Protein AF-0000000071565605 (afdb_homodimer)

Foldseek 3Di:
DPPPPALLNVVLLLLVVCLVPQAQKKKKKFQLLVQLVDLCSLVLVLVLLVLCCVQFVQALSWAWHQHLSRIIMIMHGNDDPVSVVVSQVVSCCSRPNPDWADQDPVRDRGRMDMDRCVVCVVVVSVVSCVRSVPPPLPQQAADDPQLLVQLLCCLPPHDQVSQKDWFFKWQADDDDTDGPAIEIDGHPCSSCSNRPSRHDHPNDVVSVVVSQQSNLLSVLVVCLVCVVVDDDQAYEYEDALVSLLDVSVVVSLVSHDPSHQLRYEYEYEQVRCVVCVVPVVVSLVSCVVSNYAYEYEDAELQVLVPGQDDQSHQ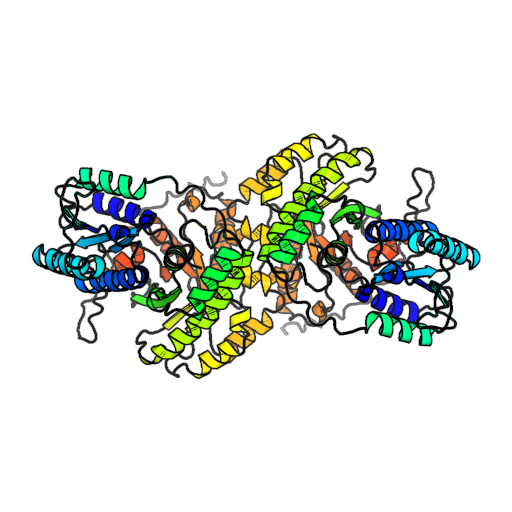AYEYEDDPCLVVDPPVSNVSSLVRCVVNDLCRYEYEQPSDPVSVVVNVVSVRRIYTHSSSSNVHSNPDPVVPVPDDRDDPDDPDDPPPDPDPPDPPDDDD/DPPPPALLVLVLLLLVVCLVPQAQKKKKKFQLLVQLVDLCSLLLVLVLLVLCCVQFVQFLSWAWGQHLSRIIMIMHGNDDPVSVVVSQVVSCCSRPNPDWADQDPVRDRGRMDMDRCVVCVVVVSVVSCVVSVPPPLPQQAADDPQLLVQLLCCLPPHDQVSQKDWFFKWQADDDDTAGPAIEIDGHVSSSCSNRPSRHDHPNDVVSVVVSQQSNLLSVLVVCLVCVVVDDDQAYEYEDALVSLLDVSVVVSLVSHDPSHQLRYEYEYEQVRCVVCVVPVVVSLVSCVVSNYAYEYEDAELQCLVPGQDDQSHQAYEYEDDPCLVVDPPVSNVSSLVSCVVNDLCRYEYEQPSDPVSVVVNVVSVRRIYTHSSSCRVHVNQDPVVPVDDDRDDDDDDPDDDPDPDDPDPPDDDD

Sequence (828 aa):
MGCDMSDDQDLLKAIAQIRRSPYGKRVIHVFTSWAKGDPKHGEKLAKGRDLVSRNLFNSVDSGCFLLSSGDMVFICSQVSAAVIQTVCSRLEALFFGDKPPRANSYGENKYFKVFDAGRDLAKLITSVKALVAVAPTAARPAIGMKEFDSIVRIIRDSDIRAMVFNQPVYRWAGKKPGIEYLEFFASLDQMRKAACPEHDIAGNPALFHMIKAELDLRLMRIIGREIGEYRHKAFSINLLGTSLLSKEFETFMDGVPARLSGKILAEIDRGDFLQHSGDLDALTRRASDLNVPLCVDGLSLSDLQVFRLPAVAEFAKIKWSEQITTMPRRDLEVAIRAIKEFGPDKVVLTRCDSERSLDFAHAMGIPFVQGYLADKMFRAGVNFTEGRNEAPAVSPPRRSAPAIPAQTASLCPAMGCDMSDDQDLLKAIAQIRRSPYGKRVIHVFTSWAKGDPKHGEKLAKGRDLVSRNLFNSVDSGCFLLSSGDMVFICSQVSAAVIQTVCSRLEALFFGDKPPRANSYGENKYFKVFDAGRDLAKLITSVKALVAVAPTAARPAIGMKEFDSIVRIIRDSDIRAMVFNQPVYRWAGKKPGIEYLEFFASLDQMRKAACPEHDIAGNPALFHMIKAELDLRLMRIIGREIGEYRHKAFSINLLGTSLLSKEFETFMDGVPARLSGKILAEIDRGDFLQHSGDLDALTRRASDLNVPLCVDGLSLSDLQVFRLPAVAEFAKIKWSEQITTMPRRDLEVAIRAIKEFGPDKVVLTRCDSERSLDFAHAMGIPFVQGYLADKMFRAGVNFTEGRNEAPAVSPPRRSAPAIPAQTASLCPA

Secondary structure (DSSP, 8-state):
------HHHHHHHHHHHHHHS-TTEEEEEE-GGGGTT-TTHHHHHHHHHHHHHHHH--STT-EEEE-TTS-EEEEEES--HHHHHHHHHHHHHHHTTTPPPPP-TTS-SSSEEEEETTTSHHHHHHHHHHHH-S-----PPBP-HHHHHHHHHHHHHS-GGGGEEEEEEEE-SSSS-EEEEEEEEE-HHHHHHHH-TTSBGGGSHHHHHHHHHHHHHHHHHHHHHHGGG--SS-EEEE--HHHHTSHHHHHHHHTS-GGGTT-EEEEEEHHHHHHTGGGHHHHHHHHHHTT--EEEEEEETGGGGTBPPPTT-SEEEEE--GGGGGS-HHHHHHHHHHHHHH-GGGEEEE---SHHHHHHHHHHT--EE-SHHHHHHHHHH--TTTTSS-------------------------/------HHHHHHHHHHHHHHS-TTEEEEEE-GGGGTT-TTHHHHHHHHHHHHHHHH--STT-EEEE-TTS-EEEEEES--HHHHHHHHHHHHHHHTTTPPPPP-TTS-SSSEEEEETTTSHHHHHHHHHHHH-S------PBP-HHHHHHHHHHHHHS-GGGGEEEEEEEE-SSSS-EEEEEEEEE-HHHHHHHH-TTSBGGGSHHHHHHHHHHHHHHHHHHHHHHGGG--SS-EEEE--HHHHTSHHHHHHHHTS-GGGTT-EEEEEEHHHHHHTGGGHHHHHHHHHHTT--EEEEEEETGGGGTBPPPTT-SEEEEE--GGGGGS-HHHHHHHHHHHHHH-GGGEEEE---SHHHHHHHHHHT--EE-SHHHHHHHHTT--TTTTSS-----PPP-----------------

Organism: Paramagnetospirillum magneticum (strain ATCC 700264 / AMB-1) (NCBI:txid342108)

Solvent-accessible surface area (backbone atoms only — not comparable to full-atom values): 45183 Å² total; per-residue (Å²): 126,77,80,66,69,47,31,41,57,51,46,53,51,51,49,58,52,34,70,77,57,21,69,62,29,34,39,34,42,34,56,50,38,78,33,61,85,41,92,57,35,64,53,48,50,34,52,45,51,49,54,44,51,74,72,39,52,75,33,37,75,23,47,78,27,63,31,89,77,46,27,37,35,36,29,29,40,78,65,53,67,64,58,52,49,50,52,50,49,49,46,40,49,70,63,55,54,89,62,80,52,56,71,36,98,84,72,39,67,40,62,54,46,80,37,44,33,59,80,34,40,70,59,46,53,55,48,49,44,53,64,54,55,43,68,72,70,61,80,48,49,47,46,53,63,67,46,47,51,42,42,51,47,44,62,72,73,41,85,54,67,61,36,51,45,68,45,63,32,28,26,75,52,77,93,71,58,40,76,55,29,36,34,43,46,71,42,62,66,59,48,27,60,73,48,36,68,73,36,25,65,74,59,26,64,19,61,33,53,55,49,49,54,54,47,40,57,46,48,46,52,53,45,54,72,47,48,85,74,58,82,69,76,26,36,33,35,66,39,54,64,67,50,67,72,31,69,66,38,51,55,41,57,70,65,52,58,75,89,44,61,61,28,41,33,39,30,27,39,51,70,50,50,54,74,36,28,85,43,42,65,58,53,46,50,51,26,56,74,67,37,31,48,35,25,38,24,85,34,39,56,50,31,42,55,36,37,34,84,44,84,79,40,60,30,36,35,33,40,55,56,82,57,61,79,72,45,54,67,67,56,49,50,47,26,52,49,52,41,60,72,72,35,27,79,32,30,32,41,25,59,21,65,46,70,65,45,54,50,49,29,56,76,61,50,31,33,28,37,21,30,62,47,47,48,23,62,43,50,53,69,50,63,83,69,59,87,62,90,83,80,84,82,80,76,78,80,84,77,80,75,81,79,76,82,77,80,80,80,85,71,82,76,134,126,77,81,65,69,48,32,41,58,51,45,53,52,51,49,57,52,35,71,78,57,24,70,60,29,35,39,36,43,32,56,51,40,82,33,61,86,41,91,56,33,62,48,48,49,40,52,45,50,51,55,44,52,74,73,40,51,73,32,43,76,23,47,78,27,62,30,90,76,45,28,37,36,36,30,30,40,77,65,56,68,65,60,51,50,51,52,51,52,50,48,40,48,70,65,55,54,88,62,80,52,56,71,37,100,84,73,40,68,41,63,54,46,80,38,44,32,59,81,34,40,68,60,46,53,53,48,49,44,53,65,53,55,43,69,74,67,60,83,48,49,47,47,51,61,68,46,48,52,42,42,51,46,43,62,73,73,42,85,54,67,56,36,50,46,70,46,62,32,27,26,73,52,77,92,71,58,42,76,56,29,35,36,42,44,70,43,60,65,58,48,28,59,72,48,34,66,72,35,26,65,73,60,26,63,21,60,31,51,54,48,48,53,55,46,39,58,47,49,44,52,54,46,54,72,48,50,83,73,60,80,71,76,26,35,33,35,67,39,54,61,67,51,67,72,31,68,67,40,52,55,41,56,69,66,50,57,74,87,45,61,61,28,41,34,39,29,26,40,50,70,51,50,54,74,36,28,86,42,42,65,59,54,47,49,52,26,57,77,66,36,30,48,35,24,38,24,84,32,39,57,48,32,42,54,37,38,34,83,44,85,78,39,62,30,37,35,35,40,54,59,81,58,61,79,71,44,53,66,70,56,49,50,47,26,51,48,52,40,58,72,72,35,27,78,33,31,31,41,26,60,22,66,46,69,65,45,54,50,50,30,56,76,59,51,30,36,28,38,23,32,62,47,48,48,19,63,43,55,52,72,51,63,81,73,58,86,63,86,83,79,84,82,81,74,77,80,84,76,82,76,80,79,76,83,76,78,80,79,85,70,80,77,134

Structure (mmCIF, N/CA/C/O backbone):
data_AF-0000000071565605-model_v1
#
loop_
_entity.id
_entity.type
_entity.pdbx_description
1 polymer 'EAL domain-containing protein'
#
loop_
_atom_site.group_PDB
_atom_site.id
_atom_site.type_symbol
_atom_site.label_atom_id
_atom_site.label_alt_id
_atom_site.label_comp_id
_atom_site.label_asym_id
_atom_site.label_entity_id
_atom_site.label_seq_id
_atom_site.pdbx_PDB_ins_code
_atom_site.Cartn_x
_atom_site.Cartn_y
_atom_site.Cartn_z
_atom_site.occupancy
_atom_site.B_iso_or_equiv
_atom_site.auth_seq_id
_atom_site.auth_comp_id
_atom_site.auth_asym_id
_atom_site.auth_atom_id
_atom_site.pdbx_PDB_model_num
ATOM 1 N N . MET A 1 1 ? -2.207 11.641 3.846 1 23.09 1 MET A N 1
ATOM 2 C CA . MET A 1 1 ? -3.223 12 4.832 1 23.09 1 MET A CA 1
ATOM 3 C C . MET A 1 1 ? -2.6 12.188 6.211 1 23.09 1 MET A C 1
ATOM 5 O O . MET A 1 1 ? -1.737 11.406 6.617 1 23.09 1 MET A O 1
ATOM 9 N N . GLY A 1 2 ? -2.305 13.336 6.582 1 29.08 2 GLY A N 1
ATOM 10 C CA . GLY A 1 2 ? -1.748 13.711 7.871 1 29.08 2 GLY A CA 1
ATOM 11 C C . GLY A 1 2 ? -2.312 12.906 9.023 1 29.08 2 GLY A C 1
ATOM 12 O O . GLY A 1 2 ? -3.525 12.711 9.117 1 29.08 2 GLY A O 1
ATOM 13 N N . CYS A 1 3 ? -1.749 11.883 9.297 1 30.64 3 CYS A N 1
ATOM 14 C CA . CYS A 1 3 ? -2.055 11.273 10.586 1 30.64 3 CYS A CA 1
ATOM 15 C C . CYS A 1 3 ? -2.385 12.328 11.633 1 30.64 3 CYS A C 1
ATOM 17 O O . CYS A 1 3 ? -1.495 13.031 12.109 1 30.64 3 CYS A O 1
ATOM 19 N N . ASP A 1 4 ? -3.424 12.953 11.539 1 37.34 4 ASP A N 1
ATOM 20 C CA . ASP A 1 4 ? -4.039 13.961 12.398 1 37.34 4 ASP A CA 1
ATOM 21 C C . ASP A 1 4 ? -3.979 13.539 13.867 1 37.34 4 ASP A C 1
ATOM 23 O O . ASP A 1 4 ? -4.504 12.492 14.234 1 37.34 4 ASP A O 1
ATOM 27 N N . MET A 1 5 ? -2.889 13.555 14.484 1 40.84 5 MET A N 1
ATOM 28 C CA . MET A 1 5 ? -3.025 13.625 15.938 1 40.84 5 MET A CA 1
ATOM 29 C C . MET A 1 5 ? -4.359 14.25 16.328 1 40.84 5 MET A C 1
ATOM 31 O O . MET A 1 5 ? -4.742 15.297 15.789 1 40.84 5 MET A O 1
ATOM 35 N N . SER A 1 6 ? -5.145 13.359 16.891 1 59.97 6 SER A N 1
ATOM 36 C CA . SER A 1 6 ? -6.457 13.828 17.328 1 59.97 6 SER A CA 1
ATOM 37 C C . SER A 1 6 ? -6.34 15.062 18.203 1 59.97 6 SER A C 1
ATOM 39 O O . SER A 1 6 ? -5.316 15.273 18.859 1 59.97 6 SER A O 1
ATOM 41 N N . ASP A 1 7 ? -6.879 15.992 17.859 1 70.12 7 ASP A N 1
ATOM 42 C CA . ASP A 1 7 ? -6.996 17.172 18.719 1 70.12 7 ASP A CA 1
ATOM 43 C C . ASP A 1 7 ? -7.031 16.781 20.188 1 70.12 7 ASP A C 1
ATOM 45 O O . ASP A 1 7 ? -6.559 17.531 21.047 1 70.12 7 ASP A O 1
ATOM 49 N N . ASP A 1 8 ? -7.32 15.516 20.453 1 75.56 8 ASP A N 1
ATOM 50 C CA . ASP A 1 8 ? -7.355 15.047 21.828 1 75.56 8 ASP A CA 1
ATOM 51 C C . ASP A 1 8 ? -5.945 14.898 22.391 1 75.56 8 ASP A C 1
ATOM 53 O O . ASP A 1 8 ? -5.641 15.414 23.469 1 75.56 8 ASP A O 1
ATOM 57 N N . GLN A 1 9 ? -5.195 14.297 21.516 1 71.25 9 GLN A N 1
ATOM 58 C CA . GLN A 1 9 ? -3.826 14.078 21.969 1 71.25 9 GLN A CA 1
ATOM 59 C C . GLN A 1 9 ? -3.039 15.383 22 1 71.25 9 GLN A C 1
ATOM 61 O O . GLN A 1 9 ? -2.234 15.617 22.906 1 71.25 9 GLN A O 1
ATOM 66 N N . ASP A 1 10 ? -3.273 16.141 21.078 1 74.06 10 ASP A N 1
ATOM 67 C CA . ASP A 1 10 ? -2.594 17.422 21.016 1 74.06 10 ASP A CA 1
ATOM 68 C C . ASP A 1 10 ? -2.959 18.297 22.219 1 74.06 10 ASP A C 1
ATOM 70 O O . ASP A 1 10 ? -2.113 19.016 22.75 1 74.06 10 ASP A O 1
ATOM 74 N N . LEU A 1 11 ? -4.215 18.203 22.641 1 84.62 11 LEU A N 1
ATOM 75 C CA . LEU A 1 11 ? -4.645 18.953 23.812 1 84.62 11 LEU A CA 1
ATOM 76 C C . LEU A 1 11 ? -3.916 18.469 25.062 1 84.62 11 LEU A C 1
ATOM 78 O O . LEU A 1 11 ? -3.453 19.281 25.859 1 84.62 11 LEU A O 1
ATOM 82 N N . LEU A 1 12 ? -3.775 17.188 25.109 1 81.62 12 LEU A N 1
ATOM 83 C CA . LEU A 1 12 ? -3.08 16.641 26.281 1 81.62 12 LEU A CA 1
ATOM 84 C C . LEU A 1 12 ? -1.631 17.109 26.312 1 81.62 12 LEU A C 1
ATOM 86 O O . LEU A 1 12 ? -1.116 17.469 27.375 1 81.62 12 LEU A O 1
ATOM 90 N N . LYS A 1 13 ? -1.096 17.172 25.203 1 76.25 13 LYS A N 1
ATOM 91 C CA . LYS A 1 13 ? 0.279 17.656 25.125 1 76.25 13 LYS A CA 1
ATOM 92 C C . LYS A 1 13 ? 0.362 19.141 25.484 1 76.25 13 LYS A C 1
ATOM 94 O O . LYS A 1 13 ? 1.277 19.547 26.203 1 76.25 13 LYS A O 1
ATOM 99 N N . ALA A 1 14 ? -0.553 19.891 24.984 1 81.38 14 ALA A N 1
ATOM 100 C CA . ALA A 1 14 ? -0.587 21.312 25.281 1 81.38 14 ALA A CA 1
ATOM 101 C C . ALA A 1 14 ? -0.752 21.562 26.781 1 81.38 14 ALA A C 1
ATOM 103 O O . ALA A 1 14 ? -0.104 22.438 27.344 1 81.38 14 ALA A O 1
ATOM 104 N N . ILE A 1 15 ? -1.532 20.734 27.391 1 86.75 15 ILE A N 1
ATOM 105 C CA . ILE A 1 15 ? -1.792 20.891 28.812 1 86.75 15 ILE A CA 1
ATOM 106 C C . ILE A 1 15 ? -0.543 20.516 29.609 1 86.75 15 ILE A C 1
ATOM 108 O O . ILE A 1 15 ? -0.234 21.141 30.625 1 86.75 15 ILE A O 1
ATOM 112 N N . ALA A 1 16 ? 0.11 19.531 29.109 1 82 16 ALA A N 1
ATOM 113 C CA . ALA A 1 16 ? 1.368 19.172 29.75 1 82 16 ALA A CA 1
ATOM 114 C C . ALA A 1 16 ? 2.365 20.328 29.719 1 82 16 ALA A C 1
ATOM 116 O O . ALA A 1 16 ? 3.109 20.531 30.672 1 82 16 ALA A O 1
ATOM 117 N N . GLN A 1 17 ? 2.328 21.016 28.734 1 79.25 17 GLN A N 1
ATOM 118 C CA . GLN A 1 17 ? 3.203 22.172 28.609 1 79.25 17 GLN A CA 1
ATOM 119 C C . GLN A 1 17 ? 2.752 23.312 29.516 1 79.25 17 GLN A C 1
ATOM 121 O O . GLN A 1 17 ? 3.58 24.016 30.094 1 79.25 17 GLN A O 1
ATOM 126 N N . ILE A 1 18 ? 1.487 23.484 29.578 1 84.81 18 ILE A N 1
ATOM 127 C CA . ILE A 1 18 ? 0.915 24.531 30.438 1 84.81 18 ILE A CA 1
ATOM 128 C C . ILE A 1 18 ? 1.293 24.266 31.891 1 84.81 18 ILE A C 1
ATOM 130 O O . ILE A 1 18 ? 1.506 25.219 32.656 1 84.81 18 ILE A O 1
ATOM 134 N N . ARG A 1 19 ? 1.409 22.984 32.188 1 83.19 19 ARG A N 1
ATOM 135 C CA . ARG A 1 19 ? 1.771 22.594 33.531 1 83.19 19 ARG A CA 1
ATOM 136 C C . ARG A 1 19 ? 3.121 23.188 33.938 1 83.19 19 ARG A C 1
ATOM 138 O O . ARG A 1 19 ? 3.338 23.531 35.094 1 83.19 19 ARG A O 1
ATOM 145 N N . ARG A 1 20 ? 3.947 23.375 33 1 79.25 20 ARG A N 1
ATOM 146 C CA . ARG A 1 20 ? 5.289 23.891 33.25 1 79.25 20 ARG A CA 1
ATOM 147 C C . ARG A 1 20 ? 5.277 25.406 33.406 1 79.25 20 ARG A C 1
ATOM 149 O O . ARG A 1 20 ? 6.086 25.969 34.156 1 79.25 20 ARG A O 1
ATOM 156 N N . SER A 1 21 ? 4.379 26.094 32.719 1 82.81 21 SER A N 1
ATOM 157 C CA . SER A 1 21 ? 4.242 27.547 32.781 1 82.81 21 SER A CA 1
ATOM 158 C C . SER A 1 21 ? 2.775 27.969 32.75 1 82.81 21 SER A C 1
ATOM 160 O O . SER A 1 21 ? 2.312 28.5 31.734 1 82.81 21 SER A O 1
ATOM 162 N N . PRO A 1 22 ? 2.154 27.859 33.906 1 87.75 22 PRO A N 1
ATOM 163 C CA . PRO A 1 22 ? 0.699 28.031 33.906 1 87.75 22 PRO A CA 1
ATOM 164 C C . PRO A 1 22 ? 0.271 29.484 33.969 1 87.75 22 PRO A C 1
ATOM 166 O O . PRO A 1 22 ? -0.836 29.828 33.531 1 87.75 22 PRO A O 1
ATOM 169 N N . TYR A 1 23 ? 1.145 30.344 34.438 1 86.38 23 TYR A N 1
ATOM 170 C CA . TYR A 1 23 ? 0.729 31.719 34.719 1 86.38 23 TYR A CA 1
ATOM 171 C C . TYR A 1 23 ? 0.368 32.469 33.438 1 86.38 23 TYR A C 1
ATOM 173 O O . TYR A 1 23 ? 1.092 32.375 32.438 1 86.38 23 TYR A O 1
ATOM 181 N N . GLY A 1 24 ? -0.781 33.125 33.406 1 86.31 24 GLY A N 1
ATOM 182 C CA . GLY A 1 24 ? -1.243 33.938 32.281 1 86.31 24 GLY A CA 1
ATOM 183 C C . GLY A 1 24 ? -1.97 33.125 31.234 1 86.31 24 GLY A C 1
ATOM 184 O O . GLY A 1 24 ? -2.473 33.688 30.25 1 86.31 24 GLY A O 1
ATOM 185 N N . LYS A 1 25 ? -2.033 31.844 31.453 1 89.94 25 LYS A N 1
ATOM 186 C CA . LYS A 1 25 ? -2.686 30.984 30.469 1 89.94 25 LYS A CA 1
ATOM 187 C C . LYS A 1 25 ? -4.117 30.656 30.875 1 89.94 25 LYS A C 1
ATOM 189 O O . LYS A 1 25 ? -4.395 30.453 32.062 1 89.94 25 LYS A O 1
ATOM 194 N N . ARG A 1 26 ? -4.992 30.781 29.953 1 92.38 26 ARG A N 1
ATOM 195 C CA . ARG A 1 26 ? -6.391 30.406 30.156 1 92.38 26 ARG A CA 1
ATOM 196 C C . ARG A 1 26 ? -6.816 29.312 29.172 1 92.38 26 ARG A C 1
ATOM 198 O O . ARG A 1 26 ? -6.379 29.297 28.016 1 92.38 26 ARG A O 1
ATOM 205 N N . VAL A 1 27 ? -7.492 28.375 29.672 1 93.5 27 VAL A N 1
ATOM 206 C CA . VAL A 1 27 ? -8.039 27.281 28.875 1 93.5 27 VAL A CA 1
ATOM 207 C C . VAL A 1 27 ? -9.57 27.344 28.906 1 93.5 27 VAL A C 1
ATOM 209 O O . VAL A 1 27 ? -10.18 27.406 29.969 1 93.5 27 VAL A O 1
ATOM 212 N N . ILE A 1 28 ? -10.156 27.391 27.75 1 94.5 28 ILE A N 1
ATOM 213 C CA . ILE A 1 28 ? -11.609 27.516 27.672 1 94.5 28 ILE A CA 1
ATOM 214 C C . ILE A 1 28 ? -12.195 26.266 27.016 1 94.5 28 ILE A C 1
ATOM 216 O O . ILE A 1 28 ? -11.766 25.859 25.938 1 94.5 28 ILE A O 1
ATOM 220 N N . HIS A 1 29 ? -13.008 25.641 27.688 1 94.19 29 HIS A N 1
ATOM 221 C CA . HIS A 1 29 ? -13.797 24.531 27.188 1 94.19 29 HIS A CA 1
ATOM 222 C C . HIS A 1 29 ? -15.18 24.984 26.734 1 94.19 29 HIS A C 1
ATOM 224 O O . HIS A 1 29 ? -15.984 25.469 27.531 1 94.19 29 HIS A O 1
ATOM 230 N N . VAL A 1 30 ? -15.391 24.891 25.422 1 93.56 30 VAL A N 1
ATOM 231 C CA . VAL A 1 30 ? -16.703 25.25 24.891 1 93.56 30 VAL A CA 1
ATOM 232 C C . VAL A 1 30 ? -17.469 23.984 24.531 1 93.56 30 VAL A C 1
ATOM 234 O O . VAL A 1 30 ? -16.969 23.125 23.812 1 93.56 30 VAL A O 1
ATOM 237 N N . PHE A 1 31 ? -18.703 23.844 24.953 1 91.75 31 PHE A N 1
ATOM 238 C CA . PHE A 1 31 ? -19.531 22.656 24.781 1 91.75 31 PHE A CA 1
ATOM 239 C C . PHE A 1 31 ? -20.219 22.672 23.438 1 91.75 31 PHE A C 1
ATOM 241 O O . PHE A 1 31 ? -21.453 22.531 23.359 1 91.75 31 PHE A O 1
ATOM 248 N N . THR A 1 32 ? -19.406 22.688 22.453 1 89.75 32 THR A N 1
ATOM 249 C CA . THR A 1 32 ? -19.938 22.75 21.094 1 89.75 32 THR A CA 1
ATOM 250 C C . THR A 1 32 ? -20.672 21.453 20.734 1 89.75 32 THR A C 1
ATOM 252 O O . THR A 1 32 ? -21.5 21.422 19.828 1 89.75 32 THR A O 1
ATOM 255 N N . SER A 1 33 ? -20.422 20.359 21.438 1 85.88 33 SER A N 1
ATOM 256 C CA . SER A 1 33 ? -21.078 19.078 21.203 1 85.88 33 SER A CA 1
ATOM 257 C C . SER A 1 33 ? -22.578 19.156 21.469 1 85.88 33 SER A C 1
ATOM 259 O O . SER A 1 33 ? -23.344 18.344 20.969 1 85.88 33 SER A O 1
ATOM 261 N N . TRP A 1 34 ? -22.953 20.141 22.188 1 87.94 34 TRP A N 1
ATOM 262 C CA . TRP A 1 34 ? -24.359 20.312 22.531 1 87.94 34 TRP A CA 1
ATOM 263 C C . TRP A 1 34 ? -25.172 20.75 21.312 1 87.94 34 TRP A C 1
ATOM 265 O O . TRP A 1 34 ? -26.391 20.656 21.312 1 87.94 34 TRP A O 1
ATOM 275 N N . ALA A 1 35 ? -24.453 21.156 20.25 1 85.06 35 ALA A N 1
ATOM 276 C CA . ALA A 1 35 ? -25.109 21.609 19.031 1 85.06 35 ALA A CA 1
ATOM 277 C C . ALA A 1 35 ? -24.969 20.578 17.922 1 85.06 35 ALA A C 1
ATOM 279 O O . ALA A 1 35 ? -25.156 20.891 16.75 1 85.06 35 ALA A O 1
ATOM 280 N N . LYS A 1 36 ? -24.547 19.344 18.172 1 78.88 36 LYS A N 1
ATOM 281 C CA . LYS A 1 36 ? -24.266 18.312 17.172 1 78.88 36 LYS A CA 1
ATOM 282 C C . LYS A 1 36 ? -25.5 17.984 16.359 1 78.88 36 LYS A C 1
ATOM 284 O O . LYS A 1 36 ? -25.391 17.547 15.211 1 78.88 36 LYS A O 1
ATOM 289 N N . GLY A 1 37 ? -26.672 18.25 16.828 1 72.38 37 GLY A N 1
ATOM 290 C CA . GLY A 1 37 ? -27.906 18.031 16.109 1 72.38 37 GLY A CA 1
ATOM 291 C C . GLY A 1 37 ? -28.125 19.016 14.977 1 72.38 37 GLY A C 1
ATOM 292 O O . GLY A 1 37 ? -28.969 18.781 14.094 1 72.38 37 GLY A O 1
ATOM 293 N N . ASP A 1 38 ? -27.344 20.062 14.891 1 76.75 38 ASP A N 1
ATOM 294 C CA . ASP A 1 38 ? -27.422 21.078 13.844 1 76.75 38 ASP A CA 1
ATOM 295 C C . ASP A 1 38 ? -26.75 20.594 12.562 1 76.75 38 ASP A C 1
ATOM 297 O O . ASP A 1 38 ? -25.578 20.172 12.586 1 76.75 38 ASP A O 1
ATOM 301 N N . PRO A 1 39 ? -27.531 20.578 11.461 1 70.19 39 PRO A N 1
ATOM 302 C CA . PRO A 1 39 ? -26.969 20.125 10.188 1 70.19 39 PRO A CA 1
ATOM 303 C C . PRO A 1 39 ? -25.75 20.938 9.766 1 70.19 39 PRO A C 1
ATOM 305 O O . PRO A 1 39 ? -24.906 20.438 9 1 70.19 39 PRO A O 1
ATOM 308 N N . LYS A 1 40 ? -25.703 22.172 10.266 1 75.56 40 LYS A N 1
ATOM 309 C CA . LYS A 1 40 ? -24.594 23.047 9.898 1 75.56 40 LYS A CA 1
ATOM 310 C C . LYS A 1 40 ? -23.484 22.984 10.945 1 75.56 40 LYS A C 1
ATOM 312 O O . LYS A 1 40 ? -22.656 23.891 11.031 1 75.56 40 LYS A O 1
ATOM 317 N N . HIS A 1 41 ? -23.547 22.016 11.766 1 78.94 41 HIS A N 1
ATOM 318 C CA . HIS A 1 41 ? -22.625 21.922 12.883 1 78.94 41 HIS A CA 1
ATOM 319 C C . HIS A 1 41 ? -21.172 21.969 12.398 1 78.94 41 HIS A C 1
ATOM 321 O O . HIS A 1 41 ? -20.344 22.672 12.984 1 78.94 41 HIS A O 1
ATOM 327 N N . GLY A 1 42 ? -20.906 21.281 11.398 1 71.69 42 GLY A N 1
ATOM 328 C CA . GLY A 1 42 ? -19.547 21.266 10.859 1 71.69 42 GLY A CA 1
ATOM 329 C C . GLY A 1 42 ? -19.078 22.641 10.398 1 71.69 42 GLY A C 1
ATOM 330 O O . GLY A 1 42 ? -17.953 23.047 10.711 1 71.69 42 GLY A O 1
ATOM 331 N N . GLU A 1 43 ? -19.875 23.266 9.695 1 72.88 43 GLU A N 1
ATOM 332 C CA . GLU A 1 43 ? -19.562 24.609 9.242 1 72.88 43 GLU A CA 1
ATOM 333 C C . GLU A 1 43 ? -19.344 25.562 10.43 1 72.88 43 GLU A C 1
ATOM 335 O O . GLU A 1 43 ? -18.453 26.391 10.406 1 72.88 43 GLU A O 1
ATOM 340 N N . LYS A 1 44 ? -20.156 25.453 11.391 1 81.88 44 LYS A N 1
ATOM 341 C CA . LYS A 1 44 ? -20.062 26.297 12.586 1 81.88 44 LYS A CA 1
ATOM 342 C C . LYS A 1 44 ? -18.766 26.016 13.336 1 81.88 44 LYS A C 1
ATOM 344 O O . LYS A 1 44 ? -18.156 26.938 13.875 1 81.88 44 LYS A O 1
ATOM 349 N N . LEU A 1 45 ? -18.391 24.766 13.281 1 81.38 45 LEU A N 1
ATOM 350 C CA . LEU A 1 45 ? -17.125 24.438 13.914 1 81.38 45 LEU A CA 1
ATOM 351 C C . LEU A 1 45 ? -15.961 25.125 13.203 1 81.38 45 LEU A C 1
ATOM 353 O O . LEU A 1 45 ? -15.07 25.672 13.852 1 81.38 45 LEU A O 1
ATOM 357 N N . ALA A 1 46 ? -16.047 25.172 11.922 1 73.75 46 ALA A N 1
ATOM 358 C CA . ALA A 1 46 ? -15.008 25.844 11.141 1 73.75 46 ALA A CA 1
ATOM 359 C C . ALA A 1 46 ? -14.977 27.344 11.422 1 73.75 46 ALA A C 1
ATOM 361 O O . ALA A 1 46 ? -13.914 27.922 11.648 1 73.75 46 ALA A O 1
ATOM 362 N N . LYS A 1 47 ? -16.109 27.891 11.445 1 79.5 47 LYS A N 1
ATOM 363 C CA . LYS A 1 47 ? -16.219 29.328 11.727 1 79.5 47 LYS A CA 1
ATOM 364 C C . LYS A 1 47 ? -15.75 29.641 13.141 1 79.5 47 LYS A C 1
ATOM 366 O O . LYS A 1 47 ? -15.094 30.672 13.367 1 79.5 47 LYS A O 1
ATOM 371 N N . GLY A 1 48 ? -16.125 28.812 14.023 1 85.56 48 GLY A N 1
ATOM 372 C CA . GLY A 1 48 ? -15.68 28.984 15.398 1 85.56 48 GLY A CA 1
ATOM 373 C C . GLY A 1 48 ? -14.172 28.922 15.555 1 85.56 48 GLY A C 1
ATOM 374 O O . GLY A 1 48 ? -13.586 29.75 16.25 1 85.56 48 GLY A O 1
ATOM 375 N N . ARG A 1 49 ? -13.648 27.969 14.906 1 80.31 49 ARG A N 1
ATOM 376 C CA . ARG A 1 49 ? -12.195 27.859 14.953 1 80.31 49 ARG A CA 1
ATOM 377 C C . ARG A 1 49 ? -11.523 29.109 14.398 1 80.31 49 ARG A C 1
ATOM 379 O O . ARG A 1 49 ? -10.547 29.594 14.969 1 80.31 49 ARG A O 1
ATOM 386 N N . ASP A 1 50 ? -12.07 29.578 13.328 1 77.75 50 ASP A N 1
ATOM 387 C CA . ASP A 1 50 ? -11.555 30.812 12.727 1 77.75 50 ASP A CA 1
ATOM 388 C C . ASP A 1 50 ? -11.68 31.984 13.695 1 77.75 50 ASP A C 1
ATOM 390 O O . ASP A 1 50 ? -10.75 32.781 13.836 1 77.75 50 ASP A O 1
ATOM 394 N N . LEU A 1 51 ? -12.797 32.062 14.281 1 82.31 51 LEU A N 1
ATOM 395 C CA . LEU A 1 51 ? -13.07 33.125 15.242 1 82.31 51 LEU A CA 1
ATOM 396 C C . LEU A 1 51 ? -12.055 33.125 16.375 1 82.31 51 LEU A C 1
ATOM 398 O O . LEU A 1 51 ? -11.523 34.156 16.75 1 82.31 51 LEU A O 1
ATOM 402 N N . VAL A 1 52 ? -11.734 31.922 16.812 1 84 52 VAL A N 1
ATOM 403 C CA . VAL A 1 52 ? -10.82 31.766 17.938 1 84 52 VAL A CA 1
ATOM 404 C C . VAL A 1 52 ? -9.391 32.062 17.484 1 84 52 VAL A C 1
ATOM 406 O O . VAL A 1 52 ? -8.672 32.812 18.156 1 84 52 VAL A O 1
ATOM 409 N N . SER A 1 53 ? -9.039 31.531 16.391 1 75.06 53 SER A N 1
ATOM 410 C CA . SER A 1 53 ? -7.672 31.703 15.898 1 75.06 53 SER A CA 1
ATOM 411 C C . SER A 1 53 ? -7.363 33.156 15.609 1 75.06 53 SER A C 1
ATOM 413 O O . SER A 1 53 ? -6.266 33.656 15.906 1 75.06 53 SER A O 1
ATOM 415 N N . ARG A 1 54 ? -8.281 33.938 15.227 1 73.19 54 ARG A N 1
ATOM 416 C CA . ARG A 1 54 ? -8.094 35.344 14.844 1 73.19 54 ARG A CA 1
ATOM 417 C C . ARG A 1 54 ? -8.008 36.219 16.078 1 73.19 54 ARG A C 1
ATOM 419 O O . ARG A 1 54 ? -7.328 37.25 16.047 1 73.19 54 ARG A O 1
ATOM 426 N N . ASN A 1 55 ? -8.672 35.781 17.125 1 72.31 55 ASN A N 1
ATOM 427 C CA . ASN A 1 55 ? -8.828 36.688 18.25 1 72.31 55 ASN A CA 1
ATOM 428 C C . ASN A 1 55 ? -7.984 36.281 19.453 1 72.31 55 ASN A C 1
ATOM 430 O O . ASN A 1 55 ? -7.617 37.125 20.281 1 72.31 55 ASN A O 1
ATOM 434 N N . LEU A 1 56 ? -7.727 34.969 19.469 1 71.38 56 LEU A N 1
ATOM 435 C CA . LEU A 1 56 ? -7.168 34.5 20.734 1 71.38 56 LEU A CA 1
ATOM 436 C C . LEU A 1 56 ? -5.754 33.969 20.531 1 71.38 56 LEU A C 1
ATOM 438 O O . LEU A 1 56 ? -5.02 33.781 21.516 1 71.38 56 LEU A O 1
ATOM 442 N N . PHE A 1 57 ? -5.426 33.781 19.359 1 63.19 57 PHE A N 1
ATOM 443 C CA . PHE A 1 57 ? -4.109 33.188 19.141 1 63.19 57 PHE A CA 1
ATOM 444 C C . PHE A 1 57 ? -3.045 34.281 19.016 1 63.19 57 PHE A C 1
ATOM 446 O O . PHE A 1 57 ? -2.906 34.906 17.953 1 63.19 57 PHE A O 1
ATOM 453 N N . ASN A 1 58 ? -2.566 34.719 20.25 1 54.62 58 ASN A N 1
ATOM 454 C CA . ASN A 1 58 ? -1.583 35.781 20.281 1 54.62 58 ASN A CA 1
ATOM 455 C C . ASN A 1 58 ? -0.2 35.281 20.672 1 54.62 58 ASN A C 1
ATOM 457 O O . ASN A 1 58 ? 0.771 36.031 20.688 1 54.62 58 ASN A O 1
ATOM 461 N N . SER A 1 59 ? -0.227 34.031 21.172 1 57.22 59 SER A N 1
ATOM 462 C CA . SER A 1 59 ? 1.041 33.469 21.625 1 57.22 59 SER A CA 1
ATOM 463 C C . SER A 1 59 ? 1.224 32.031 21.109 1 57.22 59 SER A C 1
ATOM 465 O O . SER A 1 59 ? 0.26 31.391 20.703 1 57.22 59 SER A O 1
ATOM 467 N N . VAL A 1 60 ? 2.416 31.594 21.266 1 57.72 60 VAL A N 1
ATOM 468 C CA . VAL A 1 60 ? 2.807 30.25 20.844 1 57.72 60 VAL A CA 1
ATOM 469 C C . VAL A 1 60 ? 2.068 29.203 21.672 1 57.72 60 VAL A C 1
ATOM 471 O O . VAL A 1 60 ? 1.857 28.078 21.234 1 57.72 60 VAL A O 1
ATOM 474 N N . ASP A 1 61 ? 1.6 29.672 22.766 1 63.34 61 ASP A N 1
ATOM 475 C CA . ASP A 1 61 ? 0.968 28.75 23.688 1 63.34 61 ASP A CA 1
ATOM 476 C C . ASP A 1 61 ? -0.533 28.641 23.438 1 63.34 61 ASP A C 1
ATOM 478 O O . ASP A 1 61 ? -1.229 27.859 24.078 1 63.34 61 ASP A O 1
ATOM 482 N N . SER A 1 62 ? -0.852 29.406 22.438 1 76.5 62 SER A N 1
ATOM 483 C CA . SER A 1 62 ? -2.287 29.391 22.172 1 76.5 62 SER A CA 1
ATOM 484 C C . SER A 1 62 ? -2.666 28.297 21.188 1 76.5 62 SER A C 1
ATOM 486 O O . SER A 1 62 ? -1.828 27.844 20.406 1 76.5 62 SER A O 1
ATOM 488 N N . GLY A 1 63 ? -3.779 27.703 21.266 1 80.38 63 GLY A N 1
ATOM 489 C CA . GLY A 1 63 ? -4.246 26.672 20.359 1 80.38 63 GLY A CA 1
ATOM 490 C C . GLY A 1 63 ? -5.738 26.406 20.469 1 80.38 63 GLY A C 1
ATOM 491 O O . GLY A 1 63 ? -6.375 26.797 21.453 1 80.38 63 GLY A O 1
ATOM 492 N N . CYS A 1 64 ? -6.227 25.922 19.359 1 84.62 64 CYS A N 1
ATOM 493 C CA . CYS A 1 64 ? -7.621 25.5 19.312 1 84.62 64 CYS A CA 1
ATOM 494 C C . CYS A 1 64 ? -7.727 24.016 18.984 1 84.62 64 CYS A C 1
ATOM 496 O O . CYS A 1 64 ? -7.133 23.547 18 1 84.62 64 CYS A O 1
ATOM 498 N N . PHE A 1 65 ? -8.391 23.281 19.797 1 83.56 65 PHE A N 1
ATOM 499 C CA . PHE A 1 65 ? -8.508 21.844 19.703 1 83.56 65 PHE A CA 1
ATOM 500 C C . PHE A 1 65 ? -9.969 21.422 19.578 1 83.56 65 PHE A C 1
ATOM 502 O O . PHE A 1 65 ? -10.789 21.781 20.422 1 83.56 65 PHE A O 1
ATOM 509 N N . LEU A 1 66 ? -10.18 20.734 18.5 1 80.69 66 LEU A N 1
ATOM 510 C CA . LEU A 1 66 ? -11.492 20.125 18.375 1 80.69 66 LEU A CA 1
ATOM 511 C C . LEU A 1 66 ? -11.453 18.656 18.812 1 80.69 66 LEU A C 1
ATOM 513 O O . LEU A 1 66 ? -10.93 17.797 18.094 1 80.69 66 LEU A O 1
ATOM 517 N N . LEU A 1 67 ? -12.109 18.453 19.953 1 79.44 67 LEU A N 1
ATOM 518 C CA . LEU A 1 67 ? -12 17.156 20.609 1 79.44 67 LEU A CA 1
ATOM 519 C C . LEU A 1 67 ? -12.898 16.125 19.922 1 79.44 67 LEU A C 1
ATOM 521 O O . LEU A 1 67 ? -13.836 16.484 19.219 1 79.44 67 LEU A O 1
ATOM 525 N N . SER A 1 68 ? -12.617 14.867 20.188 1 71.5 68 SER A N 1
ATOM 526 C CA . SER A 1 68 ? -13.414 13.766 19.656 1 71.5 68 SER A CA 1
ATOM 527 C C . SER A 1 68 ? -14.836 13.805 20.188 1 71.5 68 SER A C 1
ATOM 529 O O . SER A 1 68 ? -15.766 13.328 19.531 1 71.5 68 SER A O 1
ATOM 531 N N . SER A 1 69 ? -15.055 14.43 21.312 1 72.31 69 SER A N 1
ATOM 532 C CA . SER A 1 69 ? -16.375 14.594 21.922 1 72.31 69 SER A CA 1
ATOM 533 C C . SER A 1 69 ? -17.219 15.594 21.156 1 72.31 69 SER A C 1
ATOM 535 O O . SER A 1 69 ? -18.438 15.648 21.328 1 72.31 69 SER A O 1
ATOM 537 N N . GLY A 1 70 ? -16.562 16.328 20.344 1 75.75 70 GLY A N 1
ATOM 538 C CA . GLY A 1 70 ? -17.25 17.391 19.625 1 75.75 70 GLY A CA 1
ATOM 539 C C . GLY A 1 70 ? -17.094 18.75 20.281 1 75.75 70 GLY A C 1
ATOM 540 O O . GLY A 1 70 ? -17.547 19.766 19.734 1 75.75 70 GLY A O 1
ATOM 541 N N . ASP A 1 71 ? -16.484 18.75 21.406 1 87.62 71 ASP A N 1
ATOM 542 C CA . ASP A 1 71 ? -16.281 20.016 22.109 1 87.62 71 ASP A CA 1
ATOM 543 C C . ASP A 1 71 ? -15.016 20.719 21.625 1 87.62 71 ASP A C 1
ATOM 545 O O . ASP A 1 71 ? -14.094 20.062 21.125 1 87.62 71 ASP A O 1
ATOM 549 N N . MET A 1 72 ? -15.062 21.969 21.75 1 89.62 72 MET A N 1
ATOM 550 C CA . MET A 1 72 ? -13.914 22.812 21.406 1 89.62 72 MET A CA 1
ATOM 551 C C . MET A 1 72 ? -13.188 23.297 22.656 1 89.62 72 MET A C 1
ATOM 553 O O . MET A 1 72 ? -13.82 23.703 23.625 1 89.62 72 MET A O 1
ATOM 557 N N . VAL A 1 73 ? -11.891 23.062 22.625 1 91 73 VAL A N 1
ATOM 558 C CA . VAL A 1 73 ? -11.055 23.625 23.672 1 91 73 VAL A CA 1
ATOM 559 C C . VAL A 1 73 ? -10 24.547 23.078 1 91 73 VAL A C 1
ATOM 561 O O . VAL A 1 73 ? -9.383 24.219 22.062 1 91 73 VAL A O 1
ATOM 564 N N . PHE A 1 74 ? -9.969 25.688 23.562 1 91.19 74 PHE A N 1
ATOM 565 C CA . PHE A 1 74 ? -8.883 26.516 23.062 1 91.19 74 PHE A CA 1
ATOM 566 C C . PHE A 1 74 ? -8.07 27.094 24.219 1 91.19 74 PHE A C 1
ATOM 568 O O . PHE A 1 74 ? -8.57 27.203 25.344 1 91.19 74 PHE A O 1
ATOM 575 N N . ILE A 1 75 ? -6.812 27.391 23.984 1 88.69 75 ILE A N 1
ATOM 576 C CA . ILE A 1 75 ? -5.832 27.906 24.938 1 88.69 75 ILE A CA 1
ATOM 577 C C . ILE A 1 75 ? -5.359 29.281 24.484 1 88.69 75 ILE A C 1
ATOM 579 O O . ILE A 1 75 ? -5.055 29.5 23.312 1 88.69 75 ILE A O 1
ATOM 583 N N . CYS A 1 76 ? -5.441 30.266 25.391 1 87.25 76 CYS A N 1
ATOM 584 C CA . CYS A 1 76 ? -4.906 31.578 25.078 1 87.25 76 CYS A CA 1
ATOM 585 C C . CYS A 1 76 ? -3.969 32.062 26.188 1 87.25 76 CYS A C 1
ATOM 587 O O . CYS A 1 76 ? -4.035 31.562 27.312 1 87.25 76 CYS A O 1
ATOM 589 N N . SER A 1 77 ? -3.023 32.844 25.828 1 84.38 77 SER A N 1
ATOM 590 C CA . SER A 1 77 ? -2.02 33.375 26.75 1 84.38 77 SER A CA 1
ATOM 591 C C . SER A 1 77 ? -2.057 34.906 26.766 1 84.38 77 SER A C 1
ATOM 593 O O . SER A 1 77 ? -2.01 35.562 25.719 1 84.38 77 SER A O 1
ATOM 595 N N . GLN A 1 78 ? -2.16 35.469 27.922 1 83.25 78 GLN A N 1
ATOM 596 C CA . GLN A 1 78 ? -2.074 36.906 28.156 1 83.25 78 GLN A CA 1
ATOM 597 C C . GLN A 1 78 ? -3.188 37.656 27.422 1 83.25 78 GLN A C 1
ATOM 599 O O . GLN A 1 78 ? -2.938 38.656 26.766 1 83.25 78 GLN A O 1
ATOM 604 N N . VAL A 1 79 ? -4.367 37.031 27.406 1 86.81 79 VAL A N 1
ATOM 605 C CA . VAL A 1 79 ? -5.555 37.656 26.828 1 86.81 79 VAL A CA 1
ATOM 606 C C . VAL A 1 79 ? -6.488 38.125 27.953 1 86.81 79 VAL A C 1
ATOM 608 O O . VAL A 1 79 ? -6.656 37.406 28.953 1 86.81 79 VAL A O 1
ATOM 611 N N . SER A 1 80 ? -6.949 39.312 27.781 1 87.88 80 SER A N 1
ATOM 612 C CA . SER A 1 80 ? -7.816 39.875 28.812 1 87.88 80 SER A CA 1
ATOM 613 C C . SER A 1 80 ? -9.125 39.094 28.906 1 87.88 80 SER A C 1
ATOM 615 O O . SER A 1 80 ? -9.57 38.5 27.922 1 87.88 80 SER A O 1
ATOM 617 N N . ALA A 1 81 ? -9.672 39.125 30.062 1 88.06 81 ALA A N 1
ATOM 618 C CA . ALA A 1 81 ? -10.938 38.438 30.312 1 88.06 81 ALA A CA 1
ATOM 619 C C . ALA A 1 81 ? -12.047 39 29.422 1 88.06 81 ALA A C 1
ATOM 621 O O . ALA A 1 81 ? -12.93 38.25 28.984 1 88.06 81 ALA A O 1
ATOM 622 N N . ALA A 1 82 ? -11.898 40.219 29.156 1 89.62 82 ALA A N 1
ATOM 623 C CA . ALA A 1 82 ? -12.93 40.875 28.328 1 89.62 82 ALA A CA 1
ATOM 624 C C . ALA A 1 82 ? -12.922 40.312 26.906 1 89.62 82 ALA A C 1
ATOM 626 O O . ALA A 1 82 ? -13.984 40.031 26.344 1 89.62 82 ALA A O 1
ATOM 627 N N . VAL A 1 83 ? -11.742 40.188 26.406 1 89.44 83 VAL A N 1
ATOM 628 C CA . VAL A 1 83 ? -11.617 39.656 25.047 1 89.44 83 VAL A CA 1
ATOM 629 C C . VAL A 1 83 ? -12.102 38.219 25 1 89.44 83 VAL A C 1
ATOM 631 O O . VAL A 1 83 ? -12.82 37.812 24.078 1 89.44 83 VAL A O 1
ATOM 634 N N . ILE A 1 84 ? -11.75 37.469 25.984 1 91.75 84 ILE A N 1
ATOM 635 C CA . ILE A 1 84 ? -12.172 36.062 26.078 1 91.75 84 ILE A CA 1
ATOM 636 C C . ILE A 1 84 ? -13.695 36 26.141 1 91.75 84 ILE A C 1
ATOM 638 O O . ILE A 1 84 ? -14.312 35.188 25.422 1 91.75 84 ILE A O 1
ATOM 642 N N . GLN A 1 85 ? -14.273 36.875 26.938 1 91 85 GLN A N 1
ATOM 643 C CA . GLN A 1 85 ? -15.727 36.906 27.078 1 91 85 GLN A CA 1
ATOM 644 C C . GLN A 1 85 ? -16.406 37.25 25.766 1 91 85 GLN A C 1
ATOM 646 O O . GLN A 1 85 ? -17.453 36.688 25.422 1 91 85 GLN A O 1
ATOM 651 N N . THR A 1 86 ? -15.812 38.125 25.094 1 92.31 86 THR A N 1
ATOM 652 C CA . THR A 1 86 ? -16.375 38.531 23.797 1 92.31 86 THR A CA 1
ATOM 653 C C . THR A 1 86 ? -16.359 37.375 22.828 1 92.31 86 THR A C 1
ATOM 655 O O . THR A 1 86 ? -17.375 37.094 22.156 1 92.31 86 THR A O 1
ATOM 658 N N . VAL A 1 87 ? -15.242 36.688 22.781 1 92.75 87 VAL A N 1
ATOM 659 C CA . VAL A 1 87 ? -15.109 35.562 21.859 1 92.75 87 VAL A CA 1
ATOM 660 C C . VAL A 1 87 ? -16.078 34.469 22.25 1 92.75 87 VAL A C 1
ATOM 662 O O . VAL A 1 87 ? -16.766 33.906 21.406 1 92.75 87 VAL A O 1
ATOM 665 N N . CYS A 1 88 ? -16.203 34.188 23.516 1 93 88 CYS A N 1
ATOM 666 C CA . CYS A 1 88 ? -17.094 33.156 24 1 93 88 CYS A CA 1
ATOM 667 C C . CYS A 1 88 ? -18.547 33.5 23.688 1 93 88 CYS A C 1
ATOM 669 O O . CYS A 1 88 ? -19.328 32.625 23.297 1 93 88 CYS A O 1
ATOM 671 N N . SER A 1 89 ? -18.875 34.781 23.812 1 92 89 SER A N 1
ATOM 672 C CA . SER A 1 89 ? -20.219 35.219 23.5 1 92 89 SER A CA 1
ATOM 673 C C . SER A 1 89 ? -20.531 35.031 22.016 1 92 89 SER A C 1
ATOM 675 O O . SER A 1 89 ? -21.641 34.625 21.656 1 92 89 SER A O 1
ATOM 677 N N . ARG A 1 90 ? -19.578 35.281 21.266 1 93.44 90 ARG A N 1
ATOM 678 C CA . ARG A 1 90 ? -19.766 35.125 19.828 1 93.44 90 ARG A CA 1
ATOM 679 C C . ARG A 1 90 ? -19.922 33.625 19.484 1 93.44 90 ARG A C 1
ATOM 681 O O . ARG A 1 90 ? -20.719 33.281 18.609 1 93.44 90 ARG A O 1
ATOM 688 N N . LEU A 1 91 ? -19.141 32.844 20.141 1 93.94 91 LEU A N 1
ATOM 689 C CA . LEU A 1 91 ? -19.281 31.391 19.938 1 93.94 91 LEU A CA 1
ATOM 690 C C . LEU A 1 91 ? -20.656 30.906 20.375 1 93.94 91 LEU A C 1
ATOM 692 O O . LEU A 1 91 ? -21.266 30.062 19.703 1 93.94 91 LEU A O 1
ATOM 696 N N . GLU A 1 92 ? -21.125 31.469 21.484 1 93.25 92 GLU A N 1
ATOM 697 C CA . GLU A 1 92 ? -22.453 31.125 21.969 1 93.25 92 GLU A CA 1
ATOM 698 C C . GLU A 1 92 ? -23.531 31.469 20.938 1 93.25 92 GLU A C 1
ATOM 700 O O . GLU A 1 92 ? -24.422 30.656 20.672 1 93.25 92 GLU A O 1
ATOM 705 N N . ALA A 1 93 ? -23.344 32.562 20.422 1 93.31 93 ALA A N 1
ATOM 706 C CA . ALA A 1 93 ? -24.297 33 19.406 1 93.31 93 ALA A CA 1
ATOM 707 C C . ALA A 1 93 ? -24.219 32.094 18.172 1 93.31 93 ALA A C 1
ATOM 709 O O . ALA A 1 93 ? -25.25 31.781 17.562 1 93.31 93 ALA A O 1
ATOM 710 N N . LEU A 1 94 ? -23.047 31.766 17.859 1 92.94 94 LEU A N 1
ATOM 711 C CA . LEU A 1 94 ? -22.812 30.969 16.656 1 92.94 94 LEU A CA 1
ATOM 712 C C . LEU A 1 94 ? -23.406 29.578 16.797 1 92.94 94 LEU A C 1
ATOM 714 O O . LEU A 1 94 ? -24.047 29.062 15.867 1 92.94 94 LEU A O 1
ATOM 718 N N . PHE A 1 95 ? -23.281 28.969 17.984 1 92.44 95 PHE A N 1
ATOM 719 C CA . PHE A 1 95 ? -23.609 27.547 18.125 1 92.44 95 PHE A CA 1
ATOM 720 C C . PHE A 1 95 ? -25 27.375 18.75 1 92.44 95 PHE A C 1
ATOM 722 O O . PHE A 1 95 ? -25.719 26.438 18.406 1 92.44 95 PHE A O 1
ATOM 729 N N . PHE A 1 96 ? -25.422 28.234 19.609 1 90.69 96 PHE A N 1
ATOM 730 C CA . PHE A 1 96 ? -26.547 27.906 20.469 1 90.69 96 PHE A CA 1
ATOM 731 C C . PHE A 1 96 ? -27.641 28.953 20.344 1 90.69 96 PHE A C 1
ATOM 733 O O . PHE A 1 96 ? -28.781 28.703 20.734 1 90.69 96 PHE A O 1
ATOM 740 N N . GLY A 1 97 ? -27.359 30.016 19.828 1 86.75 97 GLY A N 1
ATOM 741 C CA . GLY A 1 97 ? -28.375 31.047 19.688 1 86.75 97 GLY A CA 1
ATOM 742 C C . GLY A 1 97 ? -28.844 31.594 21.016 1 86.75 97 GLY A C 1
ATOM 743 O O . GLY A 1 97 ? -28.047 31.984 21.859 1 86.75 97 GLY A O 1
ATOM 744 N N . ASP A 1 98 ? -30.25 31.656 21.219 1 83.94 98 ASP A N 1
ATOM 745 C CA . ASP A 1 98 ? -30.812 32.281 22.391 1 83.94 98 ASP A CA 1
ATOM 746 C C . ASP A 1 98 ? -31.266 31.25 23.422 1 83.94 98 ASP A C 1
ATOM 748 O O . ASP A 1 98 ? -31.906 31.594 24.422 1 83.94 98 ASP A O 1
ATOM 752 N N . LYS A 1 99 ? -30.906 30.062 23.328 1 86.69 99 LYS A N 1
ATOM 753 C CA . LYS A 1 99 ? -31.281 29.016 24.281 1 86.69 99 LYS A CA 1
ATOM 754 C C . LYS A 1 99 ? -30.438 29.094 25.547 1 86.69 99 LYS A C 1
ATOM 756 O O . LYS A 1 99 ? -29.219 29.25 25.484 1 86.69 99 LYS A O 1
ATOM 761 N N . PRO A 1 100 ? -31.062 29.016 26.641 1 86.81 100 PRO A N 1
ATOM 762 C CA . PRO A 1 100 ? -30.281 29.047 27.875 1 86.81 100 PRO A CA 1
ATOM 763 C C . PRO A 1 100 ? -29.469 27.766 28.094 1 86.81 100 PRO A C 1
ATOM 765 O O . PRO A 1 100 ? -29.938 26.672 27.75 1 86.81 100 PRO A O 1
ATOM 768 N N . PRO A 1 101 ? -28.281 27.906 28.562 1 88.5 101 PRO A N 1
ATOM 769 C CA . PRO A 1 101 ? -27.422 26.719 28.75 1 88.5 101 PRO A CA 1
ATOM 770 C C . PRO A 1 101 ? -27.891 25.844 29.906 1 88.5 101 PRO A C 1
ATOM 772 O O . PRO A 1 101 ? -28.422 26.344 30.891 1 88.5 101 PRO A O 1
ATOM 775 N N . ARG A 1 102 ? -27.812 24.625 29.797 1 88.62 102 ARG A N 1
ATOM 776 C CA . ARG A 1 102 ? -27.969 23.672 30.891 1 88.62 102 ARG A CA 1
ATOM 777 C C . ARG A 1 102 ? -26.703 23.578 31.734 1 88.62 102 ARG A C 1
ATOM 779 O O . ARG A 1 102 ? -25.688 24.188 31.391 1 88.62 102 ARG A O 1
ATOM 786 N N . ALA A 1 103 ? -26.859 22.891 32.875 1 88.88 103 ALA A N 1
ATOM 787 C CA . ALA A 1 103 ? -25.688 22.688 33.719 1 88.88 103 ALA A CA 1
ATOM 788 C C . ALA A 1 103 ? -24.625 21.859 32.969 1 88.88 103 ALA A C 1
ATOM 790 O O . ALA A 1 103 ? -24.922 20.812 32.406 1 88.88 103 ALA A O 1
ATOM 791 N N . ASN A 1 104 ? -23.484 22.422 32.969 1 88.69 104 ASN A N 1
ATOM 792 C CA . ASN A 1 104 ? -22.406 21.688 32.312 1 88.69 104 ASN A CA 1
ATOM 793 C C . ASN A 1 104 ? -21.672 20.781 33.312 1 88.69 104 ASN A C 1
ATOM 795 O O . ASN A 1 104 ? -22.094 20.641 34.469 1 88.69 104 ASN A O 1
ATOM 799 N N . SER A 1 105 ? -20.719 20.031 32.875 1 84.75 105 SER A N 1
ATOM 800 C CA . SER A 1 105 ? -20.031 19.016 33.656 1 84.75 105 SER A CA 1
ATOM 801 C C . SER A 1 105 ? -19.266 19.625 34.812 1 84.75 105 SER A C 1
ATOM 803 O O . SER A 1 105 ? -18.781 18.906 35.688 1 84.75 105 SER A O 1
ATOM 805 N N . TYR A 1 106 ? -19.188 20.969 34.875 1 88.44 106 TYR A N 1
ATOM 806 C CA . TYR A 1 106 ? -18.484 21.656 35.969 1 88.44 106 TYR A CA 1
ATOM 807 C C . TYR A 1 106 ? -19.484 22.266 36.938 1 88.44 106 TYR A C 1
ATOM 809 O O . TYR A 1 106 ? -19.094 23.016 37.844 1 88.44 106 TYR A O 1
ATOM 817 N N . GLY A 1 107 ? -20.766 21.969 36.656 1 86.94 107 GLY A N 1
ATOM 818 C CA . GLY A 1 107 ? -21.812 22.453 37.531 1 86.94 107 GLY A CA 1
ATOM 819 C C . GLY A 1 107 ? -22.219 23.891 37.25 1 86.94 107 GLY A C 1
ATOM 820 O O . GLY A 1 107 ? -22.797 24.547 38.125 1 86.94 107 GLY A O 1
ATOM 821 N N . GLU A 1 108 ? -21.844 24.422 36.094 1 90.62 108 GLU A N 1
ATOM 822 C CA . GLU A 1 108 ? -22.172 25.797 35.719 1 90.62 108 GLU A CA 1
ATOM 823 C C . GLU A 1 108 ? -23.219 25.828 34.625 1 90.62 108 GLU A C 1
ATOM 825 O O . GLU A 1 108 ? -23.219 24.969 33.75 1 90.62 108 GLU A O 1
ATOM 830 N N . ASN A 1 109 ? -24.109 26.781 34.688 1 90.62 109 ASN A N 1
ATOM 831 C CA . ASN A 1 109 ? -25.062 26.969 33.594 1 90.62 109 ASN A CA 1
ATOM 832 C C . ASN A 1 109 ? -24.516 27.891 32.5 1 90.62 109 ASN A C 1
ATOM 834 O O . ASN A 1 109 ? -25.047 28.969 32.25 1 90.62 109 ASN A O 1
ATOM 838 N N . LYS A 1 110 ? -23.453 27.484 31.906 1 92.56 110 LYS A N 1
ATOM 839 C CA . LYS A 1 110 ? -22.75 28.203 30.844 1 92.56 110 LYS A CA 1
ATOM 840 C C . LYS A 1 110 ? -22.406 27.281 29.688 1 92.56 110 LYS A C 1
ATOM 842 O O . LYS A 1 110 ? -22.25 26.062 29.875 1 92.56 110 LYS A O 1
ATOM 847 N N . TYR A 1 111 ? -22.266 27.828 28.531 1 94.25 111 TYR A N 1
ATOM 848 C CA . TYR A 1 111 ? -21.891 27.062 27.344 1 94.25 111 TYR A CA 1
ATOM 849 C C . TYR A 1 111 ? -20.375 26.859 27.281 1 94.25 111 TYR A C 1
ATOM 851 O O . TYR A 1 111 ? -19.875 26.203 26.375 1 94.25 111 TYR A O 1
ATOM 859 N N . PHE A 1 112 ? -19.719 27.5 28.266 1 94.75 112 PHE A N 1
ATOM 860 C CA . PHE A 1 112 ? -18.266 27.359 28.266 1 94.75 112 PHE A CA 1
ATOM 861 C C . PHE A 1 112 ? -17.719 27.422 29.703 1 94.75 112 PHE A C 1
ATOM 863 O O . PHE A 1 112 ? -18.406 27.859 30.609 1 94.75 112 PHE A O 1
ATOM 870 N N . LYS A 1 113 ? -16.594 26.859 29.891 1 94.12 113 LYS A N 1
ATOM 871 C CA . LYS A 1 113 ? -15.836 26.938 31.141 1 94.12 113 LYS A CA 1
ATOM 872 C C . LYS A 1 113 ? -14.453 27.531 30.906 1 94.12 113 LYS A C 1
ATOM 874 O O . LYS A 1 113 ? -13.734 27.094 30 1 94.12 113 LYS A O 1
ATOM 879 N N . VAL A 1 114 ? -14.172 28.562 31.672 1 93.88 114 VAL A N 1
ATOM 880 C CA . VAL A 1 114 ? -12.852 29.188 31.578 1 93.88 114 VAL A CA 1
ATOM 881 C C . VAL A 1 114 ? -11.992 28.734 32.75 1 93.88 114 VAL A C 1
ATOM 883 O O . VAL A 1 114 ? -12.391 28.891 33.906 1 93.88 114 VAL A O 1
ATOM 886 N N . PHE A 1 115 ? -10.875 28.109 32.438 1 93.62 115 PHE A N 1
ATOM 887 C CA . PHE A 1 115 ? -9.883 27.766 33.438 1 93.62 115 PHE A CA 1
ATOM 888 C C . PHE A 1 115 ? -8.727 28.75 33.438 1 93.62 115 PHE A C 1
ATOM 890 O O . PHE A 1 115 ? -8.227 29.125 32.375 1 93.62 115 PHE A O 1
ATOM 897 N N . ASP A 1 116 ? -8.453 29.281 34.562 1 91.88 116 ASP A N 1
ATOM 898 C CA . ASP A 1 116 ? -7.172 29.953 34.75 1 91.88 116 ASP A CA 1
ATOM 899 C C . ASP A 1 116 ? -6.078 28.969 35.125 1 91.88 116 ASP A C 1
ATOM 901 O O . ASP A 1 116 ? -6.082 28.422 36.25 1 91.88 116 ASP A O 1
ATOM 905 N N . ALA A 1 117 ? -5.211 28.734 34.219 1 90.69 117 ALA A N 1
ATOM 906 C CA . ALA A 1 117 ? -4.219 27.672 34.406 1 90.69 117 ALA A CA 1
ATOM 907 C C . ALA A 1 117 ? -3.373 27.922 35.656 1 90.69 117 ALA A C 1
ATOM 909 O O . ALA A 1 117 ? -2.943 26.969 36.312 1 90.69 117 ALA A O 1
ATOM 910 N N . GLY A 1 118 ? -3.057 29.141 36 1 88.62 118 GLY A N 1
ATOM 911 C CA . GLY A 1 118 ? -2.312 29.469 37.188 1 88.62 118 GLY A CA 1
ATOM 912 C C . GLY A 1 118 ? -3.055 29.109 38.469 1 88.62 118 GLY A C 1
ATOM 913 O O . GLY A 1 118 ? -2.465 28.562 39.406 1 88.62 118 GLY A O 1
ATOM 914 N N . ARG A 1 119 ? -4.336 29.297 38.469 1 89.69 119 ARG A N 1
ATOM 915 C CA . ARG A 1 119 ? -5.148 29.125 39.656 1 89.69 119 ARG A CA 1
ATOM 916 C C . ARG A 1 119 ? -5.758 27.734 39.719 1 89.69 119 ARG A C 1
ATOM 918 O O . ARG A 1 119 ? -5.898 27.156 40.812 1 89.69 119 ARG A O 1
ATOM 925 N N . ASP A 1 120 ? -6.082 27.219 38.562 1 89.5 120 ASP A N 1
ATOM 926 C CA . ASP A 1 120 ? -6.906 26.016 38.531 1 89.5 120 ASP A CA 1
ATOM 927 C C . ASP A 1 120 ? -6.152 24.859 37.875 1 89.5 120 ASP A C 1
ATOM 929 O O . ASP A 1 120 ? -6.758 24 37.25 1 89.5 120 ASP A O 1
ATOM 933 N N . LEU A 1 121 ? -4.863 24.844 38 1 89.69 121 LEU A N 1
ATOM 934 C CA . LEU A 1 121 ? -4.043 23.922 37.219 1 89.69 121 LEU A CA 1
ATOM 935 C C . LEU A 1 121 ? -4.465 22.469 37.469 1 89.69 121 LEU A C 1
ATOM 937 O O . LEU A 1 121 ? -4.66 21.703 36.531 1 89.69 121 LEU A O 1
ATOM 941 N N . ALA A 1 122 ? -4.59 22.078 38.75 1 87.94 122 ALA A N 1
ATOM 942 C CA . ALA A 1 122 ? -4.953 20.703 39.062 1 87.94 122 ALA A CA 1
ATOM 943 C C . ALA A 1 122 ? -6.32 20.344 38.5 1 87.94 122 ALA A C 1
ATOM 945 O O . ALA A 1 122 ? -6.484 19.281 37.906 1 87.94 122 ALA A O 1
ATOM 946 N N . LYS A 1 123 ? -7.242 21.188 38.688 1 88.94 123 LYS A N 1
ATOM 947 C CA . LYS A 1 123 ? -8.594 20.969 38.188 1 88.94 123 LYS A CA 1
ATOM 948 C C . LYS A 1 123 ? -8.602 20.938 36.656 1 88.94 123 LYS A C 1
ATOM 950 O O . LYS A 1 123 ? -9.312 20.125 36.062 1 88.94 123 LYS A O 1
ATOM 955 N N . LEU A 1 124 ? -7.848 21.844 36.094 1 91.81 124 LEU A N 1
ATOM 956 C CA . LEU A 1 124 ? -7.723 21.891 34.656 1 91.81 124 LEU A CA 1
ATOM 957 C C . LEU A 1 124 ? -7.203 20.562 34.094 1 91.81 124 LEU A C 1
ATOM 959 O O . LEU A 1 124 ? -7.797 19.984 33.188 1 91.81 124 LEU A O 1
ATOM 963 N N . ILE A 1 125 ? -6.152 20.078 34.656 1 88.44 125 ILE A N 1
ATOM 964 C CA . ILE A 1 125 ? -5.523 18.844 34.188 1 88.44 125 ILE A CA 1
ATOM 965 C C . ILE A 1 125 ? -6.508 17.688 34.344 1 88.44 125 ILE A C 1
ATOM 967 O O . ILE A 1 125 ? -6.695 16.906 33.406 1 88.44 125 ILE A O 1
ATOM 971 N N . THR A 1 126 ? -7.184 17.609 35.469 1 86.38 126 THR A N 1
ATOM 972 C CA . THR A 1 126 ? -8.156 16.547 35.75 1 86.38 126 THR A CA 1
ATOM 973 C C . THR A 1 126 ? -9.32 16.641 34.75 1 86.38 126 THR A C 1
ATOM 975 O O . THR A 1 126 ? -9.766 15.625 34.219 1 86.38 126 THR A O 1
ATOM 978 N N . SER A 1 127 ? -9.727 17.797 34.531 1 87.62 127 SER A N 1
ATOM 979 C CA . SER A 1 127 ? -10.852 18.016 33.625 1 87.62 127 SER A CA 1
ATOM 980 C C . SER A 1 127 ? -10.5 17.656 32.188 1 87.62 127 SER A C 1
ATOM 982 O O . SER A 1 127 ? -11.289 17 31.484 1 87.62 127 SER A O 1
ATOM 984 N N . VAL A 1 128 ? -9.352 18.078 31.766 1 86.69 128 VAL A N 1
ATOM 985 C CA . VAL A 1 128 ? -8.938 17.797 30.406 1 86.69 128 VAL A CA 1
ATOM 986 C C . VAL A 1 128 ? -8.75 16.297 30.219 1 86.69 128 VAL A C 1
ATOM 988 O O . VAL A 1 128 ? -9.141 15.734 29.203 1 86.69 128 VAL A O 1
ATOM 991 N N . LYS A 1 129 ? -8.18 15.695 31.188 1 81.44 129 LYS A N 1
ATOM 992 C CA . LYS A 1 129 ? -8.031 14.242 31.141 1 81.44 129 LYS A CA 1
ATOM 993 C C . LYS A 1 129 ? -9.398 13.562 31.031 1 81.44 129 LYS A C 1
ATOM 995 O O . LYS A 1 129 ? -9.555 12.594 30.281 1 81.44 129 LYS A O 1
ATOM 1000 N N . ALA A 1 130 ? -10.281 14.078 31.812 1 79.25 130 ALA A N 1
ATOM 1001 C CA . ALA A 1 130 ? -11.633 13.539 31.781 1 79.25 130 ALA A CA 1
ATOM 1002 C C . ALA A 1 130 ? -12.281 13.766 30.422 1 79.25 130 ALA A C 1
ATOM 1004 O O . ALA A 1 130 ? -13.031 12.914 29.938 1 79.25 130 ALA A O 1
ATOM 1005 N N . LEU A 1 131 ? -11.945 14.906 29.891 1 78.69 131 LEU A N 1
ATOM 1006 C CA . LEU A 1 131 ? -12.5 15.258 28.578 1 78.69 131 LEU A CA 1
ATOM 1007 C C . LEU A 1 131 ? -11.961 14.328 27.5 1 78.69 131 LEU A C 1
ATOM 1009 O O . LEU A 1 131 ? -12.695 13.953 26.578 1 78.69 131 LEU A O 1
ATOM 1013 N N . VAL A 1 132 ? -10.672 14.156 27.734 1 71.88 132 VAL A N 1
ATOM 1014 C CA . VAL A 1 132 ? -9.992 13.352 26.719 1 71.88 132 VAL A CA 1
ATOM 1015 C C . VAL A 1 132 ? -10.164 11.867 27.031 1 71.88 132 VAL A C 1
ATOM 1017 O O . VAL A 1 132 ? -10.18 11.031 26.125 1 71.88 132 VAL A O 1
ATOM 1020 N N . ALA A 1 133 ? -10.023 11.594 28.453 1 56.78 133 ALA A N 1
ATOM 1021 C CA . ALA A 1 133 ? -10.18 10.211 28.875 1 56.78 133 ALA A CA 1
ATOM 1022 C C . ALA A 1 133 ? -11.492 9.617 28.359 1 56.78 133 ALA A C 1
ATOM 1024 O O . ALA A 1 133 ? -11.781 8.445 28.609 1 56.78 133 ALA A O 1
ATOM 1025 N N . VAL A 1 134 ? -12.328 10.477 28.141 1 46.31 134 VAL A N 1
ATOM 1026 C CA . VAL A 1 134 ? -13.453 9.68 27.672 1 46.31 134 VAL A CA 1
ATOM 1027 C C . VAL A 1 134 ? -12.945 8.438 26.938 1 46.31 134 VAL A C 1
ATOM 1029 O O . VAL A 1 134 ? -11.805 8.422 26.453 1 46.31 134 VAL A O 1
ATOM 1032 N N . ALA A 1 135 ? -13.891 7.375 26.75 1 39.25 135 ALA A N 1
ATOM 1033 C CA . ALA A 1 135 ? -13.734 5.949 26.484 1 39.25 135 ALA A CA 1
ATOM 1034 C C . ALA A 1 135 ? -12.711 5.695 25.391 1 39.25 135 ALA A C 1
ATOM 1036 O O . ALA A 1 135 ? -12.602 6.48 24.438 1 39.25 135 ALA A O 1
ATOM 1037 N N . PRO A 1 136 ? -11.625 5.109 25.828 1 38.72 136 PRO A N 1
ATOM 1038 C CA . PRO A 1 136 ? -10.859 4.438 24.781 1 38.72 136 PRO A CA 1
ATOM 1039 C C . PRO A 1 136 ? -11.648 4.273 23.484 1 38.72 136 PRO A C 1
ATOM 1041 O O . PRO A 1 136 ? -12.766 3.748 23.5 1 38.72 136 PRO A O 1
ATOM 1044 N N . THR A 1 137 ? -11.852 5.398 22.828 1 40.06 137 THR A N 1
ATOM 1045 C CA . THR A 1 137 ? -12.602 5.164 21.609 1 40.06 137 THR A CA 1
ATOM 1046 C C . THR A 1 137 ? -12.492 3.705 21.172 1 40.06 137 THR A C 1
ATOM 1048 O O . THR A 1 137 ? -11.383 3.199 20.953 1 40.06 137 THR A O 1
ATOM 1051 N N . ALA A 1 138 ? -13.258 2.91 21.703 1 46.47 138 ALA A N 1
ATOM 1052 C CA . ALA A 1 138 ? -13.398 1.604 21.078 1 46.47 138 ALA A CA 1
ATOM 1053 C C . 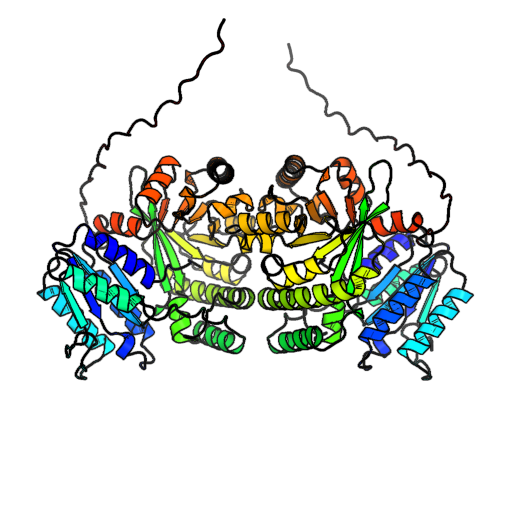ALA A 1 138 ? -13 1.662 19.594 1 46.47 138 ALA A C 1
ATOM 1055 O O . ALA A 1 138 ? -13.211 2.678 18.938 1 46.47 138 ALA A O 1
ATOM 1056 N N . ALA A 1 139 ? -12 1.073 19.375 1 61.75 139 ALA A N 1
ATOM 1057 C CA . ALA A 1 139 ? -11.617 0.92 17.969 1 61.75 139 ALA A CA 1
ATOM 1058 C C . ALA A 1 139 ? -12.828 1.01 17.047 1 61.75 139 ALA A C 1
ATOM 1060 O O . ALA A 1 139 ? -13.773 0.229 17.188 1 61.75 139 ALA A O 1
ATOM 1061 N N . ARG A 1 140 ? -13.156 2.318 16.578 1 75.5 140 ARG A N 1
ATOM 1062 C CA . ARG A 1 140 ? -14.242 2.475 15.617 1 75.5 140 ARG A CA 1
ATOM 1063 C C . ARG A 1 140 ? -14.109 1.463 14.484 1 75.5 140 ARG A C 1
ATOM 1065 O O . ARG A 1 140 ? -13 1.185 14.016 1 75.5 140 ARG A O 1
ATOM 1072 N N . PRO A 1 141 ? -15.211 0.885 14.242 1 80.31 141 PRO A N 1
ATOM 1073 C CA . PRO A 1 141 ? -15.125 -0.027 13.102 1 80.31 141 PRO A CA 1
ATOM 1074 C C . PRO A 1 141 ? -14.773 0.689 11.797 1 80.31 141 PRO A C 1
ATOM 1076 O O . PRO A 1 141 ? -15.055 1.88 11.648 1 80.31 141 PRO A O 1
ATOM 1079 N N . ALA A 1 142 ? -14.117 0.019 10.992 1 82.88 142 ALA A N 1
ATOM 1080 C CA . ALA A 1 142 ? -13.773 0.539 9.672 1 82.88 142 ALA A CA 1
ATOM 1081 C C . ALA A 1 142 ? -15.023 0.889 8.875 1 82.88 142 ALA A C 1
ATOM 1083 O O . ALA A 1 142 ? -16.078 0.271 9.055 1 82.88 142 ALA A O 1
ATOM 1084 N N . ILE A 1 143 ? -14.984 1.757 7.992 1 86.44 143 ILE A N 1
ATOM 1085 C CA . ILE A 1 143 ? -16.109 2.162 7.168 1 86.44 143 ILE A CA 1
ATOM 1086 C C . ILE A 1 143 ? -16.469 1.042 6.191 1 86.44 143 ILE A C 1
ATOM 1088 O O . ILE A 1 143 ? -15.586 0.309 5.734 1 86.44 143 ILE A O 1
ATOM 1092 N N . GLY A 1 144 ? -17.766 0.906 5.914 1 77.69 144 GLY A N 1
ATOM 1093 C CA . GLY A 1 144 ? -18.266 0.083 4.828 1 77.69 144 GLY A CA 1
ATOM 1094 C C . GLY A 1 144 ? -18.766 0.895 3.648 1 77.69 144 GLY A C 1
ATOM 1095 O O . GLY A 1 144 ? -18.469 2.086 3.537 1 77.69 144 GLY A O 1
ATOM 1096 N N . MET A 1 145 ? -19.453 0.254 2.711 1 76.38 145 MET A N 1
ATOM 1097 C CA . MET A 1 145 ? -19.906 0.885 1.478 1 76.38 145 MET A CA 1
ATOM 1098 C C . MET A 1 145 ? -20.922 1.989 1.775 1 76.38 145 MET A C 1
ATOM 1100 O O . MET A 1 145 ? -20.938 3.023 1.106 1 76.38 145 MET A O 1
ATOM 1104 N N . LYS A 1 146 ? -21.672 1.733 2.711 1 83.88 146 LYS A N 1
ATOM 1105 C CA . LYS A 1 146 ? -22.672 2.736 3.07 1 83.88 146 LYS A CA 1
ATOM 1106 C C . LYS A 1 146 ? -22 4.035 3.523 1 83.88 146 LYS A C 1
ATOM 1108 O O . LYS A 1 146 ? -22.375 5.117 3.066 1 83.88 146 LYS A O 1
ATOM 1113 N N . GLU A 1 147 ? -21.109 3.857 4.504 1 88.38 147 GLU A N 1
ATOM 1114 C CA . GLU A 1 147 ? -20.391 5.027 4.992 1 88.38 147 GLU A CA 1
ATOM 1115 C C . GLU A 1 147 ? -19.578 5.684 3.879 1 88.38 147 GLU A C 1
ATOM 1117 O O . GLU A 1 147 ? -19.5 6.91 3.805 1 88.38 147 GLU A O 1
ATOM 1122 N N . PHE A 1 148 ? -19.016 4.836 3.021 1 89.25 148 PHE A N 1
ATOM 1123 C CA . PHE A 1 148 ? -18.266 5.332 1.87 1 89.25 148 PHE A CA 1
ATOM 1124 C C . PHE A 1 148 ? -19.141 6.238 1.013 1 89.25 148 PHE A C 1
ATOM 1126 O O . PHE A 1 148 ? -18.734 7.348 0.659 1 89.25 148 PHE A O 1
ATOM 1133 N N . ASP A 1 149 ? -20.25 5.828 0.715 1 86 149 ASP A N 1
ATOM 1134 C CA . ASP A 1 149 ? -21.172 6.602 -0.118 1 86 149 ASP A CA 1
ATOM 1135 C C . ASP A 1 149 ? -21.531 7.93 0.548 1 86 149 ASP A C 1
ATOM 1137 O O . ASP A 1 149 ? -21.641 8.953 -0.123 1 86 149 ASP A O 1
ATOM 1141 N N . SER A 1 150 ? -21.734 7.828 1.769 1 91.44 150 SER A N 1
ATOM 1142 C CA . SER A 1 150 ? -22.062 9.039 2.518 1 91.44 150 SER A CA 1
ATOM 1143 C C . SER A 1 150 ? -20.938 10.055 2.451 1 91.44 150 SER A C 1
ATOM 1145 O O . SER A 1 150 ? -21.172 11.25 2.277 1 91.44 150 SER A O 1
ATOM 1147 N N . ILE A 1 151 ? -19.734 9.602 2.562 1 94.06 151 ILE A N 1
ATOM 1148 C CA . ILE A 1 151 ? -18.562 10.469 2.545 1 94.06 151 ILE A CA 1
ATOM 1149 C C . ILE A 1 151 ? -18.406 11.086 1.158 1 94.06 151 ILE A C 1
ATOM 1151 O O . ILE A 1 151 ? -18.188 12.297 1.031 1 94.06 151 ILE A O 1
ATOM 1155 N N . VAL A 1 152 ? -18.578 10.312 0.163 1 91.25 152 VAL A N 1
ATOM 1156 C CA . VAL A 1 152 ? -18.406 10.773 -1.211 1 91.25 152 VAL A CA 1
ATOM 1157 C C . VAL A 1 152 ? -19.484 11.812 -1.542 1 91.25 152 VAL A C 1
ATOM 1159 O O . VAL A 1 152 ? -19.203 12.805 -2.223 1 91.25 152 VAL A O 1
ATOM 1162 N N . ARG A 1 153 ? -20.609 11.578 -1.024 1 91.44 153 ARG A N 1
ATOM 1163 C CA . ARG A 1 153 ? -21.672 12.539 -1.228 1 91.44 153 ARG A CA 1
ATOM 1164 C C . ARG A 1 153 ? -21.328 13.891 -0.61 1 91.44 153 ARG A C 1
ATOM 1166 O O . ARG A 1 153 ? -21.562 14.938 -1.212 1 91.44 153 ARG A O 1
ATOM 1173 N N . ILE A 1 154 ? -20.766 13.844 0.508 1 90.12 154 ILE A N 1
ATOM 1174 C CA . ILE A 1 154 ? -20.375 15.078 1.173 1 90.12 154 ILE A CA 1
ATOM 1175 C C . ILE A 1 154 ? -19.281 15.773 0.36 1 90.12 154 ILE A C 1
ATOM 1177 O O . ILE A 1 154 ? -19.344 16.984 0.143 1 90.12 154 ILE A O 1
ATOM 1181 N N . ILE A 1 155 ? -18.359 15.031 -0.112 1 92.19 155 ILE A N 1
ATOM 1182 C CA . ILE A 1 155 ? -17.234 15.594 -0.853 1 92.19 155 ILE A CA 1
ATOM 1183 C C . ILE A 1 155 ? -17.734 16.234 -2.143 1 92.19 155 ILE A C 1
ATOM 1185 O O . ILE A 1 155 ? -17.312 17.344 -2.494 1 92.19 155 ILE A O 1
ATOM 1189 N N . ARG A 1 156 ? -18.703 15.625 -2.764 1 89.94 156 ARG A N 1
ATOM 1190 C CA . ARG A 1 156 ? -19.125 16.047 -4.094 1 89.94 156 ARG A CA 1
ATOM 1191 C C . ARG A 1 156 ? -20.203 17.125 -4.008 1 89.94 156 ARG A C 1
ATOM 1193 O O . ARG A 1 156 ? -20.219 18.062 -4.812 1 89.94 156 ARG A O 1
ATOM 1200 N N . ASP A 1 157 ? -21.016 16.984 -3 1 88.38 157 ASP A N 1
ATOM 1201 C CA . ASP A 1 157 ? -22.234 17.781 -3.059 1 88.38 157 ASP A CA 1
ATOM 1202 C C . ASP A 1 157 ? -22.219 18.891 -2.016 1 88.38 157 ASP A C 1
ATOM 1204 O O . ASP A 1 157 ? -23.047 19.812 -2.066 1 88.38 157 ASP A O 1
ATOM 1208 N N . SER A 1 158 ? -21.375 18.812 -1.114 1 84.12 158 SER A N 1
ATOM 1209 C CA . SER A 1 158 ? -21.344 19.828 -0.057 1 84.12 158 SER A CA 1
ATOM 1210 C C . SER A 1 158 ? -20.172 20.781 -0.23 1 84.12 158 SER A C 1
ATOM 1212 O O . SER A 1 158 ? -19.281 20.531 -1.037 1 84.12 158 SER A O 1
ATOM 1214 N N . ASP A 1 159 ? -20.328 21.906 0.439 1 82.44 159 ASP A N 1
ATOM 1215 C CA . ASP A 1 159 ? -19.203 22.844 0.516 1 82.44 159 ASP A CA 1
ATOM 1216 C C . ASP A 1 159 ? -18.219 22.406 1.595 1 82.44 159 ASP A C 1
ATOM 1218 O O . ASP A 1 159 ? -18.391 22.734 2.77 1 82.44 159 ASP A O 1
ATOM 1222 N N . ILE A 1 160 ? -17.141 21.781 1.148 1 84.44 160 ILE A N 1
ATOM 1223 C CA . ILE A 1 160 ? -16.219 21.234 2.133 1 84.44 160 ILE A CA 1
ATOM 1224 C C . ILE A 1 160 ? -15.07 22.203 2.367 1 84.44 160 ILE A C 1
ATOM 1226 O O . ILE A 1 160 ? -14.062 21.844 2.979 1 84.44 160 ILE A O 1
ATOM 1230 N N . ARG A 1 161 ? -15.219 23.469 1.926 1 80.75 161 ARG A N 1
ATOM 1231 C CA . ARG A 1 161 ? -14.188 24.469 2.152 1 80.75 161 ARG A CA 1
ATOM 1232 C C . ARG A 1 161 ? -13.883 24.625 3.639 1 80.75 161 ARG A C 1
ATOM 1234 O O . ARG A 1 161 ? -12.734 24.844 4.023 1 80.75 161 ARG A O 1
ATOM 1241 N N . ALA A 1 162 ? -14.898 24.391 4.363 1 76.31 162 ALA A N 1
ATOM 1242 C CA . ALA A 1 162 ? -14.75 24.547 5.809 1 76.31 162 ALA A CA 1
ATOM 1243 C C . ALA A 1 162 ? -13.93 23.391 6.395 1 76.31 162 ALA A C 1
ATOM 1245 O O . ALA A 1 162 ? -13.453 23.484 7.531 1 76.31 162 ALA A O 1
ATOM 1246 N N . MET A 1 163 ? -13.703 22.406 5.602 1 79.81 163 MET A N 1
ATOM 1247 C CA . MET A 1 163 ? -12.953 21.234 6.078 1 79.81 163 MET A CA 1
ATOM 1248 C C . MET A 1 163 ? -11.531 21.25 5.535 1 79.81 163 MET A C 1
ATOM 1250 O O . MET A 1 163 ? -10.758 20.312 5.785 1 79.81 163 MET A O 1
ATOM 1254 N N . VAL A 1 164 ? -11.234 22.266 4.766 1 82.88 164 VAL A N 1
ATOM 1255 C CA . VAL A 1 164 ? -9.891 22.391 4.207 1 82.88 164 VAL A CA 1
ATOM 1256 C C . VAL A 1 164 ? -9.039 23.281 5.109 1 82.88 164 VAL A C 1
ATOM 1258 O O . VAL A 1 164 ? -9.414 24.406 5.414 1 82.88 164 VAL A O 1
ATOM 1261 N N . PHE A 1 165 ? -7.961 22.734 5.555 1 76.38 165 PHE A N 1
ATOM 1262 C CA . PHE A 1 165 ? -7.055 23.422 6.457 1 76.38 165 PHE A CA 1
ATOM 1263 C C . PHE A 1 165 ? -5.648 23.484 5.871 1 76.38 165 PHE A C 1
ATOM 1265 O O . PHE A 1 165 ? -5.395 22.953 4.789 1 76.38 165 PHE A O 1
ATOM 1272 N N . ASN A 1 166 ? -4.887 24.266 6.43 1 81.75 166 ASN A N 1
ATOM 1273 C CA . ASN A 1 166 ? -3.471 24.297 6.074 1 81.75 166 ASN A CA 1
ATOM 1274 C C . ASN A 1 166 ? -2.582 24.172 7.309 1 81.75 166 ASN A C 1
ATOM 1276 O O . ASN A 1 166 ? -3.016 24.484 8.422 1 81.75 166 ASN A O 1
ATOM 1280 N N . GLN A 1 167 ? -1.479 23.672 7.164 1 83.25 167 GLN A N 1
ATOM 1281 C CA . GLN A 1 167 ? -0.456 23.562 8.195 1 83.25 167 GLN A CA 1
ATOM 1282 C C . GLN A 1 167 ? 0.902 24.016 7.68 1 83.25 167 GLN A C 1
ATOM 1284 O O . GLN A 1 167 ? 1.363 23.562 6.629 1 83.25 167 GLN A O 1
ATOM 1289 N N . PRO A 1 168 ? 1.473 24.922 8.406 1 88.94 168 PRO A N 1
ATOM 1290 C CA . PRO A 1 168 ? 2.752 25.453 7.93 1 88.94 168 PRO A CA 1
ATOM 1291 C C . PRO A 1 168 ? 3.902 24.469 8.109 1 88.94 168 PRO A C 1
ATOM 1293 O O . PRO A 1 168 ? 3.947 23.734 9.109 1 88.94 168 PRO A O 1
ATOM 1296 N N . VAL A 1 169 ? 4.754 24.406 7.184 1 93.38 169 VAL A N 1
ATOM 1297 C CA . VAL A 1 169 ? 6.098 23.844 7.301 1 93.38 169 VAL A CA 1
ATOM 1298 C C . VAL A 1 169 ? 7.113 24.969 7.492 1 93.38 169 VAL A C 1
ATOM 1300 O O . VAL A 1 169 ? 7.113 25.938 6.738 1 93.38 169 VAL A O 1
ATOM 1303 N N . TYR A 1 170 ? 8 24.828 8.469 1 92.31 170 TYR A N 1
ATOM 1304 C CA . TYR A 1 170 ? 8.898 25.906 8.828 1 92.31 170 TYR A CA 1
ATOM 1305 C C . TYR A 1 170 ? 10.336 25.578 8.445 1 92.31 170 TYR A C 1
ATOM 1307 O O . TYR A 1 170 ? 10.781 24.438 8.594 1 92.31 170 TYR A O 1
ATOM 1315 N N . ARG A 1 171 ? 10.969 26.531 7.93 1 92.25 171 ARG A N 1
ATOM 1316 C CA . ARG A 1 171 ? 12.43 26.5 7.895 1 92.25 171 ARG A CA 1
ATOM 1317 C C . ARG A 1 171 ? 13.016 27.062 9.188 1 92.25 171 ARG A C 1
ATOM 1319 O O . ARG A 1 171 ? 12.789 28.219 9.531 1 92.25 171 ARG A O 1
ATOM 1326 N N . TRP A 1 172 ? 13.688 26.281 9.93 1 85.25 172 TRP A N 1
ATOM 1327 C CA . TRP A 1 172 ? 14.117 26.734 11.25 1 85.25 172 TRP A CA 1
ATOM 1328 C C . TRP A 1 172 ? 15.617 27.016 11.273 1 85.25 172 TRP A C 1
ATOM 1330 O O . TRP A 1 172 ? 16.141 27.547 12.258 1 85.25 172 TRP A O 1
ATOM 1340 N N . ALA A 1 173 ? 16.234 26.516 10.156 1 75.44 173 ALA A N 1
ATOM 1341 C CA . ALA A 1 173 ? 17.672 26.734 10.078 1 75.44 173 ALA A CA 1
ATOM 1342 C C . ALA A 1 173 ? 18.016 27.734 8.977 1 75.44 173 ALA A C 1
ATOM 1344 O O . ALA A 1 173 ? 17.281 27.859 8 1 75.44 173 ALA A O 1
ATOM 1345 N N . GLY A 1 174 ? 19.031 28.438 9.211 1 70.06 174 GLY A N 1
ATOM 1346 C CA . GLY A 1 174 ? 19.516 29.359 8.195 1 70.06 174 GLY A CA 1
ATOM 1347 C C . GLY A 1 174 ? 19.234 30.812 8.523 1 70.06 174 GLY A C 1
ATOM 1348 O O . GLY A 1 174 ? 18.969 31.156 9.688 1 70.06 174 GLY A O 1
ATOM 1349 N N . LYS A 1 175 ? 19.281 31.688 7.582 1 64.88 175 LYS A N 1
ATOM 1350 C CA . LYS A 1 175 ? 19.297 33.156 7.766 1 64.88 175 LYS A CA 1
ATOM 1351 C C . LYS A 1 175 ? 17.906 33.688 7.996 1 64.88 175 LYS A C 1
ATOM 1353 O O . LYS A 1 175 ? 17.719 34.688 8.719 1 64.88 175 LYS A O 1
ATOM 1358 N N . LYS A 1 176 ? 16.844 33 7.434 1 76.75 176 LYS A N 1
ATOM 1359 C CA . LYS A 1 176 ? 15.492 33.531 7.551 1 76.75 176 LYS A CA 1
ATOM 1360 C C . LYS A 1 176 ? 14.5 32.469 7.969 1 76.75 176 LYS A C 1
ATOM 1362 O O . LYS A 1 176 ? 13.781 31.922 7.133 1 76.75 176 LYS A O 1
ATOM 1367 N N . PRO A 1 177 ? 14.508 32.188 9.25 1 80.12 177 PRO A N 1
ATOM 1368 C CA . PRO A 1 177 ? 13.523 31.219 9.734 1 80.12 177 PRO A CA 1
ATOM 1369 C C . PRO A 1 177 ? 12.086 31.688 9.547 1 80.12 177 PRO A C 1
ATOM 1371 O O . PRO A 1 177 ? 11.812 32.875 9.633 1 80.12 177 PRO A O 1
ATOM 1374 N N . GLY A 1 178 ? 11.211 30.906 9.125 1 86.12 178 GLY A N 1
ATOM 1375 C CA . GLY A 1 178 ? 9.812 31.219 8.906 1 86.12 178 GLY A CA 1
ATOM 1376 C C . GLY A 1 178 ? 9.062 30.141 8.148 1 86.12 178 GLY A C 1
ATOM 1377 O O . GLY A 1 178 ? 9.531 29.016 8.039 1 86.12 178 GLY A O 1
ATOM 1378 N N . ILE A 1 179 ? 7.957 30.531 7.719 1 88.75 179 ILE A N 1
ATOM 1379 C CA . ILE A 1 179 ? 7.109 29.594 6.977 1 88.75 179 ILE A CA 1
ATOM 1380 C C . ILE A 1 179 ? 7.711 29.344 5.598 1 88.75 179 ILE A C 1
ATOM 1382 O O . ILE A 1 179 ? 7.934 30.281 4.824 1 88.75 179 ILE A O 1
ATOM 1386 N N . GLU A 1 180 ? 8.078 28.141 5.402 1 91.56 180 GLU A N 1
ATOM 1387 C CA . GLU A 1 180 ? 8.578 27.75 4.09 1 91.56 180 GLU A CA 1
ATOM 1388 C C . GLU A 1 180 ? 7.438 27.547 3.1 1 91.56 180 GLU A C 1
ATOM 1390 O O . GLU A 1 180 ? 7.488 28.031 1.972 1 91.56 180 GLU A O 1
ATOM 1395 N N . TYR A 1 181 ? 6.43 26.859 3.506 1 92.31 181 TYR A N 1
ATOM 1396 C CA . TYR A 1 181 ? 5.223 26.703 2.705 1 92.31 181 TYR A CA 1
ATOM 1397 C C . TYR A 1 181 ? 4.059 26.219 3.566 1 92.31 181 TYR A C 1
ATOM 1399 O O . TYR A 1 181 ? 4.25 25.828 4.723 1 92.31 181 TYR A O 1
ATOM 1407 N N . LEU A 1 182 ? 2.885 26.328 3.018 1 90.12 182 LEU A N 1
ATOM 1408 C CA . LEU A 1 182 ? 1.679 25.844 3.682 1 90.12 182 LEU A CA 1
ATOM 1409 C C . LEU A 1 182 ? 1.185 24.547 3.039 1 90.12 182 LEU A C 1
ATOM 1411 O O . LEU A 1 182 ? 1.109 24.453 1.812 1 90.12 182 LEU A O 1
ATOM 1415 N N . GLU A 1 183 ? 0.924 23.547 3.895 1 92.19 183 GLU A N 1
ATOM 1416 C CA . GLU A 1 183 ? 0.311 22.312 3.418 1 92.19 183 GLU A CA 1
ATOM 1417 C C . GLU A 1 183 ? -1.21 22.375 3.518 1 92.19 183 GLU A C 1
ATOM 1419 O O . GLU A 1 183 ? -1.761 22.5 4.613 1 92.19 183 GLU A O 1
ATOM 1424 N N . PHE A 1 184 ? -1.834 22.266 2.387 1 88.06 184 PHE A N 1
ATOM 1425 C CA . PHE A 1 184 ? -3.293 22.234 2.381 1 88.06 184 PHE A CA 1
ATOM 1426 C C . PHE A 1 184 ? -3.803 20.797 2.461 1 88.06 184 PHE A C 1
ATOM 1428 O O . PHE A 1 184 ? -3.273 19.906 1.793 1 88.06 184 PHE A O 1
ATOM 1435 N N . PHE A 1 185 ? -4.742 20.562 3.361 1 85.19 185 PHE A N 1
ATOM 1436 C CA . PHE A 1 185 ? -5.316 19.234 3.49 1 85.19 185 PHE A CA 1
ATOM 1437 C C . PHE A 1 185 ? -6.781 19.312 3.906 1 85.19 185 PHE A C 1
ATOM 1439 O O . PHE A 1 185 ? -7.219 20.312 4.465 1 85.19 185 PHE A O 1
ATOM 1446 N N . ALA A 1 186 ? -7.496 18.266 3.51 1 86.12 186 ALA A N 1
ATOM 1447 C CA . ALA A 1 186 ? -8.859 18.109 4.012 1 86.12 186 ALA A CA 1
ATOM 1448 C C . ALA A 1 186 ? -8.875 17.344 5.332 1 86.12 186 ALA A C 1
ATOM 1450 O O . ALA A 1 186 ? -8.234 16.297 5.457 1 86.12 186 ALA A O 1
ATOM 1451 N N . SER A 1 187 ? -9.562 17.844 6.246 1 82 187 SER A N 1
ATOM 1452 C CA . SER A 1 187 ? -9.633 17.203 7.555 1 82 187 SER A CA 1
ATOM 1453 C C . SER A 1 187 ? -10.508 15.953 7.508 1 82 187 SER A C 1
ATOM 1455 O O . SER A 1 187 ? -11.727 16.047 7.375 1 82 187 SER A O 1
ATOM 1457 N N . LEU A 1 188 ? -9.898 14.844 7.789 1 85 188 LEU A N 1
ATOM 1458 C CA . LEU A 1 188 ? -10.633 13.586 7.82 1 85 188 LEU A CA 1
ATOM 1459 C C . LEU A 1 188 ? -11.516 13.508 9.062 1 85 188 LEU A C 1
ATOM 1461 O O . LEU A 1 188 ? -12.586 12.898 9.031 1 85 188 LEU A O 1
ATOM 1465 N N . ASP A 1 189 ? -11.023 14.125 10.07 1 78.75 189 ASP A N 1
ATOM 1466 C CA . ASP A 1 189 ? -11.797 14.117 11.312 1 78.75 189 ASP A CA 1
ATOM 1467 C C . ASP A 1 189 ? -13.125 14.852 11.133 1 78.75 189 ASP A C 1
ATOM 1469 O O . ASP A 1 189 ? -14.172 14.375 11.578 1 78.75 189 ASP A O 1
ATOM 1473 N N . GLN A 1 190 ? -13.016 16.016 10.516 1 76.25 190 GLN A N 1
ATOM 1474 C CA . GLN A 1 190 ? -14.242 16.781 10.273 1 76.25 190 GLN A CA 1
ATOM 1475 C C . GLN A 1 190 ? -15.172 16.031 9.32 1 76.25 190 GLN A C 1
ATOM 1477 O O . GLN A 1 190 ? -16.391 16.047 9.5 1 76.25 190 GLN A O 1
ATOM 1482 N N . MET A 1 191 ? -14.578 15.406 8.383 1 85 191 MET A N 1
ATOM 1483 C CA . MET A 1 191 ? -15.367 14.625 7.434 1 85 191 MET A CA 1
ATOM 1484 C C . MET A 1 191 ? -16.062 13.461 8.141 1 85 191 MET A C 1
ATOM 1486 O O . MET A 1 191 ? -17.219 13.172 7.863 1 85 191 MET A O 1
ATOM 1490 N N . ARG A 1 192 ? -15.312 12.789 8.992 1 86.75 192 ARG A N 1
ATOM 1491 C CA . ARG A 1 192 ? -15.859 11.68 9.766 1 86.75 192 ARG A CA 1
ATOM 1492 C C . ARG A 1 192 ? -17.031 12.141 10.625 1 86.75 192 ARG A C 1
ATOM 1494 O O . ARG A 1 192 ? -18.094 11.5 10.625 1 86.75 192 ARG A O 1
ATOM 1501 N N . LYS A 1 193 ? -16.844 13.18 11.289 1 78 193 LYS A N 1
ATOM 1502 C CA . LYS A 1 193 ? -17.891 13.711 12.164 1 78 193 LYS A CA 1
ATOM 1503 C C . LYS A 1 193 ? -19.141 14.055 11.375 1 78 193 LYS A C 1
ATOM 1505 O O . LYS A 1 193 ? -20.266 13.867 11.867 1 78 193 LYS A O 1
ATOM 1510 N N . ALA A 1 194 ? -18.938 14.523 10.211 1 80.25 194 ALA A N 1
ATOM 1511 C CA . ALA A 1 194 ? -20.062 14.961 9.375 1 80.25 194 ALA A CA 1
ATOM 1512 C C . ALA A 1 194 ? -20.75 13.766 8.719 1 80.25 194 ALA A C 1
ATOM 1514 O O . ALA A 1 194 ? -21.984 13.75 8.586 1 80.25 194 ALA A O 1
ATOM 1515 N N . ALA A 1 195 ? -20.031 12.758 8.359 1 88.12 195 ALA A N 1
ATOM 1516 C CA . ALA A 1 195 ? -20.578 11.742 7.473 1 88.12 195 ALA A CA 1
ATOM 1517 C C . ALA A 1 195 ? -20.766 10.414 8.211 1 88.12 195 ALA A C 1
ATOM 1519 O O . ALA A 1 195 ? -21.703 9.664 7.914 1 88.12 195 ALA A O 1
ATOM 1520 N N . CYS A 1 196 ? -19.844 10.07 9.086 1 89.88 196 CYS A N 1
ATOM 1521 C CA . CYS A 1 196 ? -19.859 8.758 9.727 1 89.88 196 CYS A CA 1
ATOM 1522 C C . CYS A 1 196 ? -19.141 8.797 11.062 1 89.88 196 CYS A C 1
ATOM 1524 O O . CYS A 1 196 ? -18.141 8.102 11.258 1 89.88 196 CYS A O 1
ATOM 1526 N N . PRO A 1 197 ? -19.672 9.414 12.062 1 83.69 197 PRO A N 1
ATOM 1527 C CA . PRO A 1 197 ? -19 9.672 13.336 1 83.69 197 PRO A CA 1
ATOM 1528 C C . PRO A 1 197 ? -18.609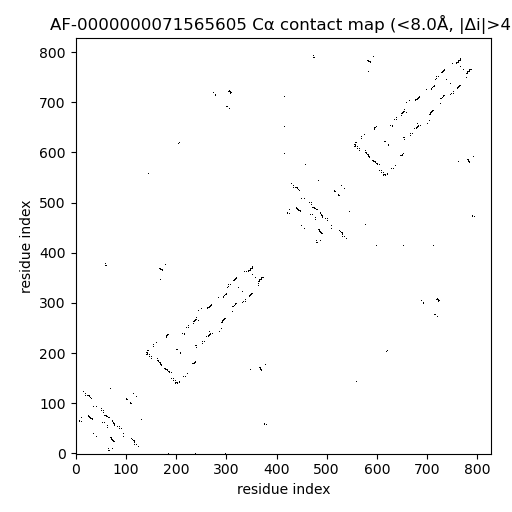 8.391 14.07 1 83.69 197 PRO A C 1
ATOM 1530 O O . PRO A 1 197 ? -17.656 8.391 14.859 1 83.69 197 PRO A O 1
ATOM 1533 N N . GLU A 1 198 ? -19.219 7.324 13.742 1 86.19 198 GLU A N 1
ATOM 1534 C CA . GLU A 1 198 ? -19 6.102 14.508 1 86.19 198 GLU A CA 1
ATOM 1535 C C . GLU A 1 198 ? -18 5.18 13.812 1 86.19 198 GLU A C 1
ATOM 1537 O O . GLU A 1 198 ? -17.734 4.07 14.281 1 86.19 198 GLU A O 1
ATOM 1542 N N . HIS A 1 199 ? -17.453 5.695 12.734 1 89.38 199 HIS A N 1
ATOM 1543 C CA . HIS A 1 199 ? -16.594 4.824 11.945 1 89.38 199 HIS A CA 1
ATOM 1544 C C . HIS A 1 199 ? -15.219 5.449 11.742 1 89.38 199 HIS A C 1
ATOM 1546 O O . HIS A 1 199 ? -15.055 6.664 11.875 1 89.38 199 HIS A O 1
ATOM 1552 N N . ASP A 1 200 ? -14.336 4.574 11.516 1 88.31 200 ASP A N 1
ATOM 1553 C CA . ASP A 1 200 ? -12.984 4.996 11.141 1 88.31 200 ASP A CA 1
ATOM 1554 C C . ASP A 1 200 ? -12.836 5.059 9.625 1 88.31 200 ASP A C 1
ATOM 1556 O O . ASP A 1 200 ? -12.797 4.023 8.953 1 88.31 200 ASP A O 1
ATOM 1560 N N . ILE A 1 201 ? -12.633 6.223 9.125 1 87.94 201 ILE A N 1
ATOM 1561 C CA . ILE A 1 201 ? -12.562 6.438 7.684 1 87.94 201 ILE A CA 1
ATOM 1562 C C . ILE A 1 201 ? -11.336 5.73 7.117 1 87.94 201 ILE A C 1
ATOM 1564 O O . ILE A 1 201 ? -11.383 5.18 6.012 1 87.94 201 ILE A O 1
ATOM 1568 N N . ALA A 1 202 ? -10.242 5.703 7.883 1 81.94 202 ALA A N 1
ATOM 1569 C CA . ALA A 1 202 ? -8.977 5.152 7.395 1 81.94 202 ALA A CA 1
ATOM 1570 C C . ALA A 1 202 ? -8.875 3.664 7.707 1 81.94 202 ALA A C 1
ATOM 1572 O O . ALA A 1 202 ? -7.883 3.018 7.359 1 81.94 202 ALA A O 1
ATOM 1573 N N . GLY A 1 203 ? -9.961 3.188 8.328 1 77.25 203 GLY A N 1
ATOM 1574 C CA . GLY A 1 203 ? -9.906 1.802 8.773 1 77.25 203 GLY A CA 1
ATOM 1575 C C . GLY A 1 203 ? -9.961 0.808 7.625 1 77.25 203 GLY A C 1
ATOM 1576 O O . GLY A 1 203 ? -9.539 -0.342 7.777 1 77.25 203 GLY A O 1
ATOM 1577 N N . ASN A 1 204 ? -10.547 1.243 6.527 1 72.06 204 ASN A N 1
ATOM 1578 C CA . ASN A 1 204 ? -10.578 0.475 5.289 1 72.06 204 ASN A CA 1
ATOM 1579 C C . ASN A 1 204 ? -9.672 1.098 4.227 1 72.06 204 ASN A C 1
ATOM 1581 O O . ASN A 1 204 ? -10.078 2.039 3.539 1 72.06 204 ASN A O 1
ATOM 1585 N N . PRO A 1 205 ? -8.477 0.507 4.082 1 72.5 205 PRO A N 1
ATOM 1586 C CA . PRO A 1 205 ? -7.496 1.147 3.203 1 72.5 205 PRO A CA 1
ATOM 1587 C C . PRO A 1 205 ? -8.008 1.318 1.775 1 72.5 205 PRO A C 1
ATOM 1589 O O . PRO A 1 205 ? -7.703 2.32 1.123 1 72.5 205 PRO A O 1
ATOM 1592 N N . ALA A 1 206 ? -8.781 0.39 1.328 1 69.94 206 ALA A N 1
ATOM 1593 C CA . ALA A 1 206 ? -9.289 0.448 -0.042 1 69.94 206 ALA A CA 1
ATOM 1594 C C . ALA A 1 206 ? -10.273 1.597 -0.213 1 69.94 206 ALA A C 1
ATOM 1596 O O . ALA A 1 206 ? -10.141 2.408 -1.132 1 69.94 206 ALA A O 1
ATOM 1597 N N . LEU A 1 207 ? -11.25 1.558 0.599 1 78.69 207 LEU A N 1
ATOM 1598 C CA . LEU A 1 207 ? -12.242 2.619 0.512 1 78.69 207 LEU A CA 1
ATOM 1599 C C . LEU A 1 207 ? -11.609 3.982 0.776 1 78.69 207 LEU A C 1
ATOM 1601 O O . LEU A 1 207 ? -11.984 4.977 0.149 1 78.69 207 LEU A O 1
ATOM 1605 N N . PHE A 1 208 ? -10.688 3.961 1.643 1 87.56 208 PHE A N 1
ATOM 1606 C CA . PHE A 1 208 ? -10 5.211 1.956 1 87.56 208 PHE A CA 1
ATOM 1607 C C . PHE A 1 208 ? -9.258 5.742 0.736 1 87.56 208 PHE A C 1
ATOM 1609 O O . PHE A 1 208 ? -9.234 6.949 0.493 1 87.56 208 PHE A O 1
ATOM 1616 N N . HIS A 1 209 ? -8.641 4.863 0.018 1 82.5 209 HIS A N 1
ATOM 1617 C CA . HIS A 1 209 ? -7.953 5.258 -1.207 1 82.5 209 HIS A CA 1
ATOM 1618 C C . HIS A 1 209 ? -8.914 5.93 -2.184 1 82.5 209 HIS A C 1
ATOM 1620 O O . HIS A 1 209 ? -8.562 6.926 -2.818 1 82.5 209 HIS A O 1
ATOM 1626 N N . MET A 1 210 ? -10.086 5.398 -2.352 1 82.81 210 MET A N 1
ATOM 1627 C CA . MET A 1 210 ? -11.094 5.984 -3.236 1 82.81 210 MET A CA 1
ATOM 1628 C C . MET A 1 210 ? -11.555 7.34 -2.717 1 82.81 210 MET A C 1
ATOM 1630 O O . MET A 1 210 ? -11.812 8.25 -3.502 1 82.81 210 MET A O 1
ATOM 1634 N N . ILE A 1 211 ? -11.688 7.43 -1.491 1 89.81 211 ILE A N 1
ATOM 1635 C CA . ILE A 1 211 ? -12.062 8.695 -0.876 1 89.81 211 ILE A CA 1
ATOM 1636 C C . ILE A 1 211 ? -10.992 9.75 -1.163 1 89.81 211 ILE A C 1
ATOM 1638 O O . ILE A 1 211 ? -11.305 10.891 -1.505 1 89.81 211 ILE A O 1
ATOM 1642 N N . LYS A 1 212 ? -9.75 9.328 -1.021 1 90.88 212 LYS A N 1
ATOM 1643 C CA . LYS A 1 212 ? -8.656 10.25 -1.303 1 90.88 212 LYS A CA 1
ATOM 1644 C C . LYS A 1 212 ? -8.727 10.766 -2.736 1 90.88 212 LYS A C 1
ATOM 1646 O O . LYS A 1 212 ? -8.453 11.938 -2.992 1 90.88 212 LYS A O 1
ATOM 1651 N N . ALA A 1 213 ? -9.055 9.914 -3.646 1 88.75 213 ALA A N 1
ATOM 1652 C CA . ALA A 1 213 ? -9.172 10.32 -5.043 1 88.75 213 ALA A CA 1
ATOM 1653 C C . ALA A 1 213 ? -10.242 11.398 -5.215 1 88.75 213 ALA A C 1
ATOM 1655 O O . ALA A 1 213 ? -10.047 12.367 -5.945 1 88.75 213 ALA A O 1
ATOM 1656 N N . GLU A 1 214 ? -11.359 11.172 -4.586 1 89.94 214 GLU A N 1
ATOM 1657 C CA . GLU A 1 214 ? -12.445 12.156 -4.629 1 89.94 214 GLU A CA 1
ATOM 1658 C C . GLU A 1 214 ? -12.008 13.477 -3.998 1 89.94 214 GLU A C 1
ATOM 1660 O O . GLU A 1 214 ? -12.352 14.547 -4.5 1 89.94 214 GLU A O 1
ATOM 1665 N N . LEU A 1 215 ? -11.344 13.367 -2.941 1 92.94 215 LEU A N 1
ATOM 1666 C CA . LEU A 1 215 ? -10.875 14.547 -2.23 1 92.94 215 LEU A CA 1
ATOM 1667 C C . LEU A 1 215 ? -9.867 15.328 -3.07 1 92.94 215 LEU A C 1
ATOM 1669 O O . LEU A 1 215 ? -9.883 16.562 -3.076 1 92.94 215 LEU A O 1
ATOM 1673 N N . ASP A 1 216 ? -8.961 14.609 -3.76 1 93.69 216 ASP A N 1
ATOM 1674 C CA . ASP A 1 216 ? -7.988 15.258 -4.629 1 93.69 216 ASP A CA 1
ATOM 1675 C C . ASP A 1 216 ? -8.68 16.172 -5.641 1 93.69 216 ASP A C 1
ATOM 1677 O O . ASP A 1 216 ? -8.312 17.344 -5.777 1 93.69 216 ASP A O 1
ATOM 1681 N N . LEU A 1 217 ? -9.664 15.633 -6.289 1 90.69 217 LEU A N 1
ATOM 1682 C CA . LEU A 1 217 ? -10.383 16.375 -7.316 1 90.69 217 LEU A CA 1
ATOM 1683 C C . LEU A 1 217 ? -11.055 17.609 -6.719 1 90.69 217 LEU A C 1
ATOM 1685 O O . LEU A 1 217 ? -10.969 18.703 -7.277 1 90.69 217 LEU A O 1
ATOM 1689 N N . ARG A 1 218 ? -11.664 17.359 -5.625 1 92 218 ARG A N 1
ATOM 1690 C CA . ARG A 1 218 ? -12.398 18.453 -4.992 1 92 218 ARG A CA 1
ATOM 1691 C C . ARG A 1 218 ? -11.445 19.531 -4.48 1 92 218 ARG A C 1
ATOM 1693 O O . ARG A 1 218 ? -11.727 20.719 -4.609 1 92 218 ARG A O 1
ATOM 1700 N N . LEU A 1 219 ? -10.375 19.156 -3.867 1 92 219 LEU A N 1
ATOM 1701 C CA . LEU A 1 219 ? -9.398 20.094 -3.334 1 92 219 LEU A CA 1
ATOM 1702 C C . LEU A 1 219 ? -8.773 20.922 -4.453 1 92 219 LEU A C 1
ATOM 1704 O O . LEU A 1 219 ? -8.594 22.141 -4.305 1 92 219 LEU A O 1
ATOM 1708 N N . MET A 1 220 ? -8.406 20.312 -5.574 1 91.81 220 MET A N 1
ATOM 1709 C CA . MET A 1 220 ? -7.855 21.031 -6.715 1 91.81 220 MET A CA 1
ATOM 1710 C C . MET A 1 220 ? -8.828 22.109 -7.195 1 91.81 220 MET A C 1
ATOM 1712 O O . MET A 1 220 ? -8.414 23.219 -7.512 1 91.81 220 MET A O 1
ATOM 1716 N N . ARG A 1 221 ? -10.094 21.797 -7.188 1 89.88 221 ARG A N 1
ATOM 1717 C CA . ARG A 1 221 ? -11.102 22.75 -7.617 1 89.88 221 ARG A CA 1
ATOM 1718 C C . ARG A 1 221 ? -11.203 23.922 -6.633 1 89.88 221 ARG A C 1
ATOM 1720 O O . ARG A 1 221 ? -11.266 25.078 -7.043 1 89.88 221 ARG A O 1
ATOM 1727 N N . ILE A 1 222 ? -11.242 23.562 -5.391 1 87.25 222 ILE A N 1
ATOM 1728 C CA . ILE A 1 222 ? -11.359 24.578 -4.352 1 87.25 222 ILE A CA 1
ATOM 1729 C C . ILE A 1 222 ? -10.141 25.5 -4.391 1 87.25 222 ILE A C 1
ATOM 1731 O O . ILE A 1 222 ? -10.281 26.719 -4.418 1 87.25 222 ILE A O 1
ATOM 1735 N N . ILE A 1 223 ? -8.984 24.938 -4.406 1 89.5 223 ILE A N 1
ATOM 1736 C CA . ILE A 1 223 ? -7.746 25.703 -4.41 1 89.5 223 ILE A CA 1
ATOM 1737 C C . ILE A 1 223 ? -7.656 26.531 -5.695 1 89.5 223 ILE A C 1
ATOM 1739 O O . ILE A 1 223 ? -7.273 27.703 -5.668 1 89.5 223 ILE A O 1
ATOM 1743 N N . GLY A 1 224 ? -8.016 25.891 -6.797 1 87.06 224 GLY A N 1
ATOM 1744 C CA . GLY A 1 224 ? -7.988 26.594 -8.07 1 87.06 224 GLY A CA 1
ATOM 1745 C C . GLY A 1 224 ? -8.82 27.859 -8.07 1 87.06 224 GLY A C 1
ATOM 1746 O O . GLY A 1 224 ? -8.414 28.875 -8.664 1 87.06 224 GLY A O 1
ATOM 1747 N N . ARG A 1 225 ? -9.891 27.859 -7.379 1 85.19 225 ARG A N 1
ATOM 1748 C CA . ARG A 1 225 ? -10.789 29.016 -7.332 1 85.19 225 ARG A CA 1
ATOM 1749 C C . ARG A 1 225 ? -10.242 30.094 -6.406 1 85.19 225 ARG A C 1
ATOM 1751 O O . ARG A 1 225 ? -10.484 31.281 -6.629 1 85.19 225 ARG A O 1
ATOM 1758 N N . GLU A 1 226 ? -9.5 29.672 -5.445 1 83.12 226 GLU A N 1
ATOM 1759 C CA . GLU A 1 226 ? -9.094 30.609 -4.398 1 83.12 226 GLU A CA 1
ATOM 1760 C C . GLU A 1 226 ? -7.621 30.984 -4.539 1 83.12 226 GLU A C 1
ATOM 1762 O O . GLU A 1 226 ? -7.121 31.844 -3.807 1 83.12 226 GLU A O 1
ATOM 1767 N N . ILE A 1 227 ? -6.949 30.406 -5.457 1 84.44 227 ILE A N 1
ATOM 1768 C CA . ILE A 1 227 ? -5.496 30.5 -5.559 1 84.44 227 ILE A CA 1
ATOM 1769 C C . ILE A 1 227 ? -5.086 31.938 -5.863 1 84.44 227 ILE A C 1
ATOM 1771 O O . ILE A 1 227 ? -3.977 32.344 -5.531 1 84.44 227 ILE A O 1
ATOM 1775 N N . GLY A 1 228 ? -5.98 32.656 -6.508 1 80.56 228 GLY A N 1
ATOM 1776 C CA . GLY A 1 228 ? -5.707 34.062 -6.781 1 80.56 228 GLY A CA 1
ATOM 1777 C C . GLY A 1 228 ? -5.488 34.875 -5.527 1 80.56 228 GLY A C 1
ATOM 1778 O O . GLY A 1 228 ? -4.754 35.875 -5.547 1 80.56 228 GLY A O 1
ATOM 1779 N N . GLU A 1 229 ? -6.02 34.438 -4.426 1 78.19 229 GLU A N 1
ATOM 1780 C CA . GLU A 1 229 ? -5.941 35.188 -3.164 1 78.19 229 GLU A CA 1
ATOM 1781 C C . GLU A 1 229 ? -4.785 34.688 -2.305 1 78.19 229 GLU A C 1
ATOM 1783 O O . GLU A 1 229 ? -4.457 35.281 -1.281 1 78.19 229 GLU A O 1
ATOM 1788 N N . TYR A 1 230 ? -4.168 33.656 -2.775 1 81.06 230 TYR A N 1
ATOM 1789 C CA . TYR A 1 230 ? -3.074 33.062 -2.012 1 81.06 230 TYR A CA 1
ATOM 1790 C C . TYR A 1 230 ? -1.846 33.969 -2.035 1 81.06 230 TYR A C 1
ATOM 1792 O O . TYR A 1 230 ? -1.409 34.406 -3.102 1 81.06 230 TYR A O 1
ATOM 1800 N N . ARG A 1 231 ? -1.223 34.281 -0.844 1 77.88 231 ARG A N 1
ATOM 1801 C CA . ARG A 1 231 ? -0.174 35.312 -0.759 1 77.88 231 ARG A CA 1
ATOM 1802 C C . ARG A 1 231 ? 1.138 34.688 -0.278 1 77.88 231 ARG A C 1
ATOM 1804 O O . ARG A 1 231 ? 2.176 35.344 -0.282 1 77.88 231 ARG A O 1
ATOM 1811 N N . HIS A 1 232 ? 1.182 33.438 0.116 1 77.69 232 HIS A N 1
ATOM 1812 C CA . HIS A 1 232 ? 2.41 32.812 0.616 1 77.69 232 HIS A CA 1
ATOM 1813 C C . HIS A 1 232 ? 3.289 32.344 -0.529 1 77.69 232 HIS A C 1
ATOM 1815 O O . HIS A 1 232 ? 2.883 32.375 -1.692 1 77.69 232 HIS A O 1
ATOM 1821 N N . LYS A 1 233 ? 4.52 32.031 -0.128 1 81.62 233 LYS A N 1
ATOM 1822 C CA . LYS A 1 233 ? 5.582 31.703 -1.071 1 81.62 233 LYS A CA 1
ATOM 1823 C C . LYS A 1 233 ? 5.25 30.406 -1.827 1 81.62 233 LYS A C 1
ATOM 1825 O O . LYS A 1 233 ? 5.418 30.344 -3.047 1 81.62 233 LYS A O 1
ATOM 1830 N N . ALA A 1 234 ? 4.844 29.469 -1.116 1 92.75 234 ALA A N 1
ATOM 1831 C CA . ALA A 1 234 ? 4.621 28.141 -1.698 1 92.75 234 ALA A CA 1
ATOM 1832 C C . ALA A 1 234 ? 3.582 27.359 -0.901 1 92.75 234 ALA A C 1
ATOM 1834 O O . ALA A 1 234 ? 3.223 27.75 0.212 1 92.75 234 ALA A O 1
ATOM 1835 N N . PHE A 1 235 ? 3.043 26.391 -1.498 1 93.38 235 PHE A N 1
ATOM 1836 C CA . PHE A 1 235 ? 2.162 25.5 -0.758 1 93.38 235 PHE A CA 1
ATOM 1837 C C . PHE A 1 235 ? 2.268 24.078 -1.29 1 93.38 235 PHE A C 1
ATOM 1839 O O . PHE A 1 235 ? 2.826 23.844 -2.363 1 93.38 235 PHE A O 1
ATOM 1846 N N . SER A 1 236 ? 1.91 23.141 -0.483 1 95.75 236 SER A N 1
ATOM 1847 C CA . SER A 1 236 ? 1.876 21.734 -0.88 1 95.75 236 SER A CA 1
ATOM 1848 C C . SER A 1 236 ? 0.464 21.156 -0.781 1 95.75 236 SER A C 1
ATOM 1850 O O . SER A 1 236 ? -0.373 21.688 -0.045 1 95.75 236 SER A O 1
ATOM 1852 N N . ILE A 1 237 ? 0.235 20.172 -1.584 1 94 237 ILE A N 1
ATOM 1853 C CA . ILE A 1 237 ? -1.036 19.469 -1.559 1 94 237 ILE A CA 1
ATOM 1854 C C . ILE A 1 237 ? -0.782 17.953 -1.556 1 94 237 ILE A C 1
ATOM 1856 O O . ILE A 1 237 ? 0.138 17.469 -2.221 1 94 237 ILE A O 1
ATOM 1860 N N . ASN A 1 238 ? -1.533 17.234 -0.726 1 92.69 238 ASN A N 1
ATOM 1861 C CA . ASN A 1 238 ? -1.539 15.781 -0.803 1 92.69 238 ASN A CA 1
ATOM 1862 C C . ASN A 1 238 ? -2.205 15.289 -2.086 1 92.69 238 ASN A C 1
ATOM 1864 O O . ASN A 1 238 ? -3.303 15.734 -2.43 1 92.69 238 ASN A O 1
ATOM 1868 N N . LEU A 1 239 ? -1.522 14.422 -2.801 1 94.5 239 LEU A N 1
ATOM 1869 C CA . LEU A 1 239 ? -2.076 13.93 -4.059 1 94.5 239 LEU A CA 1
ATOM 1870 C C . LEU A 1 239 ? -1.749 12.453 -4.258 1 94.5 239 LEU A C 1
ATOM 1872 O O . LEU A 1 239 ? -0.654 12.008 -3.914 1 94.5 239 LEU A O 1
ATOM 1876 N N . LEU A 1 240 ? -2.709 11.766 -4.832 1 92.38 240 LEU A N 1
ATOM 1877 C CA . LEU A 1 240 ? -2.404 10.445 -5.387 1 92.38 240 LEU A CA 1
ATOM 1878 C C . LEU A 1 240 ? -1.601 10.57 -6.676 1 92.38 240 LEU A C 1
ATOM 1880 O O . LEU A 1 240 ? -1.765 11.539 -7.422 1 92.38 240 LEU A O 1
ATOM 1884 N N . GLY A 1 241 ? -0.717 9.625 -6.902 1 91.81 241 GLY A N 1
ATOM 1885 C CA . GLY A 1 241 ? 0.008 9.594 -8.164 1 91.81 241 GLY A CA 1
ATOM 1886 C C . GLY A 1 241 ? -0.902 9.617 -9.375 1 91.81 241 GLY A C 1
ATOM 1887 O O . GLY A 1 241 ? -0.617 10.297 -10.359 1 91.81 241 GLY A O 1
ATOM 1888 N N . THR A 1 242 ? -1.998 8.914 -9.281 1 88.62 242 THR A N 1
ATOM 1889 C CA . THR A 1 242 ? -2.955 8.867 -10.383 1 88.62 242 THR A CA 1
ATOM 1890 C C . THR A 1 242 ? -3.545 10.258 -10.641 1 88.62 242 THR A C 1
ATOM 1892 O O . THR A 1 242 ? -3.814 10.617 -11.789 1 88.62 242 THR A O 1
ATOM 1895 N N . SER A 1 243 ? -3.797 11.023 -9.57 1 92.38 243 SER A N 1
ATOM 1896 C CA . SER A 1 243 ? -4.309 12.383 -9.719 1 92.38 243 SER A CA 1
ATOM 1897 C C . SER A 1 243 ? -3.287 13.281 -10.406 1 92.38 243 SER A C 1
ATOM 1899 O O . SER A 1 243 ? -3.646 14.102 -11.25 1 92.38 243 SER A O 1
ATOM 1901 N N . LEU A 1 244 ? -2.031 13.125 -10.031 1 93.56 244 LEU A N 1
ATOM 1902 C CA . LEU A 1 244 ? -0.961 13.906 -10.641 1 93.56 244 LEU A CA 1
ATOM 1903 C C . LEU A 1 244 ? -0.877 13.625 -12.141 1 93.56 244 LEU A C 1
ATOM 1905 O O . LEU A 1 244 ? -0.588 14.531 -12.93 1 93.56 244 LEU A O 1
ATOM 1909 N N . LEU A 1 245 ? -1.153 12.422 -12.562 1 90.94 245 LEU A N 1
ATOM 1910 C CA . LEU A 1 245 ? -1.055 12.008 -13.953 1 90.94 245 LEU A CA 1
ATOM 1911 C C . LEU A 1 245 ? -2.34 12.328 -14.711 1 90.94 245 LEU A C 1
ATOM 1913 O O . LEU A 1 245 ? -2.41 12.148 -15.93 1 90.94 245 LEU A O 1
ATOM 1917 N N . SER A 1 246 ? -3.312 12.844 -14.07 1 89.62 246 SER A N 1
ATOM 1918 C CA . SER A 1 246 ? -4.637 13.023 -14.656 1 89.62 246 SER A CA 1
ATOM 1919 C C . SER A 1 246 ? -4.711 14.312 -15.461 1 89.62 246 SER A C 1
ATOM 1921 O O . SER A 1 246 ? -3.881 15.203 -15.297 1 89.62 246 SER A O 1
ATOM 1923 N N . LYS A 1 247 ? -5.75 14.367 -16.328 1 90.31 247 LYS A N 1
ATOM 1924 C CA . LYS A 1 247 ? -6.047 15.594 -17.062 1 90.31 247 LYS A CA 1
ATOM 1925 C C . LYS A 1 247 ? -6.543 16.688 -16.125 1 90.31 247 LYS A C 1
ATOM 1927 O O . LYS A 1 247 ? -6.262 17.875 -16.344 1 90.31 247 LYS A O 1
ATOM 1932 N N . GLU A 1 248 ? -7.199 16.328 -15.078 1 90.12 248 GLU A N 1
ATOM 1933 C CA . GLU A 1 248 ? -7.711 17.281 -14.109 1 90.12 248 GLU A CA 1
ATOM 1934 C C . GLU A 1 248 ? -6.574 18.078 -13.453 1 90.12 248 GLU A C 1
ATOM 1936 O O . GLU A 1 248 ? -6.703 19.266 -13.211 1 90.12 248 GLU A O 1
ATOM 1941 N N . PHE A 1 249 ? -5.523 17.406 -13.258 1 95 249 PHE A N 1
ATOM 1942 C CA . PHE A 1 249 ? -4.391 18.094 -12.656 1 95 249 PHE A CA 1
ATOM 1943 C C . PHE A 1 249 ? -3.783 19.094 -13.641 1 95 249 PHE A C 1
ATOM 1945 O O . PHE A 1 249 ? -3.389 20.188 -13.242 1 95 249 PHE A O 1
ATOM 1952 N N . GLU A 1 250 ? -3.707 18.688 -14.805 1 92.62 250 GLU A N 1
ATOM 1953 C CA . GLU A 1 250 ? -3.225 19.594 -15.836 1 92.62 250 GLU A CA 1
ATOM 1954 C C . GLU A 1 250 ? -4.09 20.844 -15.914 1 92.62 250 GLU A C 1
ATOM 1956 O O . GLU A 1 250 ? -3.57 21.969 -16 1 92.62 250 GLU A O 1
ATOM 1961 N N . THR A 1 251 ? -5.332 20.656 -15.906 1 92.12 251 THR A N 1
ATOM 1962 C CA . THR A 1 251 ? -6.27 21.766 -15.922 1 92.12 251 THR A CA 1
ATOM 1963 C C . THR A 1 251 ? -6.078 22.656 -14.703 1 92.12 251 THR A C 1
ATOM 1965 O O . THR A 1 251 ? -6.102 23.891 -14.812 1 92.12 251 THR A O 1
ATOM 1968 N N . PHE A 1 252 ? -5.926 22.062 -13.578 1 94.31 252 PHE A N 1
ATOM 1969 C CA . PHE A 1 252 ? -5.652 22.797 -12.344 1 94.31 252 PHE A CA 1
ATOM 1970 C C . PHE A 1 252 ? -4.395 23.641 -12.484 1 94.31 252 PHE A C 1
ATOM 1972 O O . PHE A 1 252 ? -4.41 24.828 -12.172 1 94.31 252 PHE A O 1
ATOM 1979 N N . MET A 1 253 ? -3.35 23.094 -13.047 1 94.25 253 MET A N 1
ATOM 1980 C CA . MET A 1 253 ? -2.064 23.781 -13.18 1 94.25 253 MET A CA 1
ATOM 1981 C C . MET A 1 253 ? -2.15 24.906 -14.195 1 94.25 253 MET A C 1
ATOM 1983 O O . MET A 1 253 ? -1.456 25.922 -14.07 1 94.25 253 MET A O 1
ATOM 1987 N N . ASP A 1 254 ? -3.039 24.734 -15.141 1 91.44 254 ASP A N 1
ATOM 1988 C CA . ASP A 1 254 ? -3.25 25.781 -16.141 1 91.44 254 ASP A CA 1
ATOM 1989 C C . ASP A 1 254 ? -3.803 27.047 -15.484 1 91.44 254 ASP A C 1
ATOM 1991 O O . ASP A 1 254 ? -3.574 28.156 -15.977 1 91.44 254 ASP A O 1
ATOM 1995 N N . GLY A 1 255 ? -4.496 26.859 -14.43 1 89.5 255 GLY A N 1
ATOM 1996 C CA . GLY A 1 255 ? -5.102 28 -13.742 1 89.5 255 GLY A CA 1
ATOM 1997 C C . GLY A 1 255 ? -4.195 28.609 -12.695 1 89.5 255 GLY A C 1
ATOM 1998 O O . GLY A 1 255 ? -4.523 29.641 -12.109 1 89.5 255 GLY A O 1
ATOM 1999 N N . VAL A 1 256 ? -3.07 28.062 -12.477 1 89.69 256 VAL A N 1
ATOM 2000 C CA . VAL A 1 256 ? -2.141 28.547 -11.461 1 89.69 256 VAL A CA 1
ATOM 2001 C C . VAL A 1 256 ? -1.372 29.75 -11.992 1 89.69 256 VAL A C 1
ATOM 2003 O O . VAL A 1 256 ? -0.813 29.719 -13.086 1 89.69 256 VAL A O 1
ATOM 2006 N N . PRO A 1 257 ? -1.416 30.828 -11.219 1 89.06 257 PRO A N 1
ATOM 2007 C CA . PRO A 1 257 ? -0.659 32 -11.641 1 89.06 257 PRO A CA 1
ATOM 2008 C C . PRO A 1 257 ? 0.831 31.719 -11.82 1 89.06 257 PRO A C 1
ATOM 2010 O O . PRO A 1 257 ? 1.396 30.906 -11.086 1 89.06 257 PRO A O 1
ATOM 2013 N N . ALA A 1 258 ? 1.522 32.438 -12.641 1 87.75 258 ALA A N 1
ATOM 2014 C CA . ALA A 1 258 ? 2.93 32.25 -12.977 1 87.75 258 ALA A CA 1
ATOM 2015 C C . ALA A 1 258 ? 3.82 32.406 -11.75 1 87.75 258 ALA A C 1
ATOM 2017 O O . ALA A 1 258 ? 4.852 31.75 -11.625 1 87.75 258 ALA A O 1
ATOM 2018 N N . ARG A 1 259 ? 3.387 33.281 -10.852 1 89.81 259 ARG A N 1
ATOM 2019 C CA . ARG A 1 259 ? 4.188 33.562 -9.664 1 89.81 259 ARG A CA 1
ATOM 2020 C C . ARG A 1 259 ? 4.328 32.344 -8.789 1 89.81 259 ARG A C 1
ATOM 2022 O O . ARG A 1 259 ? 5.23 32.25 -7.953 1 89.81 259 ARG A O 1
ATOM 2029 N N . LEU A 1 260 ? 3.439 31.391 -9 1 90.69 260 LEU A N 1
ATOM 2030 C CA . LEU A 1 260 ? 3.447 30.188 -8.18 1 90.69 260 LEU A CA 1
ATOM 2031 C C . LEU A 1 260 ? 4.027 29 -8.945 1 90.69 260 LEU A C 1
ATOM 2033 O O . LEU A 1 260 ? 4.012 27.875 -8.453 1 90.69 260 LEU A O 1
ATOM 2037 N N . SER A 1 261 ? 4.574 29.328 -10.086 1 88.25 261 SER A N 1
ATOM 2038 C CA . SER A 1 261 ? 5.23 28.266 -10.844 1 88.25 261 SER A CA 1
ATOM 2039 C C . SER A 1 261 ? 6.418 27.688 -10.078 1 88.25 261 SER A C 1
ATOM 2041 O O . SER A 1 261 ? 7.262 28.438 -9.578 1 88.25 261 SER A O 1
ATOM 2043 N N . GLY A 1 262 ? 6.414 26.422 -9.906 1 91.44 262 GLY A N 1
ATOM 2044 C CA . GLY A 1 262 ? 7.5 25.75 -9.195 1 91.44 262 GLY A CA 1
ATOM 2045 C C . GLY A 1 262 ? 7.359 25.844 -7.684 1 91.44 262 GLY A C 1
ATOM 2046 O O . GLY A 1 262 ? 8.227 25.375 -6.945 1 91.44 262 GLY A O 1
ATOM 2047 N N . LYS A 1 263 ? 6.266 26.469 -7.27 1 94.06 263 LYS A N 1
ATOM 2048 C CA . LYS A 1 263 ? 6.078 26.703 -5.84 1 94.06 263 LYS A CA 1
ATOM 2049 C C . LYS A 1 263 ? 4.934 25.859 -5.289 1 94.06 263 LYS A C 1
ATOM 2051 O O . LYS A 1 263 ? 4.48 26.062 -4.164 1 94.06 263 LYS A O 1
ATOM 2056 N N . ILE A 1 264 ? 4.453 24.984 -6.094 1 95 264 ILE A N 1
ATOM 2057 C CA . ILE A 1 264 ? 3.438 24.031 -5.672 1 95 264 ILE A CA 1
ATOM 2058 C C . ILE A 1 264 ? 4.055 22.641 -5.578 1 95 264 ILE A C 1
ATOM 2060 O 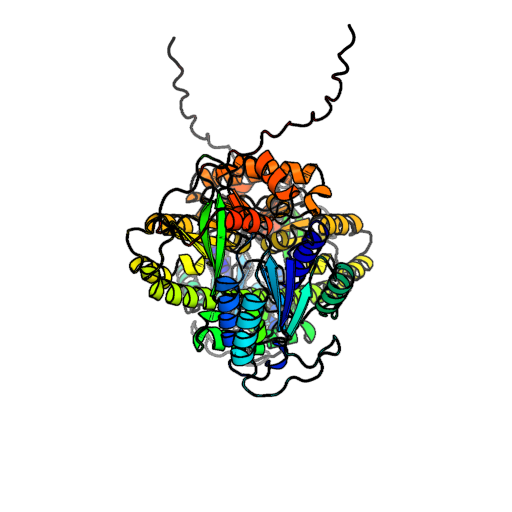O . ILE A 1 264 ? 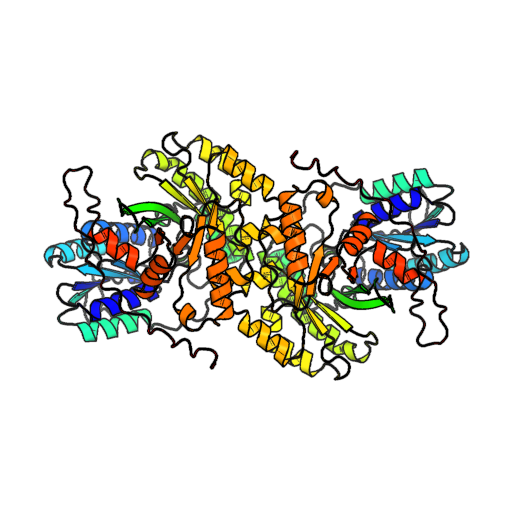4.551 22.094 -6.57 1 95 264 ILE A O 1
ATOM 2064 N N . LEU A 1 265 ? 4.012 22.078 -4.41 1 96.88 265 LEU A N 1
ATOM 2065 C CA . LEU A 1 265 ? 4.59 20.766 -4.164 1 96.88 265 LEU A CA 1
ATOM 2066 C C . LEU A 1 265 ? 3.504 19.688 -4.125 1 96.88 265 LEU A C 1
ATOM 2068 O O . LEU A 1 265 ? 2.443 19.891 -3.529 1 96.88 265 LEU A O 1
ATOM 2072 N N . ALA A 1 266 ? 3.779 18.578 -4.746 1 96.94 266 ALA A N 1
ATOM 2073 C CA . ALA A 1 266 ? 2.893 17.422 -4.652 1 96.94 266 ALA A CA 1
ATOM 2074 C C . ALA A 1 266 ? 3.416 16.406 -3.641 1 96.94 266 ALA A C 1
ATOM 2076 O O . ALA A 1 266 ? 4.504 15.852 -3.811 1 96.94 266 ALA A O 1
ATOM 2077 N N . GLU A 1 267 ? 2.652 16.203 -2.604 1 96.5 267 GLU A N 1
ATOM 2078 C CA . GLU A 1 267 ? 2.994 15.195 -1.6 1 96.5 267 GLU A CA 1
ATOM 2079 C C . GLU A 1 267 ? 2.32 13.859 -1.901 1 96.5 267 GLU A C 1
ATOM 2081 O O . GLU A 1 267 ? 1.092 13.766 -1.892 1 96.5 267 GLU A O 1
ATOM 2086 N N . ILE A 1 268 ? 3.162 12.93 -2.127 1 95 268 ILE A N 1
ATOM 2087 C CA . ILE A 1 268 ? 2.664 11.594 -2.445 1 95 268 ILE A CA 1
ATOM 2088 C C . ILE A 1 268 ? 3.064 10.617 -1.344 1 95 268 ILE A C 1
ATOM 2090 O O . ILE A 1 268 ? 4.227 10.57 -0.933 1 95 268 ILE A O 1
ATOM 2094 N N . ASP A 1 269 ? 2.078 9.906 -0.906 1 93.81 269 ASP A N 1
ATOM 2095 C CA . ASP A 1 269 ? 2.307 8.945 0.17 1 93.81 269 ASP A CA 1
ATOM 2096 C C . ASP A 1 269 ? 3.254 7.836 -0.278 1 93.81 269 ASP A C 1
ATOM 2098 O O . ASP A 1 269 ? 3.221 7.41 -1.435 1 93.81 269 ASP A O 1
ATOM 2102 N N . ARG A 1 270 ? 4.008 7.328 0.626 1 93.5 270 ARG A N 1
ATOM 2103 C CA . ARG A 1 270 ? 5.016 6.312 0.346 1 93.5 270 ARG A CA 1
ATOM 2104 C C . ARG A 1 270 ? 4.391 5.09 -0.317 1 93.5 270 ARG A C 1
ATOM 2106 O O . ARG A 1 270 ? 4.988 4.484 -1.21 1 93.5 270 ARG A O 1
ATOM 2113 N N . GLY A 1 271 ? 3.24 4.676 0.205 1 89.25 271 GLY A N 1
ATOM 2114 C CA . GLY A 1 271 ? 2.57 3.541 -0.409 1 89.25 271 GLY A CA 1
ATOM 2115 C C . GLY A 1 271 ? 2.166 3.793 -1.85 1 89.25 271 GLY A C 1
ATOM 2116 O O . GLY A 1 271 ? 2.277 2.902 -2.695 1 89.25 271 GLY A O 1
ATOM 2117 N N . ASP A 1 272 ? 1.706 4.922 -2.098 1 88.94 272 ASP A N 1
ATOM 2118 C CA . ASP A 1 272 ? 1.315 5.293 -3.455 1 88.94 272 ASP A CA 1
ATOM 2119 C C . ASP A 1 272 ? 2.533 5.379 -4.371 1 88.94 272 ASP A C 1
ATOM 2121 O O . ASP A 1 272 ? 2.457 5.023 -5.551 1 88.94 272 ASP A O 1
ATOM 2125 N N . PHE A 1 273 ? 3.643 5.914 -3.885 1 89.69 273 PHE A N 1
ATOM 2126 C CA . PHE A 1 273 ? 4.883 5.93 -4.648 1 89.69 273 PHE A CA 1
ATOM 2127 C C . PHE A 1 273 ? 5.277 4.523 -5.074 1 89.69 273 PHE A C 1
ATOM 2129 O O . PHE A 1 273 ? 5.688 4.305 -6.219 1 89.69 273 PHE A O 1
ATOM 2136 N N . LEU A 1 274 ? 5.172 3.672 -4.109 1 89.69 274 LEU A N 1
ATOM 2137 C CA . LEU A 1 274 ? 5.516 2.279 -4.379 1 89.69 274 LEU A CA 1
ATOM 2138 C C . LEU A 1 274 ? 4.602 1.691 -5.449 1 89.69 274 LEU A C 1
ATOM 2140 O O . LEU A 1 274 ? 5.055 0.937 -6.312 1 89.69 274 LEU A O 1
ATOM 2144 N N . GLN A 1 275 ? 3.348 2.051 -5.398 1 84.81 275 GLN A N 1
ATOM 2145 C CA . GLN A 1 275 ? 2.389 1.565 -6.387 1 84.81 275 GLN A CA 1
ATOM 2146 C C . GLN A 1 275 ? 2.738 2.07 -7.785 1 84.81 275 GLN A C 1
ATOM 2148 O O . GLN A 1 275 ? 2.443 1.406 -8.781 1 84.81 275 GLN A O 1
ATOM 2153 N N . HIS A 1 276 ? 3.445 3.211 -7.879 1 85.5 276 HIS A N 1
ATOM 2154 C CA . HIS A 1 276 ? 3.773 3.824 -9.164 1 85.5 276 HIS A CA 1
ATOM 2155 C C . HIS A 1 276 ? 5.227 3.564 -9.539 1 85.5 276 HIS A C 1
ATOM 2157 O O . HIS A 1 276 ? 5.785 4.258 -10.391 1 85.5 276 HIS A O 1
ATOM 2163 N N . SER A 1 277 ? 5.812 2.598 -8.883 1 85.25 277 SER A N 1
ATOM 2164 C CA . SER A 1 277 ? 7.227 2.346 -9.141 1 85.25 277 SER A CA 1
ATOM 2165 C C . SER A 1 277 ? 7.469 1.987 -10.602 1 85.25 277 SER A C 1
ATOM 2167 O O . SER A 1 277 ? 8.5 2.357 -11.172 1 85.25 277 SER A O 1
ATOM 2169 N N . GLY A 1 278 ? 6.57 1.325 -11.273 1 79.94 278 GLY A N 1
ATOM 2170 C CA . GLY A 1 278 ? 6.699 0.959 -12.68 1 79.94 278 GLY A CA 1
ATOM 2171 C C . GLY A 1 278 ? 6.531 2.137 -13.617 1 79.94 278 GLY A C 1
ATOM 2172 O O . GLY A 1 278 ? 6.926 2.066 -14.789 1 79.94 278 GLY A O 1
ATOM 2173 N N . ASP A 1 279 ? 5.926 3.172 -13.086 1 81.5 279 ASP A N 1
ATOM 2174 C CA . ASP A 1 279 ? 5.66 4.359 -13.898 1 81.5 279 ASP A CA 1
ATOM 2175 C C . ASP A 1 279 ? 6.359 5.586 -13.32 1 81.5 279 ASP A C 1
ATOM 2177 O O . ASP A 1 279 ? 5.883 6.711 -13.477 1 81.5 279 ASP A O 1
ATOM 2181 N N . LEU A 1 280 ? 7.379 5.367 -12.641 1 83.19 280 LEU A N 1
ATOM 2182 C CA . LEU A 1 280 ? 8.062 6.48 -11.984 1 83.19 280 LEU A CA 1
ATOM 2183 C C . LEU A 1 280 ? 8.531 7.508 -13.008 1 83.19 280 LEU A C 1
ATOM 2185 O O . LEU A 1 280 ? 8.523 8.711 -12.734 1 83.19 280 LEU A O 1
ATOM 2189 N N . ASP A 1 281 ? 8.945 7.02 -14.125 1 81.94 281 ASP A N 1
ATOM 2190 C CA . ASP A 1 281 ? 9.398 7.922 -15.18 1 81.94 281 ASP A CA 1
ATOM 2191 C C . ASP A 1 281 ? 8.266 8.852 -15.625 1 81.94 281 ASP A C 1
ATOM 2193 O O . ASP A 1 281 ? 8.492 10.039 -15.875 1 81.94 281 ASP A O 1
ATOM 2197 N N . ALA A 1 282 ? 7.148 8.234 -15.805 1 84.75 282 ALA A N 1
ATOM 2198 C CA . ALA A 1 282 ? 5.992 9.039 -16.203 1 84.75 282 ALA A CA 1
ATOM 2199 C C . ALA A 1 282 ? 5.668 10.086 -15.141 1 84.75 282 ALA A C 1
ATOM 2201 O O . ALA A 1 282 ? 5.383 11.242 -15.461 1 84.75 282 ALA A O 1
ATOM 2202 N N . LEU A 1 283 ? 5.68 9.672 -13.883 1 88.56 283 LEU A N 1
ATOM 2203 C CA . LEU A 1 283 ? 5.422 10.594 -12.781 1 88.56 283 LEU A CA 1
ATOM 2204 C C . LEU A 1 283 ? 6.445 11.719 -12.758 1 88.56 283 LEU A C 1
ATOM 2206 O O . LEU A 1 283 ? 6.086 12.891 -12.594 1 88.56 283 LEU A O 1
ATOM 2210 N N . THR A 1 284 ? 7.66 11.375 -12.938 1 88.5 284 THR A N 1
ATOM 2211 C CA . THR A 1 284 ? 8.758 12.336 -12.922 1 88.5 284 THR A CA 1
ATOM 2212 C C . THR A 1 284 ? 8.633 13.32 -14.086 1 88.5 284 THR A C 1
ATOM 2214 O O . THR A 1 284 ? 8.805 14.531 -13.906 1 88.5 284 THR A O 1
ATOM 2217 N N . ARG A 1 285 ? 8.414 12.812 -15.219 1 89.25 285 ARG A N 1
ATOM 2218 C CA . ARG A 1 285 ? 8.266 13.664 -16.391 1 89.25 285 ARG A CA 1
ATOM 2219 C C . ARG A 1 285 ? 7.098 14.633 -16.219 1 89.25 285 ARG A C 1
ATOM 2221 O O . ARG A 1 285 ? 7.223 15.82 -16.516 1 89.25 285 ARG A O 1
ATOM 2228 N N . ARG A 1 286 ? 6.008 14.086 -15.766 1 92.56 286 ARG A N 1
ATOM 2229 C CA . ARG A 1 286 ? 4.828 14.914 -15.531 1 92.56 286 ARG A CA 1
ATOM 2230 C C . ARG A 1 286 ? 5.133 16.031 -14.547 1 92.56 286 ARG A C 1
ATOM 2232 O O . ARG A 1 286 ? 4.789 17.188 -14.789 1 92.56 286 ARG A O 1
ATOM 2239 N N . ALA A 1 287 ? 5.715 15.672 -13.43 1 93.88 287 ALA A N 1
ATOM 2240 C CA . ALA A 1 287 ? 6.094 16.641 -12.406 1 93.88 287 ALA A CA 1
ATOM 2241 C C . ALA A 1 287 ? 7.035 17.703 -12.984 1 93.88 287 ALA A C 1
ATOM 2243 O O . ALA A 1 287 ? 6.867 18.891 -12.727 1 93.88 287 ALA A O 1
ATOM 2244 N N . SER A 1 288 ? 7.984 17.266 -13.781 1 92.25 288 SER A N 1
ATOM 2245 C CA . SER A 1 288 ? 8.953 18.172 -14.391 1 92.25 288 SER A CA 1
ATOM 2246 C C . SER A 1 288 ? 8.289 19.078 -15.414 1 92.25 288 SER A C 1
ATOM 2248 O O . SER A 1 288 ? 8.523 20.297 -15.422 1 92.25 288 SER A O 1
ATOM 2250 N N . ASP A 1 289 ? 7.484 18.5 -16.25 1 93.06 289 ASP A N 1
ATOM 2251 C CA . ASP A 1 289 ? 6.801 19.25 -17.297 1 93.06 289 ASP A CA 1
ATOM 2252 C C . ASP A 1 289 ? 5.953 20.375 -16.688 1 93.06 289 ASP A C 1
ATOM 2254 O O . ASP A 1 289 ? 5.844 21.453 -17.266 1 93.06 289 ASP A O 1
ATOM 2258 N N . LEU A 1 290 ? 5.395 20.125 -15.555 1 93.5 290 LEU A N 1
ATOM 2259 C CA . LEU A 1 290 ? 4.488 21.078 -14.945 1 93.5 290 LEU A CA 1
ATOM 2260 C C . LEU A 1 290 ? 5.195 21.875 -13.844 1 93.5 290 LEU A C 1
ATOM 2262 O O . LEU A 1 290 ? 4.578 22.719 -13.188 1 93.5 290 LEU A O 1
ATOM 2266 N N . ASN A 1 291 ? 6.465 21.578 -13.656 1 94 291 ASN A N 1
ATOM 2267 C CA . ASN A 1 291 ? 7.285 22.234 -12.648 1 94 291 ASN A CA 1
ATOM 2268 C C . ASN A 1 291 ? 6.688 22.094 -11.25 1 94 291 ASN A C 1
ATOM 2270 O O . ASN A 1 291 ? 6.484 23.094 -10.555 1 94 291 ASN A O 1
ATOM 2274 N N . VAL A 1 292 ? 6.332 20.875 -10.906 1 96.38 292 VAL A N 1
ATOM 2275 C CA . VAL A 1 292 ? 5.781 20.547 -9.594 1 96.38 292 VAL A CA 1
ATOM 2276 C C . VAL A 1 292 ? 6.711 19.562 -8.883 1 96.38 292 VAL A C 1
ATOM 2278 O O . VAL A 1 292 ? 6.68 18.359 -9.148 1 96.38 292 VAL A O 1
ATOM 2281 N N . PRO A 1 293 ? 7.512 20.031 -7.945 1 96.25 293 PRO A N 1
ATOM 2282 C CA . PRO A 1 293 ? 8.375 19.109 -7.199 1 96.25 293 PRO A CA 1
ATOM 2283 C C . PRO A 1 293 ? 7.594 18.031 -6.449 1 96.25 293 PRO A C 1
ATOM 2285 O O . PRO A 1 293 ? 6.516 18.312 -5.918 1 96.25 293 PRO A O 1
ATOM 2288 N N . LEU A 1 294 ? 8.188 16.859 -6.367 1 96.75 294 LEU A N 1
ATOM 2289 C CA . LEU A 1 294 ? 7.57 15.727 -5.676 1 96.75 294 LEU A CA 1
ATOM 2290 C C . LEU A 1 294 ? 8.117 15.594 -4.262 1 96.75 294 LEU A C 1
ATOM 2292 O O . LEU A 1 294 ? 9.312 15.781 -4.035 1 96.75 294 LEU A O 1
ATOM 2296 N N . CYS A 1 295 ? 7.215 15.336 -3.355 1 97.31 295 CYS A N 1
ATOM 2297 C CA . CYS A 1 295 ? 7.562 15.078 -1.963 1 97.31 295 CYS A CA 1
ATOM 2298 C C . CYS A 1 295 ? 7.004 13.734 -1.505 1 97.31 295 CYS A C 1
ATOM 2300 O O . CYS A 1 295 ? 5.809 13.469 -1.666 1 97.31 295 CYS A O 1
ATOM 2302 N N . VAL A 1 296 ? 7.895 12.836 -1.009 1 97.19 296 VAL A N 1
ATOM 2303 C CA . VAL A 1 296 ? 7.402 11.602 -0.406 1 97.19 296 VAL A CA 1
ATOM 2304 C C . VAL A 1 296 ? 6.852 11.891 0.989 1 97.19 296 VAL A C 1
ATOM 2306 O O . VAL A 1 296 ? 7.527 12.516 1.811 1 97.19 296 VAL A O 1
ATOM 2309 N N . ASP A 1 297 ? 5.641 11.461 1.189 1 95.69 297 ASP A N 1
ATOM 2310 C CA . ASP A 1 297 ? 4.984 11.711 2.469 1 95.69 297 ASP A CA 1
ATOM 2311 C C . ASP A 1 297 ? 4.621 10.398 3.168 1 95.69 297 ASP A C 1
ATOM 2313 O O . ASP A 1 297 ? 4.684 9.328 2.561 1 95.69 297 ASP A O 1
ATOM 2317 N N . GLY A 1 298 ? 4.418 10.516 4.484 1 92.44 298 GLY A N 1
ATOM 2318 C CA . GLY A 1 298 ? 3.904 9.391 5.246 1 92.44 298 GLY A CA 1
ATOM 2319 C C . GLY A 1 298 ? 4.992 8.445 5.723 1 92.44 298 GLY A C 1
ATOM 2320 O O . GLY A 1 298 ? 4.727 7.27 5.992 1 92.44 298 GLY A O 1
ATOM 2321 N N . LEU A 1 299 ? 6.199 8.914 5.801 1 94.88 299 LEU A N 1
ATOM 2322 C CA . LEU A 1 299 ? 7.32 8.07 6.215 1 94.88 299 LEU A CA 1
ATOM 2323 C C . LEU A 1 299 ? 7.562 8.188 7.715 1 94.88 299 LEU A C 1
ATOM 2325 O O . LEU A 1 299 ? 7.406 9.266 8.289 1 94.88 299 LEU A O 1
ATOM 2329 N N . SER A 1 300 ? 7.82 7.129 8.305 1 92.31 300 SER A N 1
ATOM 2330 C CA . SER A 1 300 ? 8.469 7.078 9.609 1 92.31 300 SER A CA 1
ATOM 2331 C C . SER A 1 300 ? 9.938 6.668 9.484 1 92.31 300 SER A C 1
ATOM 2333 O O . SER A 1 300 ? 10.383 6.254 8.414 1 92.31 300 SER A O 1
ATOM 2335 N N . LEU A 1 301 ? 10.672 6.844 10.531 1 90 301 LEU A N 1
ATOM 2336 C CA . LEU A 1 301 ? 12.07 6.41 10.516 1 90 301 LEU A CA 1
ATOM 2337 C C . LEU A 1 301 ? 12.164 4.914 10.242 1 90 301 LEU A C 1
ATOM 2339 O O . LEU A 1 301 ? 13.078 4.461 9.547 1 90 301 LEU A O 1
ATOM 2343 N N . SER A 1 302 ? 11.188 4.172 10.75 1 88.56 302 SER A N 1
ATOM 2344 C CA . SER A 1 302 ? 11.188 2.729 10.547 1 88.56 302 SER A CA 1
ATOM 2345 C C . SER A 1 302 ? 10.922 2.375 9.086 1 88.56 302 SER A C 1
ATOM 2347 O O . SER A 1 302 ? 11.422 1.363 8.586 1 88.56 302 SER A O 1
ATOM 2349 N N . ASP A 1 303 ? 10.125 3.211 8.422 1 92.88 303 ASP A N 1
ATOM 2350 C CA . ASP A 1 303 ? 9.82 2.969 7.012 1 92.88 303 ASP A CA 1
ATOM 2351 C C . ASP A 1 303 ? 11.102 2.916 6.176 1 92.88 303 ASP A C 1
ATOM 2353 O O . ASP A 1 303 ? 11.156 2.229 5.156 1 92.88 303 ASP A O 1
ATOM 2357 N N . LEU A 1 304 ? 12.125 3.604 6.594 1 92.56 304 LEU A N 1
ATOM 2358 C CA . LEU A 1 304 ? 13.352 3.73 5.816 1 92.56 304 LEU A CA 1
ATOM 2359 C C . LEU A 1 304 ? 14.125 2.416 5.801 1 92.56 304 LEU A C 1
ATOM 2361 O O . LEU A 1 304 ? 15.055 2.246 5.004 1 92.56 304 LEU A O 1
ATOM 2365 N N . GLN A 1 305 ? 13.672 1.467 6.605 1 87.31 305 GLN A N 1
ATOM 2366 C CA . GLN A 1 305 ? 14.234 0.121 6.559 1 87.31 305 GLN A CA 1
ATOM 2367 C C . GLN A 1 305 ? 13.766 -0.63 5.316 1 87.31 305 GLN A C 1
ATOM 2369 O O . GLN A 1 305 ? 14.438 -1.55 4.848 1 87.31 305 GLN A O 1
ATOM 2374 N N . VAL A 1 306 ? 12.594 -0.183 4.809 1 91.94 306 VAL A N 1
ATOM 2375 C CA . VAL A 1 306 ? 11.984 -0.952 3.73 1 91.94 306 VAL A CA 1
ATOM 2376 C C . VAL A 1 306 ? 11.711 -0.04 2.537 1 91.94 306 VAL A C 1
ATOM 2378 O O . VAL A 1 306 ? 11.5 -0.516 1.419 1 91.94 306 VAL A O 1
ATOM 2381 N N . PHE A 1 307 ? 11.75 1.217 2.801 1 94 307 PHE A N 1
ATOM 2382 C CA . PHE A 1 307 ? 11.469 2.186 1.747 1 94 307 PHE A CA 1
ATOM 2383 C C . PHE A 1 307 ? 12.734 2.936 1.35 1 94 307 PHE A C 1
ATOM 2385 O O . PHE A 1 307 ? 13.438 3.471 2.207 1 94 307 PHE A O 1
ATOM 2392 N N . ARG A 1 308 ? 12.992 2.98 0.124 1 91.88 308 ARG A N 1
ATOM 2393 C CA . ARG A 1 308 ? 14.109 3.736 -0.431 1 91.88 308 ARG A CA 1
ATOM 2394 C C . ARG A 1 308 ? 13.648 5.086 -0.967 1 91.88 308 ARG A C 1
ATOM 2396 O O . ARG A 1 308 ? 12.742 5.152 -1.805 1 91.88 308 ARG A O 1
ATOM 2403 N N . LEU A 1 309 ? 14.266 6.098 -0.438 1 91.69 309 LEU A N 1
ATOM 2404 C CA . LEU A 1 309 ? 13.898 7.426 -0.921 1 91.69 309 LEU A CA 1
ATOM 2405 C C . LEU A 1 309 ? 14.297 7.602 -2.385 1 91.69 309 LEU A C 1
ATOM 2407 O O . LEU A 1 309 ? 15.477 7.523 -2.725 1 91.69 309 LEU A O 1
ATOM 2411 N N . PRO A 1 310 ? 13.305 7.816 -3.219 1 88.62 310 PRO A N 1
ATOM 2412 C CA . PRO A 1 310 ? 13.633 7.891 -4.645 1 88.62 310 PRO A CA 1
ATOM 2413 C C . PRO A 1 310 ? 14.336 9.188 -5.02 1 88.62 310 PRO A C 1
ATOM 2415 O O . PRO A 1 310 ? 14 10.258 -4.496 1 88.62 310 PRO A O 1
ATOM 2418 N N . ALA A 1 311 ? 15.242 9.102 -6 1 83.81 311 ALA A N 1
ATOM 2419 C CA . ALA A 1 311 ? 16.016 10.258 -6.438 1 83.81 311 ALA A CA 1
ATOM 2420 C C . ALA A 1 311 ? 15.125 11.297 -7.109 1 83.81 311 ALA A C 1
ATOM 2422 O O . ALA A 1 311 ? 15.438 12.484 -7.113 1 83.81 311 ALA A O 1
ATOM 2423 N N . VAL A 1 312 ? 14.023 10.859 -7.574 1 86.88 312 VAL A N 1
ATOM 2424 C CA . VAL A 1 312 ? 13.141 11.75 -8.328 1 86.88 312 VAL A CA 1
ATOM 2425 C C . VAL A 1 312 ? 12.391 12.672 -7.363 1 86.88 312 VAL A C 1
ATOM 2427 O O . VAL A 1 312 ? 11.906 13.727 -7.766 1 86.88 312 VAL A O 1
ATOM 2430 N N . ALA A 1 313 ? 12.273 12.289 -6.094 1 93.62 313 ALA A N 1
ATOM 2431 C CA . ALA A 1 313 ? 11.617 13.133 -5.098 1 93.62 313 ALA A CA 1
ATOM 2432 C C . ALA A 1 313 ? 12.523 14.281 -4.676 1 93.62 313 ALA A C 1
ATOM 2434 O O . ALA A 1 313 ? 13.719 14.086 -4.438 1 93.62 313 ALA A O 1
ATOM 2435 N N . GLU A 1 314 ? 11.953 15.469 -4.633 1 94.5 314 GLU A N 1
ATOM 2436 C CA . GLU A 1 314 ? 12.703 16.641 -4.203 1 94.5 314 GLU A CA 1
ATOM 2437 C C . GLU A 1 314 ? 12.758 16.75 -2.682 1 94.5 314 GLU A C 1
ATOM 2439 O O . GLU A 1 314 ? 13.727 17.25 -2.119 1 94.5 314 GLU A O 1
ATOM 2444 N N . PHE A 1 315 ? 11.719 16.25 -2.062 1 96.94 315 PHE A N 1
ATOM 2445 C CA . PHE A 1 315 ? 11.633 16.312 -0.609 1 96.94 315 PHE A CA 1
ATOM 2446 C C . PHE A 1 315 ? 11.094 15 -0.047 1 96.94 315 PHE A C 1
ATOM 2448 O O . PHE A 1 315 ? 10.5 14.195 -0.776 1 96.94 315 PHE A O 1
ATOM 2455 N N . ALA A 1 316 ? 11.352 14.758 1.21 1 98.19 316 ALA A N 1
ATOM 2456 C CA . ALA A 1 316 ? 10.773 13.641 1.957 1 98.19 316 ALA A CA 1
ATOM 2457 C C . ALA A 1 316 ? 10.32 14.094 3.346 1 98.19 316 ALA A C 1
ATOM 2459 O O . ALA A 1 316 ? 11.07 14.75 4.066 1 98.19 316 ALA A O 1
ATOM 2460 N N . LYS A 1 317 ? 9.094 13.758 3.67 1 97.75 317 LYS A N 1
ATOM 2461 C CA . LYS A 1 317 ? 8.562 14.047 5 1 97.75 317 LYS A CA 1
ATOM 2462 C C . LYS A 1 317 ? 8.664 12.82 5.906 1 97.75 317 LYS A C 1
ATOM 2464 O O . LYS A 1 317 ? 8.078 11.773 5.609 1 97.75 317 LYS A O 1
ATOM 2469 N N . ILE A 1 318 ? 9.359 13 6.969 1 97 318 ILE A N 1
ATOM 2470 C CA . ILE A 1 318 ? 9.555 11.891 7.898 1 97 318 ILE A CA 1
ATOM 2471 C C . ILE A 1 318 ? 8.953 12.242 9.258 1 97 318 ILE A C 1
ATOM 2473 O O . ILE A 1 318 ? 9.266 13.281 9.836 1 97 318 ILE A O 1
ATOM 2477 N N . LYS A 1 319 ? 8.117 11.367 9.742 1 94.56 319 LYS A N 1
ATOM 2478 C CA . LYS A 1 319 ? 7.438 11.594 11.008 1 94.56 319 LYS A CA 1
ATOM 2479 C C . LYS A 1 319 ? 8.352 11.273 12.188 1 94.56 319 LYS A C 1
ATOM 2481 O O . LYS A 1 319 ? 8.93 10.18 12.258 1 94.56 319 LYS A O 1
ATOM 2486 N N . TRP A 1 320 ? 8.391 12.18 13.055 1 90.62 320 TRP A N 1
ATOM 2487 C CA . TRP A 1 320 ? 9.078 11.961 14.32 1 90.62 320 TRP A CA 1
ATOM 2488 C C . TRP A 1 320 ? 8.242 11.094 15.258 1 90.62 320 TRP A C 1
ATOM 2490 O O . TRP A 1 320 ? 7.012 11.18 15.25 1 90.62 320 TRP A O 1
ATOM 2500 N N . SER A 1 321 ? 8.93 10.219 15.891 1 84.19 321 SER A N 1
ATOM 2501 C CA . SER A 1 321 ? 8.344 9.461 17 1 84.19 321 SER A CA 1
ATOM 2502 C C . SER A 1 321 ? 9.328 9.297 18.141 1 84.19 321 SER A C 1
ATOM 2504 O O . SER A 1 321 ? 10.516 9.07 17.922 1 84.19 321 SER A O 1
ATOM 2506 N N . GLU A 1 322 ? 8.805 9.398 19.297 1 78 322 GLU A N 1
ATOM 2507 C CA . GLU A 1 322 ? 9.656 9.227 20.469 1 78 322 GLU A CA 1
ATOM 2508 C C . GLU A 1 322 ? 10.211 7.809 20.547 1 78 322 GLU A C 1
ATOM 2510 O O . GLU A 1 322 ? 11.172 7.555 21.281 1 78 322 GLU A O 1
ATOM 2515 N N . GLN A 1 323 ? 9.656 6.988 19.734 1 72.5 323 GLN A N 1
ATOM 2516 C CA . GLN A 1 323 ? 10.086 5.594 19.734 1 72.5 323 GLN A CA 1
ATOM 2517 C C . GLN A 1 323 ? 11.492 5.449 19.141 1 72.5 323 GLN A C 1
ATOM 2519 O O . GLN A 1 323 ? 12.07 4.363 19.188 1 72.5 323 GLN A O 1
ATOM 2524 N N . ILE A 1 324 ? 12.016 6.484 18.688 1 76 324 ILE A N 1
ATOM 2525 C CA . ILE A 1 324 ? 13.375 6.457 18.156 1 76 324 ILE A CA 1
ATOM 2526 C C . ILE A 1 324 ? 14.344 6.02 19.266 1 76 324 ILE A C 1
ATOM 2528 O O . ILE A 1 324 ? 15.375 5.398 18.984 1 76 324 ILE A O 1
ATOM 2532 N N . THR A 1 325 ? 13.945 6.371 20.469 1 68.88 325 THR A N 1
ATOM 2533 C CA . THR A 1 325 ? 14.812 6.059 21.609 1 68.88 325 THR A CA 1
ATOM 2534 C C . THR A 1 325 ? 14.844 4.555 21.875 1 68.88 325 THR A C 1
ATOM 2536 O O . THR A 1 325 ? 15.789 4.043 22.469 1 68.88 325 THR A O 1
ATOM 2539 N N . THR A 1 326 ? 13.859 3.863 21.375 1 72.25 326 THR A N 1
ATOM 2540 C CA . THR A 1 326 ? 13.781 2.424 21.594 1 72.25 326 THR A CA 1
ATOM 2541 C C . THR A 1 326 ? 14.078 1.66 20.312 1 72.25 326 THR A C 1
ATOM 2543 O O . THR A 1 326 ? 14.07 0.428 20.297 1 72.25 326 THR A O 1
ATOM 2546 N N . MET A 1 327 ? 14.305 2.41 19.297 1 77.75 327 MET A N 1
ATOM 2547 C CA . MET A 1 327 ? 14.633 1.769 18.031 1 77.75 327 MET A CA 1
ATOM 2548 C C . MET A 1 327 ? 15.992 1.083 18.109 1 77.75 327 MET A C 1
ATOM 2550 O O . MET A 1 327 ? 16.953 1.653 18.625 1 77.75 327 MET A O 1
ATOM 2554 N N . PRO A 1 328 ? 16.016 -0.188 17.656 1 75.12 328 PRO A N 1
ATOM 2555 C CA . PRO A 1 328 ? 17.344 -0.828 17.609 1 75.12 328 PRO A CA 1
ATOM 2556 C C . PRO A 1 328 ? 18.375 0.024 16.891 1 75.12 328 PRO A C 1
ATOM 2558 O O . PRO A 1 328 ? 18.062 0.681 15.891 1 75.12 328 PRO A O 1
ATOM 2561 N N . ARG A 1 329 ? 19.578 -0.05 17.438 1 79.88 329 ARG A N 1
ATOM 2562 C CA . ARG A 1 329 ? 20.672 0.773 16.922 1 79.88 329 ARG A CA 1
ATOM 2563 C C . ARG A 1 329 ? 20.859 0.549 15.43 1 79.88 329 ARG A C 1
ATOM 2565 O O . ARG A 1 329 ? 21.062 1.503 14.672 1 79.88 329 ARG A O 1
ATOM 2572 N N . ARG A 1 330 ? 20.812 -0.637 15.031 1 80.69 330 ARG A N 1
ATOM 2573 C CA . ARG A 1 330 ? 21.016 -0.976 13.625 1 80.69 330 ARG A CA 1
ATOM 2574 C C . ARG A 1 330 ? 19.984 -0.301 12.742 1 80.69 330 ARG A C 1
ATOM 2576 O O . ARG A 1 330 ? 20.312 0.225 11.68 1 80.69 330 ARG A O 1
ATOM 2583 N N . ASP A 1 331 ? 18.781 -0.306 13.211 1 82.44 331 ASP A N 1
ATOM 2584 C CA . ASP A 1 331 ? 17.688 0.294 12.453 1 82.44 331 ASP A CA 1
ATOM 2585 C C . ASP A 1 331 ? 17.844 1.811 12.367 1 82.44 331 ASP A C 1
ATOM 2587 O O . ASP A 1 331 ? 17.562 2.416 11.336 1 82.44 331 ASP A O 1
ATOM 2591 N N . LEU A 1 332 ? 18.219 2.311 13.484 1 85.31 332 LEU A N 1
ATOM 2592 C CA . LEU A 1 332 ? 18.438 3.752 13.508 1 85.31 332 LEU A CA 1
ATOM 2593 C C . LEU A 1 332 ? 19.562 4.145 12.555 1 85.31 332 LEU A C 1
ATOM 2595 O O . LEU A 1 332 ? 19.469 5.156 11.859 1 85.31 332 LEU A O 1
ATOM 2599 N N . GLU A 1 333 ? 20.578 3.35 12.508 1 88.44 333 GLU A N 1
ATOM 2600 C CA . GLU A 1 333 ? 21.703 3.609 11.609 1 88.44 333 GLU A CA 1
ATOM 2601 C C . GLU A 1 333 ? 21.266 3.553 10.148 1 88.44 333 GLU A C 1
ATOM 2603 O O . GLU A 1 333 ? 21.719 4.355 9.328 1 88.44 333 GLU A O 1
ATOM 2608 N N . VAL A 1 334 ? 20.438 2.625 9.867 1 87.12 334 VAL A N 1
ATOM 2609 C CA . VAL A 1 334 ? 19.922 2.51 8.508 1 87.12 334 VAL A CA 1
ATOM 2610 C C . VAL A 1 334 ? 19.125 3.766 8.148 1 87.12 334 VAL A C 1
ATOM 2612 O O . VAL A 1 334 ? 19.266 4.301 7.051 1 87.12 334 VAL A O 1
ATOM 2615 N N . ALA A 1 335 ? 18.344 4.207 9.07 1 91.19 335 ALA A N 1
ATOM 2616 C CA . ALA A 1 335 ? 17.531 5.398 8.844 1 91.19 335 ALA A CA 1
ATOM 2617 C C . ALA A 1 335 ? 18.406 6.633 8.641 1 91.19 335 ALA A C 1
ATOM 2619 O O . ALA A 1 335 ? 18.188 7.418 7.719 1 91.19 335 ALA A O 1
ATOM 2620 N N . ILE A 1 336 ? 19.375 6.762 9.492 1 92.56 336 ILE A N 1
ATOM 2621 C CA . ILE A 1 336 ? 20.281 7.906 9.422 1 92.56 336 ILE A CA 1
ATOM 2622 C C . ILE A 1 336 ? 21.031 7.887 8.094 1 92.56 336 ILE A C 1
ATOM 2624 O O . ILE A 1 336 ? 21.156 8.922 7.43 1 92.56 336 ILE A O 1
ATOM 2628 N N . ARG A 1 337 ? 21.469 6.773 7.711 1 93.12 337 ARG A N 1
ATOM 2629 C CA . ARG A 1 337 ? 22.172 6.633 6.441 1 93.12 337 ARG A CA 1
ATOM 2630 C C . ARG A 1 337 ? 21.266 6.996 5.27 1 93.12 337 ARG A C 1
ATOM 2632 O O . ARG A 1 337 ? 21.703 7.652 4.32 1 93.12 337 ARG A O 1
ATOM 2639 N N . ALA A 1 338 ? 20.062 6.543 5.336 1 93.19 338 ALA A N 1
ATOM 2640 C CA . ALA A 1 338 ? 19.109 6.84 4.273 1 93.19 338 ALA A CA 1
ATOM 2641 C C . ALA A 1 338 ? 18.891 8.344 4.145 1 93.19 338 ALA A C 1
ATOM 2643 O O . ALA A 1 338 ? 18.812 8.875 3.031 1 93.19 338 ALA A O 1
ATOM 2644 N N . ILE A 1 339 ? 18.797 9.031 5.277 1 96.06 339 ILE A N 1
ATOM 2645 C CA . ILE A 1 339 ? 18.594 10.477 5.293 1 96.06 339 ILE A CA 1
ATOM 2646 C C . ILE A 1 339 ? 19.828 11.18 4.727 1 96.06 339 ILE A C 1
ATOM 2648 O O . ILE A 1 339 ? 19.703 12.086 3.898 1 96.06 339 ILE A O 1
ATOM 2652 N N . LYS A 1 340 ? 20.969 10.75 5.094 1 95.94 340 LYS A N 1
ATOM 2653 C CA . LYS A 1 340 ? 22.219 11.359 4.629 1 95.94 340 LYS A CA 1
ATOM 2654 C C . LYS A 1 340 ? 22.406 11.148 3.129 1 95.94 340 LYS A C 1
ATOM 2656 O O . LYS A 1 340 ? 22.844 12.055 2.422 1 95.94 340 LYS A O 1
ATOM 2661 N N . GLU A 1 341 ? 22.062 9.969 2.691 1 92.56 341 GLU A N 1
ATOM 2662 C CA . GLU A 1 341 ? 22.172 9.664 1.27 1 92.56 341 GLU A CA 1
ATOM 2663 C C . GLU A 1 341 ? 21.188 10.492 0.445 1 92.56 341 GLU A C 1
ATOM 2665 O O . GLU A 1 341 ? 21.516 10.914 -0.666 1 92.56 341 GLU A O 1
ATOM 2670 N N . PHE A 1 342 ? 20.078 10.703 0.928 1 94.44 342 PHE A N 1
ATOM 2671 C CA . PHE A 1 342 ? 19.047 11.469 0.244 1 94.44 342 PHE A CA 1
ATOM 2672 C C . PHE A 1 342 ? 19.375 12.961 0.26 1 94.44 342 PHE A C 1
ATOM 2674 O O . PHE A 1 342 ? 19.125 13.672 -0.717 1 94.44 342 PHE A O 1
ATOM 2681 N N . GLY A 1 343 ? 19.969 13.461 1.291 1 96.81 343 GLY A N 1
ATOM 2682 C CA . GLY A 1 343 ? 20.234 14.859 1.553 1 96.81 343 GLY A CA 1
ATOM 2683 C C . GLY A 1 343 ? 19.359 15.445 2.648 1 96.81 343 GLY A C 1
ATOM 2684 O O . GLY A 1 343 ? 18.188 15.734 2.422 1 96.81 343 GLY A O 1
ATOM 2685 N N . PRO A 1 344 ? 19.953 15.625 3.824 1 96.44 344 PRO A N 1
ATOM 2686 C CA . PRO A 1 344 ? 19.172 16.141 4.945 1 96.44 344 PRO A CA 1
ATOM 2687 C C . PRO A 1 344 ? 18.469 17.453 4.621 1 96.44 344 PRO A C 1
ATOM 2689 O O . PRO A 1 344 ? 17.406 17.75 5.195 1 96.44 344 PRO A O 1
ATOM 2692 N N . ASP A 1 345 ? 19.047 18.234 3.693 1 95.75 345 ASP A N 1
ATOM 2693 C CA . ASP A 1 345 ? 18.5 19.531 3.332 1 95.75 345 ASP A CA 1
ATOM 2694 C C . ASP A 1 345 ? 17.188 19.375 2.561 1 95.75 345 ASP A C 1
ATOM 2696 O O . ASP A 1 345 ? 16.453 20.344 2.373 1 95.75 345 ASP A O 1
ATOM 2700 N N . LYS A 1 346 ? 16.828 18.094 2.258 1 97.19 346 LYS A N 1
ATOM 2701 C CA . LYS A 1 346 ? 15.609 17.812 1.503 1 97.19 346 LYS A CA 1
ATOM 2702 C C . LYS A 1 346 ? 14.562 17.141 2.387 1 97.19 346 LYS A C 1
ATOM 2704 O O . LYS A 1 346 ? 13.477 16.781 1.914 1 97.19 346 LYS A O 1
ATOM 2709 N N . VAL A 1 347 ? 14.875 17.062 3.637 1 98 347 VAL A N 1
ATOM 2710 C CA . VAL A 1 347 ? 14 16.312 4.539 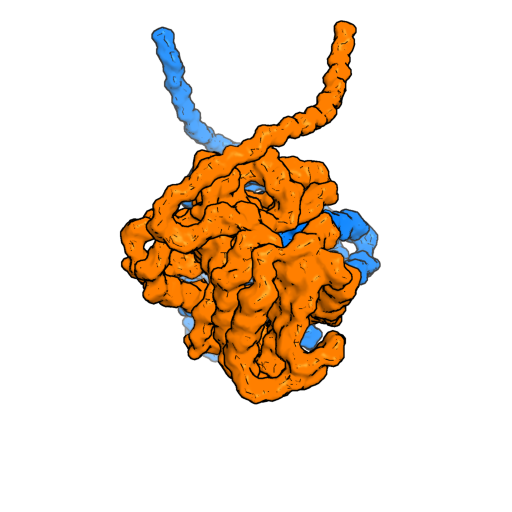1 98 347 VAL A CA 1
ATOM 2711 C C . VAL A 1 347 ? 13.195 17.297 5.387 1 98 347 VAL A C 1
ATOM 2713 O O . VAL A 1 347 ? 13.711 18.328 5.832 1 98 347 VAL A O 1
ATOM 2716 N N . VAL A 1 348 ? 11.891 17.062 5.543 1 97.81 348 VAL A N 1
ATOM 2717 C CA . VAL A 1 348 ? 11.008 17.75 6.488 1 97.81 348 VAL A CA 1
ATOM 2718 C C . VAL A 1 348 ? 10.68 16.812 7.648 1 97.81 348 VAL A C 1
ATOM 2720 O O . VAL A 1 348 ? 10.109 15.734 7.445 1 97.81 348 VAL A O 1
ATOM 2723 N N . LEU A 1 349 ? 11.117 17.172 8.82 1 96.88 349 LEU A N 1
ATOM 2724 C CA . LEU A 1 349 ? 10.734 16.391 9.992 1 96.88 349 LEU A CA 1
ATOM 2725 C C . LEU A 1 349 ? 9.367 16.812 10.508 1 96.88 349 LEU A C 1
ATOM 2727 O O . LEU A 1 349 ? 9.156 17.984 10.836 1 96.88 349 LEU A O 1
ATOM 2731 N N . THR A 1 350 ? 8.445 15.883 10.523 1 95.94 350 THR A N 1
ATOM 2732 C CA . THR A 1 350 ? 7.082 16.203 10.922 1 95.94 350 THR A CA 1
ATOM 2733 C C . THR A 1 350 ? 6.773 15.641 12.297 1 95.94 350 THR A C 1
ATOM 2735 O O . THR A 1 350 ? 7.551 14.852 12.844 1 95.94 350 THR A O 1
ATOM 2738 N N . ARG A 1 351 ? 5.664 16.078 12.883 1 89.25 351 ARG A N 1
ATOM 2739 C CA . ARG A 1 351 ? 5.234 15.703 14.227 1 89.25 351 ARG A CA 1
ATOM 2740 C C . ARG A 1 351 ? 6.27 16.125 15.266 1 89.25 351 ARG A C 1
ATOM 2742 O O . ARG A 1 351 ? 6.57 15.359 16.188 1 89.25 351 ARG A O 1
ATOM 2749 N N . CYS A 1 352 ? 6.836 17.219 14.984 1 88.81 352 CYS A N 1
ATOM 2750 C CA . CYS A 1 352 ? 7.762 17.781 15.953 1 88.81 352 CYS A CA 1
ATOM 2751 C C . CYS A 1 352 ? 7.008 18.391 17.125 1 88.81 352 CYS A C 1
ATOM 2753 O O . CYS A 1 352 ? 6.664 19.562 17.109 1 88.81 352 CYS A O 1
ATOM 2755 N N . ASP A 1 353 ? 6.859 17.547 18.172 1 76.94 353 ASP A N 1
ATOM 2756 C CA . ASP A 1 353 ? 6.043 17.969 19.312 1 76.94 353 ASP A CA 1
ATOM 2757 C C . ASP A 1 353 ? 6.871 18.016 20.594 1 76.94 353 ASP A C 1
ATOM 2759 O O . ASP A 1 353 ? 6.34 18.266 21.672 1 76.94 353 ASP A O 1
ATOM 2763 N N . SER A 1 354 ? 8.156 17.75 20.453 1 74.25 354 SER A N 1
ATOM 2764 C CA . SER A 1 354 ? 9.039 17.734 21.609 1 74.25 354 SER A CA 1
ATOM 2765 C C . SER A 1 354 ? 10.383 18.391 21.281 1 74.25 354 SER A C 1
ATOM 2767 O O . SER A 1 354 ? 10.734 18.547 20.109 1 74.25 354 SER A O 1
ATOM 2769 N N . GLU A 1 355 ? 11.047 18.703 22.312 1 78.44 355 GLU A N 1
ATOM 2770 C CA . GLU A 1 355 ? 12.391 19.25 22.141 1 78.44 355 GLU A CA 1
ATOM 2771 C C . GLU A 1 355 ? 13.328 18.234 21.516 1 78.44 355 GLU A C 1
ATOM 2773 O O . GLU A 1 355 ? 14.211 18.594 20.734 1 78.44 355 GLU A O 1
ATOM 2778 N N . ARG A 1 356 ? 13.07 17.031 21.812 1 83.06 356 ARG A N 1
ATOM 2779 C CA . ARG A 1 356 ? 13.906 15.969 21.266 1 83.06 356 ARG A CA 1
ATOM 2780 C C . ARG A 1 356 ? 13.781 15.898 19.734 1 83.06 356 ARG A C 1
ATOM 2782 O O . ARG A 1 356 ? 14.75 15.586 19.047 1 83.06 356 ARG A O 1
ATOM 2789 N N . SER A 1 357 ? 12.602 16.156 19.266 1 89.25 357 SER A N 1
ATOM 2790 C CA . SER A 1 357 ? 12.414 16.141 17.812 1 89.25 357 SER A CA 1
ATOM 2791 C C . SER A 1 357 ? 13.234 17.234 17.141 1 89.25 357 SER A C 1
ATOM 2793 O O . SER A 1 357 ? 13.836 17 16.078 1 89.25 357 SER A O 1
ATOM 2795 N N . LEU A 1 358 ? 13.258 18.438 17.75 1 87.75 358 LEU A N 1
ATOM 2796 C CA . LEU A 1 358 ? 14.023 19.547 17.172 1 87.75 358 LEU A CA 1
ATOM 2797 C C . LEU A 1 358 ? 15.523 19.281 17.297 1 87.75 358 LEU A C 1
ATOM 2799 O O . LEU A 1 358 ? 16.297 19.625 16.406 1 87.75 358 LEU A O 1
ATOM 2803 N N . ASP A 1 359 ? 15.914 18.625 18.422 1 87.94 359 ASP A N 1
ATOM 2804 C CA . ASP A 1 359 ? 17.312 18.234 18.578 1 87.94 359 ASP A CA 1
ATOM 2805 C C . ASP A 1 359 ? 17.734 17.25 17.5 1 87.94 359 ASP A C 1
ATOM 2807 O O . ASP A 1 359 ? 18.844 17.359 16.969 1 87.94 359 ASP A O 1
ATOM 2811 N N . PHE A 1 360 ? 16.922 16.328 17.266 1 91.06 360 PHE A N 1
ATOM 2812 C CA . PHE A 1 360 ? 17.188 15.352 16.203 1 91.06 360 PHE A CA 1
ATOM 2813 C C . PHE A 1 360 ? 17.328 16.031 14.852 1 91.06 360 PHE A C 1
ATOM 2815 O O . PHE A 1 360 ? 18.25 15.75 14.102 1 91.06 360 PHE A O 1
ATOM 2822 N N . ALA A 1 361 ? 16.391 16.938 14.547 1 94.56 361 ALA A N 1
ATOM 2823 C CA . ALA A 1 361 ? 16.453 17.672 13.289 1 94.56 361 ALA A CA 1
ATOM 2824 C C . ALA A 1 361 ? 17.766 18.438 13.156 1 94.56 361 ALA A C 1
ATOM 2826 O O . ALA A 1 361 ? 18.406 18.406 12.109 1 94.56 361 ALA A O 1
ATOM 2827 N N . HIS A 1 362 ? 18.109 19.047 14.18 1 92.06 362 HIS A N 1
ATOM 2828 C CA . HIS A 1 362 ? 19.359 19.797 14.195 1 92.06 362 HIS A CA 1
ATOM 2829 C C . HIS A 1 362 ? 20.547 18.875 14 1 92.06 362 HIS A C 1
ATOM 2831 O O . HIS A 1 362 ? 21.422 19.156 13.164 1 92.06 362 HIS A O 1
ATOM 2837 N N . ALA A 1 363 ? 20.594 17.828 14.766 1 91 363 ALA A N 1
ATOM 2838 C CA . ALA A 1 363 ? 21.703 16.875 14.695 1 91 363 ALA A CA 1
ATOM 2839 C C . ALA A 1 363 ? 21.844 16.281 13.297 1 91 363 ALA A C 1
ATOM 2841 O O . ALA A 1 363 ? 22.953 16 12.828 1 91 363 ALA A O 1
ATOM 2842 N N . MET A 1 364 ? 20.734 16.125 12.625 1 93.75 364 MET A N 1
ATOM 2843 C CA . MET A 1 364 ? 20.703 15.492 11.305 1 93.75 364 MET A CA 1
ATOM 2844 C C . MET A 1 364 ? 20.922 16.516 10.203 1 93.75 364 MET A C 1
ATOM 2846 O O . MET A 1 364 ? 21.125 16.156 9.039 1 93.75 364 MET A O 1
ATOM 2850 N N . GLY A 1 365 ? 20.891 17.781 10.609 1 94.69 365 GLY A N 1
ATOM 2851 C CA . GLY A 1 365 ? 21.016 18.828 9.609 1 94.69 365 GLY A CA 1
ATOM 2852 C C . GLY A 1 365 ? 19.75 19.031 8.797 1 94.69 365 GLY A C 1
ATOM 2853 O O . GLY A 1 365 ? 19.812 19.438 7.637 1 94.69 365 GLY A O 1
ATOM 2854 N N . ILE A 1 366 ? 18.578 18.75 9.352 1 96.62 366 ILE A N 1
ATOM 2855 C CA . ILE A 1 366 ? 17.281 18.922 8.688 1 96.62 366 ILE A CA 1
ATOM 2856 C C . ILE A 1 366 ? 16.781 20.344 8.906 1 96.62 366 ILE A C 1
ATOM 2858 O O . ILE A 1 366 ? 16.484 20.734 10.039 1 96.62 366 ILE A O 1
ATOM 2862 N N . PRO A 1 367 ? 16.609 21.125 7.887 1 95.75 367 PRO A N 1
ATOM 2863 C CA . PRO A 1 367 ? 16.25 22.531 8.07 1 95.75 367 PRO A CA 1
ATOM 2864 C C . PRO A 1 367 ? 14.742 22.766 8.133 1 95.75 367 PRO A C 1
ATOM 2866 O O . PRO A 1 367 ? 14.297 23.859 8.477 1 95.75 367 PRO A O 1
ATOM 2869 N N . PHE A 1 368 ? 13.938 21.797 7.828 1 96.12 368 PHE A N 1
ATOM 2870 C CA . PHE A 1 368 ? 12.492 21.984 7.75 1 96.12 368 PHE A CA 1
ATOM 2871 C C . PHE A 1 368 ? 11.789 21.156 8.82 1 96.12 368 PHE A C 1
ATOM 2873 O O . PHE A 1 368 ? 12.062 19.969 8.977 1 96.12 368 PHE A O 1
ATOM 2880 N N . VAL A 1 369 ? 10.875 21.812 9.531 1 95.12 369 VAL A N 1
ATOM 2881 C CA . VAL A 1 369 ? 10.156 21.125 10.594 1 95.12 369 VAL A CA 1
ATOM 2882 C C . VAL A 1 369 ? 8.672 21.484 10.539 1 95.12 369 VAL A C 1
ATOM 2884 O O . VAL A 1 369 ? 8.305 22.547 10.039 1 95.12 369 VAL A O 1
ATOM 2887 N N . GLN A 1 370 ? 7.875 20.578 10.977 1 93.5 370 GLN A N 1
ATOM 2888 C CA . GLN A 1 370 ? 6.426 20.734 11.055 1 93.5 370 GLN A CA 1
ATOM 2889 C C . GLN A 1 370 ? 5.871 20.047 12.305 1 93.5 370 GLN A C 1
ATOM 2891 O O . GLN A 1 370 ? 6.32 18.969 12.68 1 93.5 370 GLN A O 1
ATOM 2896 N N . GLY A 1 371 ? 4.973 20.672 12.961 1 86.44 371 GLY A N 1
ATOM 2897 C CA . GLY A 1 371 ? 4.379 20.109 14.156 1 86.44 371 GLY A CA 1
ATOM 2898 C C . GLY A 1 371 ? 4.078 21.156 15.219 1 86.44 371 GLY A C 1
ATOM 2899 O O . GLY A 1 371 ? 4.352 22.344 15.031 1 86.44 371 GLY A O 1
ATOM 2900 N N . TYR A 1 372 ? 3.568 20.703 16.281 1 73.69 372 TYR A N 1
ATOM 2901 C CA . TYR A 1 372 ? 3.025 21.562 17.344 1 73.69 372 TYR A CA 1
ATOM 2902 C C . TYR A 1 372 ? 4.098 22.5 17.891 1 73.69 372 TYR A C 1
ATOM 2904 O O . TYR A 1 372 ? 3.861 23.703 18.047 1 73.69 372 TYR A O 1
ATOM 2912 N N . LEU A 1 373 ? 5.227 21.938 18.219 1 72.44 373 LEU A N 1
ATOM 2913 C CA . LEU A 1 373 ? 6.289 22.75 18.812 1 72.44 373 LEU A CA 1
ATOM 2914 C C . LEU A 1 373 ? 6.828 23.75 17.797 1 72.44 373 LEU A C 1
ATOM 2916 O O . LEU A 1 373 ? 7.16 24.891 18.141 1 72.44 373 LEU A O 1
ATOM 2920 N N . ALA A 1 374 ? 6.902 23.312 16.578 1 78.75 374 ALA A N 1
ATOM 2921 C CA . ALA A 1 374 ? 7.312 24.234 15.516 1 78.75 374 ALA A CA 1
ATOM 2922 C C . ALA A 1 374 ? 6.32 25.375 15.367 1 78.75 374 ALA A C 1
ATOM 2924 O O . ALA A 1 374 ? 6.715 26.547 15.227 1 78.75 374 ALA A O 1
ATOM 2925 N N . ASP A 1 375 ? 5.105 25.078 15.383 1 74.94 375 ASP A N 1
ATOM 2926 C CA . ASP A 1 375 ? 4.062 26.094 15.312 1 74.94 375 ASP A CA 1
ATOM 2927 C C . ASP A 1 375 ? 4.195 27.109 16.453 1 74.94 375 ASP A C 1
ATOM 2929 O O . ASP A 1 375 ? 4.062 28.312 16.234 1 74.94 375 ASP A O 1
ATOM 2933 N N . LYS A 1 376 ? 4.441 26.594 17.578 1 66 376 LYS A N 1
ATOM 2934 C CA . LYS A 1 376 ? 4.57 27.438 18.766 1 66 376 LYS A CA 1
ATOM 2935 C C . LYS A 1 376 ? 5.77 28.375 18.656 1 66 376 LYS A C 1
ATOM 2937 O O . LYS A 1 376 ? 5.68 29.547 18.984 1 66 376 LYS A O 1
ATOM 2942 N N . MET A 1 377 ? 6.832 27.859 18.172 1 65.38 377 MET A N 1
ATOM 2943 C CA . MET A 1 377 ? 8.07 28.609 18.062 1 65.38 377 MET A CA 1
ATOM 2944 C C . MET A 1 377 ? 7.934 29.734 17.047 1 65.38 377 MET A C 1
ATOM 2946 O O . MET A 1 377 ? 8.43 30.844 17.25 1 65.38 377 MET A O 1
ATOM 2950 N N . PHE A 1 378 ? 7.25 29.516 15.977 1 63.84 378 PHE A N 1
ATOM 2951 C CA . PHE A 1 378 ? 7.223 30.484 14.883 1 63.84 378 PHE A CA 1
ATOM 2952 C C . PHE A 1 378 ? 5.973 31.359 14.961 1 63.84 378 PHE A C 1
ATOM 2954 O O . PHE A 1 378 ? 5.941 32.469 14.414 1 63.84 378 PHE A O 1
ATOM 2961 N N . ARG A 1 379 ? 4.934 30.859 15.289 1 53.12 379 ARG A N 1
ATOM 2962 C CA . ARG A 1 379 ? 3.805 31.75 15.547 1 53.12 379 ARG A CA 1
ATOM 2963 C C . ARG A 1 379 ? 4.172 32.812 16.562 1 53.12 379 ARG A C 1
ATOM 2965 O O . ARG A 1 379 ? 3.713 33.969 16.469 1 53.12 379 ARG A O 1
ATOM 2972 N N . ALA A 1 380 ? 4.988 32.531 17.547 1 41.88 380 ALA A N 1
ATOM 2973 C CA . ALA A 1 380 ? 5.438 33.562 18.469 1 41.88 380 ALA A CA 1
ATOM 2974 C C . ALA A 1 380 ? 6.195 34.656 17.75 1 41.88 380 ALA A C 1
ATOM 2976 O O . ALA A 1 380 ? 6.113 35.812 18.125 1 41.88 380 ALA A O 1
ATOM 2977 N N . GLY A 1 381 ? 7.027 34.438 16.703 1 36.06 381 GLY A N 1
ATOM 2978 C CA . GLY A 1 381 ? 7.723 35.469 15.977 1 36.06 381 GLY A CA 1
ATOM 2979 C C . GLY A 1 381 ? 6.902 36.062 14.844 1 36.06 381 GLY A C 1
ATOM 2980 O O . GLY A 1 381 ? 7.277 37.094 14.266 1 36.06 381 GLY A O 1
ATOM 2981 N N . VAL A 1 382 ? 6.102 35.312 14.148 1 33.41 382 VAL A N 1
ATOM 2982 C CA . VAL A 1 382 ? 5.461 35.812 12.938 1 33.41 382 VAL A CA 1
ATOM 2983 C C . VAL A 1 382 ? 4.168 36.562 13.305 1 33.41 382 VAL A C 1
ATOM 2985 O O . VAL A 1 382 ? 3.219 35.938 13.797 1 33.41 382 VAL A O 1
ATOM 2988 N N . ASN A 1 383 ? 4.25 37.781 13.68 1 29.56 383 ASN A N 1
ATOM 2989 C CA . ASN A 1 383 ? 3.08 38.656 13.594 1 29.56 383 ASN A CA 1
ATOM 2990 C C . ASN A 1 383 ? 2.43 38.594 12.219 1 29.56 383 ASN A C 1
ATOM 2992 O O . ASN A 1 383 ? 3.045 38.969 11.219 1 29.56 383 ASN A O 1
ATOM 2996 N N . PHE A 1 384 ? 1.662 37.688 11.859 1 28.58 384 PHE A N 1
ATOM 2997 C CA . PHE A 1 384 ? 0.984 37.656 10.562 1 28.58 384 PHE A CA 1
ATOM 2998 C C . PHE A 1 384 ? 0.436 39.031 10.219 1 28.58 384 PHE A C 1
ATOM 3000 O O . PHE A 1 384 ? -0.259 39.188 9.211 1 28.58 384 PHE A O 1
ATOM 3007 N N . THR A 1 385 ? 0.441 40.031 11.094 1 27.58 385 THR A N 1
ATOM 3008 C CA . THR A 1 385 ? -0.049 41.312 10.578 1 27.58 385 THR A CA 1
ATOM 3009 C C . THR A 1 385 ? 0.89 41.844 9.5 1 27.58 385 THR A C 1
ATOM 3011 O O . THR A 1 385 ? 0.646 42.938 8.938 1 27.58 385 THR A O 1
ATOM 3014 N N . GLU A 1 386 ? 2.279 41.531 9.508 1 28.84 386 GLU A N 1
ATOM 3015 C CA . GLU A 1 386 ? 3.164 42.406 8.742 1 28.84 386 GLU A CA 1
ATOM 3016 C C . GLU A 1 386 ? 2.904 42.281 7.246 1 28.84 386 GLU A C 1
ATOM 3018 O O . GLU A 1 386 ? 3.199 41.25 6.641 1 28.84 386 GLU A O 1
ATOM 3023 N N . GLY A 1 387 ? 1.889 42.531 6.531 1 28.67 387 GLY A N 1
ATOM 3024 C CA . GLY A 1 387 ? 2.152 43.625 5.582 1 28.67 387 GLY A CA 1
ATOM 3025 C C . GLY A 1 387 ? 2.965 44.75 6.176 1 28.67 387 GLY A C 1
ATOM 3026 O O . GLY A 1 387 ? 3.299 45.719 5.48 1 28.67 387 GLY A O 1
ATOM 3027 N N . ARG A 1 388 ? 2.861 45.25 7.539 1 27.16 388 ARG A N 1
ATOM 3028 C CA . ARG A 1 388 ? 3.625 46.438 7.891 1 27.16 388 ARG A CA 1
ATOM 3029 C C . ARG A 1 388 ? 5.082 46.094 8.172 1 27.16 388 ARG A C 1
ATOM 3031 O O . ARG A 1 388 ? 5.414 44.938 8.43 1 27.16 388 ARG A O 1
ATOM 3038 N N . ASN A 1 389 ? 6.168 47.031 8.734 1 25.44 389 ASN A N 1
ATOM 3039 C CA . ASN A 1 389 ? 7.605 47.281 8.703 1 25.44 389 ASN A CA 1
ATOM 3040 C C . ASN A 1 389 ? 8.383 46.219 9.5 1 25.44 389 ASN A C 1
ATOM 3042 O O . ASN A 1 389 ? 9.031 45.375 8.922 1 25.44 389 ASN A O 1
ATOM 3046 N N . GLU A 1 390 ? 9.266 46.625 10.727 1 25.81 390 GLU A N 1
ATOM 3047 C CA . GLU A 1 390 ? 10.664 46.531 11.125 1 25.81 390 GLU A CA 1
ATOM 3048 C C . GLU A 1 390 ? 10.875 45.312 12.047 1 25.81 390 GLU A C 1
ATOM 3050 O O . GLU A 1 390 ? 10.516 45.375 13.219 1 25.81 390 GLU A O 1
ATOM 3055 N N . ALA A 1 391 ? 10.539 44.188 11.922 1 30.23 391 ALA A N 1
ATOM 3056 C CA . ALA A 1 391 ? 10.664 43.406 13.148 1 30.23 391 ALA A CA 1
ATOM 3057 C C . ALA A 1 391 ? 12.125 43.156 13.5 1 30.23 391 ALA A C 1
ATOM 3059 O O . ALA A 1 391 ? 12.93 42.844 12.633 1 30.23 391 ALA A O 1
ATOM 3060 N N . PRO A 1 392 ? 12.711 43.406 14.789 1 26.53 392 PRO A N 1
ATOM 3061 C CA . PRO A 1 392 ? 14.102 43.219 15.211 1 26.53 392 PRO A CA 1
ATOM 3062 C C . PRO A 1 392 ? 14.531 41.75 15.25 1 26.53 392 PRO A C 1
ATOM 3064 O O . PRO A 1 392 ? 13.695 40.875 15.414 1 26.53 392 PRO A O 1
ATOM 3067 N N . ALA A 1 393 ? 15.742 41.375 14.914 1 29.94 393 ALA A N 1
ATOM 3068 C CA . ALA A 1 393 ? 16.641 40.25 14.766 1 29.94 393 ALA A CA 1
ATOM 3069 C C . ALA A 1 393 ? 16.766 39.469 16.078 1 29.94 393 ALA A C 1
ATOM 3071 O O . ALA A 1 393 ? 17.406 39.938 17.016 1 29.94 393 ALA A O 1
ATOM 3072 N N . VAL A 1 394 ? 15.828 38.906 16.672 1 28.66 394 VAL A N 1
ATOM 3073 C CA . VAL A 1 394 ? 16.172 38.281 17.938 1 28.66 394 VAL A CA 1
ATOM 3074 C C . VAL A 1 394 ? 17.203 37.156 17.719 1 28.66 394 VAL A C 1
ATOM 3076 O O . VAL A 1 394 ? 17.062 36.375 16.797 1 28.66 394 VAL A O 1
ATOM 3079 N N . SER A 1 395 ? 18.516 37.188 18.172 1 26.05 395 SER A N 1
ATOM 3080 C CA . SER A 1 395 ? 19.719 36.375 18.109 1 26.05 395 SER A CA 1
ATOM 3081 C C . SER A 1 395 ? 19.516 35 18.766 1 26.05 395 SER A C 1
ATOM 3083 O O . SER A 1 395 ? 18.969 34.938 19.859 1 26.05 395 SER A O 1
ATOM 3085 N N . PRO A 1 396 ? 19.594 34 18.109 1 29.98 396 PRO A N 1
ATOM 3086 C CA . PRO A 1 396 ? 19.438 32.625 18.641 1 29.98 396 PRO A CA 1
ATOM 3087 C C . PRO A 1 396 ? 20.312 32.375 19.875 1 29.98 396 PRO A C 1
ATOM 3089 O O . PRO A 1 396 ? 21.422 32.938 19.969 1 29.98 396 PRO A O 1
ATOM 3092 N N . PRO A 1 397 ? 19.875 32.125 21.062 1 28.44 397 PRO A N 1
ATOM 3093 C CA . PRO A 1 397 ? 20.766 32 22.219 1 28.44 397 PRO A CA 1
ATOM 3094 C C . PRO A 1 397 ? 21.922 31.031 21.969 1 28.44 397 PRO A C 1
ATOM 3096 O O . PRO A 1 397 ? 21.828 30.156 21.109 1 28.44 397 PRO A O 1
ATOM 3099 N N . ARG A 1 398 ? 23.188 31.328 22.328 1 27.64 398 ARG A N 1
ATOM 3100 C CA . ARG A 1 398 ? 24.484 30.641 22.266 1 27.64 398 ARG A CA 1
ATOM 3101 C C . ARG A 1 398 ? 24.422 29.281 22.953 1 27.64 398 ARG A C 1
ATOM 3103 O O . ARG A 1 398 ? 24.188 29.203 24.156 1 27.64 398 ARG A O 1
ATOM 3110 N N . ARG A 1 399 ? 24.094 28.203 22.297 1 29.17 399 ARG A N 1
ATOM 3111 C CA . ARG A 1 399 ? 23.969 26.844 22.812 1 29.17 399 ARG A CA 1
ATOM 3112 C C . ARG A 1 399 ? 25.312 26.312 23.297 1 29.17 399 ARG A C 1
ATOM 3114 O O . ARG A 1 399 ? 26.281 26.297 22.547 1 29.17 399 ARG A O 1
ATOM 3121 N N . SER A 1 400 ? 25.656 26.266 24.562 1 24.69 400 SER A N 1
ATOM 3122 C CA . SER A 1 400 ? 26.781 25.516 25.109 1 24.69 400 SER A CA 1
ATOM 3123 C C . SER A 1 400 ? 26.594 24.016 24.859 1 24.69 400 SER A C 1
ATOM 3125 O O . SER A 1 400 ? 25.547 23.453 25.203 1 24.69 400 SER A O 1
ATOM 3127 N N . ALA A 1 401 ? 27.234 23.406 23.938 1 28.03 401 ALA A N 1
ATOM 3128 C CA . ALA A 1 401 ? 27.312 22.016 23.469 1 28.03 401 ALA A CA 1
ATOM 3129 C C . ALA A 1 401 ? 27.672 21.062 24.609 1 28.03 401 ALA A C 1
ATOM 3131 O O . ALA A 1 401 ? 28.734 21.188 25.219 1 28.03 401 ALA A O 1
ATOM 3132 N N . PRO A 1 402 ? 26.812 20.531 25.375 1 25.05 402 PRO A N 1
ATOM 3133 C CA . PRO A 1 402 ? 27.406 19.641 26.391 1 25.05 402 PRO A CA 1
ATOM 3134 C C . PRO A 1 402 ? 28.156 18.469 25.766 1 25.05 402 PRO A C 1
ATOM 3136 O O . PRO A 1 402 ? 27.812 18.031 24.656 1 25.05 402 PRO A O 1
ATOM 3139 N N . ALA A 1 403 ? 29.406 18.078 26.125 1 24.56 403 ALA A N 1
ATOM 3140 C CA . ALA A 1 403 ? 30.484 17.141 25.781 1 24.56 403 ALA A CA 1
ATOM 3141 C C . ALA A 1 403 ? 29.984 15.703 25.781 1 24.56 403 ALA A C 1
ATOM 3143 O O . ALA A 1 403 ? 29.375 15.25 26.75 1 24.56 403 ALA A O 1
ATOM 3144 N N . ILE A 1 404 ? 29.625 15.195 24.656 1 26.22 404 ILE A N 1
ATOM 3145 C CA . ILE A 1 404 ? 29.391 13.758 24.531 1 26.22 404 ILE A CA 1
ATOM 3146 C C . ILE A 1 404 ? 30.594 12.992 25.094 1 26.22 404 ILE A C 1
ATOM 3148 O O . ILE A 1 404 ? 31.734 13.312 24.766 1 26.22 404 ILE A O 1
ATOM 3152 N N . PRO A 1 405 ? 30.594 12.305 26.219 1 23.47 405 PRO A N 1
ATOM 3153 C CA . PRO A 1 405 ? 31.75 11.664 26.859 1 23.47 405 PRO A CA 1
ATOM 3154 C C . PRO A 1 405 ? 32.562 10.82 25.875 1 23.47 405 PRO A C 1
ATOM 3156 O O . PRO A 1 405 ? 32 10.156 25.016 1 23.47 405 PRO A O 1
ATOM 3159 N N . ALA A 1 406 ? 33.875 11.164 25.578 1 24.08 406 ALA A N 1
ATOM 3160 C CA . ALA A 1 406 ? 34.969 10.547 24.828 1 24.08 406 ALA A CA 1
ATOM 3161 C C . ALA A 1 406 ? 35.188 9.109 25.266 1 24.08 406 ALA A C 1
ATOM 3163 O O . ALA A 1 406 ? 35.438 8.844 26.453 1 24.08 406 ALA A O 1
ATOM 3164 N N . GLN A 1 407 ? 34.625 8.094 24.703 1 22.62 407 GLN A N 1
ATOM 3165 C CA . GLN A 1 407 ? 35.094 6.746 25 1 22.62 407 GLN A CA 1
ATOM 3166 C C . GLN A 1 407 ? 36.594 6.629 24.797 1 22.62 407 GLN A C 1
ATOM 3168 O O . GLN A 1 407 ? 37.125 7.172 23.828 1 22.62 407 GLN A O 1
ATOM 3173 N N . THR A 1 408 ? 37.438 6.508 25.797 1 21.77 408 THR A N 1
ATOM 3174 C CA . THR A 1 408 ? 38.875 6.227 25.906 1 21.77 408 THR A CA 1
ATOM 3175 C C . THR A 1 408 ? 39.281 5.152 24.906 1 21.77 408 THR A C 1
ATOM 3177 O O . THR A 1 408 ? 38.656 4.105 24.812 1 21.77 408 THR A O 1
ATOM 3180 N N . ALA A 1 409 ? 40.188 5.477 23.859 1 22.41 409 ALA A N 1
ATOM 3181 C CA . ALA A 1 409 ? 41 4.766 22.906 1 22.41 409 ALA A CA 1
ATOM 3182 C C . ALA A 1 409 ? 41.938 3.768 23.609 1 22.41 409 ALA A C 1
ATOM 3184 O O . ALA A 1 409 ? 42.906 4.16 24.266 1 22.41 409 ALA A O 1
ATOM 3185 N N . SER A 1 410 ? 41.594 2.793 24.438 1 21.52 410 SER A N 1
ATOM 3186 C CA . SER A 1 410 ? 42.656 1.901 24.906 1 21.52 410 SER A CA 1
ATOM 3187 C C . SER A 1 410 ? 43.469 1.357 23.75 1 21.52 410 SER A C 1
ATOM 3189 O O . SER A 1 410 ? 42.906 0.746 22.828 1 21.52 410 SER A O 1
ATOM 3191 N N . LEU A 1 411 ? 44.719 2.025 23.406 1 19.47 411 LEU A N 1
ATOM 3192 C CA . LEU A 1 411 ? 45.969 1.877 22.641 1 19.47 411 LEU A CA 1
ATOM 3193 C C . LEU A 1 411 ? 46.469 0.446 22.719 1 19.47 411 LEU A C 1
ATOM 3195 O O . LEU A 1 411 ? 46.25 -0.249 23.703 1 19.47 411 LEU A O 1
ATOM 3199 N N . CYS A 1 412 ? 46.938 -0.136 21.531 1 23.81 412 CYS A N 1
ATOM 3200 C CA . CYS A 1 412 ? 47.844 -1.263 21.391 1 23.81 412 CYS A CA 1
ATOM 3201 C C . CYS A 1 412 ? 49.062 -1.091 22.297 1 23.81 412 CYS A C 1
ATOM 3203 O O . CYS A 1 412 ? 49.562 0.025 22.484 1 23.81 412 CYS A O 1
ATOM 3205 N N . PRO A 1 413 ? 49.156 -1.87 23.375 1 22.45 413 PRO A N 1
ATOM 3206 C CA . PRO A 1 413 ? 50.469 -1.903 23.984 1 22.45 413 PRO A CA 1
ATOM 3207 C C . PRO A 1 413 ? 51.594 -1.961 22.953 1 22.45 413 PRO A C 1
ATOM 3209 O O . PRO A 1 413 ? 51.375 -2.398 21.812 1 22.45 413 PRO A O 1
ATOM 3212 N N . ALA A 1 414 ? 52.781 -1.371 23.266 1 19.66 414 ALA A N 1
ATOM 3213 C CA . ALA A 1 414 ? 54.094 -1.732 22.703 1 19.66 414 ALA A CA 1
ATOM 3214 C C . ALA A 1 414 ? 54.406 -3.213 22.938 1 19.66 414 ALA A C 1
ATOM 3216 O O . ALA A 1 414 ? 54.031 -3.777 23.969 1 19.66 414 ALA A O 1
ATOM 3217 N N . MET B 1 1 ? -0.5 -11.82 -4.316 1 22.83 1 MET B N 1
ATOM 3218 C CA . MET B 1 1 ? -1.414 -12.32 -5.34 1 22.83 1 MET B CA 1
ATOM 3219 C C . MET B 1 1 ? -0.729 -12.383 -6.699 1 22.83 1 MET B C 1
ATOM 3221 O O . MET B 1 1 ? -0.018 -11.453 -7.086 1 22.83 1 MET B O 1
ATOM 3225 N N . GLY B 1 2 ? -0.218 -13.453 -7.051 1 29.06 2 GLY B N 1
ATOM 3226 C CA . GLY B 1 2 ? 0.43 -13.734 -8.328 1 29.06 2 GLY B CA 1
ATOM 3227 C C . GLY B 1 2 ? -0.247 -13.055 -9.5 1 29.06 2 GLY B C 1
ATOM 3228 O O . GLY B 1 2 ? -1.469 -13.133 -9.648 1 29.06 2 GLY B O 1
ATOM 3229 N N . CYS B 1 3 ? 0.134 -11.953 -9.758 1 30.42 3 CYS B N 1
ATOM 3230 C CA . CYS B 1 3 ? -0.254 -11.43 -11.062 1 30.42 3 CYS B CA 1
ATOM 3231 C C . CYS B 1 3 ? -0.302 -12.539 -12.109 1 30.42 3 CYS B C 1
ATOM 3233 O O . CYS B 1 3 ? 0.74 -13.031 -12.547 1 30.42 3 CYS B O 1
ATOM 3235 N N . ASP B 1 4 ? -1.133 -13.414 -12 1 36.84 4 ASP B N 1
ATOM 3236 C CA . ASP B 1 4 ? -1.465 -14.539 -12.867 1 36.84 4 ASP B CA 1
ATOM 3237 C C . ASP B 1 4 ? -1.547 -14.094 -14.328 1 36.84 4 ASP B C 1
ATOM 3239 O O . ASP B 1 4 ? -2.316 -13.195 -14.664 1 36.84 4 ASP B O 1
ATOM 3243 N N . MET B 1 5 ? -0.496 -13.883 -14.984 1 40.75 5 MET B N 1
ATOM 3244 C CA . MET B 1 5 ? -0.638 -13.945 -16.438 1 40.75 5 MET B CA 1
ATOM 3245 C C . MET B 1 5 ? -1.84 -14.797 -16.828 1 40.75 5 MET B C 1
ATOM 3247 O O . MET B 1 5 ? -2.025 -15.898 -16.312 1 40.75 5 MET B O 1
ATOM 3251 N N . SER B 1 6 ? -2.775 -14.047 -17.375 1 60.28 6 SER B N 1
ATOM 3252 C CA . SER B 1 6 ? -3.992 -14.734 -17.797 1 60.28 6 SER B CA 1
ATOM 3253 C C . SER B 1 6 ? -3.672 -15.906 -18.719 1 60.28 6 SER B C 1
ATOM 3255 O O . SER B 1 6 ? -2.641 -15.914 -19.391 1 60.28 6 SER B O 1
ATOM 3257 N N . ASP B 1 7 ? -4.012 -16.922 -18.391 1 70 7 ASP B N 1
ATOM 3258 C CA . ASP B 1 7 ? -3.934 -18.078 -19.266 1 70 7 ASP B CA 1
ATOM 3259 C C . ASP B 1 7 ? -4.066 -17.672 -20.734 1 70 7 ASP B C 1
ATOM 3261 O O . ASP B 1 7 ? -3.482 -18.297 -21.625 1 70 7 ASP B O 1
ATOM 3265 N N . ASP B 1 8 ? -4.574 -16.469 -20.953 1 75.5 8 ASP B N 1
ATOM 3266 C CA . ASP B 1 8 ? -4.719 -15.992 -22.328 1 75.5 8 ASP B CA 1
ATOM 3267 C C . ASP B 1 8 ? -3.371 -15.57 -22.906 1 75.5 8 ASP B C 1
ATOM 3269 O O . ASP B 1 8 ? -3 -16 -24 1 75.5 8 ASP B O 1
ATOM 3273 N N . GLN B 1 9 ? -2.711 -14.867 -22.016 1 71.38 9 GLN B N 1
ATOM 3274 C CA . GLN B 1 9 ? -1.413 -14.391 -22.484 1 71.38 9 GLN B CA 1
ATOM 3275 C C . GLN B 1 9 ? -0.403 -15.531 -22.562 1 71.38 9 GLN B C 1
ATOM 3277 O O . GLN B 1 9 ? 0.408 -15.594 -23.484 1 71.38 9 GLN B O 1
ATOM 3282 N N . ASP B 1 10 ? -0.494 -16.328 -21.656 1 74.19 10 ASP B N 1
ATOM 3283 C CA . ASP B 1 10 ? 0.408 -17.484 -21.641 1 74.19 10 ASP B CA 1
ATOM 3284 C C . ASP B 1 10 ? 0.186 -18.375 -22.859 1 74.19 10 ASP B C 1
ATOM 3286 O O . ASP B 1 10 ? 1.14 -18.922 -23.422 1 74.19 10 ASP B O 1
ATOM 3290 N N . LEU B 1 11 ? -1.061 -18.5 -23.266 1 84.75 11 LEU B N 1
ATOM 3291 C CA . LEU B 1 11 ? -1.371 -19.281 -24.453 1 84.75 11 LEU B CA 1
ATOM 3292 C C . LEU B 1 11 ? -0.763 -18.656 -25.688 1 84.75 11 LEU B C 1
ATOM 3294 O O . LEU B 1 11 ? -0.176 -19.344 -26.531 1 84.75 11 LEU B O 1
ATOM 3298 N N . LEU B 1 12 ? -0.847 -17.375 -25.719 1 81.56 12 LEU B N 1
ATOM 3299 C CA . LEU B 1 12 ? -0.283 -16.688 -26.875 1 81.56 12 LEU B CA 1
ATOM 3300 C C . LEU B 1 12 ? 1.228 -16.875 -26.953 1 81.56 12 LEU B C 1
ATOM 3302 O O . LEU B 1 12 ? 1.779 -17.109 -28.031 1 81.56 12 LEU B O 1
ATOM 3306 N N . LYS B 1 13 ? 1.795 -16.875 -25.844 1 76.19 13 LYS B N 1
ATOM 3307 C CA . LYS B 1 13 ? 3.236 -17.094 -25.797 1 76.19 13 LYS B CA 1
ATOM 3308 C C . LYS B 1 13 ? 3.578 -18.531 -26.203 1 76.19 13 LYS B C 1
ATOM 3310 O O . LYS B 1 13 ? 4.543 -18.766 -26.938 1 76.19 13 LYS B O 1
ATOM 3315 N N . ALA B 1 14 ? 2.82 -19.438 -25.734 1 81.5 14 ALA B N 1
ATOM 3316 C CA . ALA B 1 14 ? 3.039 -20.844 -26.062 1 81.5 14 ALA B CA 1
ATOM 3317 C C . ALA B 1 14 ? 2.896 -21.078 -27.562 1 81.5 14 ALA B C 1
ATOM 3319 O O . ALA B 1 14 ? 3.686 -21.812 -28.156 1 81.5 14 ALA B O 1
ATOM 3320 N N . ILE B 1 15 ? 1.971 -20.406 -28.125 1 86.69 15 ILE B N 1
ATOM 3321 C CA . ILE B 1 15 ? 1.719 -20.562 -29.562 1 86.69 15 ILE B CA 1
ATOM 3322 C C . ILE B 1 15 ? 2.863 -19.938 -30.359 1 86.69 15 ILE B C 1
ATOM 3324 O O . ILE B 1 15 ? 3.258 -20.469 -31.406 1 86.69 15 ILE B O 1
ATOM 3328 N N . ALA B 1 16 ? 3.352 -18.875 -29.844 1 81.94 16 ALA B N 1
ATOM 3329 C CA . ALA B 1 16 ? 4.512 -18.266 -30.484 1 81.94 16 ALA B CA 1
ATOM 3330 C C . ALA B 1 16 ? 5.703 -19.219 -30.5 1 81.94 16 ALA B C 1
ATOM 3332 O O . ALA B 1 16 ? 6.457 -19.266 -31.469 1 81.94 16 ALA B O 1
ATOM 3333 N N . GLN B 1 17 ? 5.809 -19.938 -29.531 1 79.62 17 GLN B N 1
ATOM 3334 C CA . GLN B 1 17 ? 6.879 -20.922 -29.453 1 79.62 17 GLN B CA 1
ATOM 3335 C C . GLN B 1 17 ? 6.629 -22.094 -30.391 1 79.62 17 GLN B C 1
ATOM 3337 O O . GLN B 1 17 ? 7.562 -22.625 -31 1 79.62 17 GLN B O 1
ATOM 3342 N N . ILE B 1 18 ? 5.422 -22.484 -30.469 1 84.81 18 ILE B N 1
ATOM 3343 C CA . ILE B 1 18 ? 5.035 -23.594 -31.328 1 84.81 18 ILE B CA 1
ATOM 3344 C C . ILE B 1 18 ? 5.336 -23.234 -32.781 1 84.81 18 ILE B C 1
ATOM 3346 O O . ILE B 1 18 ? 5.707 -24.109 -33.594 1 84.81 18 ILE B O 1
ATOM 3350 N N . ARG B 1 19 ? 5.207 -21.953 -33.062 1 83.06 19 ARG B N 1
ATOM 3351 C CA . ARG B 1 19 ? 5.465 -21.469 -34.406 1 83.06 19 ARG B CA 1
ATOM 3352 C C . ARG B 1 19 ? 6.895 -21.797 -34.844 1 83.06 19 ARG B C 1
ATOM 3354 O O . ARG B 1 19 ? 7.148 -22.062 -36 1 83.06 19 ARG B O 1
ATOM 3361 N N . ARG B 1 20 ? 7.77 -21.875 -33.906 1 79.5 20 ARG B N 1
ATOM 3362 C CA . ARG B 1 20 ? 9.18 -22.125 -34.219 1 79.5 20 ARG B CA 1
ATOM 3363 C C . ARG B 1 20 ? 9.445 -23.609 -34.406 1 79.5 20 ARG B C 1
ATOM 3365 O O . ARG B 1 20 ? 10.336 -24 -35.156 1 79.5 20 ARG B O 1
ATOM 3372 N N . SER B 1 21 ? 8.688 -24.484 -33.75 1 83.12 21 SER B N 1
ATOM 3373 C CA . SER B 1 21 ? 8.82 -25.922 -33.844 1 83.12 21 SER B CA 1
ATOM 3374 C C . SER B 1 21 ? 7.453 -26.609 -33.781 1 83.12 21 SER B C 1
ATOM 3376 O O . SER B 1 21 ? 7.117 -27.234 -32.781 1 83.12 21 SER B O 1
ATOM 3378 N N . PRO B 1 22 ? 6.789 -26.594 -34.938 1 87.81 22 PRO B N 1
ATOM 3379 C CA . PRO B 1 22 ? 5.387 -27.016 -34.906 1 87.81 22 PRO B CA 1
ATOM 3380 C C . PRO B 1 22 ? 5.234 -28.531 -35 1 87.81 22 PRO B C 1
ATOM 3382 O O . PRO B 1 22 ? 4.215 -29.078 -34.562 1 87.81 22 PRO B O 1
ATOM 3385 N N . TYR B 1 23 ? 6.238 -29.203 -35.531 1 86.5 23 TYR B N 1
ATOM 3386 C CA . TYR B 1 23 ? 6.074 -30.625 -35.844 1 86.5 23 TYR B CA 1
ATOM 3387 C C . TYR B 1 23 ? 5.883 -31.453 -34.562 1 86.5 23 TYR B C 1
ATOM 3389 O O . TYR B 1 23 ? 6.605 -31.266 -33.594 1 86.5 23 TYR B O 1
ATOM 3397 N N . GLY B 1 24 ? 4.871 -32.312 -34.531 1 86.5 24 GLY B N 1
ATOM 3398 C CA . GLY B 1 24 ? 4.594 -33.219 -33.438 1 86.5 24 GLY B CA 1
ATOM 3399 C C . GLY B 1 24 ? 3.754 -32.594 -32.344 1 86.5 24 GLY B C 1
ATOM 3400 O O . GLY B 1 24 ? 3.393 -33.25 -31.375 1 86.5 24 GLY B O 1
ATOM 3401 N N . LYS B 1 25 ? 3.424 -31.344 -32.531 1 90.19 25 LYS B N 1
ATOM 3402 C CA . LYS B 1 25 ? 2.648 -30.641 -31.5 1 90.19 25 LYS B CA 1
ATOM 3403 C C . LYS B 1 25 ? 1.173 -30.562 -31.891 1 90.19 25 LYS B C 1
ATOM 3405 O O . LYS B 1 25 ? 0.839 -30.391 -33.062 1 90.19 25 LYS B O 1
ATOM 3410 N N . ARG B 1 26 ? 0.341 -30.859 -30.953 1 92.5 26 ARG B N 1
ATOM 3411 C CA . ARG B 1 26 ? -1.104 -30.734 -31.141 1 92.5 26 ARG B CA 1
ATOM 3412 C C . ARG B 1 26 ? -1.703 -29.766 -30.125 1 92.5 26 ARG B C 1
ATOM 3414 O O . ARG B 1 26 ? -1.253 -29.703 -28.969 1 92.5 26 ARG B O 1
ATOM 3421 N N . VAL B 1 27 ? -2.555 -28.969 -30.578 1 93.62 27 VAL B N 1
ATOM 3422 C CA . VAL B 1 27 ? -3.279 -28.016 -29.734 1 93.62 27 VAL B CA 1
ATOM 3423 C C . VAL B 1 27 ? -4.766 -28.344 -29.734 1 93.62 27 VAL B C 1
ATOM 3425 O O . VAL B 1 27 ? -5.379 -28.484 -30.797 1 93.62 27 VAL B O 1
ATOM 3428 N N . ILE B 1 28 ? -5.324 -28.5 -28.594 1 94.62 28 ILE B N 1
ATOM 3429 C CA . ILE B 1 28 ? -6.727 -28.906 -28.484 1 94.62 28 ILE B CA 1
ATOM 3430 C C . ILE B 1 28 ? -7.523 -27.797 -27.797 1 94.62 28 ILE B C 1
ATOM 3432 O O . ILE B 1 28 ? -7.148 -27.344 -26.719 1 94.62 28 ILE B O 1
ATOM 3436 N N . HIS B 1 29 ? -8.461 -27.328 -28.422 1 94.38 29 HIS B N 1
ATOM 3437 C CA . HIS B 1 29 ? -9.43 -26.391 -27.891 1 94.38 29 HIS B CA 1
ATOM 3438 C C . HIS B 1 29 ? -10.695 -27.109 -27.422 1 94.38 29 HIS B C 1
ATOM 3440 O O . HIS B 1 29 ? -11.414 -27.703 -28.219 1 94.38 29 HIS B O 1
ATOM 3446 N N . VAL B 1 30 ? -10.898 -27.062 -26.109 1 93.81 30 VAL B N 1
ATOM 3447 C CA . VAL B 1 30 ? -12.102 -27.672 -25.562 1 93.81 30 VAL B CA 1
ATOM 3448 C C . VAL B 1 30 ? -13.094 -26.578 -25.156 1 93.81 30 VAL B C 1
ATOM 3450 O O . VAL B 1 30 ? -12.75 -25.656 -24.422 1 93.81 30 VAL B O 1
ATOM 3453 N N . PHE B 1 31 ? -14.344 -26.672 -25.547 1 91.81 31 PHE B N 1
ATOM 3454 C CA . PHE B 1 31 ? -15.359 -25.656 -25.328 1 91.81 31 PHE B CA 1
ATOM 3455 C C . PHE B 1 31 ? -16.016 -25.828 -23.969 1 91.81 31 PHE B C 1
ATOM 3457 O O . PHE B 1 31 ? -17.25 -25.922 -23.875 1 91.81 31 PHE B O 1
ATOM 3464 N N . THR B 1 32 ? -15.211 -25.719 -23 1 89.88 32 THR B N 1
ATOM 3465 C CA . THR B 1 32 ? -15.688 -25.906 -21.641 1 89.88 32 THR B CA 1
ATOM 3466 C C . THR B 1 32 ? -16.641 -24.766 -21.234 1 89.88 32 THR B C 1
ATOM 3468 O O . THR B 1 32 ? -17.438 -24.922 -20.312 1 89.88 32 THR B O 1
ATOM 3471 N N . SER B 1 33 ? -16.609 -23.641 -21.906 1 85.94 33 SER B N 1
ATOM 3472 C CA . SER B 1 33 ? -17.484 -22.516 -21.625 1 85.94 33 SER B CA 1
ATOM 3473 C C . SER B 1 33 ? -18.953 -22.859 -21.859 1 85.94 33 SER B C 1
ATOM 3475 O O . SER B 1 33 ? -19.844 -22.203 -21.328 1 85.94 33 SER B O 1
ATOM 3477 N N . TRP B 1 34 ? -19.156 -23.875 -22.609 1 88.19 34 TRP B N 1
ATOM 3478 C CA . TRP B 1 34 ? -20.516 -24.312 -22.938 1 88.19 34 TRP B CA 1
ATOM 3479 C C . TRP B 1 34 ? -21.203 -24.906 -21.703 1 88.19 34 TRP B C 1
ATOM 3481 O O . TRP B 1 34 ? -22.438 -25.047 -21.688 1 88.19 34 TRP B O 1
ATOM 3491 N N . ALA B 1 35 ? -20.406 -25.203 -20.656 1 85.25 35 ALA B N 1
ATOM 3492 C CA . ALA B 1 35 ? -20.953 -25.781 -19.438 1 85.25 35 ALA B CA 1
ATOM 3493 C C . ALA B 1 35 ? -20.969 -24.766 -18.312 1 85.25 35 ALA B C 1
ATOM 3495 O O . ALA B 1 35 ? -21.078 -25.141 -17.141 1 85.25 35 ALA B O 1
ATOM 3496 N N . LYS B 1 36 ? -20.781 -23.5 -18.531 1 78.94 36 LYS B N 1
ATOM 3497 C CA . LYS B 1 36 ? -20.672 -22.453 -17.531 1 78.94 36 LYS B CA 1
ATOM 3498 C C . LYS B 1 36 ? -21.922 -22.375 -16.672 1 78.94 36 LYS B C 1
ATOM 3500 O O . LYS B 1 36 ? -21.875 -21.953 -15.516 1 78.94 36 LYS B O 1
ATOM 3505 N N . GLY B 1 37 ? -23.031 -22.844 -17.125 1 72.31 37 GLY B N 1
ATOM 3506 C CA . GLY B 1 37 ? -24.281 -22.875 -16.375 1 72.31 37 GLY B CA 1
ATOM 3507 C C . GLY B 1 37 ? -24.281 -23.906 -15.266 1 72.31 37 GLY B C 1
ATOM 3508 O O . GLY B 1 37 ? -25.125 -23.859 -14.367 1 72.31 37 GLY B O 1
ATOM 3509 N N . ASP B 1 38 ? -23.328 -24.797 -15.227 1 77 38 ASP B N 1
ATOM 3510 C CA . ASP B 1 38 ? -23.188 -25.828 -14.211 1 77 38 ASP B CA 1
ATOM 3511 C C . ASP B 1 38 ? -22.594 -25.25 -12.922 1 77 38 ASP B C 1
ATOM 3513 O O . ASP B 1 38 ? -21.531 -24.625 -12.953 1 77 38 ASP B O 1
ATOM 3517 N N . PRO B 1 39 ? -23.359 -25.391 -11.82 1 70.44 39 PRO B N 1
ATOM 3518 C CA . PRO B 1 39 ? -22.859 -24.875 -10.539 1 70.44 39 PRO B CA 1
ATOM 3519 C C . PRO B 1 39 ? -21.5 -25.453 -10.156 1 70.44 39 PRO B C 1
ATOM 3521 O O . PRO B 1 39 ? -20.75 -24.828 -9.391 1 70.44 39 PRO B O 1
ATOM 3524 N N . LYS B 1 40 ? -21.234 -26.641 -10.68 1 75.62 40 LYS B N 1
ATOM 3525 C CA . LYS B 1 40 ? -19.969 -27.281 -10.344 1 75.62 40 LYS B CA 1
ATOM 3526 C C . LYS B 1 40 ? -18.922 -27.016 -11.414 1 75.62 40 LYS B C 1
ATOM 3528 O O . LYS B 1 40 ? -17.938 -27.75 -11.523 1 75.62 40 LYS B O 1
ATOM 3533 N N . HIS B 1 41 ? -19.172 -26.062 -12.203 1 79.19 41 HIS B N 1
ATOM 3534 C CA . HIS B 1 41 ? -18.297 -25.766 -13.336 1 79.19 41 HIS B CA 1
ATOM 3535 C C . HIS B 1 41 ? -16.859 -25.562 -12.875 1 79.19 41 HIS B C 1
ATOM 3537 O O . HIS B 1 41 ? -15.922 -26.078 -13.484 1 79.19 41 HIS B O 1
ATOM 3543 N N . GLY B 1 42 ? -16.688 -24.844 -11.867 1 71.62 42 GLY B N 1
ATOM 3544 C CA . GLY B 1 42 ? -15.352 -24.594 -11.352 1 71.62 42 GLY B CA 1
ATOM 3545 C C . GLY B 1 42 ? -14.617 -25.844 -10.938 1 71.62 42 GLY B C 1
ATOM 3546 O O . GLY B 1 42 ? -13.445 -26.031 -11.281 1 71.62 42 GLY B O 1
ATOM 3547 N N . GLU B 1 43 ? -15.281 -26.625 -10.227 1 72.69 43 GLU B N 1
ATOM 3548 C CA . GLU B 1 43 ? -14.711 -27.906 -9.812 1 72.69 43 GLU B CA 1
ATOM 3549 C C . GLU B 1 43 ? -14.352 -28.766 -11.023 1 72.69 43 GLU B C 1
ATOM 3551 O O . GLU B 1 43 ? -13.312 -29.438 -11.031 1 72.69 43 GLU B O 1
ATOM 3556 N N . LYS B 1 44 ? -15.188 -28.812 -11.961 1 82.12 44 LYS B N 1
ATOM 3557 C CA . LYS B 1 44 ? -14.961 -29.578 -13.18 1 82.12 44 LYS B CA 1
ATOM 3558 C C . LYS B 1 44 ? -13.75 -29.062 -13.945 1 82.12 44 LYS B C 1
ATOM 3560 O O . LYS B 1 44 ? -12.992 -29.844 -14.516 1 82.12 44 LYS B O 1
ATOM 3565 N N . LEU B 1 45 ? -13.609 -27.766 -13.867 1 81.31 45 LEU B N 1
ATOM 3566 C CA . LEU B 1 45 ? -12.438 -27.188 -14.516 1 81.31 45 LEU B CA 1
ATOM 3567 C C . LEU B 1 45 ? -11.148 -27.656 -13.844 1 81.31 45 LEU B C 1
ATOM 3569 O O . LEU B 1 45 ? -10.188 -28.016 -14.523 1 81.31 45 LEU B O 1
ATOM 3573 N N . ALA B 1 46 ? -11.195 -27.75 -12.562 1 73.06 46 ALA B N 1
ATOM 3574 C CA . ALA B 1 46 ? -10.031 -28.219 -11.82 1 73.06 46 ALA B CA 1
ATOM 3575 C C . ALA B 1 46 ? -9.734 -29.688 -12.133 1 73.06 46 ALA B C 1
ATOM 3577 O O . ALA B 1 46 ? -8.586 -30.047 -12.398 1 73.06 46 ALA B O 1
ATOM 3578 N N . LYS B 1 47 ? -10.734 -30.453 -12.148 1 79.31 47 LYS B N 1
ATOM 3579 C CA . LYS B 1 47 ? -10.586 -31.859 -12.461 1 79.31 47 LYS B CA 1
ATOM 3580 C C . LYS B 1 47 ? -10.102 -32.062 -13.898 1 79.31 47 LYS B C 1
ATOM 3582 O O . LYS B 1 47 ? -9.273 -32.938 -14.156 1 79.31 47 LYS B O 1
ATOM 3587 N N . GLY B 1 48 ? -10.641 -31.312 -14.758 1 85.81 48 GLY B N 1
ATOM 3588 C CA . GLY B 1 48 ? -10.211 -31.359 -16.141 1 85.81 48 GLY B CA 1
ATOM 3589 C C . GLY B 1 48 ? -8.75 -31.016 -16.328 1 85.81 48 GLY B C 1
ATOM 3590 O O . GLY B 1 48 ? -8.031 -31.719 -17.062 1 85.81 48 GLY B O 1
ATOM 3591 N N . ARG B 1 49 ? -8.391 -30 -15.664 1 79.94 49 ARG B N 1
ATOM 3592 C CA . ARG B 1 49 ? -6.984 -29.609 -15.734 1 79.94 49 ARG B CA 1
ATOM 3593 C C . ARG B 1 49 ? -6.082 -30.719 -15.219 1 79.94 49 ARG B C 1
ATOM 3595 O O . ARG B 1 49 ? -5.039 -31.016 -15.812 1 79.94 49 ARG B O 1
ATOM 3602 N N . ASP B 1 50 ? -6.504 -31.312 -14.172 1 77.56 50 ASP B N 1
ATOM 3603 C CA . ASP B 1 50 ? -5.758 -32.438 -13.609 1 77.56 50 ASP B CA 1
ATOM 3604 C C . ASP B 1 50 ? -5.684 -33.594 -14.602 1 77.56 50 ASP B C 1
ATOM 3606 O O . ASP B 1 50 ? -4.629 -34.219 -14.773 1 77.56 50 ASP B O 1
ATOM 3610 N N . LEU B 1 51 ? -6.781 -33.875 -15.172 1 82.5 51 LEU B N 1
ATOM 3611 C CA . LEU B 1 51 ? -6.879 -34.969 -16.156 1 82.5 51 LEU B CA 1
ATOM 3612 C C . LEU B 1 51 ? -5.906 -34.75 -17.312 1 82.5 51 LEU B C 1
ATOM 3614 O O . LEU B 1 51 ? -5.211 -35.656 -17.734 1 82.5 51 LEU B O 1
ATOM 3618 N N . VAL B 1 52 ? -5.816 -33.5 -17.734 1 84.12 52 VAL B N 1
ATOM 3619 C CA . VAL B 1 52 ? -4.965 -33.125 -18.859 1 84.12 52 VAL B CA 1
ATOM 3620 C C . VAL B 1 52 ? -3.498 -33.188 -18.453 1 84.12 52 VAL B C 1
ATOM 3622 O O . VAL B 1 52 ? -2.67 -33.781 -19.141 1 84.12 52 VAL B O 1
ATOM 3625 N N . SER B 1 53 ? -3.219 -32.656 -17.344 1 75.19 53 SER B N 1
ATOM 3626 C CA . SER B 1 53 ? -1.836 -32.562 -16.891 1 75.19 53 SER B CA 1
ATOM 3627 C C . SER B 1 53 ? -1.259 -33.969 -16.641 1 75.19 53 SER B C 1
ATOM 3629 O O . SER B 1 53 ? -0.099 -34.219 -16.969 1 75.19 53 SER B O 1
ATOM 3631 N N . ARG B 1 54 ? -2.018 -34.875 -16.281 1 73.06 54 ARG B N 1
ATOM 3632 C CA . ARG B 1 54 ? -1.562 -36.219 -15.93 1 73.06 54 ARG B CA 1
ATOM 3633 C C . ARG B 1 54 ? -1.343 -37.062 -17.188 1 73.06 54 ARG B C 1
ATOM 3635 O O . ARG B 1 54 ? -0.491 -37.969 -17.188 1 73.06 54 ARG B O 1
ATOM 3642 N N . ASN B 1 55 ? -2.1 -36.719 -18.203 1 72.62 55 ASN B N 1
ATOM 3643 C CA . ASN B 1 55 ? -2.109 -37.656 -19.344 1 72.62 55 ASN B CA 1
ATOM 3644 C C . ASN B 1 55 ? -1.382 -37.062 -20.547 1 72.62 55 ASN B C 1
ATOM 3646 O O . ASN B 1 55 ? -0.887 -37.812 -21.406 1 72.62 55 ASN B O 1
ATOM 3650 N N . LEU B 1 56 ? -1.335 -35.75 -20.562 1 72.06 56 LEU B N 1
ATOM 3651 C CA . LEU B 1 56 ? -0.899 -35.188 -21.828 1 72.06 56 LEU B CA 1
ATOM 3652 C C . LEU B 1 56 ? 0.392 -34.375 -21.641 1 72.06 56 LEU B C 1
ATOM 3654 O O . LEU B 1 56 ? 1.051 -34.031 -22.625 1 72.06 56 LEU B O 1
ATOM 3658 N N . PHE B 1 57 ? 0.717 -34.156 -20.453 1 63.44 57 PHE B N 1
ATOM 3659 C CA . PHE B 1 57 ? 1.906 -33.344 -20.25 1 63.44 57 PHE B CA 1
ATOM 3660 C C . PHE B 1 57 ? 3.154 -34.219 -20.172 1 63.44 57 PHE B C 1
ATOM 3662 O O . PHE B 1 57 ? 3.408 -34.844 -19.141 1 63.44 57 PHE B O 1
ATOM 3669 N N . ASN B 1 58 ? 3.721 -34.469 -21.406 1 55.16 58 ASN B N 1
ATOM 3670 C CA . ASN B 1 58 ? 4.887 -35.344 -21.5 1 55.16 58 ASN B CA 1
ATOM 3671 C C . ASN B 1 58 ? 6.141 -34.594 -21.891 1 55.16 58 ASN B C 1
ATOM 3673 O O . ASN B 1 58 ? 7.234 -35.156 -21.938 1 55.16 58 ASN B O 1
ATOM 3677 N N . SER B 1 59 ? 5.875 -33.344 -22.328 1 57.94 59 SER B N 1
ATOM 3678 C CA . SER B 1 59 ? 7.008 -32.531 -22.781 1 57.94 59 SER B CA 1
ATOM 3679 C C . SER B 1 59 ? 6.934 -31.125 -22.234 1 57.94 59 SER B C 1
ATOM 3681 O O . SER B 1 59 ? 5.871 -30.672 -21.797 1 57.94 59 SER B O 1
ATOM 3683 N N . VAL B 1 60 ? 8.039 -30.469 -22.375 1 58.28 60 VAL B N 1
ATOM 3684 C CA . VAL B 1 60 ? 8.18 -29.094 -21.922 1 58.28 60 VAL B CA 1
ATOM 3685 C C . VAL B 1 60 ? 7.262 -28.188 -22.719 1 58.28 60 VAL B C 1
ATOM 3687 O O . VAL B 1 60 ? 6.848 -27.125 -22.25 1 58.28 60 VAL B O 1
ATOM 3690 N N . ASP B 1 61 ? 6.859 -28.703 -23.828 1 64.06 61 ASP B N 1
ATOM 3691 C CA . ASP B 1 61 ? 6.059 -27.875 -24.719 1 64.06 61 ASP B CA 1
ATOM 3692 C C . ASP B 1 61 ? 4.566 -28.062 -24.453 1 64.06 61 ASP B C 1
ATOM 3694 O O . ASP B 1 61 ? 3.734 -27.406 -25.078 1 64.06 61 ASP B O 1
ATOM 3698 N N . SER B 1 62 ? 4.379 -28.859 -23.453 1 76.81 62 SER B N 1
ATOM 3699 C CA . SER B 1 62 ? 2.971 -29.141 -23.172 1 76.81 62 SER B CA 1
ATOM 3700 C C . SER B 1 62 ? 2.408 -28.141 -22.156 1 76.81 62 SER B C 1
ATOM 3702 O O . SER B 1 62 ? 3.16 -27.547 -21.391 1 76.81 62 SER B O 1
ATOM 3704 N N . GLY B 1 63 ? 1.178 -27.781 -22.219 1 80.25 63 GLY B N 1
ATOM 3705 C CA . GLY B 1 63 ? 0.543 -26.875 -21.266 1 80.25 63 GLY B CA 1
ATOM 3706 C C . GLY B 1 63 ? -0.972 -26.906 -21.344 1 80.25 63 GLY B C 1
ATOM 3707 O O . GLY B 1 63 ? -1.541 -27.375 -22.328 1 80.25 63 GLY B O 1
ATOM 3708 N N . CYS B 1 64 ? -1.541 -26.516 -20.219 1 84.56 64 CYS B N 1
ATOM 3709 C CA . CYS B 1 64 ? -2.988 -26.375 -20.141 1 84.56 64 CYS B CA 1
ATOM 3710 C C . CYS B 1 64 ? -3.367 -24.938 -19.75 1 84.56 64 CYS B C 1
ATOM 3712 O O . CYS B 1 64 ? -2.855 -24.406 -18.766 1 84.56 64 CYS B O 1
ATOM 3714 N N . PHE B 1 65 ? -4.184 -24.328 -20.516 1 83.56 65 PHE B N 1
ATOM 3715 C CA . PHE B 1 65 ? -4.562 -22.938 -20.375 1 83.56 65 PHE B CA 1
ATOM 3716 C C . PHE B 1 65 ? -6.074 -22.797 -20.219 1 83.56 65 PHE B C 1
ATOM 3718 O O . PHE B 1 65 ? -6.836 -23.297 -21.062 1 83.56 65 PHE B O 1
ATOM 3725 N N . LEU B 1 66 ? -6.395 -22.188 -19.141 1 80.75 66 LEU B N 1
ATOM 3726 C CA . LEU B 1 66 ? -7.797 -21.812 -18.969 1 80.75 66 LEU B CA 1
ATOM 3727 C C . LEU B 1 66 ? -8.039 -20.375 -19.375 1 80.75 66 LEU B C 1
ATOM 3729 O O . LEU B 1 66 ? -7.68 -19.453 -18.641 1 80.75 66 LEU B O 1
ATOM 3733 N N . LEU B 1 67 ? -8.742 -20.25 -20.469 1 79.44 67 LEU B N 1
ATOM 3734 C CA . LEU B 1 67 ? -8.891 -18.938 -21.094 1 79.44 67 LEU B CA 1
ATOM 3735 C C . LEU B 1 67 ? -9.953 -18.109 -20.375 1 79.44 67 LEU B C 1
ATOM 3737 O O . LEU B 1 67 ? -10.789 -18.656 -19.656 1 79.44 67 LEU B O 1
ATOM 3741 N N . SER B 1 68 ? -9.906 -16.812 -20.609 1 71.44 68 SER B N 1
ATOM 3742 C CA . SER B 1 68 ? -10.883 -15.891 -20.047 1 71.44 68 SER B CA 1
ATOM 3743 C C . SER B 1 68 ? -12.289 -16.172 -20.562 1 71.44 68 SER B C 1
ATOM 3745 O O . SER B 1 68 ? -13.281 -15.898 -19.891 1 71.44 68 SER B O 1
ATOM 3747 N N . SER B 1 69 ? -12.406 -16.797 -21.719 1 72.12 69 SER B N 1
ATOM 3748 C CA . SER B 1 69 ? -13.68 -17.188 -22.312 1 72.12 69 SER B CA 1
ATOM 3749 C C . SER B 1 69 ? -14.32 -18.344 -21.562 1 72.12 69 SER B C 1
ATOM 3751 O O . SER B 1 69 ? -15.508 -18.625 -21.719 1 72.12 69 SER B O 1
ATOM 3753 N N . GLY B 1 70 ? -13.516 -18.969 -20.766 1 75.44 70 GLY B N 1
ATOM 3754 C CA . GLY B 1 70 ? -13.984 -20.156 -20.062 1 75.44 70 GLY B CA 1
ATOM 3755 C C . GLY B 1 70 ? -13.609 -21.453 -20.766 1 75.44 70 GLY B C 1
ATOM 3756 O O . GLY B 1 70 ? -13.852 -22.547 -20.25 1 75.44 70 GLY B O 1
ATOM 3757 N N . ASP B 1 71 ? -13.023 -21.312 -21.891 1 87.62 71 ASP B N 1
ATOM 3758 C CA . ASP B 1 71 ? -12.602 -22.5 -22.641 1 87.62 71 ASP B CA 1
ATOM 3759 C C . ASP B 1 71 ? -11.219 -22.969 -22.188 1 87.62 71 ASP B C 1
ATOM 3761 O O . ASP B 1 71 ? -10.43 -22.172 -21.672 1 87.62 71 ASP B O 1
ATOM 3765 N N . MET B 1 72 ? -11.039 -24.203 -22.359 1 89.69 72 MET B N 1
ATOM 3766 C CA . MET B 1 72 ? -9.758 -24.828 -22.047 1 89.69 72 MET B CA 1
ATOM 3767 C C . MET B 1 72 ? -8.977 -25.141 -23.312 1 89.69 72 MET B C 1
ATOM 3769 O O . MET B 1 72 ? -9.539 -25.656 -24.281 1 89.69 72 MET B O 1
ATOM 3773 N N . VAL B 1 73 ? -7.719 -24.688 -23.297 1 91.06 73 VAL B N 1
ATOM 3774 C CA . VAL B 1 73 ? -6.816 -25.062 -24.391 1 91.06 73 VAL B CA 1
ATOM 3775 C C . VAL B 1 73 ? -5.598 -25.781 -23.812 1 91.06 73 VAL B C 1
ATOM 3777 O O . VAL B 1 73 ? -5.027 -25.359 -22.812 1 91.06 73 VAL B O 1
ATOM 3780 N N . PHE B 1 74 ? -5.371 -26.875 -24.344 1 91.31 74 PHE B N 1
ATOM 3781 C CA . PHE B 1 74 ? -4.145 -27.516 -23.891 1 91.31 74 PHE B CA 1
ATOM 3782 C C . PHE B 1 74 ? -3.268 -27.922 -25.062 1 91.31 74 PHE B C 1
ATOM 3784 O O . PHE B 1 74 ? -3.762 -28.094 -26.188 1 91.31 74 PHE B O 1
ATOM 3791 N N . ILE B 1 75 ? -1.932 -27.984 -24.844 1 88.81 75 ILE B N 1
ATOM 3792 C CA . ILE B 1 75 ? -0.897 -28.297 -25.828 1 88.81 75 ILE B CA 1
ATOM 3793 C C . ILE B 1 75 ? -0.172 -29.578 -25.438 1 88.81 75 ILE B C 1
ATOM 3795 O O . ILE B 1 75 ? 0.187 -29.766 -24.266 1 88.81 75 ILE B O 1
ATOM 3799 N N . CYS B 1 76 ? -0.096 -30.531 -26.359 1 87.44 76 CYS B N 1
ATOM 3800 C CA . CYS B 1 76 ? 0.678 -31.75 -26.094 1 87.44 76 CYS B CA 1
ATOM 3801 C C . CYS B 1 76 ? 1.659 -32.031 -27.234 1 87.44 76 CYS B C 1
ATOM 3803 O O . CYS B 1 76 ? 1.467 -31.547 -28.359 1 87.44 76 CYS B O 1
ATOM 3805 N N . SER B 1 77 ? 2.754 -32.656 -26.906 1 84.31 77 SER B N 1
ATOM 3806 C CA . SER B 1 77 ? 3.818 -32.969 -27.859 1 84.31 77 SER B CA 1
ATOM 3807 C C . SER B 1 77 ? 4.059 -34.469 -27.922 1 84.31 77 SER B C 1
ATOM 3809 O O . SER B 1 77 ? 4.234 -35.125 -26.891 1 84.31 77 SER B O 1
ATOM 3811 N N . GLN B 1 78 ? 4.043 -35.031 -29.094 1 83.56 78 GLN B N 1
ATOM 3812 C CA . GLN B 1 78 ? 4.391 -36.406 -29.359 1 83.56 78 GLN B CA 1
ATOM 3813 C C . GLN B 1 78 ? 3.447 -37.375 -28.625 1 83.56 78 GLN B C 1
ATOM 3815 O O . GLN B 1 78 ? 3.895 -38.312 -27.984 1 83.56 78 GLN B O 1
ATOM 3820 N N . VAL B 1 79 ? 2.174 -36.969 -28.594 1 86.94 79 VAL B N 1
ATOM 3821 C CA . VAL B 1 79 ? 1.137 -37.812 -28.016 1 86.94 79 VAL B CA 1
ATOM 3822 C C . VAL B 1 79 ? 0.275 -38.406 -29.125 1 86.94 79 VAL B C 1
ATOM 3824 O O . VAL B 1 79 ? -0.042 -37.719 -30.094 1 86.94 79 VAL B O 1
ATOM 3827 N N . SER B 1 80 ? 0.034 -39.656 -28.969 1 87.94 80 SER B N 1
ATOM 3828 C CA . SER B 1 80 ? -0.742 -40.344 -30 1 87.94 80 SER B CA 1
ATOM 3829 C C . SER B 1 80 ? -2.174 -39.844 -30.062 1 87.94 80 SER B C 1
ATOM 3831 O O . SER B 1 80 ? -2.699 -39.344 -29.047 1 87.94 80 SER B O 1
ATOM 3833 N N . ALA B 1 81 ? -2.748 -39.938 -31.188 1 87.94 81 ALA B N 1
ATOM 3834 C CA . ALA B 1 81 ? -4.121 -39.5 -31.406 1 87.94 81 ALA B CA 1
ATOM 3835 C C . ALA B 1 81 ? -5.094 -40.25 -30.516 1 87.94 81 ALA B C 1
ATOM 3837 O O . ALA B 1 81 ? -6.094 -39.719 -30.047 1 87.94 81 ALA B O 1
ATOM 3838 N N . ALA B 1 82 ? -4.715 -41.438 -30.297 1 89.62 82 ALA B N 1
ATOM 3839 C CA . ALA B 1 82 ? -5.586 -42.281 -29.484 1 89.62 82 ALA B CA 1
ATOM 3840 C C . ALA B 1 82 ? -5.66 -41.781 -28.047 1 89.62 82 ALA B C 1
ATOM 3842 O O . ALA B 1 82 ? -6.738 -41.719 -27.453 1 89.62 82 ALA B O 1
ATOM 3843 N N . VAL B 1 83 ? -4.516 -41.438 -27.547 1 89.69 83 VAL B N 1
ATOM 3844 C CA . VAL B 1 83 ? -4.461 -40.938 -26.172 1 89.69 83 VAL B CA 1
ATOM 3845 C C . VAL B 1 83 ? -5.207 -39.594 -26.078 1 89.69 83 VAL B C 1
ATOM 3847 O O . VAL B 1 83 ? -5.965 -39.375 -25.141 1 89.69 83 VAL B O 1
ATOM 3850 N N . ILE B 1 84 ? -5.02 -38.781 -27.047 1 91.94 84 ILE B N 1
ATOM 3851 C CA . ILE B 1 84 ? -5.691 -37.5 -27.094 1 91.94 84 ILE B CA 1
ATOM 3852 C C . ILE B 1 84 ? -7.203 -37.688 -27.125 1 91.94 84 ILE B C 1
ATOM 3854 O O . ILE B 1 84 ? -7.941 -37.031 -26.391 1 91.94 84 ILE B O 1
ATOM 3858 N N . GLN B 1 85 ? -7.625 -38.625 -27.922 1 91 85 GLN B N 1
ATOM 3859 C CA . GLN B 1 85 ? -9.055 -38.906 -28.062 1 91 85 GLN B CA 1
ATOM 3860 C C . GLN B 1 85 ? -9.633 -39.406 -26.734 1 91 85 GLN B C 1
ATOM 3862 O O . GLN B 1 85 ? -10.758 -39.062 -26.375 1 91 85 GLN B O 1
ATOM 3867 N N . THR B 1 86 ? -8.867 -40.188 -26.094 1 92.44 86 THR B N 1
ATOM 3868 C CA . THR B 1 86 ? -9.32 -40.719 -24.812 1 92.44 86 THR B CA 1
ATOM 3869 C C . THR B 1 86 ? -9.508 -39.594 -23.797 1 92.44 86 THR B C 1
ATOM 3871 O O . THR B 1 86 ? -10.531 -39.531 -23.109 1 92.44 86 THR B O 1
ATOM 3874 N N . VAL B 1 87 ? -8.531 -38.719 -23.766 1 92.94 87 VAL B N 1
ATOM 3875 C CA . VAL B 1 87 ? -8.594 -37.625 -22.812 1 92.94 87 VAL B CA 1
ATOM 3876 C C . VAL B 1 87 ? -9.758 -36.688 -23.172 1 92.94 87 VAL B C 1
ATOM 3878 O O . VAL B 1 87 ? -10.516 -36.281 -22.297 1 92.94 87 VAL B O 1
ATOM 3881 N N . CYS B 1 88 ? -9.945 -36.406 -24.406 1 93.19 88 CYS B N 1
ATOM 3882 C CA . CYS B 1 88 ? -11.031 -35.562 -24.859 1 93.19 88 CYS B CA 1
ATOM 3883 C C . CYS B 1 88 ? -12.391 -36.188 -24.531 1 93.19 88 CYS B C 1
ATOM 3885 O O . CYS B 1 88 ? -13.312 -35.469 -24.109 1 93.19 88 CYS B O 1
ATOM 3887 N N . SER B 1 89 ? -12.484 -37.469 -24.672 1 92.06 89 SER B N 1
ATOM 3888 C CA . SER B 1 89 ? -13.727 -38.188 -24.359 1 92.06 89 SER B CA 1
ATOM 3889 C C . SER B 1 89 ? -14.039 -38.094 -22.859 1 92.06 89 SER B C 1
ATOM 3891 O O . SER B 1 89 ? -15.203 -37.906 -22.484 1 92.06 89 SER B O 1
ATOM 3893 N N . ARG B 1 90 ? -13.039 -38.188 -22.141 1 93.5 90 ARG B N 1
ATOM 3894 C CA . ARG B 1 90 ? -13.227 -38.062 -20.688 1 93.5 90 ARG B CA 1
ATOM 3895 C C . ARG B 1 90 ? -13.648 -36.656 -20.297 1 93.5 90 ARG B C 1
ATOM 3897 O O . ARG B 1 90 ? -14.484 -36.469 -19.422 1 93.5 90 ARG B O 1
ATOM 3904 N N . LEU B 1 91 ? -13.039 -35.688 -20.938 1 94.06 91 LEU B N 1
ATOM 3905 C CA . LEU B 1 91 ? -13.43 -34.312 -20.703 1 94.06 91 LEU B CA 1
ATOM 3906 C C . LEU B 1 91 ? -14.875 -34.062 -21.109 1 94.06 91 LEU B C 1
ATOM 3908 O O . LEU B 1 91 ? -15.617 -33.375 -20.406 1 94.06 91 LEU B O 1
ATOM 3912 N N . GLU B 1 92 ? -15.281 -34.688 -22.219 1 93.38 92 GLU B N 1
ATOM 3913 C CA . GLU B 1 92 ? -16.672 -34.594 -22.672 1 93.38 92 GLU B CA 1
ATOM 3914 C C . GLU B 1 92 ? -17.641 -35.156 -21.625 1 93.38 92 GLU B C 1
ATOM 3916 O O . GLU B 1 92 ? -18.656 -34.531 -21.344 1 93.38 92 GLU B O 1
ATOM 3921 N N . ALA B 1 93 ? -17.234 -36.188 -21.141 1 93.44 93 ALA B N 1
ATOM 3922 C CA . ALA B 1 93 ? -18.078 -36.812 -20.125 1 93.44 93 ALA B CA 1
ATOM 3923 C C . ALA B 1 93 ? -18.141 -35.969 -18.859 1 93.44 93 ALA B C 1
ATOM 3925 O O . ALA B 1 93 ? -19.188 -35.844 -18.234 1 93.44 93 ALA B O 1
ATOM 3926 N N . LEU B 1 94 ? -17.031 -35.438 -18.547 1 93.12 94 LEU B N 1
ATOM 3927 C CA . LEU B 1 94 ? -16.922 -34.625 -17.328 1 93.12 94 LEU B CA 1
ATOM 3928 C C . LEU B 1 94 ? -17.766 -33.375 -17.422 1 93.12 94 LEU B C 1
ATOM 3930 O O . LEU B 1 94 ? -18.453 -33 -16.469 1 93.12 94 LEU B O 1
ATOM 3934 N N . PHE B 1 95 ? -17.781 -32.719 -18.594 1 92.5 95 PHE B N 1
ATOM 3935 C CA . PHE B 1 95 ? -18.375 -31.391 -18.688 1 92.5 95 PHE B CA 1
ATOM 3936 C C . PHE B 1 95 ? -19.781 -31.453 -19.281 1 92.5 95 PHE B C 1
ATOM 3938 O O . PHE B 1 95 ? -20.656 -30.672 -18.922 1 92.5 95 PHE B O 1
ATOM 3945 N N . PHE B 1 96 ? -20.062 -32.375 -20.172 1 90.81 96 PHE B N 1
ATOM 3946 C CA . PHE B 1 96 ? -21.234 -32.25 -21 1 90.81 96 PHE B CA 1
ATOM 3947 C C . PHE B 1 96 ? -22.125 -33.469 -20.875 1 90.81 96 PHE B C 1
ATOM 3949 O O . PHE B 1 96 ? -23.312 -33.438 -21.234 1 90.81 96 PHE B O 1
ATOM 3956 N N . GLY B 1 97 ? -21.641 -34.469 -20.406 1 86.75 97 GLY B N 1
ATOM 3957 C CA . GLY B 1 97 ? -22.438 -35.688 -20.266 1 86.75 97 GLY B CA 1
ATOM 3958 C C . GLY B 1 97 ? -22.828 -36.281 -21.609 1 86.75 97 GLY B C 1
ATOM 3959 O O . GLY B 1 97 ? -21.984 -36.5 -22.469 1 86.75 97 GLY B O 1
ATOM 3960 N N . ASP B 1 98 ? -24.219 -36.594 -21.797 1 84.06 98 ASP B N 1
ATOM 3961 C CA . ASP B 1 98 ? -24.688 -37.281 -22.984 1 84.06 98 ASP B CA 1
ATOM 3962 C C . ASP B 1 98 ? -25.328 -36.344 -23.984 1 84.06 98 ASP B C 1
ATOM 3964 O O . ASP B 1 98 ? -25.906 -36.75 -24.984 1 84.06 98 ASP B O 1
ATOM 3968 N N . LYS B 1 99 ? -25.188 -35.094 -23.859 1 86.69 99 LYS B N 1
ATOM 3969 C CA . LYS B 1 99 ? -25.766 -34.125 -24.781 1 86.69 99 LYS B CA 1
ATOM 3970 C C . LYS B 1 99 ? -24.953 -34 -26.062 1 86.69 99 LYS B C 1
ATOM 3972 O O . LYS B 1 99 ? -23.719 -33.938 -26.016 1 86.69 99 LYS B O 1
ATOM 3977 N N . PRO B 1 100 ? -25.609 -34.031 -27.156 1 87.44 100 PRO B N 1
ATOM 3978 C CA . PRO B 1 100 ? -24.859 -33.875 -28.406 1 87.44 100 PRO B CA 1
ATOM 3979 C C . PRO B 1 100 ? -24.297 -32.469 -28.594 1 87.44 100 PRO B C 1
ATOM 3981 O O . PRO B 1 100 ? -24.953 -31.484 -28.234 1 87.44 100 PRO B O 1
ATOM 3984 N N . PRO B 1 101 ? -23.125 -32.375 -29.094 1 88.75 101 PRO B N 1
ATOM 3985 C CA . PRO B 1 101 ? -22.516 -31.047 -29.281 1 88.75 101 PRO B CA 1
ATOM 3986 C C . PRO B 1 101 ? -23.156 -30.25 -30.406 1 88.75 101 PRO B C 1
ATOM 3988 O O . PRO B 1 101 ? -23.609 -30.828 -31.391 1 88.75 101 PRO B O 1
ATOM 3991 N N . ARG B 1 102 ? -23.281 -29.047 -30.266 1 88.56 102 ARG B N 1
ATOM 3992 C CA . ARG B 1 102 ? -23.641 -28.125 -31.344 1 88.56 102 ARG B CA 1
ATOM 3993 C C . ARG B 1 102 ? -22.438 -27.781 -32.188 1 88.56 102 ARG B C 1
ATOM 3995 O O . ARG B 1 102 ? -21.312 -28.188 -31.891 1 88.56 102 ARG B O 1
ATOM 4002 N N . ALA B 1 103 ? -22.734 -27.094 -33.312 1 88.94 103 ALA B N 1
ATOM 4003 C CA . ALA B 1 103 ? -21.641 -26.656 -34.188 1 88.94 103 ALA B CA 1
ATOM 4004 C C . ALA B 1 103 ? -20.734 -25.672 -33.438 1 88.94 103 ALA B C 1
ATOM 4006 O O . ALA B 1 103 ? -21.219 -24.703 -32.844 1 88.94 103 ALA B O 1
ATOM 4007 N N . ASN B 1 104 ? -19.5 -26 -33.438 1 89 104 ASN B N 1
ATOM 4008 C CA . ASN B 1 104 ? -18.562 -25.094 -32.812 1 89 104 ASN B CA 1
ATOM 4009 C C . ASN B 1 104 ? -18.031 -24.031 -33.781 1 89 104 ASN B C 1
ATOM 4011 O O . ASN B 1 104 ? -18.484 -23.969 -34.938 1 89 104 ASN B O 1
ATOM 4015 N N . SER B 1 105 ? -17.203 -23.141 -33.344 1 84.94 105 SER B N 1
ATOM 4016 C CA . SER B 1 105 ? -16.734 -21.984 -34.094 1 84.94 105 SER B CA 1
ATOM 4017 C C . SER B 1 105 ? -15.891 -22.422 -35.312 1 84.94 105 SER B C 1
ATOM 4019 O O . SER B 1 105 ? -15.594 -21.625 -36.188 1 84.94 105 SER B O 1
ATOM 4021 N N . TYR B 1 106 ? -15.57 -23.734 -35.406 1 88.5 106 TYR B N 1
ATOM 4022 C CA . TYR B 1 106 ? -14.781 -24.266 -36.5 1 88.5 106 TYR B CA 1
ATOM 4023 C C . TYR B 1 106 ? -15.672 -25.031 -37.5 1 88.5 106 TYR B C 1
ATOM 4025 O O . TYR B 1 106 ? -15.172 -25.656 -38.406 1 88.5 106 TYR B O 1
ATOM 4033 N N . GLY B 1 107 ? -16.969 -24.984 -37.156 1 87.06 107 GLY B N 1
ATOM 4034 C CA . GLY B 1 107 ? -17.938 -25.625 -38.031 1 87.06 107 GLY B CA 1
ATOM 4035 C C . GLY B 1 107 ? -18.062 -27.125 -37.781 1 87.06 107 GLY B C 1
ATOM 4036 O O . GLY B 1 107 ? -18.547 -27.859 -38.656 1 87.06 107 GLY B O 1
ATOM 4037 N N . GLU B 1 108 ? -17.578 -27.609 -36.688 1 90.75 108 GLU B N 1
ATOM 4038 C CA . GLU B 1 108 ? -17.625 -29.016 -36.312 1 90.75 108 GLU B CA 1
ATOM 4039 C C . GLU B 1 108 ? -18.625 -29.281 -35.188 1 90.75 108 GLU B C 1
ATOM 4041 O O . GLU B 1 108 ? -18.766 -28.453 -34.281 1 90.75 108 GLU B O 1
ATOM 4046 N N . ASN B 1 109 ? -19.344 -30.359 -35.281 1 90.56 109 ASN B N 1
ATOM 4047 C CA . ASN B 1 109 ? -20.219 -30.75 -34.188 1 90.56 109 ASN B CA 1
ATOM 4048 C C . ASN B 1 109 ? -19.484 -31.562 -33.125 1 90.56 109 ASN B C 1
ATOM 4050 O O . ASN B 1 109 ? -19.812 -32.719 -32.875 1 90.56 109 ASN B O 1
ATOM 4054 N N . LYS B 1 110 ? -18.516 -31 -32.5 1 92.75 110 LYS B N 1
ATOM 4055 C CA . LYS B 1 110 ? -17.656 -31.594 -31.484 1 92.75 110 LYS B CA 1
ATOM 4056 C C . LYS B 1 110 ? -17.469 -30.641 -30.312 1 92.75 110 LYS B C 1
ATOM 4058 O O . LYS B 1 110 ? -17.562 -29.422 -30.469 1 92.75 110 LYS B O 1
ATOM 4063 N N . TYR B 1 111 ? -17.188 -31.172 -29.172 1 94.38 111 TYR B N 1
ATOM 4064 C CA . TYR B 1 111 ? -16.938 -30.391 -27.969 1 94.38 111 TYR B CA 1
ATOM 4065 C C . TYR B 1 111 ? -15.492 -29.906 -27.938 1 94.38 111 TYR B C 1
ATOM 4067 O O . TYR B 1 111 ? -15.094 -29.188 -27.016 1 94.38 111 TYR B O 1
ATOM 4075 N N . PHE B 1 112 ? -14.734 -30.375 -28.953 1 94.81 112 PHE B N 1
ATOM 4076 C CA . PHE B 1 112 ? -13.328 -29.969 -28.969 1 94.81 112 PHE B CA 1
ATOM 4077 C C . PHE B 1 112 ? -12.812 -29.906 -30.406 1 94.81 112 PHE B C 1
ATOM 4079 O O . PHE B 1 112 ? -13.438 -30.438 -31.328 1 94.81 112 PHE B O 1
ATOM 4086 N N . LYS B 1 113 ? -11.812 -29.141 -30.625 1 94.25 113 LYS B N 1
ATOM 4087 C CA . LYS B 1 113 ? -11.078 -29.047 -31.875 1 94.25 113 LYS B CA 1
ATOM 4088 C C . LYS B 1 113 ? -9.602 -29.375 -31.688 1 94.25 113 LYS B C 1
ATOM 4090 O O . LYS B 1 113 ? -8.953 -28.844 -30.781 1 94.25 113 LYS B O 1
ATOM 4095 N N . VAL B 1 114 ? -9.148 -30.328 -32.469 1 94 114 VAL B N 1
ATOM 4096 C CA . VAL B 1 114 ? -7.734 -30.688 -32.438 1 94 114 VAL B CA 1
ATOM 4097 C C . VAL B 1 114 ? -6.996 -30.062 -33.594 1 94 114 VAL B C 1
ATOM 4099 O O . VAL B 1 114 ? -7.383 -30.266 -34.75 1 94 114 VAL B O 1
ATOM 4102 N N . PHE B 1 115 ? -5.988 -29.281 -33.281 1 93.75 115 PHE B N 1
ATOM 4103 C CA . PHE B 1 115 ? -5.098 -28.734 -34.281 1 93.75 115 PHE B CA 1
ATOM 4104 C C . PHE B 1 115 ? -3.777 -29.484 -34.312 1 93.75 115 PHE B C 1
ATOM 4106 O O . PHE B 1 115 ? -3.201 -29.781 -33.281 1 93.75 115 PHE B O 1
ATOM 4113 N N . ASP B 1 116 ? -3.426 -29.906 -35.469 1 92.06 116 ASP B N 1
ATOM 4114 C CA . ASP B 1 116 ? -2.047 -30.344 -35.688 1 92.06 116 ASP B CA 1
ATOM 4115 C C . ASP B 1 116 ? -1.161 -29.156 -36.062 1 92.06 116 ASP B C 1
ATOM 4117 O O . ASP B 1 116 ? -1.292 -28.594 -37.156 1 92.06 116 ASP B O 1
ATOM 4121 N N . ALA B 1 117 ? -0.327 -28.797 -35.156 1 90.81 117 ALA B N 1
ATOM 4122 C CA . ALA B 1 117 ? 0.45 -27.578 -35.312 1 90.81 117 ALA B CA 1
ATOM 4123 C C . ALA B 1 117 ? 1.298 -27.641 -36.594 1 90.81 117 ALA B C 1
ATOM 4125 O O . ALA B 1 117 ? 1.538 -26.609 -37.219 1 90.81 117 ALA B O 1
ATOM 4126 N N . GLY B 1 118 ? 1.818 -28.75 -37 1 88.81 118 GLY B N 1
ATOM 4127 C CA . GLY B 1 118 ? 2.58 -28.906 -38.219 1 88.81 118 GLY B CA 1
ATOM 4128 C C . GLY B 1 118 ? 1.752 -28.656 -39.469 1 88.81 118 GLY B C 1
ATOM 4129 O O . GLY B 1 118 ? 2.205 -28 -40.406 1 88.81 118 GLY B O 1
ATOM 4130 N N . ARG B 1 119 ? 0.542 -29.094 -39.438 1 89.88 119 ARG B N 1
ATOM 4131 C CA . ARG B 1 119 ? -0.315 -29.047 -40.625 1 89.88 119 ARG B CA 1
ATOM 4132 C C . ARG B 1 119 ? -1.167 -27.781 -40.625 1 89.88 119 ARG B C 1
ATOM 4134 O O . ARG B 1 119 ? -1.442 -27.234 -41.688 1 89.88 119 ARG B O 1
ATOM 4141 N N . ASP B 1 120 ? -1.553 -27.375 -39.469 1 89.75 120 ASP B N 1
ATOM 4142 C CA . ASP B 1 120 ? -2.582 -26.344 -39.375 1 89.75 120 ASP B CA 1
ATOM 4143 C C . ASP B 1 120 ? -2.035 -25.078 -38.719 1 89.75 120 ASP B C 1
ATOM 4145 O O . ASP B 1 120 ? -2.77 -24.359 -38.031 1 89.75 120 ASP B O 1
ATOM 4149 N N . LEU B 1 121 ? -0.766 -24.828 -38.844 1 89.88 121 LEU B N 1
ATOM 4150 C CA . LEU B 1 121 ? -0.115 -23.781 -38.062 1 89.88 121 LEU B CA 1
ATOM 4151 C C . LEU B 1 121 ? -0.803 -22.438 -38.281 1 89.88 121 LEU B C 1
ATOM 4153 O O . LEU B 1 121 ? -1.119 -21.734 -37.312 1 89.88 121 LEU B O 1
ATOM 4157 N N . ALA B 1 122 ? -1.03 -22.047 -39.5 1 88.06 122 ALA B N 1
ATOM 4158 C CA . ALA B 1 122 ? -1.645 -20.75 -39.812 1 88.06 122 ALA B CA 1
ATOM 4159 C C . ALA B 1 122 ? -3.045 -20.656 -39.219 1 88.06 122 ALA B C 1
ATOM 4161 O O . ALA B 1 122 ? -3.393 -19.656 -38.594 1 88.06 122 ALA B O 1
ATOM 4162 N N . LYS B 1 123 ? -3.795 -21.641 -39.406 1 89.25 123 LYS B N 1
ATOM 4163 C CA . LYS B 1 123 ? -5.152 -21.688 -38.875 1 89.25 123 LYS B CA 1
ATOM 4164 C C . LYS B 1 123 ? -5.141 -21.688 -37.344 1 89.25 123 LYS B C 1
ATOM 4166 O O . LYS B 1 123 ? -5.977 -21.047 -36.719 1 89.25 123 LYS B O 1
ATOM 4171 N N . LEU B 1 124 ? -4.227 -22.453 -36.812 1 92 124 LEU B N 1
ATOM 4172 C CA . LEU B 1 124 ? -4.066 -22.5 -35.375 1 92 124 LEU B CA 1
ATOM 4173 C C . LEU B 1 124 ? -3.785 -21.109 -34.812 1 92 124 LEU B C 1
ATOM 4175 O O . LEU B 1 124 ? -4.453 -20.672 -33.875 1 92 124 LEU B O 1
ATOM 4179 N N . ILE B 1 125 ? -2.855 -20.438 -35.344 1 88.31 125 ILE B N 1
ATOM 4180 C CA . ILE B 1 125 ? -2.457 -19.125 -34.875 1 88.31 125 ILE B CA 1
ATOM 4181 C C . ILE B 1 125 ? -3.639 -18.156 -34.969 1 88.31 125 ILE B C 1
ATOM 4183 O O . ILE B 1 125 ? -3.947 -17.438 -34.031 1 88.31 125 ILE B O 1
ATOM 4187 N N . THR B 1 126 ? -4.344 -18.188 -36.094 1 86.38 126 THR B N 1
ATOM 4188 C CA . THR B 1 126 ? -5.5 -17.328 -36.312 1 86.38 126 THR B CA 1
ATOM 4189 C C . THR B 1 126 ? -6.605 -17.641 -35.312 1 86.38 126 THR B C 1
ATOM 4191 O O . THR B 1 126 ? -7.219 -16.734 -34.75 1 86.38 126 THR B O 1
ATOM 4194 N N . SER B 1 127 ? -6.785 -18.859 -35.094 1 87.69 127 SER B N 1
ATOM 4195 C CA . SER B 1 127 ? -7.84 -19.297 -34.188 1 87.69 127 SER B CA 1
ATOM 4196 C C . SER B 1 127 ? -7.527 -18.906 -32.75 1 87.69 127 SER B C 1
ATOM 4198 O O . SER B 1 127 ? -8.406 -18.422 -32.031 1 87.69 127 SER B O 1
ATOM 4200 N N . VAL B 1 128 ? -6.309 -19.125 -32.375 1 86.62 128 VAL B N 1
ATOM 4201 C CA . VAL B 1 128 ? -5.922 -18.797 -30.984 1 86.62 128 VAL B CA 1
ATOM 4202 C C . VAL B 1 128 ? -6.004 -17.281 -30.781 1 86.62 128 VAL B C 1
ATOM 4204 O O . VAL B 1 128 ? -6.465 -16.828 -29.734 1 86.62 128 VAL B O 1
ATOM 4207 N N . LYS B 1 129 ? -5.574 -16.562 -31.719 1 81.25 129 LYS B N 1
ATOM 4208 C CA . LYS B 1 129 ? -5.695 -15.109 -31.641 1 81.25 129 LYS B CA 1
ATOM 4209 C C . LYS B 1 129 ? -7.152 -14.688 -31.5 1 81.25 129 LYS B C 1
ATOM 4211 O O . LYS B 1 129 ? -7.469 -13.781 -30.719 1 81.25 129 LYS B O 1
ATOM 4216 N N . ALA B 1 130 ? -7.945 -15.328 -32.281 1 79 130 ALA B N 1
ATOM 4217 C CA . ALA B 1 130 ? -9.375 -15.047 -32.219 1 79 130 ALA B CA 1
ATOM 4218 C C . ALA B 1 130 ? -9.945 -15.414 -30.844 1 79 130 ALA B C 1
ATOM 4220 O O . ALA B 1 130 ? -10.82 -14.727 -30.328 1 79 130 ALA B O 1
ATOM 4221 N N . LEU B 1 131 ? -9.398 -16.5 -30.328 1 78.69 131 LEU B N 1
ATOM 4222 C CA . LEU B 1 131 ? -9.852 -16.969 -29.031 1 78.69 131 LEU B CA 1
ATOM 4223 C C . LEU B 1 131 ? -9.469 -15.984 -27.938 1 78.69 131 LEU B C 1
ATOM 4225 O O . LEU B 1 131 ? -10.227 -15.766 -26.984 1 78.69 131 LEU B O 1
ATOM 4229 N N . VAL B 1 132 ? -8.227 -15.57 -28.203 1 71.5 132 VAL B N 1
ATOM 4230 C CA . VAL B 1 132 ? -7.684 -14.68 -27.188 1 71.5 132 VAL B CA 1
ATOM 4231 C C . VAL B 1 132 ? -8.125 -13.242 -27.453 1 71.5 132 VAL B C 1
ATOM 4233 O O . VAL B 1 132 ? -8.289 -12.445 -26.531 1 71.5 132 VAL B O 1
ATOM 4236 N N . ALA B 1 133 ? -8.047 -12.906 -28.875 1 56.47 133 ALA B N 1
ATOM 4237 C CA . ALA B 1 133 ? -8.453 -11.562 -29.281 1 56.47 133 ALA B CA 1
ATOM 4238 C C . ALA B 1 133 ? -9.852 -11.234 -28.766 1 56.47 133 ALA B C 1
ATOM 4240 O O . ALA B 1 133 ? -10.336 -10.117 -28.953 1 56.47 133 ALA B O 1
ATOM 4241 N N . VAL B 1 134 ? -10.547 -12.234 -28.625 1 46.28 134 VAL B N 1
ATOM 4242 C CA . VAL B 1 134 ? -11.789 -11.648 -28.109 1 46.28 134 VAL B CA 1
ATOM 4243 C C . VAL B 1 134 ? -11.484 -10.375 -27.344 1 46.28 134 VAL B C 1
ATOM 4245 O O . VAL B 1 134 ? -10.352 -10.164 -26.906 1 46.28 134 VAL B O 1
ATOM 4248 N N . ALA B 1 135 ? -12.641 -9.477 -27 1 38.81 135 ALA B N 1
ATOM 4249 C CA . ALA B 1 135 ? -12.727 -8.039 -26.75 1 38.81 135 ALA B CA 1
ATOM 4250 C C . ALA B 1 135 ? -11.672 -7.605 -25.734 1 38.81 135 ALA B C 1
ATOM 4252 O O . ALA B 1 135 ? -11.383 -8.336 -24.781 1 38.81 135 ALA B O 1
ATOM 4253 N N . PRO B 1 136 ? -10.688 -6.887 -26.281 1 39.16 136 PRO B N 1
ATOM 4254 C CA . PRO B 1 136 ? -9.984 -6.074 -25.281 1 39.16 136 PRO B CA 1
ATOM 4255 C C . PRO B 1 136 ? -10.742 -5.98 -23.953 1 39.16 136 PRO B C 1
ATOM 4257 O O . PRO B 1 136 ? -11.922 -5.613 -23.938 1 39.16 136 PRO B O 1
ATOM 4260 N N . THR B 1 137 ? -10.773 -7.062 -23.297 1 40.94 137 THR B N 1
ATOM 4261 C CA . THR B 1 137 ? -11.531 -6.953 -22.047 1 40.94 137 THR B CA 1
ATOM 4262 C C . THR B 1 137 ? -11.656 -5.496 -21.625 1 40.94 137 THR B C 1
ATOM 4264 O O . THR B 1 137 ? -10.656 -4.805 -21.438 1 40.94 137 THR B O 1
ATOM 4267 N N . ALA B 1 138 ? -12.492 -4.832 -22.203 1 45.59 138 ALA B N 1
ATOM 4268 C CA . ALA B 1 138 ? -12.812 -3.559 -21.562 1 45.59 138 ALA B CA 1
ATOM 4269 C C . ALA B 1 138 ? -12.398 -3.561 -20.094 1 45.59 138 ALA B C 1
ATOM 4271 O O . ALA B 1 138 ? -12.484 -4.59 -19.422 1 45.59 138 ALA B O 1
ATOM 4272 N N . ALA B 1 139 ? -11.414 -2.834 -19.859 1 61.84 139 ALA B N 1
ATOM 4273 C CA . ALA B 1 139 ? -11.062 -2.648 -18.453 1 61.84 139 ALA B CA 1
ATOM 4274 C C . ALA B 1 139 ? -12.266 -2.883 -17.547 1 61.84 139 ALA B C 1
ATOM 4276 O O . ALA B 1 139 ? -13.289 -2.211 -17.688 1 61.84 139 ALA B O 1
ATOM 4277 N N . ARG B 1 140 ? -12.438 -4.246 -17.109 1 75.88 140 ARG B N 1
ATOM 4278 C CA . ARG B 1 140 ? -13.5 -4.543 -16.156 1 75.88 140 ARG B CA 1
ATOM 4279 C C . ARG B 1 140 ? -13.508 -3.523 -15.023 1 75.88 140 ARG B C 1
ATOM 4281 O O . ARG B 1 140 ? -12.453 -3.102 -14.547 1 75.88 140 ARG B O 1
ATOM 4288 N N . PRO B 1 141 ? -14.703 -3.1 -14.805 1 80.38 141 PRO B N 1
ATOM 4289 C CA . PRO B 1 141 ? -14.758 -2.186 -13.656 1 80.38 141 PRO B CA 1
ATOM 4290 C C . PRO B 1 141 ? -14.312 -2.844 -12.359 1 80.38 141 PRO B C 1
ATOM 4292 O O . PRO B 1 141 ? -14.422 -4.062 -12.203 1 80.38 141 PRO B O 1
ATOM 4295 N N . ALA B 1 142 ? -13.75 -2.102 -11.547 1 82.31 142 ALA B N 1
ATOM 4296 C CA . ALA B 1 142 ? -13.344 -2.568 -10.227 1 82.31 142 ALA B CA 1
ATOM 4297 C C . ALA B 1 142 ? -14.539 -3.094 -9.438 1 82.31 142 ALA B C 1
ATOM 4299 O O . ALA B 1 142 ? -15.672 -2.633 -9.625 1 82.31 142 ALA B O 1
ATOM 4300 N N . ILE B 1 143 ? -14.398 -3.941 -8.555 1 86.56 143 ILE B N 1
ATOM 4301 C CA . ILE B 1 143 ? -15.461 -4.504 -7.734 1 86.56 143 ILE B CA 1
ATOM 4302 C C . ILE B 1 143 ? -15.977 -3.449 -6.762 1 86.56 143 ILE B C 1
ATOM 4304 O O . ILE B 1 143 ? -15.219 -2.6 -6.297 1 86.56 143 ILE B O 1
ATOM 4308 N N . GLY B 1 144 ? -17.266 -3.496 -6.5 1 77.5 144 GLY B N 1
ATOM 4309 C CA . GLY B 1 144 ? -17.906 -2.758 -5.418 1 77.5 144 GLY B CA 1
ATOM 4310 C C . GLY B 1 144 ? -18.281 -3.635 -4.238 1 77.5 144 GLY B C 1
ATOM 4311 O O . GLY B 1 144 ? -17.812 -4.773 -4.129 1 77.5 144 GLY B O 1
ATOM 4312 N N . MET B 1 145 ? -19.062 -3.107 -3.307 1 76.25 145 MET B N 1
ATOM 4313 C CA . MET B 1 145 ? -19.422 -3.803 -2.076 1 76.25 145 MET B CA 1
ATOM 4314 C C . MET B 1 145 ? -20.266 -5.039 -2.381 1 76.25 145 MET B C 1
ATOM 4316 O O . MET B 1 145 ? -20.141 -6.066 -1.713 1 76.25 145 MET B O 1
ATOM 4320 N N . LYS B 1 146 ? -21.062 -4.891 -3.32 1 83.88 146 LYS B N 1
ATOM 4321 C CA . LYS B 1 146 ? -21.906 -6.027 -3.688 1 83.88 146 LYS B CA 1
ATOM 4322 C C . LYS B 1 146 ? -21.062 -7.215 -4.137 1 83.88 146 LYS B C 1
ATOM 4324 O O . LYS B 1 146 ? -21.266 -8.344 -3.684 1 83.88 146 LYS B O 1
ATOM 4329 N N . GLU B 1 147 ? -20.188 -6.918 -5.113 1 88.19 147 GLU B N 1
ATOM 4330 C CA . GLU B 1 147 ? -19.297 -7.969 -5.598 1 88.19 147 GLU B CA 1
ATOM 4331 C C . GLU B 1 147 ? -18.422 -8.5 -4.477 1 88.19 147 GLU B C 1
ATOM 4333 O O . GLU B 1 147 ? -18.156 -9.703 -4.402 1 88.19 147 GLU B O 1
ATOM 4338 N N . PHE B 1 148 ? -17.969 -7.59 -3.619 1 88.94 148 PHE B N 1
ATOM 4339 C CA . PHE B 1 148 ? -17.172 -7.973 -2.465 1 88.94 148 PHE B CA 1
ATOM 4340 C C . PHE B 1 148 ? -17.906 -9 -1.611 1 88.94 148 PHE B C 1
ATOM 4342 O O . PHE B 1 148 ? -17.344 -10.039 -1.253 1 88.94 148 PHE B O 1
ATOM 4349 N N . ASP B 1 149 ? -19.078 -8.75 -1.314 1 86.06 149 ASP B N 1
ATOM 4350 C CA . ASP B 1 149 ? -19.875 -9.656 -0.489 1 86.06 149 ASP B CA 1
ATOM 4351 C C . ASP B 1 149 ? -20.031 -11.016 -1.158 1 86.06 149 ASP B C 1
ATOM 4353 O O . ASP B 1 149 ? -20 -12.055 -0.489 1 86.06 149 ASP B O 1
ATOM 4357 N N . SER B 1 150 ? -20.25 -10.938 -2.381 1 91.44 150 SER B N 1
ATOM 4358 C CA . SER B 1 150 ? -20.391 -12.188 -3.133 1 91.44 150 SER B CA 1
ATOM 4359 C C . SER B 1 150 ? -19.125 -13.023 -3.059 1 91.44 150 SER B C 1
ATOM 4361 O O . SER B 1 150 ? -19.188 -14.242 -2.889 1 91.44 150 SER B O 1
ATOM 4363 N N . ILE B 1 151 ? -18 -12.406 -3.166 1 94.06 151 ILE B N 1
ATOM 4364 C CA . ILE B 1 151 ? -16.719 -13.094 -3.139 1 94.06 151 ILE B CA 1
ATOM 4365 C C . ILE B 1 151 ? -16.484 -13.68 -1.751 1 94.06 151 ILE B C 1
ATOM 4367 O O . ILE B 1 151 ? -16.094 -14.844 -1.623 1 94.06 151 ILE B O 1
ATOM 4371 N N . VAL B 1 152 ? -16.766 -12.945 -0.757 1 91.19 152 VAL B N 1
ATOM 4372 C CA . VAL B 1 152 ? -16.547 -13.383 0.617 1 91.19 152 VAL B CA 1
ATOM 4373 C C . VAL B 1 152 ? -17.438 -14.57 0.939 1 91.19 152 VAL B C 1
ATOM 4375 O O . VAL B 1 152 ? -17.031 -15.508 1.62 1 91.19 152 VAL B O 1
ATOM 4378 N N . ARG B 1 153 ? -18.594 -14.5 0.406 1 91.5 153 ARG B N 1
ATOM 4379 C CA . ARG B 1 153 ? -19.516 -15.609 0.602 1 91.5 153 ARG B CA 1
ATOM 4380 C C . ARG B 1 153 ? -18.969 -16.891 -0.01 1 91.5 153 ARG B C 1
ATOM 4382 O O . ARG B 1 153 ? -19.047 -17.969 0.593 1 91.5 153 ARG B O 1
ATOM 4389 N N . ILE B 1 154 ? -18.422 -16.766 -1.13 1 90.31 154 ILE B N 1
ATOM 4390 C CA . ILE B 1 154 ? -17.844 -17.938 -1.79 1 90.31 154 ILE B CA 1
ATOM 4391 C C . ILE B 1 154 ? -16.656 -18.453 -0.969 1 90.31 154 ILE B C 1
ATOM 4393 O O . ILE B 1 154 ? -16.531 -19.672 -0.752 1 90.31 154 ILE B O 1
ATOM 4397 N N . ILE B 1 155 ? -15.852 -17.594 -0.487 1 92.25 155 ILE B N 1
ATOM 4398 C CA . ILE B 1 155 ? -14.664 -17.969 0.264 1 92.25 155 ILE B CA 1
ATOM 4399 C C . ILE B 1 155 ? -15.07 -18.688 1.551 1 92.25 155 ILE B C 1
ATOM 4401 O O . ILE B 1 155 ? -14.492 -19.719 1.906 1 92.25 155 ILE B O 1
ATOM 4405 N N . ARG B 1 156 ? -16.125 -18.219 2.164 1 89.94 156 ARG B N 1
ATOM 4406 C CA . ARG B 1 156 ? -16.484 -18.703 3.492 1 89.94 156 ARG B CA 1
ATOM 4407 C C . ARG B 1 156 ? -17.391 -19.938 3.398 1 89.94 156 ARG B C 1
ATOM 4409 O O . ARG B 1 156 ? -17.266 -20.859 4.199 1 89.94 156 ARG B O 1
ATOM 4416 N N . ASP B 1 157 ? -18.219 -19.906 2.395 1 88.31 157 ASP B N 1
ATOM 4417 C CA . ASP B 1 157 ? -19.312 -20.875 2.443 1 88.31 157 ASP B CA 1
ATOM 4418 C C . ASP B 1 157 ? -19.125 -21.969 1.401 1 88.31 157 ASP B C 1
ATOM 4420 O O . ASP B 1 157 ? -19.812 -23 1.446 1 88.31 157 ASP B O 1
ATOM 4424 N N . SER B 1 158 ? -18.281 -21.781 0.5 1 84.19 158 SER B N 1
ATOM 4425 C CA . SER B 1 158 ? -18.094 -22.781 -0.555 1 84.19 158 SER B CA 1
ATOM 4426 C C . SER B 1 158 ? -16.797 -23.547 -0.374 1 84.19 158 SER B C 1
ATOM 4428 O O . SER B 1 158 ? -15.953 -23.172 0.436 1 84.19 158 SER B O 1
ATOM 4430 N N . ASP B 1 159 ? -16.781 -24.688 -1.036 1 82.94 159 ASP B N 1
ATOM 4431 C CA . ASP B 1 159 ? -15.531 -25.422 -1.108 1 82.94 159 ASP B CA 1
ATOM 4432 C C . ASP B 1 159 ? -14.609 -24.859 -2.186 1 82.94 159 ASP B C 1
ATOM 4434 O O . ASP B 1 159 ? -14.742 -25.188 -3.363 1 82.94 159 ASP B O 1
ATOM 4438 N N . ILE B 1 160 ? -13.648 -24.094 -1.738 1 85.06 160 ILE B N 1
ATOM 4439 C CA . ILE B 1 160 ? -12.812 -23.406 -2.721 1 85.06 160 ILE B CA 1
ATOM 4440 C C . ILE B 1 160 ? -11.531 -24.203 -2.951 1 85.06 160 ILE B C 1
ATOM 4442 O O . ILE B 1 160 ? -10.586 -23.688 -3.557 1 85.06 160 ILE B O 1
ATOM 4446 N N . ARG B 1 161 ? -11.469 -25.453 -2.529 1 80.75 161 ARG B N 1
ATOM 4447 C CA . ARG B 1 161 ? -10.297 -26.297 -2.744 1 80.75 161 ARG B CA 1
ATOM 4448 C C . ARG B 1 161 ? -9.961 -26.406 -4.23 1 80.75 161 ARG B C 1
ATOM 4450 O O . ARG B 1 161 ? -8.789 -26.453 -4.602 1 80.75 161 ARG B O 1
ATOM 4457 N N . ALA B 1 162 ? -10.984 -26.344 -4.961 1 76.56 162 ALA B N 1
ATOM 4458 C CA . ALA B 1 162 ? -10.805 -26.453 -6.406 1 76.56 162 ALA B CA 1
ATOM 4459 C C . ALA B 1 162 ? -10.164 -25.188 -6.977 1 76.56 162 ALA B C 1
ATOM 4461 O O . ALA B 1 162 ? -9.672 -25.203 -8.109 1 76.56 162 ALA B O 1
ATOM 4462 N N . MET B 1 163 ? -10.117 -24.172 -6.176 1 79.88 163 MET B N 1
ATOM 4463 C CA . MET B 1 163 ? -9.547 -22.906 -6.637 1 79.88 163 MET B CA 1
ATOM 4464 C C . MET B 1 163 ? -8.141 -22.703 -6.086 1 79.88 163 MET B C 1
ATOM 4466 O O . MET B 1 163 ? -7.516 -21.672 -6.328 1 79.88 163 MET B O 1
ATOM 4470 N N . VAL B 1 164 ? -7.695 -23.672 -5.301 1 83.44 164 VAL B N 1
ATOM 4471 C CA . VAL B 1 164 ? -6.355 -23.594 -4.73 1 83.44 164 VAL B CA 1
ATOM 4472 C C . VAL B 1 164 ? -5.371 -24.344 -5.621 1 83.44 164 VAL B C 1
ATOM 4474 O O . VAL B 1 164 ? -5.578 -25.531 -5.926 1 83.44 164 VAL B O 1
ATOM 4477 N 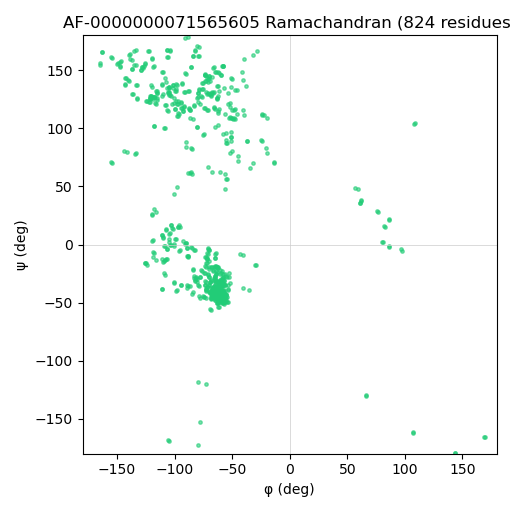N . PHE B 1 165 ? -4.395 -23.641 -6.07 1 76.81 165 PHE B N 1
ATOM 4478 C CA . PHE B 1 165 ? -3.389 -24.203 -6.965 1 76.81 165 PHE B CA 1
ATOM 4479 C C . PHE B 1 165 ? -1.994 -24.062 -6.367 1 76.81 165 PHE B C 1
ATOM 4481 O O . PHE B 1 165 ? -1.833 -23.484 -5.285 1 76.81 165 PHE B O 1
ATOM 4488 N N . ASN B 1 166 ? -1.112 -24.719 -6.906 1 81.88 166 ASN B N 1
ATOM 4489 C CA . ASN B 1 166 ? 0.287 -24.516 -6.539 1 81.88 166 ASN B CA 1
ATOM 4490 C C . ASN B 1 166 ? 1.16 -24.281 -7.77 1 81.88 166 ASN B C 1
ATOM 4492 O O . ASN B 1 166 ? 0.784 -24.641 -8.883 1 81.88 166 ASN B O 1
ATOM 4496 N N . GLN B 1 167 ? 2.164 -23.625 -7.633 1 83.5 167 GLN B N 1
ATOM 4497 C CA . GLN B 1 167 ? 3.166 -23.359 -8.664 1 83.5 167 GLN B CA 1
ATOM 4498 C C . GLN B 1 167 ? 4.574 -23.609 -8.133 1 83.5 167 GLN B C 1
ATOM 4500 O O . GLN B 1 167 ? 4.953 -23.078 -7.086 1 83.5 167 GLN B O 1
ATOM 4505 N N . PRO B 1 168 ? 5.277 -24.422 -8.828 1 89.06 168 PRO B N 1
ATOM 4506 C CA . PRO B 1 168 ? 6.617 -24.75 -8.344 1 89.06 168 PRO B CA 1
ATOM 4507 C C . PRO B 1 168 ? 7.609 -23.609 -8.516 1 89.06 168 PRO B C 1
ATOM 4509 O O . PRO B 1 168 ? 7.551 -22.875 -9.516 1 89.06 168 PRO B O 1
ATOM 4512 N N . VAL B 1 169 ? 8.438 -23.406 -7.602 1 93.44 169 VAL B N 1
ATOM 4513 C CA . VAL B 1 169 ? 9.68 -22.656 -7.707 1 93.44 169 VAL B CA 1
ATOM 4514 C C . VAL B 1 169 ? 10.852 -23.625 -7.891 1 93.44 169 VAL B C 1
ATOM 4516 O O . VAL B 1 169 ? 10.992 -24.594 -7.137 1 93.44 169 VAL B O 1
ATOM 4519 N N . TYR B 1 170 ? 11.719 -23.359 -8.844 1 92.31 170 TYR B N 1
ATOM 4520 C CA . TYR B 1 170 ? 12.773 -24.297 -9.195 1 92.31 170 TYR B CA 1
ATOM 4521 C C . TYR B 1 170 ? 14.141 -23.75 -8.797 1 92.31 170 TYR B C 1
ATOM 4523 O O . TYR B 1 170 ? 14.406 -22.562 -8.953 1 92.31 170 TYR B O 1
ATOM 4531 N N . ARG B 1 171 ? 14.914 -24.609 -8.281 1 92.25 171 ARG B N 1
ATOM 4532 C CA . ARG B 1 171 ? 16.344 -24.359 -8.234 1 92.25 171 ARG B CA 1
ATOM 4533 C C . ARG B 1 171 ? 17.031 -24.828 -9.523 1 92.25 171 ARG B C 1
ATOM 4535 O O . ARG B 1 171 ? 16.969 -26 -9.867 1 92.25 171 ARG B O 1
ATOM 4542 N N . TRP B 1 172 ? 17.578 -23.953 -10.242 1 85.25 172 TRP B N 1
ATOM 4543 C CA . TRP B 1 172 ? 18.078 -24.328 -11.562 1 85.25 172 TRP B CA 1
ATOM 4544 C C . TRP B 1 172 ? 19.609 -24.375 -11.578 1 85.25 172 TRP B C 1
ATOM 4546 O O . TRP B 1 172 ? 20.203 -24.844 -12.547 1 85.25 172 TRP B O 1
ATOM 4556 N N . ALA B 1 173 ? 20.141 -23.797 -10.453 1 75.44 173 ALA B N 1
ATOM 4557 C CA . ALA B 1 173 ? 21.594 -23.797 -10.367 1 75.44 173 ALA B CA 1
ATOM 4558 C C . ALA B 1 173 ? 22.062 -24.734 -9.258 1 75.44 173 ALA B C 1
ATOM 4560 O O . ALA B 1 173 ? 21.344 -24.969 -8.281 1 75.44 173 ALA B O 1
ATOM 4561 N N . GLY B 1 174 ? 23.172 -25.281 -9.469 1 69.88 174 GLY B N 1
ATOM 4562 C CA . GLY B 1 174 ? 23.781 -26.109 -8.445 1 69.88 174 GLY B CA 1
ATOM 4563 C C . GLY B 1 174 ? 23.719 -27.594 -8.766 1 69.88 174 GLY B C 1
ATOM 4564 O O . GLY B 1 174 ? 23.531 -27.984 -9.922 1 69.88 174 GLY B O 1
ATOM 4565 N N . LYS B 1 175 ? 23.875 -28.453 -7.805 1 64.88 175 LYS B N 1
ATOM 4566 C CA . LYS B 1 175 ? 24.125 -29.875 -7.977 1 64.88 175 LYS B CA 1
ATOM 4567 C C . LYS B 1 175 ? 22.812 -30.641 -8.211 1 64.88 175 LYS B C 1
ATOM 4569 O O . LYS B 1 175 ? 22.797 -31.641 -8.922 1 64.88 175 LYS B O 1
ATOM 4574 N N . LYS B 1 176 ? 21.656 -30.094 -7.672 1 76.69 176 LYS B N 1
ATOM 4575 C CA . LYS B 1 176 ? 20.406 -30.844 -7.793 1 76.69 176 LYS B CA 1
ATOM 4576 C C . LYS B 1 176 ? 19.266 -29.938 -8.234 1 76.69 176 LYS B C 1
ATOM 4578 O O . LYS B 1 176 ? 18.453 -29.5 -7.414 1 76.69 176 LYS B O 1
ATOM 4583 N N . PRO B 1 177 ? 19.266 -29.656 -9.516 1 80.12 177 PRO B N 1
ATOM 4584 C CA . PRO B 1 177 ? 18.156 -28.844 -10.031 1 80.12 177 PRO B CA 1
ATOM 4585 C C . PRO B 1 177 ? 16.797 -29.531 -9.859 1 80.12 177 PRO B C 1
ATOM 4587 O O . PRO B 1 177 ? 16.703 -30.766 -9.945 1 80.12 177 PRO B O 1
ATOM 4590 N N . GLY B 1 178 ? 15.812 -28.891 -9.453 1 86.12 178 GLY B N 1
ATOM 4591 C CA . GLY B 1 178 ? 14.469 -29.422 -9.25 1 86.12 178 GLY B CA 1
ATOM 4592 C C . GLY B 1 178 ? 13.562 -28.469 -8.5 1 86.12 178 GLY B C 1
ATOM 4593 O O . GLY B 1 178 ? 13.859 -27.281 -8.391 1 86.12 178 GLY B O 1
ATOM 4594 N N . ILE B 1 179 ? 12.516 -29.016 -8.078 1 88.75 179 ILE B N 1
ATOM 4595 C CA . ILE B 1 179 ? 11.539 -28.219 -7.348 1 88.75 179 ILE B CA 1
ATOM 4596 C C . ILE B 1 179 ? 12.078 -27.859 -5.965 1 88.75 179 ILE B C 1
ATOM 4598 O O . ILE B 1 179 ? 12.43 -28.75 -5.188 1 88.75 179 ILE B O 1
ATOM 4602 N N . GLU B 1 180 ? 12.266 -26.625 -5.766 1 91.56 180 GLU B N 1
ATOM 4603 C CA . GLU B 1 180 ? 12.695 -26.172 -4.449 1 91.56 180 GLU B CA 1
ATOM 4604 C C . GLU B 1 180 ? 11.523 -26.125 -3.469 1 91.56 180 GLU B C 1
ATOM 4606 O O . GLU B 1 180 ? 11.641 -26.609 -2.34 1 91.56 180 GLU B O 1
ATOM 4611 N N . TYR B 1 181 ? 10.43 -25.609 -3.893 1 92.38 181 TYR B N 1
ATOM 4612 C CA . TYR B 1 181 ? 9.203 -25.625 -3.1 1 92.38 181 TYR B CA 1
ATOM 4613 C C . TYR B 1 181 ? 7.988 -25.328 -3.971 1 92.38 181 TYR B C 1
ATOM 4615 O O . TYR B 1 181 ? 8.125 -24.906 -5.125 1 92.38 181 TYR B O 1
ATOM 4623 N N . LEU B 1 182 ? 6.832 -25.594 -3.43 1 90.31 182 LEU B N 1
ATOM 4624 C CA . LEU B 1 182 ? 5.574 -25.297 -4.105 1 90.31 182 LEU B CA 1
ATOM 4625 C C . LEU B 1 182 ? 4.887 -24.078 -3.471 1 90.31 182 LEU B C 1
ATOM 4627 O O . LEU B 1 182 ? 4.793 -24 -2.244 1 90.31 182 LEU B O 1
ATOM 4631 N N . GLU B 1 183 ? 4.496 -23.141 -4.332 1 92.31 183 GLU B N 1
ATOM 4632 C CA . GLU B 1 183 ? 3.703 -22.016 -3.863 1 92.31 183 GLU B CA 1
ATOM 4633 C C . GLU B 1 183 ? 2.209 -22.297 -3.979 1 92.31 183 GLU B C 1
ATOM 4635 O O . GLU B 1 183 ? 1.693 -22.5 -5.078 1 92.31 183 GLU B O 1
ATOM 4640 N N . PHE B 1 184 ? 1.565 -22.281 -2.855 1 88.38 184 PHE B N 1
ATOM 4641 C CA . PHE B 1 184 ? 0.119 -22.453 -2.861 1 88.38 184 PHE B CA 1
ATOM 4642 C C . PHE B 1 184 ? -0.597 -21.125 -2.947 1 88.38 184 PHE B C 1
ATOM 4644 O O . PHE B 1 184 ? -0.208 -20.156 -2.279 1 88.38 184 PHE B O 1
ATOM 4651 N N . PHE B 1 185 ? -1.556 -21.031 -3.854 1 85.5 185 PHE B N 1
ATOM 4652 C CA . PHE B 1 185 ? -2.32 -19.797 -3.988 1 85.5 185 PHE B CA 1
ATOM 4653 C C . PHE B 1 185 ? -3.754 -20.094 -4.414 1 85.5 185 PHE B C 1
ATOM 4655 O O . PHE B 1 185 ? -4.035 -21.172 -4.969 1 85.5 185 PHE B O 1
ATOM 4662 N N . ALA B 1 186 ? -4.621 -19.172 -4.039 1 86.5 186 ALA B N 1
ATOM 4663 C CA . ALA B 1 186 ? -5.988 -19.219 -4.551 1 86.5 186 ALA B CA 1
ATOM 4664 C C . ALA B 1 186 ? -6.105 -18.453 -5.871 1 86.5 186 ALA B C 1
ATOM 4666 O O . ALA B 1 186 ? -5.625 -17.328 -5.992 1 86.5 186 ALA B O 1
ATOM 4667 N N . SER B 1 187 ? -6.699 -19.047 -6.793 1 82.5 187 SER B N 1
ATOM 4668 C CA . SER B 1 187 ? -6.855 -18.422 -8.102 1 82.5 187 SER B CA 1
ATOM 4669 C C . SER B 1 187 ? -7.902 -17.312 -8.062 1 82.5 187 SER B C 1
ATOM 4671 O O . SER B 1 187 ? -9.102 -17.578 -7.945 1 82.5 187 SER B O 1
ATOM 4673 N N . LEU B 1 188 ? -7.465 -16.141 -8.32 1 85.31 188 LEU B N 1
ATOM 4674 C CA . LEU B 1 188 ? -8.383 -15 -8.359 1 85.31 188 LEU B CA 1
ATOM 4675 C C . LEU B 1 188 ? -9.258 -15.055 -9.609 1 85.31 188 LEU B C 1
ATOM 4677 O O . LEU B 1 188 ? -10.406 -14.609 -9.578 1 85.31 188 LEU B O 1
ATOM 4681 N N . ASP B 1 189 ? -8.664 -15.586 -10.625 1 79 189 ASP B N 1
ATOM 4682 C CA . ASP B 1 189 ? -9.422 -15.695 -11.867 1 79 189 ASP B CA 1
ATOM 4683 C C . ASP B 1 189 ? -10.625 -16.625 -11.703 1 79 189 ASP B C 1
ATOM 4685 O O . ASP B 1 189 ? -11.727 -16.297 -12.156 1 79 189 ASP B O 1
ATOM 4689 N N . GLN B 1 190 ? -10.359 -17.766 -11.078 1 76.38 190 GLN B N 1
ATOM 4690 C CA . GLN B 1 190 ? -11.453 -18.688 -10.852 1 76.38 190 GLN B CA 1
ATOM 4691 C C . GLN B 1 190 ? -12.492 -18.094 -9.906 1 76.38 190 GLN B C 1
ATOM 4693 O O . GLN B 1 190 ? -13.695 -18.297 -10.094 1 76.38 190 GLN B O 1
ATOM 4698 N N . MET B 1 191 ? -12 -17.391 -8.953 1 85.44 191 MET B N 1
ATOM 4699 C CA . MET B 1 191 ? -12.898 -16.719 -8.008 1 85.44 191 MET B CA 1
ATOM 4700 C C . MET B 1 191 ? -13.758 -15.68 -8.719 1 85.44 191 MET B C 1
ATOM 4702 O O . MET B 1 191 ? -14.953 -15.562 -8.453 1 85.44 191 MET B O 1
ATOM 4706 N N . ARG B 1 192 ? -13.109 -14.906 -9.562 1 87.06 192 ARG B N 1
ATOM 4707 C CA . ARG B 1 192 ? -13.805 -13.883 -10.344 1 87.06 192 ARG B CA 1
ATOM 4708 C C . ARG B 1 192 ? -14.898 -14.508 -11.203 1 87.06 192 ARG B C 1
ATOM 4710 O O . ARG B 1 192 ? -16.031 -14.039 -11.211 1 87.06 192 ARG B O 1
ATOM 4717 N N . LYS B 1 193 ? -14.547 -15.508 -11.875 1 78.31 193 LYS B N 1
ATOM 4718 C CA . LYS B 1 193 ? -15.5 -16.172 -12.758 1 78.31 193 LYS B CA 1
ATOM 4719 C C . LYS B 1 193 ? -16.703 -16.703 -11.977 1 78.31 193 LYS B C 1
ATOM 4721 O O . LYS B 1 193 ? -17.828 -16.688 -12.469 1 78.31 193 LYS B O 1
ATOM 4726 N N . ALA B 1 194 ? -16.438 -17.141 -10.812 1 80.56 194 ALA B N 1
ATOM 4727 C CA . ALA B 1 194 ? -17.484 -17.734 -9.984 1 80.56 194 ALA B CA 1
ATOM 4728 C C . ALA B 1 194 ? -18.344 -16.672 -9.328 1 80.56 194 ALA B C 1
ATOM 4730 O O . ALA B 1 194 ? -19.562 -16.828 -9.195 1 80.56 194 ALA B O 1
ATOM 4731 N N . ALA B 1 195 ? -17.781 -15.578 -8.953 1 88.31 195 ALA B N 1
ATOM 4732 C CA . ALA B 1 195 ? -18.484 -14.648 -8.062 1 88.31 195 ALA B CA 1
ATOM 4733 C C . ALA B 1 195 ? -18.859 -13.367 -8.797 1 88.31 195 ALA B C 1
ATOM 4735 O O . ALA B 1 195 ? -19.891 -12.758 -8.5 1 88.31 195 ALA B O 1
ATOM 4736 N N . CYS B 1 196 ? -17.984 -12.883 -9.664 1 90.19 196 CYS B N 1
ATOM 4737 C CA . CYS B 1 196 ? -18.188 -11.586 -10.297 1 90.19 196 CYS B CA 1
ATOM 4738 C C . CYS B 1 196 ? -17.469 -11.508 -11.641 1 90.19 196 CYS B C 1
ATOM 4740 O O . CYS B 1 196 ? -16.594 -10.672 -11.828 1 90.19 196 CYS B O 1
ATOM 4742 N N . PRO B 1 197 ? -17.891 -12.195 -12.656 1 83.88 197 PRO B N 1
ATOM 4743 C CA . PRO B 1 197 ? -17.172 -12.352 -13.922 1 83.88 197 PRO B CA 1
ATOM 4744 C C . PRO B 1 197 ? -16.984 -11.023 -14.656 1 83.88 197 PRO B C 1
ATOM 4746 O O . PRO B 1 197 ? -16.047 -10.875 -15.438 1 83.88 197 PRO B O 1
ATOM 4749 N N . GLU B 1 198 ? -17.734 -10.039 -14.344 1 86.44 198 GLU B N 1
ATOM 4750 C CA . GLU B 1 198 ? -17.703 -8.797 -15.102 1 86.44 198 GLU B CA 1
ATOM 4751 C C . GLU B 1 198 ? -16.859 -7.742 -14.398 1 86.44 198 GLU B C 1
ATOM 4753 O O . GLU B 1 198 ? -16.75 -6.609 -14.867 1 86.44 198 GLU B O 1
ATOM 4758 N N . HIS B 1 199 ? -16.25 -8.18 -13.305 1 89.44 199 HIS B N 1
ATOM 4759 C CA . HIS B 1 199 ? -15.523 -7.195 -12.508 1 89.44 199 HIS B CA 1
ATOM 4760 C C . HIS B 1 199 ? -14.078 -7.617 -12.289 1 89.44 199 HIS B C 1
ATOM 4762 O O . HIS B 1 199 ? -13.75 -8.805 -12.406 1 89.44 199 HIS B O 1
ATOM 4768 N N . ASP B 1 200 ? -13.32 -6.625 -12.062 1 88.31 200 ASP B N 1
ATOM 4769 C CA . ASP B 1 200 ? -11.93 -6.852 -11.672 1 88.31 200 ASP B CA 1
ATOM 4770 C C . ASP B 1 200 ? -11.781 -6.895 -10.156 1 88.31 200 ASP B C 1
ATOM 4772 O O . ASP B 1 200 ? -11.891 -5.863 -9.484 1 88.31 200 ASP B O 1
ATOM 4776 N N . ILE B 1 201 ? -11.414 -8.008 -9.656 1 88.19 201 ILE B N 1
ATOM 4777 C CA . ILE B 1 201 ? -11.32 -8.211 -8.211 1 88.19 201 ILE B CA 1
ATOM 4778 C C . ILE B 1 201 ? -10.219 -7.328 -7.637 1 88.19 201 ILE B C 1
ATOM 4780 O O . ILE B 1 201 ? -10.352 -6.789 -6.535 1 88.19 201 ILE B O 1
ATOM 4784 N N . ALA B 1 202 ? -9.117 -7.148 -8.398 1 82.25 202 ALA B N 1
ATOM 4785 C CA . ALA B 1 202 ? -7.949 -6.422 -7.906 1 82.25 202 ALA B CA 1
ATOM 4786 C C . ALA B 1 202 ? -8.055 -4.934 -8.219 1 82.25 202 ALA B C 1
ATOM 4788 O O . ALA B 1 202 ? -7.176 -4.148 -7.859 1 82.25 202 ALA B O 1
ATOM 4789 N N . GLY B 1 203 ? -9.195 -4.613 -8.852 1 77.12 203 GLY B N 1
ATOM 4790 C CA . GLY B 1 203 ? -9.344 -3.234 -9.297 1 77.12 203 GLY B CA 1
ATOM 4791 C C . GLY B 1 203 ? -9.539 -2.258 -8.156 1 77.12 203 GLY B C 1
ATOM 4792 O O . GLY B 1 203 ? -9.289 -1.06 -8.305 1 77.12 203 GLY B O 1
ATOM 4793 N N . ASN B 1 204 ? -10.086 -2.775 -7.059 1 72.25 204 ASN B N 1
ATOM 4794 C CA . ASN B 1 204 ? -10.227 -2.018 -5.82 1 72.25 204 ASN B CA 1
ATOM 4795 C C . ASN B 1 204 ? -9.258 -2.502 -4.75 1 72.25 204 ASN B C 1
ATOM 4797 O O . ASN B 1 204 ? -9.516 -3.496 -4.07 1 72.25 204 ASN B O 1
ATOM 4801 N N . PRO B 1 205 ? -8.148 -1.75 -4.605 1 72.62 205 PRO B N 1
ATOM 4802 C CA . PRO B 1 205 ? -7.094 -2.242 -3.719 1 72.62 205 PRO B CA 1
ATOM 4803 C C . PRO B 1 205 ? -7.582 -2.482 -2.293 1 72.62 205 PRO B C 1
ATOM 4805 O O . PRO B 1 205 ? -7.141 -3.432 -1.637 1 72.62 205 PRO B O 1
ATOM 4808 N N . ALA B 1 206 ? -8.484 -1.676 -1.843 1 70.19 206 ALA B N 1
ATOM 4809 C CA . ALA B 1 206 ? -8.977 -1.806 -0.474 1 70.19 206 ALA B CA 1
ATOM 4810 C C . ALA B 1 206 ? -9.797 -3.078 -0.305 1 70.19 206 ALA B C 1
ATOM 4812 O O . ALA B 1 206 ? -9.562 -3.861 0.617 1 70.19 206 ALA B O 1
ATOM 4813 N N . LEU B 1 207 ? -10.766 -3.193 -1.122 1 78.81 207 LEU B N 1
ATOM 4814 C CA . LEU B 1 207 ? -11.602 -4.387 -1.042 1 78.81 207 LEU B CA 1
ATOM 4815 C C . LEU B 1 207 ? -10.773 -5.645 -1.302 1 78.81 207 LEU B C 1
ATOM 4817 O O . LEU B 1 207 ? -11.008 -6.68 -0.674 1 78.81 207 LEU B O 1
ATOM 4821 N N . PHE B 1 208 ? -9.875 -5.484 -2.172 1 87.75 208 PHE B N 1
ATOM 4822 C CA . PHE B 1 208 ? -9.016 -6.621 -2.48 1 87.75 208 PHE B CA 1
ATOM 4823 C C . PHE B 1 208 ? -8.219 -7.043 -1.255 1 87.75 208 PHE B C 1
ATOM 4825 O O . PHE B 1 208 ? -8.023 -8.234 -1.013 1 87.75 208 PHE B O 1
ATOM 4832 N N . HIS B 1 209 ? -7.738 -6.086 -0.523 1 82.5 209 HIS B N 1
ATOM 4833 C CA . HIS B 1 209 ? -7.012 -6.379 0.707 1 82.5 209 HIS B CA 1
ATOM 4834 C C . HIS B 1 209 ? -7.871 -7.188 1.673 1 82.5 209 HIS B C 1
ATOM 4836 O O . HIS B 1 209 ? -7.383 -8.125 2.307 1 82.5 209 HIS B O 1
ATOM 4842 N N . MET B 1 210 ? -9.109 -6.828 1.828 1 82.75 210 MET B N 1
ATOM 4843 C CA . MET B 1 210 ? -10.016 -7.555 2.707 1 82.75 210 MET B CA 1
ATOM 4844 C C . MET B 1 210 ? -10.273 -8.961 2.182 1 82.75 210 MET B C 1
ATOM 4846 O O . MET B 1 210 ? -10.406 -9.906 2.963 1 82.75 210 MET B O 1
ATOM 4850 N N . ILE B 1 211 ? -10.391 -9.07 0.953 1 89.88 211 ILE B N 1
ATOM 4851 C CA . ILE B 1 211 ? -10.578 -10.375 0.333 1 89.88 211 ILE B CA 1
ATOM 4852 C C . ILE B 1 211 ? -9.367 -11.258 0.625 1 89.88 211 ILE B C 1
ATOM 4854 O O . ILE B 1 211 ? -9.516 -12.438 0.963 1 89.88 211 ILE B O 1
ATOM 4858 N N . LYS B 1 212 ? -8.203 -10.664 0.498 1 90.94 212 LYS B N 1
ATOM 4859 C CA . LYS B 1 212 ? -6.98 -11.414 0.79 1 90.94 212 LYS B CA 1
ATOM 4860 C C . LYS B 1 212 ? -6.988 -11.938 2.223 1 90.94 212 LYS B C 1
ATOM 4862 O O . LYS B 1 212 ? -6.555 -13.062 2.48 1 90.94 212 LYS B O 1
ATOM 4867 N N . ALA B 1 213 ? -7.453 -11.141 3.131 1 88.88 213 ALA B N 1
ATOM 4868 C CA . ALA B 1 213 ? -7.523 -11.562 4.527 1 88.88 213 ALA B CA 1
ATOM 4869 C C . ALA B 1 213 ? -8.422 -12.789 4.688 1 88.88 213 ALA B C 1
ATOM 4871 O O . ALA B 1 213 ? -8.086 -13.719 5.414 1 88.88 213 ALA B O 1
ATOM 4872 N N . GLU B 1 214 ? -9.555 -12.734 4.047 1 89.94 214 GLU B N 1
ATOM 4873 C CA . GLU B 1 214 ? -10.477 -13.867 4.078 1 89.94 214 GLU B CA 1
ATOM 4874 C C . GLU B 1 214 ? -9.844 -15.109 3.453 1 89.94 214 GLU B C 1
ATOM 4876 O O . GLU B 1 214 ? -10.031 -16.219 3.951 1 89.94 214 GLU B O 1
ATOM 4881 N N . LEU B 1 215 ? -9.195 -14.898 2.391 1 93.06 215 LEU B N 1
ATOM 4882 C CA . LEU B 1 215 ? -8.555 -16 1.682 1 93.06 215 LEU B CA 1
ATOM 4883 C C . LEU B 1 215 ? -7.449 -16.625 2.531 1 93.06 215 LEU B C 1
ATOM 4885 O O . LEU B 1 215 ? -7.277 -17.844 2.537 1 93.06 215 LEU B O 1
ATOM 4889 N N . ASP B 1 216 ? -6.66 -15.789 3.23 1 93.81 216 ASP B N 1
ATOM 4890 C CA . ASP B 1 216 ? -5.609 -16.297 4.109 1 93.81 216 ASP B CA 1
ATOM 4891 C C . ASP B 1 216 ? -6.164 -17.297 5.117 1 93.81 216 ASP B C 1
ATOM 4893 O O . ASP B 1 216 ? -5.641 -18.406 5.254 1 93.81 216 ASP B O 1
ATOM 4897 N N . LEU B 1 217 ? -7.227 -16.891 5.754 1 91.06 217 LEU B N 1
ATOM 4898 C CA . LEU B 1 217 ? -7.836 -17.75 6.773 1 91.06 217 LEU B CA 1
ATOM 4899 C C . LEU B 1 217 ? -8.32 -19.062 6.172 1 91.06 217 LEU B C 1
ATOM 4901 O O . LEU B 1 217 ? -8.07 -20.125 6.73 1 91.06 217 LEU B O 1
ATOM 4905 N N . ARG B 1 218 ? -8.945 -18.906 5.07 1 92.44 218 ARG B N 1
ATOM 4906 C CA . ARG B 1 218 ? -9.5 -20.094 4.434 1 92.44 218 ARG B CA 1
ATOM 4907 C C . ARG B 1 218 ? -8.398 -21.016 3.928 1 92.44 218 ARG B C 1
ATOM 4909 O O . ARG B 1 218 ? -8.5 -22.234 4.055 1 92.44 218 ARG B O 1
ATOM 4916 N N . LEU B 1 219 ? -7.391 -20.484 3.322 1 92.38 219 LEU B N 1
ATOM 4917 C CA . LEU B 1 219 ? -6.277 -21.266 2.799 1 92.38 219 LEU B CA 1
ATOM 4918 C C . LEU B 1 219 ? -5.551 -22 3.922 1 92.38 219 LEU B C 1
ATOM 4920 O O . LEU B 1 219 ? -5.199 -23.172 3.777 1 92.38 219 LEU B O 1
ATOM 4924 N N . MET B 1 220 ? -5.297 -21.344 5.051 1 92.19 220 MET B N 1
ATOM 4925 C CA . MET B 1 220 ? -4.656 -21.984 6.195 1 92.19 220 MET B CA 1
ATOM 4926 C C . MET B 1 220 ? -5.461 -23.188 6.664 1 92.19 220 MET B C 1
ATOM 4928 O O . MET B 1 220 ? -4.891 -24.234 6.98 1 92.19 220 MET B O 1
ATOM 4932 N N . ARG B 1 221 ? -6.766 -23.062 6.641 1 90.31 221 ARG B N 1
ATOM 4933 C CA . ARG B 1 221 ? -7.625 -24.156 7.059 1 90.31 221 ARG B CA 1
ATOM 4934 C C . ARG B 1 221 ? -7.539 -25.328 6.078 1 90.31 221 ARG B C 1
ATOM 4936 O O . ARG B 1 221 ? -7.438 -26.484 6.484 1 90.31 221 ARG B O 1
ATOM 4943 N N . ILE B 1 222 ? -7.613 -24.969 4.84 1 87.62 222 ILE B N 1
ATOM 4944 C CA . ILE B 1 222 ? -7.57 -26 3.803 1 87.62 222 ILE B CA 1
ATOM 4945 C C . ILE B 1 222 ? -6.23 -26.734 3.85 1 87.62 222 ILE B C 1
ATOM 4947 O O . ILE B 1 222 ? -6.188 -27.953 3.875 1 87.62 222 ILE B O 1
ATOM 4951 N N . ILE B 1 223 ? -5.164 -26 3.875 1 89.62 223 ILE B N 1
ATOM 4952 C CA . ILE B 1 223 ? -3.826 -26.578 3.891 1 89.62 223 ILE B CA 1
ATOM 4953 C C . ILE B 1 223 ? -3.629 -27.375 5.176 1 89.62 223 ILE B C 1
ATOM 4955 O O . ILE B 1 223 ? -3.074 -28.484 5.152 1 89.62 223 ILE B O 1
ATOM 4959 N N . GLY B 1 224 ? -4.086 -26.812 6.27 1 87.44 224 GLY B N 1
ATOM 4960 C CA . GLY B 1 224 ? -3.965 -27.5 7.547 1 87.44 224 GLY B CA 1
ATOM 4961 C C . GLY B 1 224 ? -4.594 -28.875 7.543 1 87.44 224 GLY B C 1
ATOM 4962 O O . GLY B 1 224 ? -4.055 -29.812 8.133 1 87.44 224 GLY B O 1
ATOM 4963 N N . ARG B 1 225 ? -5.652 -29.031 6.84 1 85.69 225 ARG B N 1
ATOM 4964 C CA . ARG B 1 225 ? -6.371 -30.297 6.785 1 85.69 225 ARG B CA 1
ATOM 4965 C C . ARG B 1 225 ? -5.664 -31.281 5.867 1 85.69 225 ARG B C 1
ATOM 4967 O O . ARG B 1 225 ? -5.727 -32.5 6.082 1 85.69 225 ARG B O 1
ATOM 4974 N N . GLU B 1 226 ? -4.977 -30.75 4.918 1 83.38 226 GLU B N 1
ATOM 4975 C CA . GLU B 1 226 ? -4.426 -31.625 3.877 1 83.38 226 GLU B CA 1
ATOM 4976 C C . GLU B 1 226 ? -2.914 -31.781 4.031 1 83.38 226 GLU B C 1
ATOM 4978 O O . GLU B 1 226 ? -2.287 -32.531 3.303 1 83.38 226 GLU B O 1
ATOM 4983 N N . ILE B 1 227 ? -2.344 -31.109 4.945 1 84.56 227 ILE B N 1
ATOM 4984 C CA . ILE B 1 227 ? -0.895 -30.984 5.062 1 84.56 227 ILE B CA 1
ATOM 4985 C C . ILE B 1 227 ? -0.277 -32.344 5.363 1 84.56 227 ILE B C 1
ATOM 4987 O O . ILE B 1 227 ? 0.889 -32.594 5.043 1 84.56 227 ILE B O 1
ATOM 4991 N N . GLY B 1 228 ? -1.055 -33.219 5.992 1 80.69 228 GLY B N 1
ATOM 4992 C CA . GLY B 1 228 ? -0.574 -34.562 6.266 1 80.69 228 GLY B CA 1
ATOM 4993 C C . GLY B 1 228 ? -0.224 -35.312 5.012 1 80.69 228 GLY B C 1
ATOM 4994 O O . GLY B 1 228 ? 0.648 -36.188 5.035 1 80.69 228 GLY B O 1
ATOM 4995 N N . GLU B 1 229 ? -0.81 -34.969 3.916 1 78.25 229 GLU B N 1
ATOM 4996 C CA . GLU B 1 229 ? -0.613 -35.688 2.652 1 78.25 229 GLU B CA 1
ATOM 4997 C C . GLU B 1 229 ? 0.465 -35 1.808 1 78.25 229 GLU B C 1
ATOM 4999 O O . GLU B 1 229 ? 0.888 -35.531 0.785 1 78.25 229 GLU B O 1
ATOM 5004 N N . TYR B 1 230 ? 0.924 -33.906 2.291 1 81.88 230 TYR B N 1
ATOM 5005 C CA . TYR B 1 230 ? 1.927 -33.156 1.54 1 81.88 230 TYR B CA 1
ATOM 5006 C C . TYR B 1 230 ? 3.273 -33.875 1.568 1 81.88 230 TYR B C 1
ATOM 5008 O O . TYR B 1 230 ? 3.762 -34.25 2.637 1 81.88 230 TYR B O 1
ATOM 5016 N N . ARG B 1 231 ? 3.939 -34.094 0.395 1 78 231 ARG B N 1
ATOM 5017 C CA . ARG B 1 231 ? 5.125 -34.938 0.313 1 78 231 ARG B CA 1
ATOM 5018 C C . ARG B 1 231 ? 6.34 -34.125 -0.15 1 78 231 ARG B C 1
ATOM 5020 O O . ARG B 1 231 ? 7.465 -34.625 -0.13 1 78 231 ARG B O 1
ATOM 5027 N N . HIS B 1 232 ? 6.191 -32.875 -0.557 1 77.75 232 HIS B N 1
ATOM 5028 C CA . HIS B 1 232 ? 7.324 -32.094 -1.043 1 77.75 232 HIS B CA 1
ATOM 5029 C C . HIS B 1 232 ? 8.109 -31.484 0.112 1 77.75 232 HIS B C 1
ATOM 5031 O O . HIS B 1 232 ? 7.699 -31.594 1.271 1 77.75 232 HIS B O 1
ATOM 5037 N N . LYS B 1 233 ? 9.289 -31 -0.277 1 81.88 233 LYS B N 1
ATOM 5038 C CA . LYS B 1 233 ? 10.273 -30.516 0.678 1 81.88 233 LYS B CA 1
ATOM 5039 C C . LYS B 1 233 ? 9.75 -29.281 1.429 1 81.88 233 LYS B C 1
ATOM 5041 O O . LYS B 1 233 ? 9.891 -29.203 2.65 1 81.88 233 LYS B O 1
ATOM 5046 N N . ALA B 1 234 ? 9.203 -28.422 0.713 1 93 234 ALA B N 1
ATOM 5047 C CA . ALA B 1 234 ? 8.781 -27.141 1.291 1 93 234 ALA B CA 1
ATOM 5048 C C . ALA B 1 234 ? 7.648 -26.531 0.482 1 93 234 ALA B C 1
ATOM 5050 O O . ALA B 1 234 ? 7.363 -26.969 -0.635 1 93 234 ALA B O 1
ATOM 5051 N N . PHE B 1 235 ? 6.961 -25.641 1.078 1 93.56 235 PHE B N 1
ATOM 5052 C CA . PHE B 1 235 ? 5.965 -24.891 0.326 1 93.56 235 PHE B CA 1
ATOM 5053 C C . PHE B 1 235 ? 5.848 -23.469 0.86 1 93.56 235 PHE B C 1
ATOM 5055 O O . PHE B 1 235 ? 6.352 -23.156 1.943 1 93.56 235 PHE B O 1
ATOM 5062 N N . SER B 1 236 ? 5.371 -22.594 0.045 1 95.88 236 SER B N 1
ATOM 5063 C CA . SER B 1 236 ? 5.121 -21.203 0.443 1 95.88 236 SER B CA 1
ATOM 5064 C C . SER B 1 236 ? 3.641 -20.859 0.33 1 95.88 236 SER B C 1
ATOM 5066 O O . SER B 1 236 ? 2.9 -21.5 -0.416 1 95.88 236 SER B O 1
ATOM 5068 N N . ILE B 1 237 ? 3.25 -19.906 1.12 1 94.25 237 ILE B N 1
ATOM 5069 C CA . ILE B 1 237 ? 1.888 -19.391 1.079 1 94.25 237 ILE B CA 1
ATOM 5070 C C . ILE B 1 237 ? 1.919 -17.859 1.077 1 94.25 237 ILE B C 1
ATOM 5072 O O . ILE B 1 237 ? 2.752 -17.25 1.751 1 94.25 237 ILE B O 1
ATOM 5076 N N . ASN B 1 238 ? 1.075 -17.266 0.25 1 92.88 238 ASN B N 1
ATOM 5077 C CA . ASN B 1 238 ? 0.85 -15.82 0.33 1 92.88 238 ASN B CA 1
ATOM 5078 C C . ASN B 1 238 ? 0.111 -15.438 1.609 1 92.88 238 ASN B C 1
ATOM 5080 O O . ASN B 1 238 ? -0.907 -16.047 1.947 1 92.88 238 ASN B O 1
ATOM 5084 N N . LEU B 1 239 ? 0.646 -14.477 2.316 1 94.75 239 LEU B N 1
ATOM 5085 C CA . LEU B 1 239 ? 0.019 -14.078 3.572 1 94.75 239 LEU B CA 1
ATOM 5086 C C . LEU B 1 239 ? 0.121 -12.57 3.777 1 94.75 239 LEU B C 1
ATOM 5088 O O . LEU B 1 239 ? 1.14 -11.961 3.441 1 94.75 239 LEU B O 1
ATOM 5092 N N . LEU B 1 240 ? -0.932 -12.031 4.34 1 92.62 240 LEU B N 1
ATOM 5093 C CA . LEU B 1 240 ? -0.829 -10.688 4.898 1 92.62 240 LEU B CA 1
ATOM 5094 C C . LEU B 1 240 ? -0.028 -10.695 6.195 1 92.62 240 LEU B C 1
ATOM 5096 O O . LEU B 1 240 ? -0.058 -11.672 6.941 1 92.62 240 LEU B O 1
ATOM 5100 N N . GLY B 1 241 ? 0.707 -9.625 6.43 1 92 241 GLY B N 1
ATOM 5101 C CA . GLY B 1 241 ? 1.407 -9.492 7.699 1 92 241 GLY B CA 1
ATOM 5102 C C . GLY B 1 241 ? 0.497 -9.641 8.898 1 92 241 GLY B C 1
ATOM 5103 O O . GLY B 1 241 ? 0.868 -10.281 9.891 1 92 241 GLY B O 1
ATOM 5104 N N . THR B 1 242 ? -0.691 -9.109 8.797 1 88.88 242 THR B N 1
ATOM 5105 C CA . THR B 1 242 ? -1.654 -9.211 9.891 1 88.88 242 THR B CA 1
ATOM 5106 C C . THR B 1 242 ? -2.035 -10.664 10.141 1 88.88 242 THR B C 1
ATOM 5108 O O . THR B 1 242 ? -2.26 -11.062 11.289 1 88.88 242 THR B O 1
ATOM 5111 N N . SER B 1 243 ? -2.158 -11.469 9.07 1 92.44 243 SER B N 1
ATOM 5112 C CA . SER B 1 243 ? -2.465 -12.891 9.219 1 92.44 243 SER B CA 1
ATOM 5113 C C . SER B 1 243 ? -1.328 -13.633 9.914 1 92.44 243 SER B C 1
ATOM 5115 O O . SER B 1 243 ? -1.57 -14.492 10.766 1 92.44 243 SER B O 1
ATOM 5117 N N . LEU B 1 244 ? -0.111 -13.281 9.547 1 93.75 244 LEU B N 1
ATOM 5118 C CA . LEU B 1 244 ? 1.057 -13.891 10.172 1 93.75 244 LEU B CA 1
ATOM 5119 C C . LEU B 1 244 ? 1.081 -13.602 11.672 1 93.75 244 LEU B C 1
ATOM 5121 O O . LEU B 1 244 ? 1.491 -14.453 12.461 1 93.75 244 LEU B O 1
ATOM 5125 N N . LEU B 1 245 ? 0.631 -12.445 12.086 1 91.19 245 LEU B N 1
ATOM 5126 C CA . LEU B 1 245 ? 0.653 -12.016 13.484 1 91.19 245 LEU B CA 1
ATOM 5127 C C . LEU B 1 245 ? -0.577 -12.531 14.227 1 91.19 245 LEU B C 1
ATOM 5129 O O . LEU B 1 245 ? -0.686 -12.359 15.445 1 91.19 245 LEU B O 1
ATOM 5133 N N . SER B 1 246 ? -1.453 -13.188 13.57 1 89.81 246 SER B N 1
ATOM 5134 C CA . SER B 1 246 ? -2.742 -13.562 14.141 1 89.81 246 SER B CA 1
ATOM 5135 C C . SER B 1 246 ? -2.635 -14.852 14.953 1 89.81 246 SER B C 1
ATOM 5137 O O . SER B 1 246 ? -1.677 -15.609 14.789 1 89.81 246 SER B O 1
ATOM 5139 N N . LYS B 1 247 ? -3.652 -15.07 15.797 1 90.5 247 LYS B N 1
ATOM 5140 C CA . LYS B 1 247 ? -3.77 -16.328 16.531 1 90.5 247 LYS B CA 1
ATOM 5141 C C . LYS B 1 247 ? -4.09 -17.484 15.594 1 90.5 247 LYS B C 1
ATOM 5143 O O . LYS B 1 247 ? -3.641 -18.609 15.82 1 90.5 247 LYS B O 1
ATOM 5148 N N . GLU B 1 248 ? -4.789 -17.203 14.555 1 90.5 248 GLU B N 1
ATOM 5149 C CA . GLU B 1 248 ? -5.145 -18.234 13.57 1 90.5 248 GLU B CA 1
ATOM 5150 C C . GLU B 1 248 ? -3.902 -18.844 12.93 1 90.5 248 GLU B C 1
ATOM 5152 O O . GLU B 1 248 ? -3.85 -20.047 12.688 1 90.5 248 GLU B O 1
ATOM 5157 N N . PHE B 1 249 ? -2.934 -18.031 12.727 1 95.12 249 PHE B N 1
ATOM 5158 C CA . PHE B 1 249 ? -1.703 -18.547 12.141 1 95.12 249 PHE B CA 1
ATOM 5159 C C . PHE B 1 249 ? -0.964 -19.453 13.125 1 95.12 249 PHE B C 1
ATOM 5161 O O . PHE B 1 249 ? -0.406 -20.484 12.742 1 95.12 249 PHE B O 1
ATOM 5168 N N . GLU B 1 250 ? -0.975 -19.031 14.312 1 92.69 250 GLU B N 1
ATOM 5169 C CA . GLU B 1 250 ? -0.372 -19.859 15.352 1 92.69 250 GLU B CA 1
ATOM 5170 C C . GLU B 1 250 ? -1.038 -21.234 15.414 1 92.69 250 GLU B C 1
ATOM 5172 O O . GLU B 1 250 ? -0.357 -22.25 15.516 1 92.69 250 GLU B O 1
ATOM 5177 N N . THR B 1 251 ? -2.305 -21.219 15.398 1 92.5 251 THR B N 1
ATOM 5178 C CA . THR B 1 251 ? -3.068 -22.453 15.406 1 92.5 251 THR B CA 1
ATOM 5179 C C . THR B 1 251 ? -2.73 -23.312 14.188 1 92.5 251 THR B C 1
ATOM 5181 O O . THR B 1 251 ? -2.57 -24.531 14.297 1 92.5 251 THR B O 1
ATOM 5184 N N . PHE B 1 252 ? -2.66 -22.719 13.07 1 94.56 252 PHE B N 1
ATOM 5185 C CA . PHE B 1 252 ? -2.268 -23.406 11.844 1 94.56 252 PHE B CA 1
ATOM 5186 C C . PHE B 1 252 ? -0.901 -24.062 12 1 94.56 252 PHE B C 1
ATOM 5188 O O . PHE B 1 252 ? -0.735 -25.234 11.695 1 94.56 252 PHE B O 1
ATOM 5195 N N . MET B 1 253 ? 0.06 -23.344 12.562 1 94.38 253 MET B N 1
ATOM 5196 C CA . MET B 1 253 ? 1.431 -23.828 12.703 1 94.38 253 MET B CA 1
ATOM 5197 C C . MET B 1 253 ? 1.509 -24.953 13.727 1 94.38 253 MET B C 1
ATOM 5199 O O . MET B 1 253 ? 2.348 -25.844 13.609 1 94.38 253 MET B O 1
ATOM 5203 N N . ASP B 1 254 ? 0.602 -24.922 14.664 1 91.5 254 ASP B N 1
ATOM 5204 C CA . ASP B 1 254 ? 0.542 -25.984 15.656 1 91.5 254 ASP B CA 1
ATOM 5205 C C . ASP B 1 254 ? 0.192 -27.328 15.008 1 91.5 254 ASP B C 1
ATOM 5207 O O . ASP B 1 254 ? 0.584 -28.375 15.492 1 91.5 254 ASP B O 1
ATOM 5211 N N . GLY B 1 255 ? -0.518 -27.234 13.938 1 89.56 255 GLY B N 1
ATOM 5212 C CA . GLY B 1 255 ? -0.941 -28.438 13.25 1 89.56 255 GLY B CA 1
ATOM 5213 C C . GLY B 1 255 ? 0.057 -28.906 12.211 1 89.56 255 GLY B C 1
ATOM 5214 O O . GLY B 1 255 ? -0.111 -29.984 11.625 1 89.56 255 GLY B O 1
ATOM 5215 N N . VAL B 1 256 ? 1.089 -28.219 12 1 89.94 256 VAL B N 1
ATOM 5216 C CA . VAL B 1 256 ? 2.09 -28.547 10.992 1 89.94 256 VAL B CA 1
ATOM 5217 C C . VAL B 1 256 ? 3.023 -29.625 11.531 1 89.94 256 VAL B C 1
ATOM 5219 O O . VAL B 1 256 ? 3.561 -29.5 12.633 1 89.94 256 VAL B O 1
ATOM 5222 N N . PRO B 1 257 ? 3.143 -30.688 10.773 1 89.25 257 PRO B N 1
ATOM 5223 C CA . PRO B 1 257 ? 4.062 -31.734 11.203 1 89.25 257 PRO B CA 1
ATOM 5224 C C . PRO B 1 257 ? 5.492 -31.234 11.391 1 89.25 257 PRO B C 1
ATOM 5226 O O . PRO B 1 257 ? 5.934 -30.344 10.664 1 89.25 257 PRO B O 1
ATOM 5229 N N . ALA B 1 258 ? 6.273 -31.844 12.211 1 87.69 258 ALA B N 1
ATOM 5230 C CA . ALA B 1 258 ? 7.637 -31.453 12.562 1 87.69 258 ALA B CA 1
ATOM 5231 C C . ALA B 1 258 ? 8.547 -31.484 11.336 1 87.69 258 ALA B C 1
ATOM 5233 O O . ALA B 1 258 ? 9.469 -30.672 11.219 1 87.69 258 ALA B O 1
ATOM 5234 N N . ARG B 1 259 ? 8.258 -32.438 10.438 1 89.88 259 ARG B N 1
ATOM 5235 C CA . ARG B 1 259 ? 9.094 -32.594 9.258 1 89.88 259 ARG B CA 1
ATOM 5236 C C . ARG B 1 259 ? 9.055 -31.328 8.383 1 89.88 259 ARG B C 1
ATOM 5238 O O . ARG B 1 259 ? 9.938 -31.125 7.551 1 89.88 259 ARG B O 1
ATOM 5245 N N . LEU B 1 260 ? 8.031 -30.531 8.586 1 90.81 260 LEU B N 1
ATOM 5246 C CA . LEU B 1 260 ? 7.859 -29.328 7.758 1 90.81 260 LEU B CA 1
ATOM 5247 C C . LEU B 1 260 ? 8.25 -28.078 8.531 1 90.81 260 LEU B C 1
ATOM 5249 O O . LEU B 1 260 ? 8.07 -26.953 8.047 1 90.81 260 LEU B O 1
ATOM 5253 N N . SER B 1 261 ? 8.836 -28.297 9.672 1 88 261 SER B N 1
ATOM 5254 C CA . SER B 1 261 ? 9.328 -27.156 10.438 1 88 261 SER B CA 1
ATOM 5255 C C . SER B 1 261 ? 10.414 -26.406 9.68 1 88 261 SER B C 1
ATOM 5257 O O . SER B 1 261 ? 11.367 -27.031 9.18 1 88 261 SER B O 1
ATOM 5259 N N . GLY B 1 262 ? 10.219 -25.156 9.516 1 91.38 262 GLY B N 1
ATOM 5260 C CA . GLY B 1 262 ? 11.195 -24.344 8.805 1 91.38 262 GLY B CA 1
ATOM 5261 C C . GLY B 1 262 ? 11.086 -24.453 7.301 1 91.38 262 GLY B C 1
ATOM 5262 O O . GLY B 1 262 ? 11.883 -23.859 6.566 1 91.38 262 GLY B O 1
ATOM 5263 N N . LYS B 1 263 ? 10.102 -25.234 6.875 1 94.12 263 LYS B N 1
ATOM 5264 C CA . LYS B 1 263 ? 9.961 -25.484 5.445 1 94.12 263 LYS B CA 1
ATOM 5265 C C . LYS B 1 263 ? 8.711 -24.828 4.883 1 94.12 263 LYS B C 1
ATOM 5267 O O . LYS B 1 263 ? 8.312 -25.094 3.75 1 94.12 263 LYS B O 1
ATOM 5272 N N . ILE B 1 264 ? 8.086 -24.047 5.676 1 95.12 264 ILE B N 1
ATOM 5273 C CA . ILE B 1 264 ? 6.949 -23.25 5.246 1 95.12 264 ILE B CA 1
ATOM 5274 C C . ILE B 1 264 ? 7.352 -21.781 5.152 1 95.12 264 ILE B C 1
ATOM 5276 O O . ILE B 1 264 ? 7.75 -21.172 6.148 1 95.12 264 ILE B O 1
ATOM 5280 N N . LEU B 1 265 ? 7.238 -21.234 3.984 1 96.88 265 LEU B N 1
ATOM 5281 C CA . LEU B 1 265 ? 7.621 -19.844 3.742 1 96.88 265 LEU B CA 1
ATOM 5282 C C . LEU B 1 265 ? 6.391 -18.938 3.691 1 96.88 265 LEU B C 1
ATOM 5284 O O . LEU B 1 265 ? 5.379 -19.297 3.088 1 96.88 265 LEU B O 1
ATOM 5288 N N . ALA B 1 266 ? 6.48 -17.812 4.309 1 97 266 ALA B N 1
ATOM 5289 C CA . ALA B 1 266 ? 5.434 -16.797 4.211 1 97 266 ALA B CA 1
ATOM 5290 C C . ALA B 1 266 ? 5.809 -15.711 3.201 1 97 266 ALA B C 1
ATOM 5292 O O . ALA B 1 266 ? 6.801 -15 3.381 1 97 266 ALA B O 1
ATOM 5293 N N . GLU B 1 267 ? 5.039 -15.609 2.168 1 96.62 267 GLU B N 1
ATOM 5294 C CA . GLU B 1 267 ? 5.238 -14.57 1.165 1 96.62 267 GLU B CA 1
ATOM 5295 C C . GLU B 1 267 ? 4.367 -13.352 1.455 1 96.62 267 GLU B C 1
ATOM 5297 O O . GLU B 1 267 ? 3.137 -13.438 1.428 1 96.62 267 GLU B O 1
ATOM 5302 N N . ILE B 1 268 ? 5.051 -12.297 1.685 1 95.06 268 ILE B N 1
ATOM 5303 C CA . ILE B 1 268 ? 4.355 -11.055 1.996 1 95.06 268 ILE B CA 1
ATOM 5304 C C . ILE B 1 268 ? 4.613 -10.023 0.896 1 95.06 268 ILE B C 1
ATOM 5306 O O . ILE B 1 268 ? 5.762 -9.812 0.498 1 95.06 268 ILE B O 1
ATOM 5310 N N . ASP B 1 269 ? 3.547 -9.469 0.447 1 93.81 269 ASP B N 1
ATOM 5311 C CA . ASP B 1 269 ? 3.645 -8.492 -0.627 1 93.81 269 ASP B CA 1
ATOM 5312 C C . ASP B 1 269 ? 4.41 -7.25 -0.171 1 93.81 269 ASP B C 1
ATOM 5314 O O . ASP B 1 269 ? 4.305 -6.84 0.986 1 93.81 269 ASP B O 1
ATOM 5318 N N . ARG B 1 270 ? 5.09 -6.637 -1.071 1 93.56 270 ARG B N 1
ATOM 5319 C CA . ARG B 1 270 ? 5.93 -5.477 -0.782 1 93.56 270 ARG B CA 1
ATOM 5320 C C . ARG B 1 270 ? 5.121 -4.363 -0.126 1 93.56 270 ARG B C 1
ATOM 5322 O O . ARG B 1 270 ? 5.613 -3.676 0.77 1 93.56 270 ARG B O 1
ATOM 5329 N N . GLY B 1 271 ? 3.922 -4.133 -0.652 1 89.31 271 GLY B N 1
ATOM 5330 C CA . GLY B 1 271 ? 3.082 -3.109 -0.048 1 89.31 271 GLY B CA 1
ATOM 5331 C C . GLY B 1 271 ? 2.705 -3.418 1.388 1 89.31 271 GLY B C 1
ATOM 5332 O O . GLY B 1 271 ? 2.67 -2.521 2.232 1 89.31 271 GLY B O 1
ATOM 5333 N N . ASP B 1 272 ? 2.418 -4.609 1.636 1 89.19 272 ASP B N 1
ATOM 5334 C CA . ASP B 1 272 ? 2.074 -5.031 2.988 1 89.19 272 ASP B CA 1
ATOM 5335 C C . ASP B 1 272 ? 3.281 -4.941 3.918 1 89.19 272 ASP B C 1
ATOM 5337 O O . ASP B 1 272 ? 3.143 -4.598 5.094 1 89.19 272 ASP B O 1
ATOM 5341 N N . PHE B 1 273 ? 4.465 -5.293 3.436 1 89.62 273 PHE B N 1
ATOM 5342 C CA . PHE B 1 273 ? 5.688 -5.129 4.215 1 89.62 273 PHE B CA 1
ATOM 5343 C C . PHE B 1 273 ? 5.863 -3.676 4.645 1 89.62 273 PHE B C 1
ATOM 5345 O O . PHE B 1 273 ? 6.215 -3.4 5.793 1 89.62 273 PHE B O 1
ATOM 5352 N N . LEU B 1 274 ? 5.641 -2.854 3.674 1 89.69 274 LEU B N 1
ATOM 5353 C CA . LEU B 1 274 ? 5.766 -1.426 3.943 1 89.69 274 LEU B CA 1
ATOM 5354 C C . LEU B 1 274 ? 4.766 -0.983 5.004 1 89.69 274 LEU B C 1
ATOM 5356 O O . LEU B 1 274 ? 5.094 -0.169 5.871 1 89.69 274 LEU B O 1
ATOM 5360 N N . GLN B 1 275 ? 3.572 -1.524 4.945 1 85 275 GLN B N 1
ATOM 5361 C CA . GLN B 1 275 ? 2.545 -1.19 5.926 1 85 275 GLN B CA 1
ATOM 5362 C C . GLN B 1 275 ? 2.953 -1.637 7.324 1 85 275 GLN B C 1
ATOM 5364 O O . GLN B 1 275 ? 2.553 -1.027 8.32 1 85 275 GLN B O 1
ATOM 5369 N N . HIS B 1 276 ? 3.822 -2.652 7.43 1 85.69 276 HIS B N 1
ATOM 5370 C CA . HIS B 1 276 ? 4.227 -3.209 8.719 1 85.69 276 HIS B CA 1
ATOM 5371 C C . HIS B 1 276 ? 5.625 -2.734 9.109 1 85.69 276 HIS B C 1
ATOM 5373 O O . HIS B 1 276 ? 6.273 -3.338 9.961 1 85.69 276 HIS B O 1
ATOM 5379 N N . SER B 1 277 ? 6.059 -1.694 8.453 1 85.44 277 SER B N 1
ATOM 5380 C CA . SER B 1 277 ? 7.418 -1.233 8.719 1 85.44 277 SER B CA 1
ATOM 5381 C C . SER B 1 277 ? 7.594 -0.844 10.18 1 85.44 277 SER B C 1
ATOM 5383 O O . SER B 1 277 ? 8.656 -1.056 10.758 1 85.44 277 SER B O 1
ATOM 5385 N N . GLY B 1 278 ? 6.602 -0.322 10.852 1 80.19 278 GLY B N 1
ATOM 5386 C CA . GLY B 1 278 ? 6.664 0.057 12.258 1 80.19 278 GLY B CA 1
ATOM 5387 C C . GLY B 1 278 ? 6.664 -1.134 13.195 1 80.19 278 GLY B C 1
ATOM 5388 O O . GLY B 1 278 ? 7.035 -1.009 14.367 1 80.19 278 GLY B O 1
ATOM 5389 N N . ASP B 1 279 ? 6.23 -2.256 12.656 1 81.69 279 ASP B N 1
ATOM 5390 C CA . ASP B 1 279 ? 6.133 -3.469 13.461 1 81.69 279 ASP B CA 1
ATOM 5391 C C . ASP B 1 279 ? 7.02 -4.574 12.891 1 81.69 279 ASP B C 1
ATOM 5393 O O . ASP B 1 279 ? 6.715 -5.762 13.047 1 81.69 279 ASP B O 1
ATOM 5397 N N . LEU B 1 280 ? 8 -4.207 12.227 1 83.25 280 LEU B N 1
ATOM 5398 C CA . LEU B 1 280 ? 8.852 -5.203 11.578 1 83.25 280 LEU B CA 1
ATOM 5399 C C . LEU B 1 280 ? 9.461 -6.152 12.609 1 83.25 280 LEU B C 1
ATOM 5401 O O . LEU B 1 280 ? 9.633 -7.34 12.336 1 83.25 280 LEU B O 1
ATOM 5405 N N . ASP B 1 281 ? 9.781 -5.602 13.734 1 81.94 281 ASP B N 1
ATOM 5406 C CA . ASP B 1 281 ? 10.352 -6.43 14.797 1 81.94 281 ASP B CA 1
ATOM 5407 C C . ASP B 1 281 ? 9.367 -7.516 15.227 1 81.94 281 ASP B C 1
ATOM 5409 O O . ASP B 1 281 ? 9.758 -8.656 15.484 1 81.94 281 ASP B O 1
ATOM 5413 N N . ALA B 1 282 ? 8.164 -7.078 15.391 1 84.94 282 ALA B N 1
ATOM 5414 C CA . ALA B 1 282 ? 7.141 -8.047 15.766 1 84.94 282 ALA B CA 1
ATOM 5415 C C . ALA B 1 282 ? 6.988 -9.125 14.703 1 84.94 282 ALA B C 1
ATOM 5417 O O . ALA B 1 282 ? 6.875 -10.312 15.023 1 84.94 282 ALA B O 1
ATOM 5418 N N . LEU B 1 283 ? 6.961 -8.719 13.445 1 88.69 283 LEU B N 1
ATOM 5419 C CA . LEU B 1 283 ? 6.859 -9.664 12.344 1 88.69 283 LEU B CA 1
ATOM 5420 C C . LEU B 1 283 ? 8.039 -10.633 12.344 1 88.69 283 LEU B C 1
ATOM 5422 O O . LEU B 1 283 ? 7.859 -11.844 12.172 1 88.69 283 LEU B O 1
ATOM 5426 N N . THR B 1 284 ? 9.188 -10.109 12.539 1 88.56 284 THR B N 1
ATOM 5427 C CA . THR B 1 284 ? 10.414 -10.898 12.539 1 88.56 284 THR B CA 1
ATOM 5428 C C . THR B 1 284 ? 10.422 -11.891 13.695 1 88.56 284 THR B C 1
ATOM 5430 O O . THR B 1 284 ? 10.766 -13.062 13.523 1 88.56 284 THR B O 1
ATOM 5433 N N . ARG B 1 285 ? 10.109 -11.414 14.836 1 89.44 285 ARG B N 1
ATOM 5434 C CA . ARG B 1 285 ? 10.07 -12.281 16 1 89.44 285 ARG B CA 1
ATOM 5435 C C . ARG B 1 285 ? 9.07 -13.406 15.82 1 89.44 285 ARG B C 1
ATOM 5437 O O . ARG B 1 285 ? 9.367 -14.57 16.125 1 89.44 285 ARG B O 1
ATOM 5444 N N . ARG B 1 286 ? 7.922 -13.039 15.336 1 92.69 286 ARG B N 1
ATOM 5445 C CA . ARG B 1 286 ? 6.883 -14.031 15.094 1 92.69 286 ARG B CA 1
ATOM 5446 C C . ARG B 1 286 ? 7.367 -15.094 14.109 1 92.69 286 ARG B C 1
ATOM 5448 O O . ARG B 1 286 ? 7.188 -16.297 14.352 1 92.69 286 ARG B O 1
ATOM 5455 N N . ALA B 1 287 ? 7.895 -14.648 13.008 1 93.94 287 ALA B N 1
ATOM 5456 C CA . ALA B 1 287 ? 8.422 -15.562 11.992 1 93.94 287 ALA B CA 1
ATOM 5457 C C . ALA B 1 287 ? 9.508 -16.469 12.578 1 93.94 287 ALA B C 1
ATOM 5459 O O . ALA B 1 287 ? 9.523 -17.672 12.328 1 93.94 287 ALA B O 1
ATOM 5460 N N . SER B 1 288 ? 10.367 -15.883 13.391 1 92.25 288 SER B N 1
ATOM 5461 C CA . SER B 1 288 ? 11.453 -16.641 14.016 1 92.25 288 SER B CA 1
ATOM 5462 C C . SER B 1 288 ? 10.922 -17.641 15.031 1 92.25 288 SER B C 1
ATOM 5464 O O . SER B 1 288 ? 11.328 -18.797 15.039 1 92.25 288 SER B O 1
ATOM 5466 N N . ASP B 1 289 ? 10.031 -17.172 15.867 1 93.12 289 ASP B N 1
ATOM 5467 C CA . ASP B 1 289 ? 9.461 -18.031 16.906 1 93.12 289 ASP B CA 1
ATOM 5468 C C . ASP B 1 289 ? 8.797 -19.266 16.297 1 93.12 289 ASP B C 1
ATOM 5470 O O . ASP B 1 289 ? 8.844 -20.359 16.859 1 93.12 289 ASP B O 1
ATOM 5474 N N . LEU B 1 290 ? 8.227 -19.109 15.148 1 93.62 290 LEU B N 1
ATOM 5475 C CA . LEU B 1 290 ? 7.473 -20.188 14.523 1 93.62 290 LEU B CA 1
ATOM 5476 C C . LEU B 1 290 ? 8.305 -20.875 13.438 1 93.62 290 LEU B C 1
ATOM 5478 O O . LEU B 1 290 ? 7.824 -21.797 12.781 1 93.62 290 LEU B O 1
ATOM 5482 N N . ASN B 1 291 ? 9.516 -20.359 13.258 1 94 291 ASN B N 1
ATOM 5483 C CA . ASN B 1 291 ? 10.438 -20.906 12.258 1 94 291 ASN B CA 1
ATOM 5484 C C . ASN B 1 291 ? 9.836 -20.844 10.859 1 94 291 ASN B C 1
ATOM 5486 O O . ASN B 1 291 ? 9.797 -21.859 10.156 1 94 291 ASN B O 1
ATOM 5490 N N . VAL B 1 292 ? 9.305 -19.703 10.5 1 96.44 292 VAL B N 1
ATOM 5491 C CA . VAL B 1 292 ? 8.727 -19.453 9.188 1 96.44 292 VAL B CA 1
ATOM 5492 C C . VAL B 1 292 ? 9.5 -18.344 8.477 1 96.44 292 VAL B C 1
ATOM 5494 O O . VAL B 1 292 ? 9.289 -17.156 8.742 1 96.44 292 VAL B O 1
ATOM 5497 N N . PRO B 1 293 ? 10.367 -18.688 7.551 1 96.25 293 PRO B N 1
ATOM 5498 C CA . PRO B 1 293 ? 11.094 -17.641 6.809 1 96.25 293 PRO B CA 1
ATOM 5499 C C . PRO B 1 293 ? 10.164 -16.703 6.055 1 96.25 293 PRO B C 1
ATOM 5501 O O . PRO B 1 293 ? 9.141 -17.141 5.516 1 96.25 293 PRO B O 1
ATOM 5504 N N . LEU B 1 294 ? 10.57 -15.453 5.969 1 96.75 294 LEU B N 1
ATOM 5505 C CA . LEU B 1 294 ? 9.797 -14.438 5.273 1 96.75 294 LEU B CA 1
ATOM 5506 C C . LEU B 1 294 ? 10.336 -14.219 3.859 1 96.75 294 LEU B C 1
ATOM 5508 O O . LEU B 1 294 ? 11.547 -14.219 3.645 1 96.75 294 LEU B O 1
ATOM 5512 N N . CYS B 1 295 ? 9.406 -14.086 2.953 1 97.31 295 CYS B N 1
ATOM 5513 C CA . CYS B 1 295 ? 9.719 -13.773 1.563 1 97.31 295 CYS B CA 1
ATOM 5514 C C . CYS B 1 295 ? 8.969 -12.531 1.1 1 97.31 295 CYS B C 1
ATOM 5516 O O . CYS B 1 295 ? 7.75 -12.445 1.254 1 97.31 295 CYS B O 1
ATOM 5518 N N . VAL B 1 296 ? 9.719 -11.508 0.607 1 97.19 296 VAL B N 1
ATOM 5519 C CA . VAL B 1 296 ? 9.055 -10.367 0.002 1 97.19 296 VAL B CA 1
ATOM 5520 C C . VAL B 1 296 ? 8.57 -10.727 -1.402 1 97.19 296 VAL B C 1
ATOM 5522 O O . VAL B 1 296 ? 9.344 -11.234 -2.217 1 97.19 296 VAL B O 1
ATOM 5525 N N . ASP B 1 297 ? 7.312 -10.477 -1.632 1 95.75 297 ASP B N 1
ATOM 5526 C CA . ASP B 1 297 ? 6.715 -10.82 -2.92 1 95.75 297 ASP B CA 1
ATOM 5527 C C . ASP B 1 297 ? 6.168 -9.578 -3.621 1 95.75 297 ASP B C 1
ATOM 5529 O O . ASP B 1 297 ? 6.07 -8.508 -3.016 1 95.75 297 ASP B O 1
ATOM 5533 N N . GLY B 1 298 ? 5.992 -9.727 -4.938 1 92.56 298 GLY B N 1
ATOM 5534 C CA . GLY B 1 298 ? 5.324 -8.688 -5.707 1 92.56 298 GLY B CA 1
ATOM 5535 C C . GLY B 1 298 ? 6.266 -7.59 -6.172 1 92.56 298 GLY B C 1
ATOM 5536 O O . GLY B 1 298 ? 5.832 -6.469 -6.449 1 92.56 298 GLY B O 1
ATOM 5537 N N . LEU B 1 299 ? 7.531 -7.871 -6.23 1 94.88 299 LEU B N 1
ATOM 5538 C CA . LEU B 1 299 ? 8.516 -6.875 -6.633 1 94.88 299 LEU B CA 1
ATOM 5539 C C . LEU B 1 299 ? 8.797 -6.949 -8.133 1 94.88 299 LEU B C 1
ATOM 5541 O O . LEU B 1 299 ? 8.812 -8.039 -8.703 1 94.88 299 LEU B O 1
ATOM 5545 N N . SER B 1 300 ? 8.898 -5.863 -8.711 1 92.31 300 SER B N 1
ATOM 5546 C CA . SER B 1 300 ? 9.539 -5.715 -10.016 1 92.31 300 SER B CA 1
ATOM 5547 C C . SER B 1 300 ? 10.93 -5.094 -9.875 1 92.31 300 SER B C 1
ATOM 5549 O O . SER B 1 300 ? 11.297 -4.621 -8.797 1 92.31 300 SER B O 1
ATOM 5551 N N . LEU B 1 301 ? 11.695 -5.152 -10.93 1 90.06 301 LEU B N 1
ATOM 5552 C CA . LEU B 1 301 ? 13.008 -4.512 -10.898 1 90.06 301 LEU B CA 1
ATOM 5553 C C . LEU B 1 301 ? 12.875 -3.016 -10.633 1 90.06 301 LEU B C 1
ATOM 5555 O O . LEU B 1 301 ? 13.703 -2.432 -9.93 1 90.06 301 LEU B O 1
ATOM 5559 N N . SER B 1 302 ? 11.797 -2.434 -11.141 1 88.62 302 SER B N 1
ATOM 5560 C CA . SER B 1 302 ? 11.57 -1.006 -10.938 1 88.62 302 SER B CA 1
ATOM 5561 C C . SER B 1 302 ? 11.25 -0.696 -9.477 1 88.62 302 SER B C 1
ATOM 5563 O O . SER B 1 302 ? 11.594 0.377 -8.977 1 88.62 302 SER B O 1
ATOM 5565 N N . ASP B 1 303 ? 10.586 -1.645 -8.812 1 92.88 303 ASP B N 1
ATOM 5566 C CA . ASP B 1 303 ? 10.234 -1.453 -7.41 1 92.88 303 ASP B CA 1
ATOM 5567 C C . ASP B 1 303 ? 11.484 -1.21 -6.566 1 92.88 303 ASP B C 1
ATOM 5569 O O . ASP B 1 303 ? 11.422 -0.522 -5.543 1 92.88 303 ASP B O 1
ATOM 5573 N N . LEU B 1 304 ? 12.609 -1.732 -6.988 1 92.62 304 LEU B N 1
ATOM 5574 C CA . LEU B 1 304 ? 13.836 -1.678 -6.199 1 92.62 304 LEU B CA 1
ATOM 5575 C C . LEU B 1 304 ? 14.406 -0.264 -6.176 1 92.62 304 LEU B C 1
ATOM 5577 O O . LEU B 1 304 ? 15.289 0.041 -5.371 1 92.62 304 LEU B O 1
ATOM 5581 N N . GLN B 1 305 ? 13.812 0.615 -6.973 1 87.38 305 GLN B N 1
ATOM 5582 C CA . GLN B 1 305 ? 14.164 2.029 -6.922 1 87.38 305 GLN B CA 1
ATOM 5583 C C . GLN B 1 305 ? 13.578 2.697 -5.68 1 87.38 305 GLN B C 1
ATOM 5585 O O . GLN B 1 305 ? 14.102 3.705 -5.203 1 87.38 305 GLN B O 1
ATOM 5590 N N . VAL B 1 306 ? 12.484 2.074 -5.184 1 91.88 306 VAL B N 1
ATOM 5591 C CA . VAL B 1 306 ? 11.75 2.742 -4.109 1 91.88 306 VAL B CA 1
ATOM 5592 C C . VAL B 1 306 ? 11.602 1.798 -2.92 1 91.88 306 VAL B C 1
ATOM 5594 O O . VAL B 1 306 ? 11.312 2.236 -1.805 1 91.88 306 VAL B O 1
ATOM 5597 N N . PHE B 1 307 ? 11.844 0.557 -3.188 1 94.06 307 PHE B N 1
ATOM 5598 C CA . PHE B 1 307 ? 11.703 -0.444 -2.139 1 94.06 307 PHE B CA 1
ATOM 5599 C C . PHE B 1 307 ? 13.055 -1.004 -1.729 1 94.06 307 PHE B C 1
ATOM 5601 O O . PHE B 1 307 ? 13.836 -1.441 -2.58 1 94.06 307 PHE B O 1
ATOM 5608 N N . ARG B 1 308 ? 13.305 -0.986 -0.496 1 91.88 308 ARG B N 1
ATOM 5609 C CA . ARG B 1 308 ? 14.516 -1.57 0.07 1 91.88 308 ARG B CA 1
ATOM 5610 C C . ARG B 1 308 ? 14.25 -2.975 0.601 1 91.88 308 ARG B C 1
ATOM 5612 O O . ARG B 1 308 ? 13.359 -3.174 1.43 1 91.88 308 ARG B O 1
ATOM 5619 N N . LEU B 1 309 ? 15.016 -3.896 0.087 1 91.81 309 LEU B N 1
ATOM 5620 C CA . LEU B 1 309 ? 14.852 -5.266 0.564 1 91.81 309 LEU B CA 1
ATOM 5621 C C . LEU B 1 309 ? 15.25 -5.379 2.033 1 91.81 309 LEU B C 1
ATOM 5623 O O . LEU B 1 309 ? 16.406 -5.125 2.389 1 91.81 309 LEU B O 1
ATOM 5627 N N . PRO B 1 310 ? 14.297 -5.738 2.852 1 88.62 310 PRO B N 1
ATOM 5628 C CA . PRO B 1 310 ? 14.609 -5.762 4.281 1 88.62 310 PRO B CA 1
ATOM 5629 C C . PRO B 1 310 ? 15.5 -6.938 4.668 1 88.62 310 PRO B C 1
ATOM 5631 O O . PRO B 1 310 ? 15.336 -8.039 4.145 1 88.62 310 PRO B O 1
ATOM 5634 N N . ALA B 1 311 ? 16.375 -6.719 5.652 1 83.75 311 ALA B N 1
ATOM 5635 C CA . ALA B 1 311 ? 17.312 -7.742 6.102 1 83.75 311 ALA B CA 1
ATOM 5636 C C . ALA B 1 311 ? 16.578 -8.906 6.766 1 83.75 311 ALA B C 1
ATOM 5638 O O . ALA B 1 311 ? 17.078 -10.039 6.777 1 83.75 311 ALA B O 1
ATOM 5639 N N . VAL B 1 312 ? 15.422 -8.633 7.219 1 86.81 312 VAL B N 1
ATOM 5640 C CA . VAL B 1 312 ? 14.672 -9.641 7.965 1 86.81 312 VAL B CA 1
ATOM 5641 C C . VAL B 1 312 ? 14.086 -10.672 7 1 86.81 312 VAL B C 1
ATOM 5643 O O . VAL B 1 312 ? 13.766 -11.797 7.398 1 86.81 312 VAL B O 1
ATOM 5646 N N . ALA B 1 313 ? 13.914 -10.32 5.727 1 93.56 313 ALA B N 1
ATOM 5647 C CA . ALA B 1 313 ? 13.406 -11.258 4.73 1 93.56 313 ALA B CA 1
ATOM 5648 C C . ALA B 1 313 ? 14.477 -12.258 4.32 1 93.56 313 ALA B C 1
ATOM 5650 O O . ALA B 1 313 ? 15.633 -11.891 4.105 1 93.56 313 ALA B O 1
ATOM 5651 N N . GLU B 1 314 ? 14.109 -13.5 4.27 1 94.38 314 GLU B N 1
ATOM 5652 C CA . GLU B 1 314 ? 15.031 -14.555 3.848 1 94.38 314 GLU B CA 1
ATOM 5653 C C . GLU B 1 314 ? 15.109 -14.641 2.326 1 94.38 314 GLU B C 1
ATOM 5655 O O . GLU B 1 314 ? 16.156 -14.992 1.774 1 94.38 314 GLU B O 1
ATOM 5660 N N . PHE B 1 315 ? 14.008 -14.32 1.699 1 96.94 315 PHE B N 1
ATOM 5661 C CA . PHE B 1 315 ? 13.938 -14.391 0.245 1 96.94 315 PHE B CA 1
ATOM 5662 C C . PHE B 1 315 ? 13.227 -13.172 -0.322 1 96.94 315 PHE B C 1
ATOM 5664 O O . PHE B 1 315 ? 12.516 -12.469 0.402 1 96.94 315 PHE B O 1
ATOM 5671 N N . ALA B 1 316 ? 13.461 -12.898 -1.578 1 98.19 316 ALA B N 1
ATOM 5672 C CA . ALA B 1 316 ? 12.734 -11.883 -2.33 1 98.19 316 ALA B CA 1
ATOM 5673 C C . ALA B 1 316 ? 12.367 -12.383 -3.723 1 98.19 316 ALA B C 1
ATOM 5675 O O . ALA B 1 316 ? 13.211 -12.922 -4.438 1 98.19 316 ALA B O 1
ATOM 5676 N N . LYS B 1 317 ? 11.102 -12.234 -4.066 1 97.81 317 LYS B N 1
ATOM 5677 C CA . LYS B 1 317 ? 10.633 -12.586 -5.402 1 97.81 317 LYS B CA 1
ATOM 5678 C C . LYS B 1 317 ? 10.562 -11.359 -6.305 1 97.81 317 LYS B C 1
ATOM 5680 O O . LYS B 1 317 ? 9.836 -10.406 -6.016 1 97.81 317 LYS B O 1
ATOM 5685 N N . ILE B 1 318 ? 11.289 -11.438 -7.363 1 97 318 ILE B N 1
ATOM 5686 C CA . ILE B 1 318 ? 11.336 -10.312 -8.289 1 97 318 ILE B CA 1
ATOM 5687 C C . ILE B 1 318 ? 10.797 -10.75 -9.656 1 97 318 ILE B C 1
ATOM 5689 O O . ILE B 1 318 ? 11.273 -11.734 -10.227 1 97 318 ILE B O 1
ATOM 5693 N N . LYS B 1 319 ? 9.844 -10.016 -10.148 1 94.5 319 LYS B N 1
ATOM 5694 C CA . LYS B 1 319 ? 9.211 -10.344 -11.422 1 94.5 319 LYS B CA 1
ATOM 5695 C C . LYS B 1 319 ? 10.078 -9.891 -12.602 1 94.5 319 LYS B C 1
ATOM 5697 O O . LYS B 1 319 ? 10.477 -8.727 -12.664 1 94.5 319 LYS B O 1
ATOM 5702 N N . TRP B 1 320 ? 10.266 -10.773 -13.461 1 90.69 320 TRP B N 1
ATOM 5703 C CA . TRP B 1 320 ? 10.922 -10.461 -14.727 1 90.69 320 TRP B CA 1
ATOM 5704 C C . TRP B 1 320 ? 9.977 -9.719 -15.664 1 90.69 320 TRP B C 1
ATOM 5706 O O . TRP B 1 320 ? 8.766 -9.977 -15.664 1 90.69 320 TRP B O 1
ATOM 5716 N N . SER B 1 321 ? 10.539 -8.766 -16.297 1 84.12 321 SER B N 1
ATOM 5717 C CA . SER B 1 321 ? 9.852 -8.102 -17.406 1 84.12 321 SER B CA 1
ATOM 5718 C C . SER B 1 321 ? 10.812 -7.797 -18.547 1 84.12 321 SER B C 1
ATOM 5720 O O . SER B 1 321 ? 11.953 -7.391 -18.312 1 84.12 321 SER B O 1
ATOM 5722 N N . GLU B 1 322 ? 10.32 -7.965 -19.688 1 77.88 322 GLU B N 1
ATOM 5723 C CA . GLU B 1 322 ? 11.141 -7.672 -20.859 1 77.88 322 GLU B CA 1
ATOM 5724 C C . GLU B 1 322 ? 11.477 -6.188 -20.938 1 77.88 322 GLU B C 1
ATOM 5726 O O . GLU B 1 322 ? 12.391 -5.789 -21.672 1 77.88 322 GLU B O 1
ATOM 5731 N N . GLN B 1 323 ? 10.797 -5.457 -20.125 1 72.69 323 GLN B N 1
ATOM 5732 C CA . GLN B 1 323 ? 11.016 -4.012 -20.125 1 72.69 323 GLN B CA 1
ATOM 5733 C C . GLN B 1 323 ? 12.367 -3.66 -19.531 1 72.69 323 GLN B C 1
ATOM 5735 O O . GLN B 1 323 ? 12.781 -2.496 -19.547 1 72.69 323 GLN B O 1
ATOM 5740 N N . ILE B 1 324 ? 13.055 -4.605 -19.078 1 76.44 324 ILE B N 1
ATOM 5741 C CA . ILE B 1 324 ? 14.391 -4.379 -18.531 1 76.44 324 ILE B CA 1
ATOM 5742 C C . ILE B 1 324 ? 15.289 -3.785 -19.625 1 76.44 324 ILE B C 1
ATOM 5744 O O . ILE B 1 324 ? 16.203 -3.01 -19.328 1 76.44 324 ILE B O 1
ATOM 5748 N N . THR B 1 325 ? 14.953 -4.18 -20.828 1 69.56 325 THR B N 1
ATOM 5749 C CA . THR B 1 325 ? 15.773 -3.732 -21.953 1 69.56 325 THR B CA 1
ATOM 5750 C C . THR B 1 325 ? 15.57 -2.242 -22.203 1 69.56 325 THR B C 1
ATOM 5752 O O . THR B 1 325 ? 16.438 -1.587 -22.797 1 69.56 325 THR B O 1
ATOM 5755 N N . THR B 1 326 ? 14.484 -1.71 -21.734 1 72.56 326 THR B N 1
ATOM 5756 C CA . THR B 1 326 ? 14.188 -0.299 -21.953 1 72.56 326 THR B CA 1
ATOM 5757 C C . THR B 1 326 ? 14.352 0.497 -20.656 1 72.56 326 THR B C 1
ATOM 5759 O O . THR B 1 326 ? 14.156 1.713 -20.641 1 72.56 326 THR B O 1
ATOM 5762 N N . MET B 1 327 ? 14.688 -0.213 -19.656 1 78.25 327 MET B N 1
ATOM 5763 C CA . MET B 1 327 ? 14.914 0.468 -18.375 1 78.25 327 MET B CA 1
ATOM 5764 C C . MET B 1 327 ? 16.156 1.35 -18.438 1 78.25 327 MET B C 1
ATOM 5766 O O . MET B 1 327 ? 17.188 0.931 -18.953 1 78.25 327 MET B O 1
ATOM 5770 N N . PRO B 1 328 ? 15.969 2.617 -18 1 75.31 328 PRO B N 1
ATOM 5771 C CA . PRO B 1 328 ? 17.172 3.445 -17.938 1 75.31 328 PRO B CA 1
ATOM 5772 C C . PRO B 1 328 ? 18.328 2.758 -17.203 1 75.31 328 PRO B C 1
ATOM 5774 O O . PRO B 1 328 ? 18.109 2.059 -16.203 1 75.31 328 PRO B O 1
ATOM 5777 N N . ARG B 1 329 ? 19.516 3 -17.734 1 79.75 329 ARG B N 1
ATOM 5778 C CA . ARG B 1 329 ? 20.703 2.348 -17.203 1 79.75 329 ARG B CA 1
ATOM 5779 C C . ARG B 1 329 ? 20.859 2.596 -15.711 1 79.75 329 ARG B C 1
ATOM 5781 O O . ARG B 1 329 ? 21.188 1.68 -14.953 1 79.75 329 ARG B O 1
ATOM 5788 N N . ARG B 1 330 ? 20.625 3.771 -15.328 1 80.75 330 ARG B N 1
ATOM 5789 C CA . ARG B 1 330 ? 20.766 4.133 -13.914 1 80.75 330 ARG B CA 1
ATOM 5790 C C . ARG B 1 330 ? 19.828 3.305 -13.047 1 80.75 330 ARG B C 1
ATOM 5792 O O . ARG B 1 330 ? 20.219 2.834 -11.977 1 80.75 330 ARG B O 1
ATOM 5799 N N . ASP B 1 331 ? 18.656 3.115 -13.531 1 82.44 331 ASP B N 1
ATOM 5800 C CA . ASP B 1 331 ? 17.656 2.355 -12.773 1 82.44 331 ASP B CA 1
ATOM 5801 C C . ASP B 1 331 ? 18.047 0.879 -12.695 1 82.44 331 ASP B C 1
ATOM 5803 O O . ASP B 1 331 ? 17.844 0.235 -11.664 1 82.44 331 ASP B O 1
ATOM 5807 N N . LEU B 1 332 ? 18.5 0.447 -13.805 1 85.38 332 LEU B N 1
ATOM 5808 C CA . LEU B 1 332 ? 18.938 -0.943 -13.828 1 85.38 332 LEU B CA 1
ATOM 5809 C C . LEU B 1 332 ? 20.094 -1.165 -12.867 1 85.38 332 LEU B C 1
ATOM 5811 O O . LEU B 1 332 ? 20.156 -2.182 -12.172 1 85.38 332 LEU B O 1
ATOM 5815 N N . GLU B 1 333 ? 20.984 -0.221 -12.812 1 88.56 333 GLU B N 1
ATOM 5816 C CA . GLU B 1 333 ? 22.125 -0.312 -11.906 1 88.56 333 GLU B CA 1
ATOM 5817 C C . GLU B 1 333 ? 21.672 -0.324 -10.445 1 88.56 333 GLU B C 1
ATOM 5819 O O . GLU B 1 333 ? 22.234 -1.057 -9.625 1 88.56 333 GLU B O 1
ATOM 5824 N N . VAL B 1 334 ? 20.703 0.476 -10.18 1 87.12 334 VAL B N 1
ATOM 5825 C CA . VAL B 1 334 ? 20.172 0.506 -8.82 1 87.12 334 VAL B CA 1
ATOM 5826 C C . VAL B 1 334 ? 19.562 -0.854 -8.469 1 87.12 334 VAL B C 1
ATOM 5828 O O . VAL B 1 334 ? 19.781 -1.367 -7.371 1 87.12 334 VAL B O 1
ATOM 5831 N N . ALA B 1 335 ? 18.875 -1.416 -9.398 1 91.31 335 ALA B N 1
ATOM 5832 C CA . ALA B 1 335 ? 18.25 -2.715 -9.18 1 91.31 335 ALA B CA 1
ATOM 5833 C C . ALA B 1 335 ? 19.297 -3.805 -8.977 1 91.31 335 ALA B C 1
ATOM 5835 O O . ALA B 1 335 ? 19.188 -4.613 -8.047 1 91.31 335 ALA B O 1
ATOM 5836 N N . ILE B 1 336 ? 20.281 -3.785 -9.812 1 92.69 336 ILE B N 1
ATOM 5837 C CA . ILE B 1 336 ? 21.344 -4.781 -9.734 1 92.69 336 ILE B CA 1
ATOM 5838 C C . ILE B 1 336 ? 22.078 -4.656 -8.398 1 92.69 336 ILE B C 1
ATOM 5840 O O . ILE B 1 336 ? 22.328 -5.656 -7.73 1 92.69 336 ILE B O 1
ATOM 5844 N N . ARG B 1 337 ? 22.344 -3.492 -8.016 1 93.19 337 ARG B N 1
ATOM 5845 C CA . ARG B 1 337 ? 23 -3.25 -6.738 1 93.19 337 ARG B CA 1
ATOM 5846 C C . ARG B 1 337 ? 22.156 -3.744 -5.574 1 93.19 337 ARG B C 1
ATOM 5848 O O . ARG B 1 337 ? 22.672 -4.328 -4.621 1 93.19 337 ARG B O 1
ATOM 5855 N N . ALA B 1 338 ? 20.891 -3.469 -5.637 1 93.31 338 ALA B N 1
ATOM 5856 C CA . ALA B 1 338 ? 19.984 -3.906 -4.586 1 93.31 338 ALA B CA 1
ATOM 5857 C C . ALA B 1 338 ? 19.984 -5.426 -4.453 1 93.31 338 ALA B C 1
ATOM 5859 O O . ALA B 1 338 ? 19.984 -5.961 -3.342 1 93.31 338 ALA B O 1
ATOM 5860 N N . ILE B 1 339 ? 20 -6.121 -5.594 1 96.12 339 ILE B N 1
ATOM 5861 C CA . ILE B 1 339 ? 20.016 -7.578 -5.609 1 96.12 339 ILE B CA 1
ATOM 5862 C C . ILE B 1 339 ? 21.328 -8.094 -5.031 1 96.12 339 ILE B C 1
ATOM 5864 O O . ILE B 1 339 ? 21.328 -9.008 -4.199 1 96.12 339 ILE B O 1
ATOM 5868 N N . LYS B 1 340 ? 22.406 -7.496 -5.387 1 95.94 340 LYS B N 1
ATOM 5869 C CA . LYS B 1 340 ? 23.719 -7.914 -4.91 1 95.94 340 LYS B CA 1
ATOM 5870 C C . LYS B 1 340 ? 23.859 -7.68 -3.41 1 95.94 340 LYS B C 1
ATOM 5872 O O . LYS B 1 340 ? 24.438 -8.508 -2.699 1 95.94 340 LYS B O 1
ATOM 5877 N N . GLU B 1 341 ? 23.359 -6.562 -2.979 1 92.56 341 GLU B N 1
ATOM 5878 C CA . GLU B 1 341 ? 23.406 -6.242 -1.556 1 92.56 341 GLU B CA 1
ATOM 5879 C C . GLU B 1 341 ? 22.562 -7.203 -0.736 1 92.56 341 GLU B C 1
ATOM 5881 O O . GLU B 1 341 ? 22.922 -7.574 0.378 1 92.56 341 GLU B O 1
ATOM 5886 N N . PHE B 1 342 ? 21.484 -7.582 -1.236 1 94.44 342 PHE B N 1
ATOM 5887 C CA . PHE B 1 342 ? 20.578 -8.492 -0.557 1 94.44 342 PHE B CA 1
ATOM 5888 C C . PHE B 1 342 ? 21.125 -9.914 -0.565 1 94.44 342 PHE B C 1
ATOM 5890 O O . PHE B 1 342 ? 20.969 -10.656 0.412 1 94.44 342 PHE B O 1
ATOM 5897 N N . GLY B 1 343 ? 21.781 -10.32 -1.587 1 96.81 343 GLY B N 1
ATOM 5898 C CA . GLY B 1 343 ? 22.266 -11.664 -1.841 1 96.81 343 GLY B CA 1
ATOM 5899 C C . GLY B 1 343 ? 21.5 -12.375 -2.941 1 96.81 343 GLY B C 1
ATOM 5900 O O . GLY B 1 343 ? 20.375 -12.836 -2.727 1 96.81 343 GLY B O 1
ATOM 5901 N N . PRO B 1 344 ? 22.125 -12.477 -4.117 1 96.44 344 PRO B N 1
ATOM 5902 C CA . PRO B 1 344 ? 21.438 -13.102 -5.242 1 96.44 344 PRO B CA 1
ATOM 5903 C C . PRO B 1 344 ? 20.938 -14.508 -4.922 1 96.44 344 PRO B C 1
ATOM 5905 O O . PRO B 1 344 ? 19.938 -14.961 -5.504 1 96.44 344 PRO B O 1
ATOM 5908 N N . ASP B 1 345 ? 21.625 -15.18 -3.988 1 95.75 345 ASP B N 1
ATOM 5909 C CA . ASP B 1 345 ? 21.25 -16.547 -3.627 1 95.75 345 ASP B CA 1
ATOM 5910 C C . ASP B 1 345 ? 19.938 -16.578 -2.871 1 95.75 345 ASP B C 1
ATOM 5912 O O . ASP B 1 345 ? 19.344 -17.656 -2.695 1 95.75 345 ASP B O 1
ATOM 5916 N N . LYS B 1 346 ? 19.391 -15.383 -2.574 1 97.25 346 LYS B N 1
ATOM 5917 C CA . LYS B 1 346 ? 18.125 -15.273 -1.831 1 97.25 346 LYS B CA 1
ATOM 5918 C C . LYS B 1 346 ? 17 -14.773 -2.727 1 97.25 346 LYS B C 1
ATOM 5920 O O . LYS B 1 346 ? 15.875 -14.586 -2.264 1 97.25 346 LYS B O 1
ATOM 5925 N N . VAL B 1 347 ? 17.312 -14.648 -3.971 1 98 347 VAL B N 1
ATOM 5926 C CA . VAL B 1 347 ? 16.344 -14.047 -4.883 1 98 347 VAL B CA 1
ATOM 5927 C C . VAL B 1 347 ? 15.703 -15.141 -5.734 1 98 347 VAL B C 1
ATOM 5929 O O . VAL B 1 347 ? 16.375 -16.078 -6.176 1 98 347 VAL B O 1
ATOM 5932 N N . VAL B 1 348 ? 14.375 -15.102 -5.902 1 97.81 348 VAL B N 1
ATOM 5933 C CA . VAL B 1 348 ? 13.617 -15.898 -6.852 1 97.81 348 VAL B CA 1
ATOM 5934 C C . VAL B 1 348 ? 13.156 -15.023 -8.016 1 97.81 348 VAL B C 1
ATOM 5936 O O . VAL B 1 348 ? 12.422 -14.055 -7.824 1 97.81 348 VAL B O 1
ATOM 5939 N N . LEU B 1 349 ? 13.656 -15.305 -9.195 1 96.94 349 LEU B N 1
ATOM 5940 C CA . LEU B 1 349 ? 13.172 -14.594 -10.367 1 96.94 349 LEU B CA 1
ATOM 5941 C C . LEU B 1 349 ? 11.891 -15.219 -10.898 1 96.94 349 LEU B C 1
ATOM 5943 O O . LEU B 1 349 ? 11.867 -16.406 -11.219 1 96.94 349 LEU B O 1
ATOM 5947 N N . THR B 1 350 ? 10.844 -14.445 -10.914 1 95.94 350 THR B N 1
ATOM 5948 C CA . THR B 1 350 ? 9.539 -14.969 -11.32 1 95.94 350 THR B CA 1
ATOM 5949 C C . THR B 1 350 ? 9.156 -14.445 -12.711 1 95.94 350 THR B C 1
ATOM 5951 O O . THR B 1 350 ? 9.82 -13.555 -13.25 1 95.94 350 THR B O 1
ATOM 5954 N N . ARG B 1 351 ? 8.141 -15.047 -13.289 1 89.38 351 ARG B N 1
ATOM 5955 C CA . ARG B 1 351 ? 7.672 -14.742 -14.633 1 89.38 351 ARG B CA 1
ATOM 5956 C C . ARG B 1 351 ? 8.766 -15 -15.664 1 89.38 351 ARG B C 1
ATOM 5958 O O . ARG B 1 351 ? 8.945 -14.211 -16.594 1 89.38 351 ARG B O 1
ATOM 5965 N N . CYS B 1 352 ? 9.484 -16 -15.375 1 88.81 352 CYS B N 1
ATOM 5966 C CA . CYS B 1 352 ? 10.484 -16.422 -16.344 1 88.81 352 CYS B CA 1
ATOM 5967 C C . CYS B 1 352 ? 9.836 -17.125 -17.531 1 88.81 352 CYS B C 1
ATOM 5969 O O . CYS B 1 352 ? 9.656 -18.344 -17.5 1 88.81 352 CYS B O 1
ATOM 5971 N N . ASP B 1 353 ? 9.586 -16.328 -18.578 1 76.88 353 ASP B N 1
ATOM 5972 C CA . ASP B 1 353 ? 8.852 -16.859 -19.719 1 76.88 353 ASP B CA 1
ATOM 5973 C C . ASP B 1 353 ? 9.688 -16.781 -20.984 1 76.88 353 ASP B C 1
ATOM 5975 O O . ASP B 1 353 ? 9.203 -17.125 -22.078 1 76.88 353 ASP B O 1
ATOM 5979 N N . SER B 1 354 ? 10.922 -16.328 -20.828 1 74.25 354 SER B N 1
ATOM 5980 C CA . SER B 1 354 ? 11.805 -16.188 -21.984 1 74.25 354 SER B CA 1
ATOM 5981 C C . SER B 1 354 ? 13.227 -16.641 -21.656 1 74.25 354 SER B C 1
ATOM 5983 O O . SER B 1 354 ? 13.586 -16.734 -20.484 1 74.25 354 SER B O 1
ATOM 5985 N N . GLU B 1 355 ? 13.945 -16.844 -22.672 1 78.75 355 GLU B N 1
ATOM 5986 C CA . GLU B 1 355 ? 15.352 -17.188 -22.484 1 78.75 355 GLU B CA 1
ATOM 5987 C C . GLU B 1 355 ? 16.109 -16.031 -21.844 1 78.75 355 GLU B C 1
ATOM 5989 O O . GLU B 1 355 ? 17.031 -16.266 -21.062 1 78.75 355 GLU B O 1
ATOM 5994 N N . ARG B 1 356 ? 15.688 -14.891 -22.156 1 82.94 356 ARG B N 1
ATOM 5995 C CA . ARG B 1 356 ? 16.344 -13.711 -21.609 1 82.94 356 ARG B CA 1
ATOM 5996 C C . ARG B 1 356 ? 16.203 -13.664 -20.078 1 82.94 356 ARG B C 1
ATOM 5998 O O . ARG B 1 356 ? 17.109 -13.211 -19.391 1 82.94 356 ARG B O 1
ATOM 6005 N N . SER B 1 357 ? 15.078 -14.094 -19.625 1 89.38 357 SER B N 1
ATOM 6006 C CA . SER B 1 357 ? 14.875 -14.109 -18.172 1 89.38 357 SER B CA 1
ATOM 6007 C C . SER B 1 357 ? 15.844 -15.07 -17.484 1 89.38 357 SER B C 1
ATOM 6009 O O . SER B 1 357 ? 16.391 -14.75 -16.438 1 89.38 357 SER B O 1
ATOM 6011 N N . LEU B 1 358 ? 16.047 -16.25 -18.094 1 87.75 358 LEU B N 1
ATOM 6012 C CA . LEU B 1 358 ? 16.969 -17.219 -17.516 1 87.75 358 LEU B CA 1
ATOM 6013 C C . LEU B 1 358 ? 18.406 -16.75 -17.625 1 87.75 358 LEU B C 1
ATOM 6015 O O . LEU B 1 358 ? 19.219 -16.984 -16.719 1 87.75 358 LEU B O 1
ATOM 6019 N N . ASP B 1 359 ? 18.703 -16.047 -18.734 1 88.06 359 ASP B N 1
ATOM 6020 C CA . ASP B 1 359 ? 20.031 -15.453 -18.891 1 88.06 359 ASP B CA 1
ATOM 6021 C C . ASP B 1 359 ? 20.297 -14.422 -17.797 1 88.06 359 ASP B C 1
ATOM 6023 O O . ASP B 1 359 ? 21.406 -14.352 -17.25 1 88.06 359 ASP B O 1
ATOM 6027 N N . PHE B 1 360 ? 19.359 -13.617 -17.562 1 91.31 360 PHE B N 1
ATOM 6028 C CA . PHE B 1 360 ? 19.469 -12.609 -16.516 1 91.31 360 PHE B CA 1
ATOM 6029 C C . PHE B 1 360 ? 19.703 -13.273 -15.156 1 91.31 360 PHE B C 1
ATOM 6031 O O . PHE B 1 360 ? 20.562 -12.844 -14.391 1 91.31 360 PHE B O 1
ATOM 6038 N N . ALA B 1 361 ? 18.891 -14.305 -14.852 1 94.62 361 ALA B N 1
ATOM 6039 C CA . ALA B 1 361 ? 19.047 -15.023 -13.594 1 94.62 361 ALA B CA 1
ATOM 6040 C C . ALA B 1 361 ? 20.453 -15.586 -13.453 1 94.62 361 ALA B C 1
ATOM 6042 O O . ALA B 1 361 ? 21.078 -15.461 -12.398 1 94.62 361 ALA B O 1
ATOM 6043 N N . HIS B 1 362 ? 20.891 -16.125 -14.477 1 92.12 362 HIS B N 1
ATOM 6044 C CA . HIS B 1 362 ? 22.234 -16.688 -14.484 1 92.12 362 HIS B CA 1
ATOM 6045 C C . HIS B 1 362 ? 23.281 -15.609 -14.273 1 92.12 362 HIS B C 1
ATOM 6047 O O . HIS B 1 362 ? 24.172 -15.766 -13.445 1 92.12 362 HIS B O 1
ATOM 6053 N N . ALA B 1 363 ? 23.188 -14.555 -15.047 1 91.06 363 ALA B N 1
ATOM 6054 C CA . ALA B 1 363 ? 24.141 -13.461 -14.969 1 91.06 363 ALA B CA 1
ATOM 6055 C C . ALA B 1 363 ? 24.172 -12.852 -13.57 1 91.06 363 ALA B C 1
ATOM 6057 O O . ALA B 1 363 ? 25.219 -12.422 -13.102 1 91.06 363 ALA B O 1
ATOM 6058 N N . MET B 1 364 ? 23.047 -12.859 -12.922 1 93.94 364 MET B N 1
ATOM 6059 C CA . MET B 1 364 ? 22.922 -12.234 -11.602 1 93.94 364 MET B CA 1
ATOM 6060 C C . MET B 1 364 ? 23.281 -13.219 -10.5 1 93.94 364 MET B C 1
ATOM 6062 O O . MET B 1 364 ? 23.406 -12.836 -9.336 1 93.94 364 MET B O 1
ATOM 6066 N N . GLY B 1 365 ? 23.422 -14.477 -10.898 1 94.75 365 GLY B N 1
ATOM 6067 C CA . GLY B 1 365 ? 23.703 -15.492 -9.891 1 94.75 365 GLY B CA 1
ATOM 6068 C C . GLY B 1 365 ? 22.469 -15.883 -9.094 1 94.75 365 GLY B C 1
ATOM 6069 O O . GLY B 1 365 ? 22.578 -16.266 -7.93 1 94.75 365 GLY B O 1
ATOM 6070 N N . ILE B 1 366 ? 21.281 -15.781 -9.648 1 96.62 366 ILE B N 1
ATOM 6071 C CA . ILE B 1 366 ? 20.016 -16.141 -9 1 96.62 366 ILE B CA 1
ATOM 6072 C C . ILE B 1 366 ? 19.719 -17.625 -9.219 1 96.62 366 ILE B C 1
ATOM 6074 O O . ILE B 1 366 ? 19.5 -18.047 -10.344 1 96.62 366 ILE B O 1
ATOM 6078 N N . PRO B 1 367 ? 19.672 -18.406 -8.195 1 95.81 367 PRO B N 1
ATOM 6079 C CA . PRO B 1 367 ? 19.531 -19.859 -8.375 1 95.81 367 PRO B CA 1
ATOM 6080 C C . PRO B 1 367 ? 18.078 -20.312 -8.453 1 95.81 367 PRO B C 1
ATOM 6082 O O . PRO B 1 367 ? 17.797 -21.469 -8.797 1 95.81 367 PRO B O 1
ATOM 6085 N N . PHE B 1 368 ? 17.125 -19.484 -8.172 1 96.12 368 PHE B N 1
ATOM 6086 C CA . PHE B 1 368 ? 15.727 -19.875 -8.109 1 96.12 368 PHE B CA 1
ATOM 6087 C C . PHE B 1 368 ? 14.914 -19.156 -9.188 1 96.12 368 PHE B C 1
ATOM 6089 O O . PHE B 1 368 ? 15.016 -17.938 -9.344 1 96.12 368 PHE B O 1
ATOM 6096 N N . VAL B 1 369 ? 14.117 -19.953 -9.898 1 95.12 369 VAL B N 1
ATOM 6097 C CA . VAL B 1 369 ? 13.312 -19.375 -10.969 1 95.12 369 VAL B CA 1
ATOM 6098 C C . VAL B 1 369 ? 11.898 -19.953 -10.922 1 95.12 369 VAL B C 1
ATOM 6100 O O . VAL B 1 369 ? 11.688 -21.047 -10.422 1 95.12 369 VAL B O 1
ATOM 6103 N N . GLN B 1 370 ? 10.977 -19.172 -11.367 1 93.56 370 GLN B N 1
ATOM 6104 C CA . GLN B 1 370 ? 9.562 -19.531 -11.453 1 93.56 370 GLN B CA 1
ATOM 6105 C C . GLN B 1 370 ? 8.922 -18.938 -12.711 1 93.56 370 GLN B C 1
ATOM 6107 O O . GLN B 1 370 ? 9.195 -17.797 -13.07 1 93.56 370 GLN B O 1
ATOM 6112 N N . GLY B 1 371 ? 8.133 -19.703 -13.375 1 86.44 371 GLY B N 1
ATOM 6113 C CA . GLY B 1 371 ? 7.477 -19.234 -14.586 1 86.44 371 GLY B CA 1
ATOM 6114 C C . GLY B 1 371 ? 7.344 -20.312 -15.648 1 86.44 371 GLY B C 1
ATOM 6115 O O . GLY B 1 371 ? 7.793 -21.438 -15.453 1 86.44 371 GLY B O 1
ATOM 6116 N N . TYR B 1 372 ? 6.801 -19.938 -16.703 1 73.56 372 TYR B N 1
ATOM 6117 C CA . TYR B 1 372 ? 6.402 -20.859 -17.75 1 73.56 372 TYR B CA 1
ATOM 6118 C C . TYR B 1 372 ? 7.605 -21.625 -18.297 1 73.56 372 TYR B C 1
ATOM 6120 O O . TYR B 1 372 ? 7.551 -22.844 -18.438 1 73.56 372 TYR B O 1
ATOM 6128 N N . LEU B 1 373 ? 8.641 -20.906 -18.625 1 72.38 373 LEU B N 1
ATOM 6129 C CA . LEU B 1 373 ? 9.812 -21.562 -19.188 1 72.38 373 LEU B CA 1
ATOM 6130 C C . LEU B 1 373 ? 10.484 -22.469 -18.172 1 72.38 373 LEU B C 1
ATOM 6132 O O . LEU B 1 373 ? 10.984 -23.531 -18.516 1 72.38 373 LEU B O 1
ATOM 6136 N N . ALA B 1 374 ? 10.477 -22.031 -16.953 1 78.44 374 ALA B N 1
ATOM 6137 C CA . ALA B 1 374 ? 11.008 -22.875 -15.891 1 78.44 374 ALA B CA 1
ATOM 6138 C C . ALA B 1 374 ? 10.195 -24.156 -15.742 1 78.44 374 ALA B C 1
ATOM 6140 O O . ALA B 1 374 ? 10.758 -25.25 -15.602 1 78.44 374 ALA B O 1
ATOM 6141 N N . ASP B 1 375 ? 8.953 -24.047 -15.773 1 74.69 375 ASP B N 1
ATOM 6142 C CA . ASP B 1 375 ? 8.07 -25.203 -15.711 1 74.69 375 ASP B CA 1
ATOM 6143 C C . ASP B 1 375 ? 8.352 -26.172 -16.844 1 74.69 375 ASP B C 1
ATOM 6145 O O . ASP B 1 375 ? 8.398 -27.391 -16.641 1 74.69 375 ASP B O 1
ATOM 6149 N N . LYS B 1 376 ? 8.531 -25.625 -17.969 1 65.81 376 LYS B N 1
ATOM 6150 C CA . LYS B 1 376 ? 8.797 -26.438 -19.156 1 65.81 376 LYS B CA 1
ATOM 6151 C C . LYS B 1 376 ? 10.117 -27.188 -19.031 1 65.81 376 LYS B C 1
ATOM 6153 O O . LYS B 1 376 ? 10.203 -28.359 -19.375 1 65.81 376 LYS B O 1
ATOM 6158 N N . MET B 1 377 ? 11.086 -26.531 -18.531 1 65.56 377 MET B N 1
ATOM 6159 C CA . MET B 1 377 ? 12.43 -27.094 -18.406 1 65.56 377 MET B CA 1
ATOM 6160 C C . MET B 1 377 ? 12.445 -28.234 -17.391 1 65.56 377 MET B C 1
ATOM 6162 O O . MET B 1 377 ? 13.109 -29.25 -17.609 1 65.56 377 MET B O 1
ATOM 6166 N N . PHE B 1 378 ? 11.719 -28.125 -16.344 1 64 378 PHE B N 1
ATOM 6167 C CA . PHE B 1 378 ? 11.828 -29.078 -15.25 1 64 378 PHE B CA 1
ATOM 6168 C C . PHE B 1 378 ? 10.719 -30.125 -15.336 1 64 378 PHE B C 1
ATOM 6170 O O . PHE B 1 378 ? 10.844 -31.219 -14.789 1 64 378 PHE B O 1
ATOM 6177 N N . ARG B 1 379 ? 9.617 -29.781 -15.648 1 53.22 379 ARG B N 1
ATOM 6178 C CA . ARG B 1 379 ? 8.633 -30.828 -15.914 1 53.22 379 ARG B CA 1
ATOM 6179 C C . ARG B 1 379 ? 9.172 -31.844 -16.922 1 53.22 379 ARG B C 1
ATOM 6181 O O . ARG B 1 379 ? 8.875 -33.031 -16.828 1 53.22 379 ARG B O 1
ATOM 6188 N N . ALA B 1 380 ? 9.977 -31.438 -17.859 1 41.91 380 ALA B N 1
ATOM 6189 C CA . ALA B 1 380 ? 10.578 -32.438 -18.766 1 41.91 380 ALA B CA 1
ATOM 6190 C C . ALA B 1 380 ? 11.438 -33.438 -17.984 1 41.91 380 ALA B C 1
ATOM 6192 O O . ALA B 1 380 ? 11.516 -34.594 -18.359 1 41.91 380 ALA B O 1
ATOM 6193 N N . GLY B 1 381 ? 12.188 -33.094 -16.891 1 36.22 381 GLY B N 1
ATOM 6194 C CA . GLY B 1 381 ? 12.977 -34.062 -16.141 1 36.22 381 GLY B CA 1
ATOM 6195 C C . GLY B 1 381 ? 12.195 -34.719 -15.016 1 36.22 381 GLY B C 1
ATOM 6196 O O . GLY B 1 381 ? 12.648 -35.688 -14.43 1 36.22 381 GLY B O 1
ATOM 6197 N N . VAL B 1 382 ? 11.336 -34.031 -14.32 1 33.47 382 VAL B N 1
ATOM 6198 C CA . VAL B 1 382 ? 10.742 -34.562 -13.102 1 33.47 382 VAL B CA 1
ATOM 6199 C C . VAL B 1 382 ? 9.523 -35.406 -13.445 1 33.47 382 VAL B C 1
ATOM 6201 O O . VAL B 1 382 ? 8.508 -34.906 -13.914 1 33.47 382 VAL B O 1
ATOM 6204 N N . ASN B 1 383 ? 9.711 -36.625 -13.789 1 29.58 383 ASN B N 1
ATOM 6205 C CA . ASN B 1 383 ? 8.625 -37.594 -13.695 1 29.58 383 ASN B CA 1
ATOM 6206 C C . ASN B 1 383 ? 7.977 -37.594 -12.32 1 29.58 383 ASN B C 1
ATOM 6208 O O . ASN B 1 383 ? 8.633 -37.875 -11.312 1 29.58 383 ASN B O 1
ATOM 6212 N N . PHE B 1 384 ? 7.129 -36.719 -11.945 1 28.44 384 PHE B N 1
ATOM 6213 C CA . PHE B 1 384 ? 6.445 -36.75 -10.656 1 28.44 384 PHE B CA 1
ATOM 6214 C C . PHE B 1 384 ? 6.039 -38.188 -10.297 1 28.44 384 PHE B C 1
ATOM 6216 O O . PHE B 1 384 ? 5.375 -38.406 -9.289 1 28.44 384 PHE B O 1
ATOM 6223 N N . THR B 1 385 ? 6.152 -39.156 -11.148 1 27.55 385 THR B N 1
ATOM 6224 C CA . THR B 1 385 ? 5.773 -40.438 -10.578 1 27.55 385 THR B CA 1
ATOM 6225 C C . THR B 1 385 ? 6.723 -40.844 -9.453 1 27.55 385 THR B C 1
ATOM 6227 O O . THR B 1 385 ? 6.547 -41.906 -8.828 1 27.55 385 THR B O 1
ATOM 6230 N N . GLU B 1 386 ? 8.109 -40.438 -9.508 1 28.53 386 GLU B N 1
ATOM 6231 C CA . GLU B 1 386 ? 9.078 -41.25 -8.773 1 28.53 386 GLU B CA 1
ATOM 6232 C C . GLU B 1 386 ? 8.922 -41.062 -7.266 1 28.53 386 GLU B C 1
ATOM 6234 O O . GLU B 1 386 ? 9.211 -40 -6.734 1 28.53 386 GLU B O 1
ATOM 6239 N N . GLY B 1 387 ? 8.023 -41.344 -6.395 1 28.41 387 GLY B N 1
ATOM 6240 C CA . GLY B 1 387 ? 8.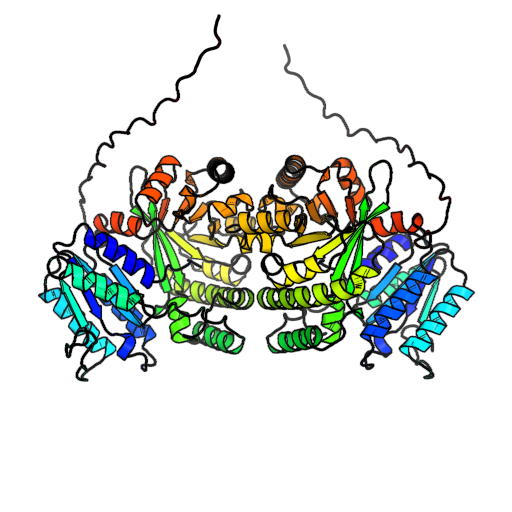516 -42.312 -5.414 1 28.41 387 GLY B CA 1
ATOM 6241 C C . GLY B 1 387 ? 9.469 -43.344 -6.004 1 28.41 387 GLY B C 1
ATOM 6242 O O . GLY B 1 387 ? 10 -44.188 -5.281 1 28.41 387 GLY B O 1
ATOM 6243 N N . ARG B 1 388 ? 9.375 -44 -7.312 1 26.83 388 ARG B N 1
ATOM 6244 C CA . ARG B 1 388 ? 10.297 -45.125 -7.484 1 26.83 388 ARG B CA 1
ATOM 6245 C C . ARG B 1 388 ? 11.711 -44.625 -7.777 1 26.83 388 ARG B C 1
ATOM 6247 O O . ARG B 1 388 ? 11.906 -43.438 -8.109 1 26.83 388 ARG B O 1
ATOM 6254 N N . ASN B 1 389 ? 12.773 -45.375 -8.555 1 25.22 389 ASN B N 1
ATOM 6255 C CA . ASN B 1 389 ? 14.219 -45.594 -8.633 1 25.22 389 ASN B CA 1
ATOM 6256 C C . ASN B 1 389 ? 14.914 -44.438 -9.359 1 25.22 389 ASN B C 1
ATOM 6258 O O . ASN B 1 389 ? 14.258 -43.5 -9.789 1 25.22 389 ASN B O 1
ATOM 6262 N N . GLU B 1 390 ? 15.688 -44.656 -10.68 1 25.42 390 GLU B N 1
ATOM 6263 C CA . GLU B 1 390 ? 17.047 -44.469 -11.148 1 25.42 390 GLU B CA 1
ATOM 6264 C C . GLU B 1 390 ? 17.172 -43.188 -11.969 1 25.42 390 GLU B C 1
ATOM 6266 O O . GLU B 1 390 ? 16.75 -43.125 -13.125 1 25.42 390 GLU B O 1
ATOM 6271 N N . ALA B 1 391 ? 16.719 -42.062 -11.781 1 30.34 391 ALA B N 1
ATOM 6272 C CA . ALA B 1 391 ? 16.766 -41.25 -12.984 1 30.34 391 ALA B CA 1
ATOM 6273 C C . ALA B 1 391 ? 18.188 -40.812 -13.312 1 30.34 391 ALA B C 1
ATOM 6275 O O . ALA B 1 391 ? 18.953 -40.438 -12.43 1 30.34 391 ALA B O 1
ATOM 6276 N N . PRO B 1 392 ? 18.781 -40.938 -14.641 1 26.64 392 PRO B N 1
ATOM 6277 C CA . PRO B 1 392 ? 20.141 -40.625 -15.094 1 26.64 392 PRO B CA 1
ATOM 6278 C C . PRO B 1 392 ? 20.391 -39.094 -15.117 1 26.64 392 PRO B C 1
ATOM 6280 O O . PRO B 1 392 ? 19.453 -38.312 -15.25 1 26.64 392 PRO B O 1
ATOM 6283 N N . ALA B 1 393 ? 21.547 -38.594 -14.789 1 30 393 ALA B N 1
ATOM 6284 C CA . ALA B 1 393 ? 22.281 -37.344 -14.633 1 30 393 ALA B CA 1
ATOM 6285 C C . ALA B 1 393 ? 22.359 -36.562 -15.945 1 30 393 ALA B C 1
ATOM 6287 O O . ALA B 1 393 ? 23.062 -36.969 -16.875 1 30 393 ALA B O 1
ATOM 6288 N N . VAL B 1 394 ? 21.359 -36.094 -16.578 1 28.56 394 VAL B N 1
ATOM 6289 C CA . VAL B 1 394 ? 21.641 -35.438 -17.844 1 28.56 394 VAL B CA 1
ATOM 6290 C C . VAL B 1 394 ? 22.516 -34.219 -17.609 1 28.56 394 VAL B C 1
ATOM 6292 O O . VAL B 1 394 ? 22.25 -33.406 -16.703 1 28.56 394 VAL B O 1
ATOM 6295 N N . SER B 1 395 ? 23.828 -34 -18.031 1 25.66 395 SER B N 1
ATOM 6296 C CA . SER B 1 395 ? 24.906 -33.031 -17.953 1 25.66 395 SER B CA 1
ATOM 6297 C C . SER B 1 395 ? 24.547 -31.734 -18.656 1 25.66 395 SER B C 1
ATOM 6299 O O . SER B 1 395 ? 24 -31.75 -19.75 1 25.66 395 SER B O 1
ATOM 6301 N N . PRO B 1 396 ? 24.453 -30.672 -18.031 1 29.61 396 PRO B N 1
ATOM 6302 C CA . PRO B 1 396 ? 24.125 -29.375 -18.625 1 29.61 396 PRO B CA 1
ATOM 6303 C C . PRO B 1 396 ? 25.016 -29.031 -19.812 1 29.61 396 PRO B C 1
ATOM 6305 O O . PRO B 1 396 ? 26.203 -29.375 -19.828 1 29.61 396 PRO B O 1
ATOM 6308 N N . PRO B 1 397 ? 24.609 -28.844 -21.031 1 27.62 397 PRO B N 1
ATOM 6309 C CA . PRO B 1 397 ? 25.516 -28.609 -22.141 1 27.62 397 PRO B CA 1
ATOM 6310 C C . PRO B 1 397 ? 26.484 -27.453 -21.891 1 27.62 397 PRO B C 1
ATOM 6312 O O . PRO B 1 397 ? 26.172 -26.547 -21.109 1 27.62 397 PRO B O 1
ATOM 6315 N N . ARG B 1 398 ? 27.812 -27.484 -22.062 1 28.34 398 ARG B N 1
ATOM 6316 C CA . ARG B 1 398 ? 28.969 -26.594 -21.969 1 28.34 398 ARG B CA 1
ATOM 6317 C C . ARG B 1 398 ? 28.781 -25.375 -22.859 1 28.34 398 ARG B C 1
ATOM 6319 O O . ARG B 1 398 ? 29.078 -25.422 -24.047 1 28.34 398 ARG B O 1
ATOM 6326 N N . ARG B 1 399 ? 27.672 -24.625 -22.891 1 28.16 399 ARG B N 1
ATOM 6327 C CA . ARG B 1 399 ? 27.641 -23.641 -23.969 1 28.16 399 ARG B CA 1
ATOM 6328 C C . ARG B 1 399 ? 28.672 -22.547 -23.75 1 28.16 399 ARG B C 1
ATOM 6330 O O . ARG B 1 399 ? 28.922 -22.125 -22.609 1 28.16 399 ARG B O 1
ATOM 6337 N N . SER B 1 400 ? 29.625 -22.141 -24.703 1 24.91 400 SER B N 1
ATOM 6338 C CA . SER B 1 400 ? 30.672 -21.156 -24.906 1 24.91 400 SER B CA 1
ATOM 6339 C C . SER B 1 400 ? 30.141 -19.734 -24.734 1 24.91 400 SER B C 1
ATOM 6341 O O . SER B 1 400 ? 29.094 -19.391 -25.281 1 24.91 400 SER B O 1
ATOM 6343 N N . ALA B 1 401 ? 30.516 -18.984 -23.75 1 26.86 401 ALA B N 1
ATOM 6344 C CA . ALA B 1 401 ? 30.266 -17.625 -23.281 1 26.86 401 ALA B CA 1
ATOM 6345 C C . ALA B 1 401 ? 30.578 -16.609 -24.375 1 26.86 401 ALA B C 1
ATOM 6347 O O . ALA B 1 401 ? 31.719 -16.547 -24.844 1 26.86 401 ALA B O 1
ATOM 6348 N N . PRO B 1 402 ? 29.734 -16.234 -25.266 1 24.83 402 PRO B N 1
ATOM 6349 C CA . PRO B 1 402 ? 30.281 -15.242 -26.188 1 24.83 402 PRO B CA 1
ATOM 6350 C C . PRO B 1 402 ? 30.812 -13.992 -25.484 1 24.83 402 PRO B C 1
ATOM 6352 O O . PRO B 1 402 ? 30.344 -13.656 -24.391 1 24.83 402 PRO B O 1
ATOM 6355 N N . ALA B 1 403 ? 32 -13.406 -25.766 1 24.47 403 ALA B N 1
ATOM 6356 C CA . ALA B 1 403 ? 32.906 -12.336 -25.312 1 24.47 403 ALA B CA 1
ATOM 6357 C C . ALA B 1 403 ? 32.188 -10.984 -25.312 1 24.47 403 ALA B C 1
ATOM 6359 O O . ALA B 1 403 ? 31.562 -10.602 -26.312 1 24.47 403 ALA B O 1
ATOM 6360 N N . ILE B 1 404 ? 31.641 -10.555 -24.203 1 25.69 404 ILE B N 1
ATOM 6361 C CA . ILE B 1 404 ? 31.203 -9.172 -24.094 1 25.69 404 ILE B CA 1
ATOM 6362 C C . ILE B 1 404 ? 32.312 -8.234 -24.547 1 25.69 404 ILE B C 1
ATOM 6364 O O . ILE B 1 404 ? 33.469 -8.375 -24.156 1 25.69 404 ILE B O 1
ATOM 6368 N N . PRO B 1 405 ? 32.281 -7.539 -25.703 1 23.61 405 PRO B N 1
ATOM 6369 C CA . PRO B 1 405 ? 33.344 -6.715 -26.234 1 23.61 405 PRO B CA 1
ATOM 6370 C C . PRO B 1 405 ? 33.938 -5.766 -25.188 1 23.61 405 PRO B C 1
ATOM 6372 O O . PRO B 1 405 ? 33.219 -5.223 -24.359 1 23.61 405 PRO B O 1
ATOM 6375 N N . ALA B 1 406 ? 35.281 -5.906 -24.812 1 24.27 406 ALA B N 1
ATOM 6376 C CA . ALA B 1 406 ? 36.219 -5.125 -23.984 1 24.27 406 ALA B CA 1
ATOM 6377 C C . ALA B 1 406 ? 36.219 -3.662 -24.422 1 24.27 406 ALA B C 1
ATOM 6379 O O . ALA B 1 406 ? 36.531 -3.348 -25.578 1 24.27 406 ALA B O 1
ATOM 6380 N N . GLN B 1 407 ? 35.438 -2.775 -23.953 1 22.73 407 GLN B N 1
ATOM 6381 C CA . GLN B 1 407 ? 35.688 -1.374 -24.25 1 22.73 407 GLN B CA 1
ATOM 6382 C C . GLN B 1 407 ? 37.125 -1.01 -23.906 1 22.73 407 GLN B C 1
ATOM 6384 O O . GLN B 1 407 ? 37.656 -1.455 -22.891 1 22.73 407 GLN B O 1
ATOM 6389 N N . THR B 1 408 ? 38.031 -0.746 -24.844 1 21.88 408 THR B N 1
ATOM 6390 C CA . THR B 1 408 ? 39.406 -0.248 -24.844 1 21.88 408 THR B CA 1
ATOM 6391 C C . THR B 1 408 ? 39.562 0.861 -23.812 1 21.88 408 THR B C 1
ATOM 6393 O O . THR B 1 408 ? 38.812 1.818 -23.781 1 21.88 408 THR B O 1
ATOM 6396 N N . ALA B 1 409 ? 40.344 0.599 -22.672 1 21.56 409 ALA B N 1
ATOM 6397 C CA . ALA B 1 409 ? 40.969 1.42 -21.656 1 21.56 409 ALA B CA 1
ATOM 6398 C C . ALA B 1 409 ? 41.875 2.477 -22.281 1 21.56 409 ALA B C 1
ATOM 6400 O O . ALA B 1 409 ? 42.938 2.154 -22.812 1 21.56 409 ALA B O 1
ATOM 6401 N N . SER B 1 410 ? 41.5 3.4 -23.188 1 21.17 410 SER B N 1
ATOM 6402 C CA . SER B 1 410 ? 42.5 4.418 -23.547 1 21.17 410 SER B CA 1
ATOM 6403 C C . SER B 1 410 ? 43.094 5.074 -22.312 1 21.17 410 SER B C 1
ATOM 6405 O O . SER B 1 410 ? 42.375 5.648 -21.5 1 21.17 410 SER B O 1
ATOM 6407 N N . LEU B 1 411 ? 44.312 4.516 -21.766 1 19.64 411 LEU B N 1
ATOM 6408 C CA . LEU B 1 411 ? 45.375 4.844 -20.828 1 19.64 411 LEU B CA 1
ATOM 6409 C C . LEU B 1 411 ? 45.781 6.309 -20.953 1 19.64 411 LEU B C 1
ATOM 6411 O O . LEU B 1 411 ? 45.656 6.906 -22.016 1 19.64 411 LEU B O 1
ATOM 6415 N N . CYS B 1 412 ? 46.094 7.012 -19.812 1 23.38 412 CYS B N 1
ATOM 6416 C CA . CYS B 1 412 ? 46.844 8.25 -19.656 1 23.38 412 CYS B CA 1
ATOM 6417 C C . CYS B 1 412 ? 48.156 8.18 -20.438 1 23.38 412 CYS B C 1
ATOM 6419 O O . CYS B 1 412 ? 48.781 7.117 -20.531 1 23.38 412 CYS B O 1
ATOM 6421 N N . PRO B 1 413 ? 48.312 8.906 -21.531 1 21.78 413 PRO B N 1
ATOM 6422 C CA . PRO B 1 413 ? 49.75 9.047 -21.875 1 21.78 413 PRO B CA 1
ATOM 6423 C C . PRO B 1 413 ? 50.625 9.258 -20.656 1 21.78 413 PRO B C 1
ATOM 6425 O O . PRO B 1 413 ? 50.156 9.656 -19.594 1 21.78 413 PRO B O 1
ATOM 6428 N N . ALA B 1 414 ? 52 8.984 -20.766 1 19.7 414 ALA B N 1
ATOM 6429 C CA . ALA B 1 414 ? 53.125 9.539 -20 1 19.7 414 ALA B CA 1
ATOM 6430 C C . ALA B 1 414 ? 53.094 11.062 -20 1 19.7 414 ALA B C 1
ATOM 6432 O O . ALA B 1 414 ? 52.719 11.68 -21 1 19.7 414 ALA B O 1
#

Radius of gyration: 32.02 Å; Cα contacts (8 Å, |Δi|>4): 1276; chains: 2; bounding box: 85×93×80 Å

pLDDT: mean 79.9, std 19.57, range [19.47, 98.19]

InterPro domains:
  IPR035919 EAL domain superfamily [G3DSA:3.20.20.450] (163-380)
  IPR035919 EAL domain superfamily [SSF141868] (211-376)

Nearest PDB structures (foldseek):
  4foj-assembly1_A  TM=6.455E-01  e=2.303E-07  Xanthomonas citri pv. citri str. 306
  3gg1-assembly1_B  TM=4.103E-01  e=4.093E-08  Klebsiella pneumoniae subsp. pneumoniae MGH 78578
  3gk0-assembly1_A  TM=3.503E-01  e=1.420E-01  Burkholderia pseudomallei 1710b
  4ahp-assembly1_D  TM=4.499E-01  e=1.230E+00  Staphylococcus aureus subsp. aureus NCTC 8325
  6yak-assembly1_CCC  TM=2.425E-01  e=3.431E+00  Carboxydothermus hydrogenoformans